Protein 4L8K (pdb70)

Secondary structure (DSSP, 8-state):
--HHHHHHHHHH---S-S-GGG-SS-HHHHHHHHHHH-----HHHHHHHHH--GGG--TT-EEE-S-----THHHHTS-----HHHHHHHH-S--B-----EEEETTTTEEEEE---BTS---HHHHH--GGGTT-SEEEEE-TT---B--HHHHHHGGG-SS-EEEEEE--B-SSSTT-BPPPEEEEEPPPSS----S-EEEE--TT-BTHHHHHHH---STTEE------B--S-EEEEE-TTS-EEEEE-S-EE-TTS-B-TT----SS-----TTT-----HHHHHHHHHHHS---SEE--/---HHHHHHHHHH---S-S-GGG-SS-HHHHHHHHHHH-----HHHHHHHHH--GGG--TT-EEE-S-----THHHHTS-----HHHHHHHH-SS-B-----EEEETTTTEEEEE---BTS---HHHHH--GGGTT-SEEEEE-TT---B--HHHHHHGGG-SS-EEEEEE--B-SSSTT-BPPPEEEEEPPPSS----S-EEEE--TT-BTHHHHHHH---STTEE------B--S-EEEEE-TTS-EEEEE-S-EE-TTS-B-TT----SS-----TTT-----HHHHHHHHHHH--SS----/---HHHHHHHHHH---S-S-GGG-SS-HHHHHHHHHHH-----HHHHHHHHH--GGG--TT-EEE-S-----THHHHTS-----HHHHHHHH-SS-B-----EEEETTTTEEEEE---BTS---HHHHH--GGGTT-SEEEEE-TT---B--HHHHHHTTS-SS-EEEEEE--B-SSSTT-BPPPEEEEEPPPSS----S-EEEE--TT--THHHHHHH---STTEE---------S-EEEEE-TTS-EEEEESS-EE-TTS-B-TT----SS-----TTT-----HHHHHHHHHHHH-/--HHHHHHHHHH---S-S-GGG-SS-HHHHHHHHHTT-----HHHHHHHHH--GGG--TT-EEE-S-----THHHHTS-----HHHHHHHH-SS-B-----EEEETTTTEEEEE---BTS---HHHHH--GGGTT-SEEEEE-TT---B--HHHHHHGGG-SS-EEEEEE--B-SSSTT-BPPPEEEEEPPPSS-EE-S-EEEE--TT-BTHHHHHHH---STTEE------B--S-EEEEE-TTS-EEEEESS-EE-TTS-B-TT----SS-----TTT-----HHHHHHHHHHH-

Sequence (1206 aa):
SSSPRDNFEALWRIDENYCFFAFKDVDWDDVYDRYNLLVKDTNQYELFDILGKLAEVKDGHTNLISSFDSRYWAWYEDYPANFYKEIQDNYLGTDYKIAGGKYKRLADDQIGYVYYGSFSSGVGENNLDYFAHFKECKGLIFDVRDNGGGSLYSDDRIASRFLEERILTGYTQYKKGNGHNDFTQPNPVYLSPSDRTRWLRPVIVLTNRHSYSATNDFVNVRLLPQVTVGDRRTGGGSGLPFSSELPNGWSVRFSACCPVLDVNKQHTEFGIDPDTAVAITGEDIKGRDTIIEAAIGLLLAKGDSAISYNSSPRDNFEALWRRIDENYCFFAFKDVDWDDVYDRYNLLVKDTNQYELFDILGKLAEVKDGHTNLISSFDSRYWAWYEEDYPANFYKEIQDNYLGTDYKIAGGKYKRLADDQIGYVYYGSFSSGVGENNLDYFAHFKECKGLIFDVRDNGGGSLYSDRIASRFLEEERILTGYTQYKKGNGHNDFTQPNPVYLSPSDRTRWLRRPVIVLTNRHSYSATNDFVNVRLLPQVTVGDRTGGGSGLPFSSELPNGWSVRFSACPVLDVNKQHTEFGIDPDTAVAITGEDIKGRRDTIIEAAIGLLLAKGDSAISNSSPRDNFEALWRIDENYCFFAFKDVDWDDVYDRYNLLVKDTNQYELFDILGKLAEVKDGHTNLISSFDSRYWAWYEDYPANFYKEIQDNYLGTDYKIAGGKYKRLADDQIGYVYYGSFSSSGVGENNLDYFAHFKECKGLIFDVRDNGGGSLYSDRIASRFLEERILTGYTQYKKGNGHNDFTQPNPVYLSPSDRTRWLRPVIVLTNRHSYSATNDFVNVRLLPQVTVGDRTGGGSGLPFSSELPNGWSSVRFSACCPVLDVNKQHTEFGIDPDTAVAITGEDIKGRDTIIEAAIGLLLAKSSPRDNFEALWRIDENYCFFAFKDVDWDDDVYDRYNLLVKDTNQYELFDDILGKLAEVKDGHTNLISSFDSRYWWAWYEDYPANFYKEIQDNYLGTDYKIAGGKYKRLADDQIGYVYYGSFSSGVGENNLDYFAHFKECKGLIFDVRDNGGGSLYSDRIASRFLEERILTGYTQYKKGNGHNDFTQPNPVYLSPSDRTRWLRPVIVLTNRHSYSATNDFVNVRLLPQVTVGDRTGGGSGLPFSSELPNGWSVRFSACCPVLDVNKQHTEFGIDPDTAVAITGEDIKGRDTIIEAAIGLLLA

Structure (mmCIF, N/CA/C/O backbone):
data_4L8K
#
_entry.id   4L8K
#
_cell.length_a   42.333
_cell.length_b   131.213
_cell.length_c   129.056
_cell.angle_alpha   90.000
_cell.angle_beta   90.550
_cell.angle_gamma   90.000
#
_symmetry.space_group_name_H-M   'P 1 21 1'
#
loop_
_entity.id
_entity.type
_entity.pdbx_description
1 polymer 'putative peptidase'
2 non-polymer 'PHOSPHATE ION'
3 non-polymer (4S)-2-METHYL-2,4-PENTANEDIOL
4 non-polymer 'CHLORIDE ION'
5 non-polymer (4R)-2-METHYLPENTANE-2,4-DIOL
6 water water
#
loop_
_atom_site.group_PDB
_atom_site.id
_atom_site.type_symbol
_atom_site.label_atom_id
_atom_site.label_alt_id
_atom_site.label_comp_id
_atom_site.label_asym_id
_atom_site.label_entity_id
_atom_site.label_seq_id
_atom_site.pdbx_PDB_ins_code
_atom_site.Cartn_x
_atom_site.Cartn_y
_atom_site.Cartn_z
_atom_site.occupancy
_atom_site.B_iso_or_equiv
_atom_site.auth_seq_id
_atom_site.auth_comp_id
_atom_site.auth_asym_id
_atom_site.auth_atom_id
_atom_site.pdbx_PDB_model_num
ATOM 1 N N . SER A 1 6 ? 50.784 15.760 126.129 1.00 48.70 24 SER A N 1
ATOM 2 C CA A SER A 1 6 ? 50.234 16.725 125.179 0.50 47.08 24 SER A CA 1
ATOM 3 C CA B SER A 1 6 ? 50.229 16.716 125.170 0.50 47.39 24 SER A CA 1
ATOM 4 C C . SER A 1 6 ? 49.044 17.484 125.784 1.00 49.50 24 SER A C 1
ATOM 5 O O . SER A 1 6 ? 47.882 17.029 125.721 1.00 49.23 24 SER A O 1
ATOM 10 N N . SER A 1 7 ? 49.351 18.656 126.374 1.00 42.70 25 SER A N 1
ATOM 11 C CA . SER A 1 7 ? 48.402 19.544 127.044 1.00 40.76 25 SER A CA 1
ATOM 12 C C . SER A 1 7 ? 47.450 20.309 126.079 1.00 39.95 25 SER A C 1
ATOM 13 O O . SER A 1 7 ? 47.846 20.684 124.971 1.00 37.94 25 SER A O 1
ATOM 16 N N . PRO A 1 8 ? 46.216 20.628 126.546 1.00 35.75 26 PRO A N 1
ATOM 17 C CA . PRO A 1 8 ? 45.269 21.355 125.687 1.00 34.80 26 PRO A CA 1
ATOM 18 C C . PRO A 1 8 ? 45.785 22.718 125.230 1.00 39.94 26 PRO A C 1
ATOM 19 O O . PRO A 1 8 ? 45.604 23.085 124.065 1.00 41.05 26 PRO A O 1
ATOM 23 N N . ARG A 1 9 ? 46.468 23.441 126.112 1.00 36.01 27 ARG A N 1
ATOM 24 C CA . ARG A 1 9 ? 46.974 24.760 125.763 1.00 36.31 27 ARG A CA 1
ATOM 25 C C . ARG A 1 9 ? 48.102 24.684 124.706 1.00 40.08 27 ARG A C 1
ATOM 26 O O . ARG A 1 9 ? 48.141 25.546 123.833 1.00 38.02 27 ARG A O 1
ATOM 34 N N . ASP A 1 10 ? 48.935 23.615 124.719 1.00 37.63 28 ASP A N 1
ATOM 35 C CA . ASP A 1 10 ? 49.998 23.409 123.722 1.00 37.44 28 ASP A CA 1
ATOM 36 C C . ASP A 1 10 ? 49.406 23.131 122.353 1.00 39.11 28 ASP A C 1
ATOM 37 O O . ASP A 1 10 ? 49.920 23.634 121.355 1.00 38.83 28 ASP A O 1
ATOM 42 N N . ASN A 1 11 ? 48.305 22.349 122.308 1.00 33.60 29 ASN A N 1
ATOM 43 C CA . ASN A 1 11 ? 47.602 22.028 121.068 1.00 30.52 29 ASN A CA 1
ATOM 44 C C . ASN A 1 11 ? 46.820 23.237 120.575 1.00 30.58 29 ASN A C 1
ATOM 45 O O . ASN A 1 11 ? 46.798 23.486 119.375 1.00 28.85 29 ASN A O 1
ATOM 50 N N . PHE A 1 12 ? 46.257 24.037 121.491 1.00 27.90 30 PHE A N 1
ATOM 51 C CA . PHE A 1 12 ? 45.600 25.297 121.111 1.00 27.85 30 PHE A CA 1
ATOM 52 C C . PHE A 1 12 ? 46.623 26.224 120.406 1.00 31.90 30 PHE A C 1
ATOM 53 O O . PHE A 1 12 ? 46.370 26.696 119.290 1.00 28.27 30 PHE A O 1
ATOM 61 N N . GLU A 1 13 ? 47.776 26.462 121.074 1.00 31.95 31 GLU A N 1
ATOM 62 C CA . GLU A 1 13 ? 48.857 27.316 120.579 1.00 34.37 31 GLU A CA 1
ATOM 63 C C . GLU A 1 13 ? 49.359 26.842 119.216 1.00 38.58 31 GLU A C 1
ATOM 64 O O . GLU A 1 13 ? 49.447 27.655 118.306 1.00 39.55 31 GLU A O 1
ATOM 70 N N . ALA A 1 14 ? 49.637 25.530 119.070 1.00 34.16 32 ALA A N 1
ATOM 71 C CA . ALA A 1 14 ? 50.136 24.931 117.832 1.00 33.67 32 ALA A CA 1
ATOM 72 C C . ALA A 1 14 ? 49.133 25.080 116.686 1.00 36.01 32 ALA A C 1
ATOM 73 O O . ALA A 1 14 ? 49.528 25.521 115.608 1.00 35.08 32 ALA A O 1
ATOM 75 N N . LEU A 1 15 ? 47.841 24.762 116.933 1.00 30.88 33 LEU A N 1
ATOM 76 C CA . LEU A 1 15 ? 46.788 24.887 115.935 1.00 28.91 33 LEU A CA 1
ATOM 77 C C . LEU A 1 15 ? 46.604 26.350 115.493 1.00 31.28 33 LEU A C 1
ATOM 78 O O . LEU A 1 15 ? 46.496 26.595 114.294 1.00 29.51 33 LEU A O 1
ATOM 83 N N . TRP A 1 16 ? 46.575 27.309 116.444 1.00 28.57 34 TRP A N 1
ATOM 84 C CA . TRP A 1 16 ? 46.422 28.725 116.110 1.00 28.17 34 TRP A CA 1
ATOM 85 C C . TRP A 1 16 ? 47.585 29.199 115.200 1.00 33.76 34 TRP A C 1
ATOM 86 O O . TRP A 1 16 ? 47.348 29.904 114.214 1.00 32.86 34 TRP A O 1
ATOM 97 N N . ARG A 1 17 ? 48.827 28.799 115.547 1.00 32.58 35 ARG A N 1
ATOM 98 C CA . ARG A 1 17 ? 50.064 29.131 114.842 1.00 33.38 35 ARG A CA 1
ATOM 99 C C . ARG A 1 17 ? 50.097 28.505 113.437 1.00 36.26 35 ARG A C 1
ATOM 100 O O . ARG A 1 17 ? 50.484 29.188 112.484 1.00 35.83 35 ARG A O 1
ATOM 108 N N . ILE A 1 18 ? 49.664 27.224 113.305 1.00 32.12 36 ILE A N 1
ATOM 109 C CA . ILE A 1 18 ? 49.619 26.530 112.010 1.00 31.32 36 ILE A CA 1
ATOM 110 C C . ILE A 1 18 ? 48.692 27.312 111.050 1.00 37.21 36 ILE A C 1
ATOM 111 O O . ILE A 1 18 ? 49.064 27.544 109.896 1.00 37.46 36 ILE A O 1
ATOM 124 N N . ASP A 1 20 ? 47.653 30.585 111.476 1.00 33.80 38 ASP A N 1
ATOM 125 C CA . ASP A 1 20 ? 48.223 31.934 111.350 1.00 33.59 38 ASP A CA 1
ATOM 126 C C . ASP A 1 20 ? 49.286 32.029 110.254 1.00 38.03 38 ASP A C 1
ATOM 127 O O . ASP A 1 20 ? 49.292 32.995 109.490 1.00 38.76 38 ASP A O 1
ATOM 132 N N . GLU A 1 21 ? 50.156 31.021 110.160 1.00 33.84 39 GLU A N 1
ATOM 133 C CA . GLU A 1 21 ? 51.274 31.022 109.232 1.00 34.01 39 GLU A CA 1
ATOM 134 C C . GLU A 1 21 ? 50.993 30.379 107.877 1.00 37.81 39 GLU A C 1
ATOM 135 O O . GLU A 1 21 ? 51.704 30.711 106.922 1.00 39.15 39 GLU A O 1
ATOM 141 N N . ASN A 1 22 ? 49.998 29.462 107.773 1.00 33.36 40 ASN A N 1
ATOM 142 C CA . ASN A 1 22 ? 49.753 28.714 106.524 1.00 31.50 40 ASN A CA 1
ATOM 143 C C . ASN A 1 22 ? 48.382 28.934 105.876 1.00 33.03 40 ASN A C 1
ATOM 144 O O . ASN A 1 22 ? 48.259 28.673 104.672 1.00 33.00 40 ASN A O 1
ATOM 149 N N . TYR A 1 23 ? 47.365 29.394 106.630 1.00 29.57 41 TYR A N 1
ATOM 150 C CA . TYR A 1 23 ? 46.022 29.633 106.064 1.00 29.59 41 TYR A CA 1
ATOM 151 C C . TYR A 1 23 ? 46.106 30.797 105.056 1.00 35.60 41 TYR A C 1
ATOM 152 O O . TYR A 1 23 ? 46.673 31.847 105.364 1.00 36.77 41 TYR A O 1
ATOM 161 N N . CYS A 1 24 ? 45.607 30.571 103.833 1.00 33.42 42 CYS A N 1
ATOM 162 C CA . CYS A 1 24 ? 45.753 31.481 102.690 1.00 34.79 42 CYS A CA 1
ATOM 163 C C . CYS A 1 24 ? 44.641 32.510 102.506 1.00 36.12 42 CYS A C 1
ATOM 164 O O . CYS A 1 24 ? 44.827 33.396 101.665 1.00 35.70 42 CYS A O 1
ATOM 167 N N . PHE A 1 25 ? 43.492 32.401 103.220 1.00 28.98 43 PHE A N 1
ATOM 168 C CA . PHE A 1 25 ? 42.371 33.257 102.864 1.00 27.08 43 PHE A CA 1
ATOM 169 C C . PHE A 1 25 ? 41.853 34.183 103.952 1.00 32.18 43 PHE A C 1
ATOM 170 O O . PHE A 1 25 ? 40.704 34.621 103.857 1.00 31.94 43 PHE A O 1
ATOM 178 N N . PHE A 1 26 ? 42.716 34.605 104.888 1.00 31.12 44 PHE A N 1
ATOM 179 C CA . PHE A 1 26 ? 42.337 35.529 105.970 1.00 32.65 44 PHE A CA 1
ATOM 180 C C . PHE A 1 26 ? 41.773 36.878 105.464 1.00 40.40 44 PHE A C 1
ATOM 181 O O . PHE A 1 26 ? 40.846 37.403 106.078 1.00 40.02 44 PHE A O 1
ATOM 189 N N . ALA A 1 27 ? 42.282 37.394 104.325 1.00 38.81 45 ALA A N 1
ATOM 190 C CA . ALA A 1 27 ? 41.843 38.653 103.707 1.00 39.90 45 ALA A CA 1
ATOM 191 C C . ALA A 1 27 ? 40.371 38.628 103.261 1.00 45.14 45 ALA A C 1
ATOM 192 O O . ALA A 1 27 ? 39.780 39.696 103.110 1.00 47.59 45 ALA A O 1
ATOM 194 N N . PHE A 1 28 ? 39.778 37.427 103.086 1.00 38.69 46 PHE A N 1
ATOM 195 C CA . PHE A 1 28 ? 38.401 37.245 102.634 1.00 37.28 46 PHE A CA 1
ATOM 196 C C . PHE A 1 28 ? 37.461 36.843 103.764 1.00 39.80 46 PHE A C 1
ATOM 197 O O . PHE A 1 28 ? 36.329 36.464 103.489 1.00 39.06 46 PHE A O 1
ATOM 205 N N . LYS A 1 29 ? 37.900 36.973 105.025 1.00 37.08 47 LYS A N 1
ATOM 206 C CA . LYS A 1 29 ? 37.109 36.587 106.199 1.00 36.54 47 LYS A CA 1
ATOM 207 C C . LYS A 1 29 ? 36.793 37.786 107.107 1.00 43.53 47 LYS A C 1
ATOM 208 O O . LYS A 1 29 ? 37.650 38.643 107.315 1.00 44.30 47 LYS A O 1
ATOM 214 N N . ASP A 1 30 ? 35.568 37.825 107.658 1.00 40.77 48 ASP A N 1
ATOM 215 C CA . ASP A 1 30 ? 35.095 38.883 108.542 1.00 42.85 48 ASP A CA 1
ATOM 216 C C . ASP A 1 30 ? 35.797 38.886 109.903 1.00 48.13 48 ASP A C 1
ATOM 217 O O . ASP A 1 30 ? 35.733 39.901 110.590 1.00 50.36 48 ASP A O 1
ATOM 222 N N . VAL A 1 31 ? 36.431 37.774 110.312 1.00 43.56 49 VAL A N 1
ATOM 223 C CA . VAL A 1 31 ? 37.135 37.716 111.598 1.00 43.14 49 VAL A CA 1
ATOM 224 C C . VAL A 1 31 ? 38.599 38.129 111.446 1.00 46.42 49 VAL A C 1
ATOM 225 O O . VAL A 1 31 ? 39.168 38.056 110.351 1.00 45.47 49 VAL A O 1
ATOM 229 N N . ASP A 1 32 ? 39.191 38.546 112.577 1.00 43.05 50 ASP A N 1
ATOM 230 C CA . ASP A 1 32 ? 40.597 38.867 112.778 1.00 44.37 50 ASP A CA 1
ATOM 231 C C . ASP A 1 32 ? 41.168 37.706 113.596 1.00 47.20 50 ASP A C 1
ATOM 232 O O . ASP A 1 32 ? 40.647 37.405 114.679 1.00 48.20 50 ASP A O 1
ATOM 237 N N . TRP A 1 33 ? 42.213 37.040 113.068 1.00 40.42 51 TRP A N 1
ATOM 238 C CA . TRP A 1 33 ? 42.822 35.866 113.687 1.00 37.99 51 TRP A CA 1
ATOM 239 C C . TRP A 1 33 ? 43.503 36.182 115.030 1.00 45.10 51 TRP A C 1
ATOM 240 O O . TRP A 1 33 ? 43.604 35.286 115.868 1.00 45.84 51 TRP A O 1
ATOM 251 N N . ASP A 1 34 ? 43.899 37.447 115.266 1.00 42.51 52 ASP A N 1
ATOM 252 C CA . ASP A 1 34 ? 44.477 37.881 116.544 1.00 43.30 52 ASP A CA 1
ATOM 253 C C . ASP A 1 34 ? 43.400 37.963 117.629 1.00 44.13 52 ASP A C 1
ATOM 254 O O . ASP A 1 34 ? 43.681 37.623 118.778 1.00 44.08 52 ASP A O 1
ATOM 259 N N . ASP A 1 35 ? 42.169 38.406 117.268 1.00 39.18 53 ASP A N 1
ATOM 260 C CA . ASP A 1 35 ? 41.031 38.489 118.198 1.00 39.46 53 ASP A CA 1
ATOM 261 C C . ASP A 1 35 ? 40.503 37.087 118.499 1.00 40.72 53 ASP A C 1
ATOM 262 O O . ASP A 1 35 ? 39.961 36.864 119.582 1.00 39.37 53 ASP A O 1
ATOM 267 N N . VAL A 1 36 ? 40.660 36.151 117.527 1.00 36.62 54 VAL A N 1
ATOM 268 C CA . VAL A 1 36 ? 40.303 34.735 117.665 1.00 34.86 54 VAL A CA 1
ATOM 269 C C . VAL A 1 36 ? 41.266 34.135 118.712 1.00 39.88 54 VAL A C 1
ATOM 270 O O . VAL A 1 36 ? 40.830 33.376 119.594 1.00 39.66 54 VAL A O 1
ATOM 274 N N . TYR A 1 37 ? 42.565 34.529 118.652 1.00 36.53 55 TYR A N 1
ATOM 275 C CA . TYR A 1 37 ? 43.530 34.068 119.650 1.00 37.12 55 TYR A CA 1
ATOM 276 C C . TYR A 1 37 ? 43.113 34.544 121.056 1.00 41.91 55 TYR A C 1
ATOM 277 O O . TYR A 1 37 ? 43.070 33.730 121.967 1.00 40.92 55 TYR A O 1
ATOM 286 N N . ASP A 1 38 ? 42.832 35.850 121.220 1.00 40.57 56 ASP A N 1
ATOM 287 C CA . ASP A 1 38 ? 42.473 36.457 122.513 1.00 42.05 56 ASP A CA 1
ATOM 288 C C . ASP A 1 38 ? 41.248 35.797 123.134 1.00 46.37 56 ASP A C 1
ATOM 289 O O . ASP A 1 38 ? 41.255 35.524 124.333 1.00 47.14 56 ASP A O 1
ATOM 294 N N . ARG A 1 39 ? 40.219 35.508 122.316 1.00 41.33 57 ARG A N 1
ATOM 295 C CA . ARG A 1 39 ? 38.986 34.883 122.798 1.00 40.11 57 ARG A CA 1
ATOM 296 C C . ARG A 1 39 ? 39.209 33.424 123.232 1.00 40.85 57 ARG A C 1
ATOM 297 O O . ARG A 1 39 ? 38.853 33.055 124.350 1.00 39.90 57 ARG A O 1
ATOM 305 N N . TYR A 1 40 ? 39.818 32.608 122.355 1.00 35.61 58 TYR A N 1
ATOM 306 C CA . TYR A 1 40 ? 40.038 31.183 122.619 1.00 34.83 58 TYR A CA 1
ATOM 307 C C . TYR A 1 40 ? 41.121 30.934 123.670 1.00 41.57 58 TYR A C 1
ATOM 308 O O . TYR A 1 40 ? 41.096 29.890 124.325 1.00 42.48 58 TYR A O 1
ATOM 317 N N . ASN A 1 41 ? 42.018 31.905 123.877 1.00 39.17 59 ASN A N 1
ATOM 318 C CA . ASN A 1 41 ? 43.049 31.859 124.911 1.00 39.91 59 ASN A CA 1
ATOM 319 C C . ASN A 1 41 ? 42.387 31.740 126.291 1.00 45.82 59 ASN A C 1
ATOM 320 O O . ASN A 1 41 ? 42.879 30.993 127.141 1.00 45.52 59 ASN A O 1
ATOM 325 N N . LEU A 1 42 ? 41.234 32.434 126.474 1.00 43.09 60 LEU A N 1
ATOM 326 C CA . LEU A 1 42 ? 40.459 32.458 127.721 1.00 44.21 60 LEU A CA 1
ATOM 327 C C . LEU A 1 42 ? 39.588 31.225 127.879 1.00 45.81 60 LEU A C 1
ATOM 328 O O . LEU A 1 42 ? 39.155 30.921 128.996 1.00 45.33 60 LEU A O 1
ATOM 333 N N . LEU A 1 43 ? 39.329 30.514 126.778 1.00 40.38 61 LEU A N 1
ATOM 334 C CA . LEU A 1 43 ? 38.458 29.346 126.784 1.00 39.10 61 LEU A CA 1
ATOM 335 C C . LEU A 1 43 ? 39.213 28.022 126.973 1.00 43.89 61 LEU A C 1
ATOM 336 O O . LEU A 1 43 ? 38.700 27.135 127.661 1.00 46.14 61 LEU A O 1
ATOM 341 N N . VAL A 1 44 ? 40.410 27.882 126.385 1.00 37.00 62 VAL A N 1
ATOM 342 C CA . VAL A 1 44 ? 41.174 26.641 126.497 1.00 34.90 62 VAL A CA 1
ATOM 343 C C . VAL A 1 44 ? 41.861 26.562 127.877 1.00 40.74 62 VAL A C 1
ATOM 344 O O . VAL A 1 44 ? 42.609 27.460 128.253 1.00 41.00 62 VAL A O 1
ATOM 348 N N . LYS A 1 45 ? 41.570 25.488 128.637 1.00 38.16 63 LYS A N 1
ATOM 349 C CA . LYS A 1 45 ? 42.161 25.215 129.956 1.00 38.80 63 LYS A CA 1
ATOM 350 C C . LYS A 1 45 ? 42.821 23.848 129.946 1.00 42.53 63 LYS A C 1
ATOM 351 O O . LYS A 1 45 ? 42.273 22.931 129.349 1.00 40.23 63 LYS A O 1
ATOM 357 N N . ASP A 1 46 ? 43.945 23.681 130.665 1.00 41.36 64 ASP A N 1
ATOM 358 C CA . ASP A 1 46 ? 44.648 22.394 130.719 1.00 40.87 64 ASP A CA 1
ATOM 359 C C . ASP A 1 46 ? 43.854 21.295 131.468 1.00 44.69 64 ASP A C 1
ATOM 360 O O . ASP A 1 46 ? 44.236 20.123 131.393 1.00 45.73 64 ASP A O 1
ATOM 365 N N . THR A 1 47 ? 42.720 21.651 132.109 1.00 38.51 65 THR A N 1
ATOM 366 C CA . THR A 1 47 ? 41.848 20.696 132.802 1.00 36.75 65 THR A CA 1
ATOM 367 C C . THR A 1 47 ? 40.854 20.049 131.838 1.00 37.22 65 THR A C 1
ATOM 368 O O . THR A 1 47 ? 40.163 19.102 132.212 1.00 36.16 65 THR A O 1
ATOM 380 N N . ASN A 1 49 ? 39.322 17.724 128.908 1.00 29.35 67 ASN A N 1
ATOM 381 C CA . ASN A 1 49 ? 39.611 16.387 128.393 1.00 28.74 67 ASN A CA 1
ATOM 382 C C . ASN A 1 49 ? 39.751 16.523 126.851 1.00 28.88 67 ASN A C 1
ATOM 383 O O . ASN A 1 49 ? 39.500 17.617 126.318 1.00 26.56 67 ASN A O 1
ATOM 388 N N . GLN A 1 50 ? 40.154 15.452 126.150 1.00 25.51 68 GLN A N 1
ATOM 389 C CA . GLN A 1 50 ? 40.394 15.500 124.690 1.00 26.39 68 GLN A CA 1
ATOM 390 C C . GLN A 1 50 ? 39.142 15.857 123.857 1.00 32.58 68 GLN A C 1
ATOM 391 O O . GLN A 1 50 ? 39.284 16.420 122.774 1.00 32.96 68 GLN A O 1
ATOM 397 N N . TYR A 1 51 ? 37.937 15.530 124.358 1.00 29.00 69 TYR A N 1
ATOM 398 C CA . TYR A 1 51 ? 36.677 15.794 123.653 1.00 27.50 69 TYR A CA 1
ATOM 399 C C . TYR A 1 51 ? 36.290 17.266 123.744 1.00 29.44 69 TYR A C 1
ATOM 400 O O . TYR A 1 51 ? 35.838 17.837 122.759 1.00 28.36 69 TYR A O 1
ATOM 409 N N . GLU A 1 52 ? 36.466 17.869 124.932 1.00 26.12 70 GLU A N 1
ATOM 410 C CA . GLU A 1 52 ? 36.200 19.292 125.170 1.00 25.50 70 GLU A CA 1
ATOM 411 C C . GLU A 1 52 ? 37.168 20.150 124.341 1.00 31.13 70 GLU A C 1
ATOM 412 O O . GLU A 1 52 ? 36.753 21.140 123.734 1.00 31.56 70 GLU A O 1
ATOM 418 N N . LEU A 1 53 ? 38.460 19.752 124.303 1.00 27.06 71 LEU A N 1
ATOM 419 C CA . LEU A 1 53 ? 39.490 20.427 123.523 1.00 27.14 71 LEU A CA 1
ATOM 420 C C . LEU A 1 53 ? 39.132 20.354 122.030 1.00 27.20 71 LEU A C 1
ATOM 421 O O . LEU A 1 53 ? 39.200 21.367 121.332 1.00 26.53 71 LEU A O 1
ATOM 426 N N . PHE A 1 54 ? 38.727 19.156 121.557 1.00 22.16 72 PHE A N 1
ATOM 427 C CA . PHE A 1 54 ? 38.366 18.949 120.165 1.00 21.90 72 PHE A CA 1
ATOM 428 C C . PHE A 1 54 ? 37.181 19.859 119.755 1.00 25.71 72 PHE A C 1
ATOM 429 O O . PHE A 1 54 ? 37.226 20.487 118.695 1.00 22.91 72 PHE A O 1
ATOM 437 N N . ASP A 1 55 ? 36.155 19.961 120.615 1.00 23.95 73 ASP A N 1
ATOM 438 C CA . ASP A 1 55 ? 35.001 20.817 120.316 1.00 23.41 73 ASP A CA 1
ATOM 439 C C . ASP A 1 55 ? 35.369 22.296 120.210 1.00 28.38 73 ASP A C 1
ATOM 440 O O . ASP A 1 55 ? 34.924 22.963 119.270 1.00 30.29 73 ASP A O 1
ATOM 445 N N . ILE A 1 56 ? 36.187 22.806 121.155 1.00 24.78 74 ILE A N 1
ATOM 446 C CA . ILE A 1 56 ? 36.592 24.208 121.187 1.00 24.98 74 ILE A CA 1
ATOM 447 C C . ILE A 1 56 ? 37.530 24.542 119.997 1.00 27.77 74 ILE A C 1
ATOM 448 O O . ILE A 1 56 ? 37.356 25.596 119.368 1.00 26.55 74 ILE A O 1
ATOM 453 N N . LEU A 1 57 ? 38.488 23.652 119.680 1.00 22.38 75 LEU A N 1
ATOM 454 C CA . LEU A 1 57 ? 39.399 23.897 118.573 1.00 21.73 75 LEU A CA 1
ATOM 455 C C . LEU A 1 57 ? 38.683 23.820 117.225 1.00 25.12 75 LEU A C 1
ATOM 456 O O . LEU A 1 57 ? 39.006 24.589 116.308 1.00 24.99 75 LEU A O 1
ATOM 461 N N . GLY A 1 58 ? 37.662 22.974 117.150 1.00 21.69 76 GLY A N 1
ATOM 462 C CA . GLY A 1 58 ? 36.829 22.854 115.958 1.00 20.30 76 GLY A CA 1
ATOM 463 C C . GLY A 1 58 ? 36.036 24.129 115.728 1.00 23.56 76 GLY A C 1
ATOM 464 O O . GLY A 1 58 ? 35.938 24.603 114.591 1.00 21.02 76 GLY A O 1
ATOM 465 N N . LYS A 1 59 ? 35.502 24.715 116.825 1.00 21.34 77 LYS A N 1
ATOM 466 C CA . LYS A 1 59 ? 34.758 25.984 116.799 1.00 22.26 77 LYS A CA 1
ATOM 467 C C . LYS A 1 59 ? 35.665 27.127 116.380 1.00 26.77 77 LYS A C 1
ATOM 468 O O . LYS A 1 59 ? 35.230 28.024 115.647 1.00 28.26 77 LYS A O 1
ATOM 482 N N . LEU A 1 61 ? 38.333 26.802 114.365 1.00 23.09 79 LEU A N 1
ATOM 483 C CA . LEU A 1 61 ? 38.541 26.700 112.916 1.00 22.96 79 LEU A CA 1
ATOM 484 C C . LEU A 1 61 ? 37.299 27.162 112.166 1.00 26.00 79 LEU A C 1
ATOM 485 O O . LEU A 1 61 ? 37.433 27.825 111.148 1.00 25.77 79 LEU A O 1
ATOM 490 N N . ALA A 1 62 ? 36.102 26.906 112.718 1.00 22.95 80 ALA A N 1
ATOM 491 C CA . ALA A 1 62 ? 34.846 27.319 112.080 1.00 22.56 80 ALA A CA 1
ATOM 492 C C . ALA A 1 62 ? 34.689 28.864 112.046 1.00 26.97 80 ALA A C 1
ATOM 493 O O . ALA A 1 62 ? 33.837 29.370 111.327 1.00 27.18 80 ALA A O 1
ATOM 495 N N . GLU A 1 63 ? 35.547 29.603 112.763 1.00 25.25 81 GLU A N 1
ATOM 496 C CA . GLU A 1 63 ? 35.552 31.078 112.738 1.00 26.02 81 GLU A CA 1
ATOM 497 C C . GLU A 1 63 ? 35.846 31.620 111.329 1.00 29.70 81 GLU A C 1
ATOM 498 O O . GLU A 1 63 ? 35.357 32.692 110.983 1.00 30.21 81 GLU A O 1
ATOM 504 N N . VAL A 1 64 ? 36.622 30.878 110.515 1.00 26.44 82 VAL A N 1
ATOM 505 C CA . VAL A 1 64 ? 36.934 31.295 109.144 1.00 25.47 82 VAL A CA 1
ATOM 506 C C . VAL A 1 64 ? 35.851 30.803 108.158 1.00 28.77 82 VAL A C 1
ATOM 507 O O . VAL A 1 64 ? 35.991 31.057 106.975 1.00 28.38 82 VAL A O 1
ATOM 511 N N . LYS A 1 65 ? 34.781 30.115 108.631 1.00 25.98 83 LYS A N 1
ATOM 512 C CA . LYS A 1 65 ? 33.639 29.668 107.808 1.00 24.71 83 LYS A CA 1
ATOM 513 C C . LYS A 1 65 ? 34.087 29.076 106.472 1.00 28.51 83 LYS A C 1
ATOM 514 O O . LYS A 1 65 ? 33.686 29.547 105.399 1.00 27.69 83 LYS A O 1
ATOM 520 N N . ASP A 1 66 ? 34.940 28.034 106.554 1.00 24.57 84 ASP A N 1
ATOM 521 C CA . ASP A 1 66 ? 35.558 27.414 105.399 1.00 22.52 84 ASP A CA 1
ATOM 522 C C . ASP A 1 66 ? 35.227 25.908 105.317 1.00 25.43 84 ASP A C 1
ATOM 523 O O . ASP A 1 66 ? 35.650 25.119 106.178 1.00 23.56 84 ASP A O 1
ATOM 528 N N . GLY A 1 67 ? 34.544 25.527 104.227 1.00 21.03 85 GLY A N 1
ATOM 529 C CA . GLY A 1 67 ? 34.150 24.143 103.976 1.00 19.66 85 GLY A CA 1
ATOM 530 C C . GLY A 1 67 ? 35.334 23.256 103.675 1.00 22.27 85 GLY A C 1
ATOM 531 O O . GLY A 1 67 ? 35.218 22.036 103.710 1.00 21.20 85 GLY A O 1
ATOM 532 N N . HIS A 1 68 ? 36.491 23.864 103.405 1.00 20.33 86 HIS A N 1
ATOM 533 C CA . HIS A 1 68 ? 37.718 23.139 103.071 1.00 20.43 86 HIS A CA 1
ATOM 534 C C . HIS A 1 68 ? 38.631 22.957 104.274 1.00 22.91 86 HIS A C 1
ATOM 535 O O . HIS A 1 68 ? 39.634 22.283 104.135 1.00 23.99 86 HIS A O 1
ATOM 542 N N . THR A 1 69 ? 38.263 23.491 105.446 1.00 19.18 87 THR A N 1
ATOM 543 C CA . THR A 1 69 ? 39.049 23.389 106.672 1.00 19.99 87 THR A CA 1
ATOM 544 C C . THR A 1 69 ? 38.441 22.339 107.602 1.00 22.93 87 THR A C 1
ATOM 545 O O . THR A 1 69 ? 37.229 22.360 107.849 1.00 21.62 87 THR A O 1
ATOM 549 N N . ASN A 1 70 ? 39.300 21.435 108.130 1.00 20.16 88 ASN A N 1
ATOM 550 C CA . ASN A 1 70 ? 38.890 20.377 109.061 1.00 20.85 88 ASN A CA 1
ATOM 551 C C . ASN A 1 70 ? 39.957 20.064 110.108 1.00 25.63 88 ASN A C 1
ATOM 552 O O . ASN A 1 70 ? 41.149 20.082 109.814 1.00 28.21 88 ASN A O 1
ATOM 557 N N . LEU A 1 71 ? 39.511 19.714 111.308 1.00 21.21 89 LEU A N 1
ATOM 558 C CA . LEU A 1 71 ? 40.351 19.220 112.399 1.00 19.99 89 LEU A CA 1
ATOM 559 C C . LEU A 1 71 ? 40.044 17.732 112.498 1.00 24.53 89 LEU A C 1
ATOM 560 O O . LEU A 1 71 ? 38.867 17.369 112.587 1.00 25.50 89 LEU A O 1
ATOM 565 N N . ILE A 1 72 ? 41.074 16.871 112.409 1.00 19.82 90 ILE A N 1
ATOM 566 C CA . ILE A 1 72 ? 40.865 15.435 112.393 1.00 20.18 90 ILE A CA 1
ATOM 567 C C . ILE A 1 72 ? 41.553 14.751 113.550 1.00 26.60 90 ILE A C 1
ATOM 568 O O . ILE A 1 72 ? 42.773 14.841 113.696 1.00 28.54 90 ILE A O 1
ATOM 573 N N . SER A 1 73 ? 40.767 14.010 114.339 1.00 21.97 91 SER A N 1
ATOM 574 C CA . SER A 1 73 ? 41.240 13.171 115.431 1.00 21.83 91 SER A CA 1
ATOM 575 C C . SER A 1 73 ? 40.838 11.746 115.083 1.00 28.31 91 SER A C 1
ATOM 576 O O . SER A 1 73 ? 40.278 11.509 114.005 1.00 28.47 91 SER A O 1
ATOM 579 N N . SER A 1 74 ? 41.098 10.800 115.989 1.00 25.82 92 SER A N 1
ATOM 580 C CA . SER A 1 74 ? 40.752 9.414 115.771 1.00 25.27 92 SER A CA 1
ATOM 581 C C . SER A 1 74 ? 39.279 9.148 116.127 1.00 27.30 92 SER A C 1
ATOM 582 O O . SER A 1 74 ? 38.766 8.093 115.778 1.00 28.62 92 SER A O 1
ATOM 585 N N . PHE A 1 75 ? 38.589 10.112 116.756 1.00 22.31 93 PHE A N 1
ATOM 586 C CA . PHE A 1 75 ? 37.184 9.965 117.175 1.00 21.29 93 PHE A CA 1
ATOM 587 C C . PHE A 1 75 ? 36.222 10.850 116.374 1.00 24.72 93 PHE A C 1
ATOM 588 O O . PHE A 1 75 ? 35.036 10.526 116.326 1.00 24.60 93 PHE A O 1
ATOM 596 N N . ASP A 1 76 ? 36.703 11.963 115.775 1.00 19.94 94 ASP A N 1
ATOM 597 C CA . ASP A 1 76 ? 35.837 12.851 114.995 1.00 19.34 94 ASP A CA 1
ATOM 598 C C . ASP A 1 76 ? 36.617 13.727 114.041 1.00 23.40 94 ASP A C 1
ATOM 599 O O . ASP A 1 76 ? 37.837 13.806 114.089 1.00 22.17 94 ASP A O 1
ATOM 612 N N . SER A 1 78 ? 36.084 17.742 112.607 1.00 22.01 96 SER A N 1
ATOM 613 C CA . SER A 1 78 ? 35.335 18.995 112.687 1.00 21.44 96 SER A CA 1
ATOM 614 C C . SER A 1 78 ? 35.098 19.493 111.269 1.00 23.13 96 SER A C 1
ATOM 615 O O . SER A 1 78 ? 35.883 19.201 110.367 1.00 21.45 96 SER A O 1
ATOM 618 N N . ARG A 1 79 ? 33.999 20.205 111.063 1.00 20.20 97 ARG A N 1
ATOM 619 C CA . ARG A 1 79 ? 33.673 20.712 109.731 1.00 20.09 97 ARG A CA 1
ATOM 620 C C . ARG A 1 79 ? 32.770 21.931 109.794 1.00 25.09 97 ARG A C 1
ATOM 621 O O . ARG A 1 79 ? 32.074 22.140 110.785 1.00 26.15 97 ARG A O 1
ATOM 629 N N . TYR A 1 80 ? 32.820 22.749 108.743 1.00 22.60 98 TYR A N 1
ATOM 630 C CA . TYR A 1 80 ? 31.903 23.862 108.550 1.00 22.04 98 TYR A CA 1
ATOM 631 C C . TYR A 1 80 ? 31.180 23.468 107.243 1.00 28.01 98 TYR A C 1
ATOM 632 O O . TYR A 1 80 ? 31.560 23.907 106.154 1.00 28.45 98 TYR A O 1
ATOM 641 N N . TRP A 1 81 ? 30.187 22.559 107.348 1.00 24.51 99 TRP A N 1
ATOM 642 C CA . TRP A 1 81 ? 29.563 22.062 106.138 1.00 24.22 99 TRP A CA 1
ATOM 643 C C . TRP A 1 81 ? 28.376 22.854 105.697 1.00 26.41 99 TRP A C 1
ATOM 644 O O . TRP A 1 81 ? 27.890 22.588 104.595 1.00 26.74 99 TRP A O 1
ATOM 655 N N . ALA A 1 82 ? 28.051 23.957 106.431 1.00 21.65 100 ALA A N 1
ATOM 656 C CA . ALA A 1 82 ? 27.087 24.992 106.026 1.00 20.29 100 ALA A CA 1
ATOM 657 C C . ALA A 1 82 ? 27.570 25.595 104.689 1.00 24.00 100 ALA A C 1
ATOM 658 O O . ALA A 1 82 ? 26.764 26.007 103.883 1.00 25.04 100 ALA A O 1
ATOM 660 N N . TRP A 1 83 ? 28.884 25.530 104.406 1.00 20.29 101 TRP A N 1
ATOM 661 C CA . TRP A 1 83 ? 29.479 25.967 103.146 1.00 20.82 101 TRP A CA 1
ATOM 662 C C . TRP A 1 83 ? 28.802 25.229 101.961 1.00 25.80 101 TRP A C 1
ATOM 663 O O . TRP A 1 83 ? 28.574 25.840 100.908 1.00 24.66 101 TRP A O 1
ATOM 674 N N . TYR A 1 84 ? 28.486 23.920 102.148 1.00 22.74 102 TYR A N 1
ATOM 675 C CA . TYR A 1 84 ? 27.854 23.097 101.113 1.00 22.43 102 TYR A CA 1
ATOM 676 C C . TYR A 1 84 ? 26.345 23.024 101.270 1.00 27.81 102 TYR A C 1
ATOM 677 O O . TYR A 1 84 ? 25.631 23.163 100.290 1.00 28.37 102 TYR A O 1
ATOM 686 N N . GLU A 1 85 ? 25.878 22.812 102.507 1.00 24.87 103 GLU A N 1
ATOM 687 C CA . GLU A 1 85 ? 24.494 22.584 102.901 1.00 24.02 103 GLU A CA 1
ATOM 688 C C . GLU A 1 85 ? 23.626 23.814 102.792 1.00 28.62 103 GLU A C 1
ATOM 689 O O . GLU A 1 85 ? 22.403 23.657 102.767 1.00 30.25 103 GLU A O 1
ATOM 695 N N . ASP A 1 86 ? 24.209 25.031 102.724 1.00 24.20 104 ASP A N 1
ATOM 696 C CA . ASP A 1 86 ? 23.399 26.254 102.570 1.00 23.80 104 ASP A CA 1
ATOM 697 C C . ASP A 1 86 ? 22.887 26.392 101.130 1.00 27.91 104 ASP A C 1
ATOM 698 O O . ASP A 1 86 ? 22.065 27.263 100.855 1.00 30.54 104 ASP A O 1
ATOM 703 N N . TYR A 1 87 ? 23.367 25.536 100.228 1.00 20.86 105 TYR A N 1
ATOM 704 C CA . TYR A 1 87 ? 22.978 25.489 98.808 1.00 19.53 105 TYR A CA 1
ATOM 705 C C . TYR A 1 87 ? 22.101 24.261 98.568 1.00 23.93 105 TYR A C 1
ATOM 706 O O . TYR A 1 87 ? 22.322 23.242 99.241 1.00 21.89 105 TYR A O 1
ATOM 715 N N . PRO A 1 88 ? 21.157 24.288 97.587 1.00 22.20 106 PRO A N 1
ATOM 716 C CA . PRO A 1 88 ? 20.340 23.079 97.331 1.00 21.02 106 PRO A CA 1
ATOM 717 C C . PRO A 1 88 ? 21.207 21.951 96.767 1.00 24.27 106 PRO A C 1
ATOM 718 O O . PRO A 1 88 ? 22.299 22.217 96.239 1.00 23.61 106 PRO A O 1
ATOM 722 N N . ALA A 1 89 ? 20.752 20.693 96.927 1.00 19.77 107 ALA A N 1
ATOM 723 C CA . ALA A 1 89 ? 21.471 19.526 96.412 1.00 18.77 107 ALA A CA 1
ATOM 724 C C . ALA A 1 89 ? 21.709 19.685 94.892 1.00 22.12 107 ALA A C 1
ATOM 725 O O . ALA A 1 89 ? 22.851 19.567 94.430 1.00 21.35 107 ALA A O 1
ATOM 727 N N . ASN A 1 90 ? 20.648 20.032 94.136 1.00 18.27 108 ASN A N 1
ATOM 728 C CA . ASN A 1 90 ? 20.661 20.266 92.664 1.00 16.83 108 ASN A CA 1
ATOM 729 C C . ASN A 1 90 ? 21.162 19.072 91.882 1.00 19.02 108 ASN A C 1
ATOM 730 O O . ASN A 1 90 ? 21.648 19.221 90.745 1.00 19.15 108 ASN A O 1
ATOM 735 N N . PHE A 1 91 ? 20.972 17.867 92.462 1.00 15.72 109 PHE A N 1
ATOM 736 C CA . PHE A 1 91 ? 21.329 16.574 91.858 1.00 16.73 109 PHE A CA 1
ATOM 737 C C . PHE A 1 91 ? 20.651 15.473 92.660 1.00 24.93 109 PHE A C 1
ATOM 738 O O . PHE A 1 91 ? 20.677 15.521 93.887 1.00 25.57 109 PHE A O 1
ATOM 746 N N . TYR A 1 92 ? 20.037 14.502 91.972 1.00 21.58 110 TYR A N 1
ATOM 747 C CA . TYR A 1 92 ? 19.386 13.343 92.580 1.00 21.55 110 TYR A CA 1
ATOM 748 C C . TYR A 1 92 ? 19.624 12.195 91.658 1.00 27.58 110 TYR A C 1
ATOM 749 O O . TYR A 1 92 ? 19.233 12.255 90.479 1.00 28.76 110 TYR A O 1
ATOM 758 N N . LYS A 1 93 ? 20.306 11.168 92.159 1.00 22.89 111 LYS A N 1
ATOM 759 C CA . LYS A 1 93 ? 20.637 9.955 91.410 1.00 22.53 111 LYS A CA 1
ATOM 760 C C . LYS A 1 93 ? 19.352 9.301 90.841 1.00 26.64 111 LYS A C 1
ATOM 761 O O . LYS A 1 93 ? 19.336 8.889 89.681 1.00 26.59 111 LYS A O 1
ATOM 767 N N . GLU A 1 94 ? 18.273 9.260 91.641 1.00 22.58 112 GLU A N 1
ATOM 768 C CA . GLU A 1 94 ? 16.985 8.654 91.262 1.00 22.64 112 GLU A CA 1
ATOM 769 C C . GLU A 1 94 ? 16.372 9.382 90.051 1.00 27.08 112 GLU A C 1
ATOM 770 O O . GLU A 1 94 ? 15.797 8.728 89.181 1.00 28.81 112 GLU A O 1
ATOM 776 N N . ILE A 1 95 ? 16.521 10.722 89.975 1.00 21.16 113 ILE A N 1
ATOM 777 C CA . ILE A 1 95 ? 16.022 11.496 88.830 1.00 19.20 113 ILE A CA 1
ATOM 778 C C . ILE A 1 95 ? 16.979 11.278 87.625 1.00 22.54 113 ILE A C 1
ATOM 779 O O . ILE A 1 95 ? 16.522 11.111 86.499 1.00 22.94 113 ILE A O 1
ATOM 784 N N . GLN A 1 96 ? 18.294 11.236 87.879 1.00 19.59 114 GLN A N 1
ATOM 785 C CA . GLN A 1 96 ? 19.295 10.972 86.855 1.00 18.91 114 GLN A CA 1
ATOM 786 C C . GLN A 1 96 ? 19.056 9.577 86.184 1.00 24.81 114 GLN A C 1
ATOM 787 O O . GLN A 1 96 ? 19.238 9.447 84.965 1.00 22.42 114 GLN A O 1
ATOM 793 N N . ASP A 1 97 ? 18.598 8.567 86.978 1.00 24.03 115 ASP A N 1
ATOM 794 C CA . ASP A 1 97 ? 18.237 7.215 86.499 1.00 24.46 115 ASP A CA 1
ATOM 795 C C . ASP A 1 97 ? 17.207 7.276 85.367 1.00 29.33 115 ASP A C 1
ATOM 796 O O . ASP A 1 97 ? 17.218 6.404 84.506 1.00 30.30 115 ASP A O 1
ATOM 801 N N . ASN A 1 98 ? 16.344 8.314 85.338 1.00 24.82 116 ASN A N 1
ATOM 802 C CA . ASN A 1 98 ? 15.348 8.472 84.278 1.00 25.11 116 ASN A CA 1
ATOM 803 C C . ASN A 1 98 ? 15.977 8.847 82.928 1.00 29.77 116 ASN A C 1
ATOM 804 O O . ASN A 1 98 ? 15.356 8.639 81.890 1.00 33.42 116 ASN A O 1
ATOM 809 N N . TYR A 1 99 ? 17.186 9.394 82.947 1.00 23.36 117 TYR A N 1
ATOM 810 C CA . TYR A 1 99 ? 17.941 9.804 81.769 1.00 22.99 117 TYR A CA 1
ATOM 811 C C . TYR A 1 99 ? 18.954 8.741 81.380 1.00 27.48 117 TYR A C 1
ATOM 812 O O . TYR A 1 99 ? 19.060 8.401 80.198 1.00 27.89 117 TYR A O 1
ATOM 821 N N . LEU A 1 100 ? 19.699 8.213 82.355 1.00 23.33 118 LEU A N 1
ATOM 822 C CA . LEU A 1 100 ? 20.682 7.176 82.063 1.00 22.87 118 LEU A CA 1
ATOM 823 C C . LEU A 1 100 ? 20.034 5.808 81.835 1.00 26.14 118 LEU A C 1
ATOM 824 O O . LEU A 1 100 ? 20.526 5.048 81.010 1.00 26.25 118 LEU A O 1
ATOM 829 N N . GLY A 1 101 ? 18.944 5.507 82.535 1.00 22.53 119 GLY A N 1
ATOM 830 C CA . GLY A 1 101 ? 18.281 4.209 82.455 1.00 21.88 119 GLY A CA 1
ATOM 831 C C . GLY A 1 101 ? 19.196 3.068 82.877 1.00 27.99 119 GLY A C 1
ATOM 832 O O . GLY A 1 101 ? 20.056 3.231 83.758 1.00 27.23 119 GLY A O 1
ATOM 833 N N . THR A 1 102 ? 19.081 1.928 82.186 1.00 27.00 120 THR A N 1
ATOM 834 C CA . THR A 1 102 ? 19.917 0.764 82.466 1.00 27.44 120 THR A CA 1
ATOM 835 C C . THR A 1 102 ? 20.849 0.447 81.289 1.00 31.06 120 THR A C 1
ATOM 836 O O . THR A 1 102 ? 21.757 -0.371 81.442 1.00 31.58 120 THR A O 1
ATOM 840 N N . ASP A 1 103 ? 20.609 1.074 80.119 1.00 25.96 121 ASP A N 1
ATOM 841 C CA . ASP A 1 103 ? 21.334 0.803 78.876 1.00 25.27 121 ASP A CA 1
ATOM 842 C C . ASP A 1 103 ? 22.422 1.863 78.562 1.00 27.45 121 ASP A C 1
ATOM 843 O O . ASP A 1 103 ? 22.879 1.958 77.414 1.00 28.60 121 ASP A O 1
ATOM 848 N N . TYR A 1 104 ? 22.832 2.652 79.563 1.00 21.55 122 TYR A N 1
ATOM 849 C CA . TYR A 1 104 ? 23.888 3.647 79.385 1.00 19.88 122 TYR A CA 1
ATOM 850 C C . TYR A 1 104 ? 25.248 2.920 79.218 1.00 23.78 122 TYR A C 1
ATOM 851 O O . TYR A 1 104 ? 25.389 1.762 79.612 1.00 23.47 122 TYR A O 1
ATOM 860 N N . LYS A 1 105 ? 26.222 3.592 78.635 1.00 19.67 123 LYS A N 1
ATOM 861 C CA . LYS A 1 105 ? 27.524 2.984 78.394 1.00 20.57 123 LYS A CA 1
ATOM 862 C C . LYS A 1 105 ? 28.489 3.360 79.498 1.00 24.64 123 LYS A C 1
ATOM 863 O O . LYS A 1 105 ? 28.345 4.430 80.090 1.00 22.21 123 LYS A O 1
ATOM 869 N N . ILE A 1 106 ? 29.486 2.482 79.776 1.00 23.55 124 ILE A N 1
ATOM 870 C CA . ILE A 1 106 ? 30.507 2.701 80.815 1.00 21.56 124 ILE A CA 1
ATOM 871 C C . ILE A 1 106 ? 31.898 2.721 80.164 1.00 25.22 124 ILE A C 1
ATOM 872 O O . ILE A 1 106 ? 32.313 1.728 79.594 1.00 23.94 124 ILE A O 1
ATOM 877 N N . ALA A 1 107 ? 32.600 3.858 80.252 1.00 22.77 125 ALA A N 1
ATOM 878 C CA . ALA A 1 107 ? 33.961 4.018 79.710 1.00 22.67 125 ALA A CA 1
ATOM 879 C C . ALA A 1 107 ? 34.829 4.636 80.817 1.00 26.65 125 ALA A C 1
ATOM 880 O O . ALA A 1 107 ? 34.816 5.864 81.024 1.00 24.20 125 ALA A O 1
ATOM 882 N N . GLY A 1 108 ? 35.505 3.764 81.568 1.00 23.30 126 GLY A N 1
ATOM 883 C CA . GLY A 1 108 ? 36.292 4.163 82.726 1.00 22.16 126 GLY A CA 1
ATOM 884 C C . GLY A 1 108 ? 35.351 4.701 83.786 1.00 24.86 126 GLY A C 1
ATOM 885 O O . GLY A 1 108 ? 34.326 4.082 84.067 1.00 24.54 126 GLY A O 1
ATOM 886 N N . GLY A 1 109 ? 35.646 5.892 84.301 1.00 19.82 127 GLY A N 1
ATOM 887 C CA . GLY A 1 109 ? 34.825 6.560 85.302 1.00 17.13 127 GLY A CA 1
ATOM 888 C C . GLY A 1 109 ? 33.631 7.308 84.729 1.00 22.56 127 GLY A C 1
ATOM 889 O O . GLY A 1 109 ? 32.908 7.963 85.472 1.00 23.80 127 GLY A O 1
ATOM 898 N N . LYS A 1 111 ? 29.871 7.519 82.659 1.00 16.98 129 LYS A N 1
ATOM 899 C CA . LYS A 1 111 ? 28.595 6.939 82.270 1.00 16.57 129 LYS A CA 1
ATOM 900 C C . LYS A 1 111 ? 28.128 7.813 81.135 1.00 21.46 129 LYS A C 1
ATOM 901 O O . LYS A 1 111 ? 28.166 9.050 81.274 1.00 19.68 129 LYS A O 1
ATOM 907 N N . TYR A 1 112 ? 27.754 7.219 79.980 1.00 18.27 130 TYR A N 1
ATOM 908 C CA . TYR A 1 112 ? 27.366 8.089 78.880 1.00 17.12 130 TYR A CA 1
ATOM 909 C C . TYR A 1 112 ? 26.216 7.512 78.068 1.00 22.00 130 TYR A C 1
ATOM 910 O O . TYR A 1 112 ? 26.047 6.301 77.969 1.00 22.94 130 TYR A O 1
ATOM 919 N N . LYS A 1 113 ? 25.397 8.401 77.519 1.00 19.83 131 LYS A N 1
ATOM 920 C CA . LYS A 1 113 ? 24.218 8.035 76.740 1.00 20.54 131 LYS A CA 1
ATOM 921 C C . LYS A 1 113 ? 23.746 9.194 75.862 1.00 22.69 131 LYS A C 1
ATOM 922 O O . LYS A 1 113 ? 23.801 10.348 76.281 1.00 20.17 131 LYS A O 1
ATOM 928 N N . ARG A 1 114 ? 23.189 8.862 74.687 1.00 21.16 132 ARG A N 1
ATOM 929 C CA . ARG A 1 114 ? 22.594 9.860 73.794 1.00 21.02 132 ARG A CA 1
ATOM 930 C C . ARG A 1 114 ? 21.159 10.158 74.255 1.00 23.76 132 ARG A C 1
ATOM 931 O O . ARG A 1 114 ? 20.387 9.238 74.560 1.00 23.38 132 ARG A O 1
ATOM 939 N N . LEU A 1 115 ? 20.817 11.445 74.296 1.00 17.87 133 LEU A N 1
ATOM 940 C CA . LEU A 1 115 ? 19.483 11.910 74.651 1.00 17.63 133 LEU A CA 1
ATOM 941 C C . LEU A 1 115 ? 18.858 12.705 73.478 1.00 23.92 133 LEU A C 1
ATOM 942 O O . LEU A 1 115 ? 19.553 13.034 72.512 1.00 24.08 133 LEU A O 1
ATOM 947 N N . ALA A 1 116 ? 17.548 13.030 73.595 1.00 20.62 134 ALA A N 1
ATOM 948 C CA . ALA A 1 116 ? 16.762 13.848 72.678 1.00 19.43 134 ALA A CA 1
ATOM 949 C C . ALA A 1 116 ? 16.896 13.388 71.193 1.00 26.66 134 ALA A C 1
ATOM 950 O O . ALA A 1 116 ? 17.450 14.109 70.336 1.00 27.71 134 ALA A O 1
ATOM 952 N N . ASP A 1 117 ? 16.368 12.194 70.899 1.00 22.59 135 ASP A N 1
ATOM 953 C CA . ASP A 1 117 ? 16.372 11.563 69.566 1.00 24.05 135 ASP A CA 1
ATOM 954 C C . ASP A 1 117 ? 17.801 11.541 68.968 1.00 26.70 135 ASP A C 1
ATOM 955 O O . ASP A 1 117 ? 18.021 11.869 67.795 1.00 26.86 135 ASP A O 1
ATOM 960 N N . ASP A 1 118 ? 18.776 11.161 69.825 1.00 23.56 136 ASP A N 1
ATOM 961 C CA . ASP A 1 118 ? 20.202 10.985 69.527 1.00 22.75 136 ASP A CA 1
ATOM 962 C C . ASP A 1 118 ? 20.916 12.282 69.076 1.00 25.58 136 ASP A C 1
ATOM 963 O O . ASP A 1 118 ? 22.012 12.202 68.516 1.00 23.37 136 ASP A O 1
ATOM 968 N N . GLN A 1 119 ? 20.343 13.469 69.383 1.00 23.81 137 GLN A N 1
ATOM 969 C CA . GLN A 1 119 ? 20.934 14.766 69.013 1.00 22.97 137 GLN A CA 1
ATOM 970 C C . GLN A 1 119 ? 21.905 15.266 70.048 1.00 25.21 137 GLN A C 1
ATOM 971 O O . GLN A 1 119 ? 22.737 16.125 69.721 1.00 21.45 137 GLN A O 1
ATOM 977 N N . ILE A 1 120 ? 21.770 14.779 71.315 1.00 21.48 138 ILE A N 1
ATOM 978 C CA . ILE A 1 120 ? 22.590 15.272 72.425 1.00 20.82 138 ILE A CA 1
ATOM 979 C C . ILE A 1 120 ? 23.323 14.137 73.135 1.00 24.50 138 ILE A C 1
ATOM 980 O O . ILE A 1 120 ? 22.713 13.138 73.522 1.00 23.46 138 ILE A O 1
ATOM 985 N N . GLY A 1 121 ? 24.631 14.306 73.283 1.00 20.59 139 GLY A N 1
ATOM 986 C CA . GLY A 1 121 ? 25.480 13.392 74.032 1.00 19.35 139 GLY A CA 1
ATOM 987 C C . GLY A 1 121 ? 25.482 13.775 75.504 1.00 22.56 139 GLY A C 1
ATOM 988 O O . GLY A 1 121 ? 25.700 14.934 75.845 1.00 22.82 139 GLY A O 1
ATOM 989 N N . TYR A 1 122 ? 25.177 12.843 76.397 1.00 20.77 140 TYR A N 1
ATOM 990 C CA . TYR A 1 122 ? 25.185 13.136 77.843 1.00 18.63 140 TYR A CA 1
ATOM 991 C C . TYR A 1 122 ? 26.271 12.289 78.528 1.00 21.29 140 TYR A C 1
ATOM 992 O O . TYR A 1 122 ? 26.343 11.084 78.324 1.00 18.83 140 TYR A O 1
ATOM 1001 N N . VAL A 1 123 ? 27.139 12.945 79.298 1.00 18.85 141 VAL A N 1
ATOM 1002 C CA . VAL A 1 123 ? 28.181 12.271 80.077 1.00 17.45 141 VAL A CA 1
ATOM 1003 C C . VAL A 1 123 ? 27.999 12.634 81.558 1.00 21.02 141 VAL A C 1
ATOM 1004 O O . VAL A 1 123 ? 27.862 13.806 81.898 1.00 20.66 141 VAL A O 1
ATOM 1008 N N . TYR A 1 124 ? 28.010 11.630 82.431 1.00 18.58 142 TYR A N 1
ATOM 1009 C CA . TYR A 1 124 ? 28.095 11.862 83.863 1.00 18.06 142 TYR A CA 1
ATOM 1010 C C . TYR A 1 124 ? 29.474 11.379 84.330 1.00 22.50 142 TYR A C 1
ATOM 1011 O O . TYR A 1 124 ? 29.862 10.223 84.100 1.00 22.49 142 TYR A O 1
ATOM 1020 N N . TYR A 1 125 ? 30.228 12.286 84.941 1.00 18.35 143 TYR A N 1
ATOM 1021 C CA . TYR A 1 125 ? 31.539 11.973 85.485 1.00 16.77 143 TYR A CA 1
ATOM 1022 C C . TYR A 1 125 ? 31.502 12.306 86.990 1.00 20.17 143 TYR A C 1
ATOM 1023 O O . TYR A 1 125 ? 31.653 13.463 87.387 1.00 20.10 143 TYR A O 1
ATOM 1032 N N . GLY A 1 126 ? 31.227 11.287 87.800 1.00 17.11 144 GLY A N 1
ATOM 1033 C CA . GLY A 1 126 ? 31.040 11.447 89.236 1.00 16.24 144 GLY A CA 1
ATOM 1034 C C . GLY A 1 126 ? 32.267 11.666 90.087 1.00 21.75 144 GLY A C 1
ATOM 1035 O O . GLY A 1 126 ? 32.151 12.164 91.211 1.00 23.23 144 GLY A O 1
ATOM 1036 N N . SER A 1 127 ? 33.441 11.234 89.616 1.00 18.51 145 SER A N 1
ATOM 1037 C CA . SER A 1 127 ? 34.656 11.327 90.431 1.00 17.58 145 SER A CA 1
ATOM 1038 C C . SER A 1 127 ? 35.908 11.436 89.590 1.00 19.06 145 SER A C 1
ATOM 1039 O O . SER A 1 127 ? 36.117 10.583 88.737 1.00 19.89 145 SER A O 1
ATOM 1042 N N . PHE A 1 128 ? 36.781 12.416 89.893 1.00 15.63 146 PHE A N 1
ATOM 1043 C CA . PHE A 1 128 ? 38.085 12.541 89.232 1.00 17.11 146 PHE A CA 1
ATOM 1044 C C . PHE A 1 128 ? 39.091 11.505 89.806 1.00 24.01 146 PHE A C 1
ATOM 1045 O O . PHE A 1 128 ? 40.246 11.510 89.393 1.00 22.85 146 PHE A O 1
ATOM 1053 N N . SER A 1 129 ? 38.637 10.605 90.744 1.00 22.98 147 SER A N 1
ATOM 1054 C CA . SER A 1 129 ? 39.411 9.493 91.317 1.00 23.09 147 SER A CA 1
ATOM 1055 C C . SER A 1 129 ? 39.199 8.236 90.484 1.00 30.05 147 SER A C 1
ATOM 1056 O O . SER A 1 129 ? 39.983 7.301 90.547 1.00 31.22 147 SER A O 1
ATOM 1059 N N . SER A 1 130 ? 38.126 8.213 89.703 1.00 28.34 148 SER A N 1
ATOM 1060 C CA . SER A 1 130 ? 37.813 7.126 88.786 1.00 27.68 148 SER A CA 1
ATOM 1061 C C . SER A 1 130 ? 38.372 7.526 87.428 1.00 29.27 148 SER A C 1
ATOM 1062 O O . SER A 1 130 ? 37.871 8.453 86.798 1.00 29.26 148 SER A O 1
ATOM 1065 N N . GLY A 1 131 ? 39.458 6.875 87.042 1.00 24.47 149 GLY A N 1
ATOM 1066 C CA . GLY A 1 131 ? 40.193 7.131 85.813 1.00 23.52 149 GLY A CA 1
ATOM 1067 C C . GLY A 1 131 ? 39.470 7.033 84.489 1.00 27.53 149 GLY A C 1
ATOM 1068 O O . GLY A 1 131 ? 38.546 6.229 84.302 1.00 27.37 149 GLY A O 1
ATOM 1069 N N . VAL A 1 132 ? 39.948 7.844 83.544 1.00 23.01 150 VAL A N 1
ATOM 1070 C CA . VAL A 1 132 ? 39.441 7.892 82.175 1.00 22.98 150 VAL A CA 1
ATOM 1071 C C . VAL A 1 132 ? 40.674 7.806 81.284 1.00 26.22 150 VAL A C 1
ATOM 1072 O O . VAL A 1 132 ? 41.594 8.593 81.447 1.00 27.47 150 VAL A O 1
ATOM 1076 N N . GLY A 1 133 ? 40.720 6.810 80.410 1.00 21.61 151 GLY A N 1
ATOM 1077 C CA . GLY A 1 133 ? 41.820 6.643 79.460 1.00 20.86 151 GLY A CA 1
ATOM 1078 C C . GLY A 1 133 ? 41.563 7.399 78.168 1.00 25.12 151 GLY A C 1
ATOM 1079 O O . GLY A 1 133 ? 40.461 7.924 77.963 1.00 24.93 151 GLY A O 1
ATOM 1080 N N . GLU A 1 134 ? 42.587 7.482 77.304 1.00 21.83 152 GLU A N 1
ATOM 1081 C CA . GLU A 1 134 ? 42.522 8.170 76.011 1.00 23.19 152 GLU A CA 1
ATOM 1082 C C . GLU A 1 134 ? 41.531 7.482 75.065 1.00 28.35 152 GLU A C 1
ATOM 1083 O O . GLU A 1 134 ? 40.819 8.168 74.334 1.00 25.52 152 GLU A O 1
ATOM 1089 N N . ASN A 1 135 ? 41.482 6.128 75.092 1.00 27.94 153 ASN A N 1
ATOM 1090 C CA . ASN A 1 135 ? 40.561 5.333 74.268 1.00 27.21 153 ASN A CA 1
ATOM 1091 C C . ASN A 1 135 ? 39.131 5.523 74.761 1.00 26.88 153 ASN A C 1
ATOM 1092 O O . ASN A 1 135 ? 38.252 5.746 73.941 1.00 26.57 153 ASN A O 1
ATOM 1097 N N . ASN A 1 136 ? 38.914 5.530 76.089 1.00 22.53 154 ASN A N 1
ATOM 1098 C CA . ASN A 1 136 ? 37.604 5.804 76.702 1.00 21.34 154 ASN A CA 1
ATOM 1099 C C . ASN A 1 136 ? 36.994 7.083 76.125 1.00 26.01 154 ASN A C 1
ATOM 1100 O O . ASN A 1 136 ? 35.835 7.086 75.678 1.00 24.37 154 ASN A O 1
ATOM 1105 N N . LEU A 1 137 ? 37.805 8.172 76.115 1.00 22.17 155 LEU A N 1
ATOM 1106 C CA . LEU A 1 137 ? 37.389 9.471 75.593 1.00 21.92 155 LEU A CA 1
ATOM 1107 C C . LEU A 1 137 ? 37.110 9.406 74.091 1.00 24.31 155 LEU A C 1
ATOM 1108 O O . LEU A 1 137 ? 36.061 9.885 73.670 1.00 24.46 155 LEU A O 1
ATOM 1113 N N . ASP A 1 138 ? 38.009 8.785 73.298 1.00 19.95 156 ASP A N 1
ATOM 1114 C CA . ASP A 1 138 ? 37.820 8.651 71.848 1.00 20.95 156 ASP A CA 1
ATOM 1115 C C . ASP A 1 138 ? 36.537 7.890 71.500 1.00 25.08 156 ASP A C 1
ATOM 1116 O O . ASP A 1 138 ? 35.825 8.302 70.582 1.00 27.31 156 ASP A O 1
ATOM 1121 N N . TYR A 1 139 ? 36.229 6.815 72.248 1.00 19.69 157 TYR A N 1
ATOM 1122 C CA . TYR A 1 139 ? 35.029 5.994 72.041 1.00 20.11 157 TYR A CA 1
ATOM 1123 C C . TYR A 1 139 ? 33.739 6.738 72.408 1.00 23.88 157 TYR A C 1
ATOM 1124 O O . TYR A 1 139 ? 32.740 6.616 71.690 1.00 24.35 157 TYR A O 1
ATOM 1141 N N . PHE A 1 141 ? 33.350 10.089 72.400 1.00 16.53 159 PHE A N 1
ATOM 1142 C CA . PHE A 1 141 ? 33.190 11.113 71.368 1.00 16.26 159 PHE A CA 1
ATOM 1143 C C . PHE A 1 141 ? 32.688 10.500 70.062 1.00 19.71 159 PHE A C 1
ATOM 1144 O O . PHE A 1 141 ? 31.793 11.087 69.446 1.00 20.44 159 PHE A O 1
ATOM 1152 N N . ALA A 1 142 ? 33.189 9.312 69.673 1.00 17.01 160 ALA A N 1
ATOM 1153 C CA . ALA A 1 142 ? 32.729 8.646 68.419 1.00 17.78 160 ALA A CA 1
ATOM 1154 C C . ALA A 1 142 ? 31.233 8.235 68.536 1.00 22.07 160 ALA A C 1
ATOM 1155 O O . ALA A 1 142 ? 30.483 8.368 67.569 1.00 21.72 160 ALA A O 1
ATOM 1157 N N . HIS A 1 143 ? 30.786 7.818 69.740 1.00 17.25 161 HIS A N 1
ATOM 1158 C CA . HIS A 1 143 ? 29.382 7.490 69.964 1.00 17.89 161 HIS A CA 1
ATOM 1159 C C . HIS A 1 143 ? 28.483 8.736 69.767 1.00 23.36 161 HIS A C 1
ATOM 1160 O O . HIS A 1 143 ? 27.309 8.608 69.406 1.00 24.27 161 HIS A O 1
ATOM 1167 N N . PHE A 1 144 ? 29.068 9.940 69.937 1.00 20.79 162 PHE A N 1
ATOM 1168 C CA . PHE A 1 144 ? 28.386 11.238 69.855 1.00 19.83 162 PHE A CA 1
ATOM 1169 C C . PHE A 1 144 ? 28.730 12.023 68.571 1.00 23.76 162 PHE A C 1
ATOM 1170 O O . PHE A 1 144 ? 28.392 13.202 68.475 1.00 22.61 162 PHE A O 1
ATOM 1178 N N . LYS A 1 145 ? 29.328 11.352 67.571 1.00 22.50 163 LYS A N 1
ATOM 1179 C CA . LYS A 1 145 ? 29.751 11.929 66.279 1.00 23.65 163 LYS A CA 1
ATOM 1180 C C . LYS A 1 145 ? 28.620 12.715 65.577 1.00 28.23 163 LYS A C 1
ATOM 1181 O O . LYS A 1 145 ? 28.854 13.819 65.100 1.00 28.87 163 LYS A O 1
ATOM 1187 N N . GLU A 1 146 ? 27.409 12.184 65.584 1.00 25.11 164 GLU A N 1
ATOM 1188 C CA . GLU A 1 146 ? 26.244 12.780 64.918 1.00 24.77 164 GLU A CA 1
ATOM 1189 C C . GLU A 1 146 ? 25.463 13.776 65.796 1.00 28.94 164 GLU A C 1
ATOM 1190 O O . GLU A 1 146 ? 24.524 14.406 65.305 1.00 27.25 164 GLU A O 1
ATOM 1196 N N . CYS A 1 147 ? 25.820 13.884 67.088 1.00 26.27 165 CYS A N 1
ATOM 1197 C CA . CYS A 1 147 ? 25.180 14.785 68.043 1.00 25.27 165 CYS A CA 1
ATOM 1198 C C . CYS A 1 147 ? 25.550 16.260 67.768 1.00 28.63 165 CYS A C 1
ATOM 1199 O O . CYS A 1 147 ? 26.666 16.578 67.350 1.00 28.08 165 CYS A O 1
ATOM 1202 N N . LYS A 1 148 ? 24.580 17.135 68.007 1.00 26.69 166 LYS A N 1
ATOM 1203 C CA . LYS A 1 148 ? 24.594 18.614 67.906 1.00 26.63 166 LYS A CA 1
ATOM 1204 C C . LYS A 1 148 ? 25.442 19.238 69.038 1.00 30.27 166 LYS A C 1
ATOM 1205 O O . LYS A 1 148 ? 26.071 20.277 68.855 1.00 31.33 166 LYS A O 1
ATOM 1211 N N . GLY A 1 149 ? 25.366 18.643 70.220 1.00 25.46 167 GLY A N 1
ATOM 1212 C CA . GLY A 1 149 ? 26.100 19.146 71.373 1.00 23.88 167 GLY A CA 1
ATOM 1213 C C . GLY A 1 149 ? 26.267 18.116 72.452 1.00 24.39 167 GLY A C 1
ATOM 1214 O O . GLY A 1 149 ? 25.717 17.021 72.359 1.00 21.72 167 GLY A O 1
ATOM 1215 N N . LEU A 1 150 ? 27.020 18.491 73.497 1.00 21.84 168 LEU A N 1
ATOM 1216 C CA . LEU A 1 150 ? 27.373 17.627 74.602 1.00 21.16 168 LEU A CA 1
ATOM 1217 C C . LEU A 1 150 ? 27.021 18.232 75.936 1.00 24.78 168 LEU A C 1
ATOM 1218 O O . LEU A 1 150 ? 27.237 19.420 76.166 1.00 24.21 168 LEU A O 1
ATOM 1223 N N . ILE A 1 151 ? 26.546 17.379 76.842 1.00 20.91 169 ILE A N 1
ATOM 1224 C CA . ILE A 1 151 ? 26.317 17.720 78.243 1.00 19.95 169 ILE A CA 1
ATOM 1225 C C . ILE A 1 151 ? 27.397 16.956 79.025 1.00 21.38 169 ILE A C 1
ATOM 1226 O O . ILE A 1 151 ? 27.475 15.714 78.920 1.00 19.63 169 ILE A O 1
ATOM 1231 N N . PHE A 1 152 ? 28.270 17.701 79.748 1.00 16.88 170 PHE A N 1
ATOM 1232 C CA . PHE A 1 152 ? 29.315 17.103 80.581 1.00 16.52 170 PHE A CA 1
ATOM 1233 C C . PHE A 1 152 ? 28.948 17.400 82.047 1.00 21.61 170 PHE A C 1
ATOM 1234 O O . PHE A 1 152 ? 29.153 18.497 82.550 1.00 23.23 170 PHE A O 1
ATOM 1242 N N . ASP A 1 153 ? 28.333 16.442 82.697 1.00 19.58 171 ASP A N 1
ATOM 1243 C CA . ASP A 1 153 ? 27.796 16.619 84.051 1.00 19.07 171 ASP A CA 1
ATOM 1244 C C . ASP A 1 153 ? 28.805 16.198 85.121 1.00 21.19 171 ASP A C 1
ATOM 1245 O O . ASP A 1 153 ? 29.132 15.007 85.251 1.00 18.63 171 ASP A O 1
ATOM 1250 N N . VAL A 1 154 ? 29.269 17.188 85.913 1.00 18.61 172 VAL A N 1
ATOM 1251 C CA . VAL A 1 154 ? 30.220 16.959 87.024 1.00 16.88 172 VAL A CA 1
ATOM 1252 C C . VAL A 1 154 ? 29.583 17.377 88.379 1.00 21.05 172 VAL A C 1
ATOM 1253 O O . VAL A 1 154 ? 30.296 17.710 89.327 1.00 19.52 172 VAL A O 1
ATOM 1257 N N . ARG A 1 155 ? 28.247 17.357 88.463 1.00 17.15 173 ARG A N 1
ATOM 1258 C CA . ARG A 1 155 ? 27.554 17.626 89.717 1.00 17.11 173 ARG A CA 1
ATOM 1259 C C . ARG A 1 155 ? 27.860 16.493 90.687 1.00 21.62 173 ARG A C 1
ATOM 1260 O O . ARG A 1 155 ? 27.968 15.343 90.250 1.00 22.07 173 ARG A O 1
ATOM 1268 N N . ASP A 1 156 ? 28.037 16.806 91.980 1.00 16.88 174 ASP A N 1
ATOM 1269 C CA . ASP A 1 156 ? 28.361 15.835 93.021 1.00 16.88 174 ASP A CA 1
ATOM 1270 C C . ASP A 1 156 ? 29.747 15.189 92.813 1.00 22.04 174 ASP A C 1
ATOM 1271 O O . ASP A 1 156 ? 29.991 14.106 93.317 1.00 21.53 174 ASP A O 1
ATOM 1276 N N . ASN A 1 157 ? 30.653 15.869 92.101 1.00 18.97 175 ASN A N 1
ATOM 1277 C CA . ASN A 1 157 ? 31.996 15.359 91.892 1.00 18.63 175 ASN A CA 1
ATOM 1278 C C . ASN A 1 157 ? 32.937 16.155 92.800 1.00 23.03 175 ASN A C 1
ATOM 1279 O O . ASN A 1 157 ? 33.262 17.303 92.516 1.00 20.79 175 ASN A O 1
ATOM 1284 N N . GLY A 1 158 ? 33.321 15.527 93.912 1.00 20.67 176 GLY A N 1
ATOM 1285 C CA . GLY A 1 158 ? 34.200 16.089 94.931 1.00 19.64 176 GLY A CA 1
ATOM 1286 C C . GLY A 1 158 ? 35.673 16.164 94.562 1.00 24.07 176 GLY A C 1
ATOM 1287 O O . GLY A 1 158 ? 36.503 16.488 95.404 1.00 24.79 176 GLY A O 1
ATOM 1288 N N . GLY A 1 159 ? 36.002 15.899 93.300 1.00 21.31 177 GLY A N 1
ATOM 1289 C CA . GLY A 1 159 ? 37.374 15.970 92.814 1.00 21.29 177 GLY A CA 1
ATOM 1290 C C . GLY A 1 159 ? 38.060 14.629 92.717 1.00 23.67 177 GLY A C 1
ATOM 1291 O O . GLY A 1 159 ? 37.412 13.598 92.555 1.00 21.65 177 GLY A O 1
ATOM 1292 N N . GLY A 1 160 ? 39.381 14.663 92.794 1.00 23.01 178 GLY A N 1
ATOM 1293 C CA . GLY A 1 160 ? 40.229 13.489 92.668 1.00 23.09 178 GLY A CA 1
ATOM 1294 C C . GLY A 1 160 ? 41.532 13.839 91.987 1.00 28.83 178 GLY A C 1
ATOM 1295 O O . GLY A 1 160 ? 42.208 14.802 92.384 1.00 29.35 178 GLY A O 1
ATOM 1296 N N . SER A 1 161 ? 41.887 13.086 90.936 1.00 25.06 179 SER A N 1
ATOM 1297 C CA . SER A 1 161 ? 43.188 13.309 90.311 1.00 25.79 179 SER A CA 1
ATOM 1298 C C . SER A 1 161 ? 43.153 14.291 89.178 1.00 31.17 179 SER A C 1
ATOM 1299 O O . SER A 1 161 ? 42.364 14.151 88.235 1.00 31.03 179 SER A O 1
ATOM 1310 N N . LEU A 1 163 ? 45.315 14.441 86.933 1.00 24.74 181 LEU A N 1
ATOM 1311 C CA . LEU A 1 163 ? 45.751 13.772 85.720 1.00 25.25 181 LEU A CA 1
ATOM 1312 C C . LEU A 1 163 ? 44.555 13.634 84.768 1.00 30.10 181 LEU A C 1
ATOM 1313 O O . LEU A 1 163 ? 44.684 13.929 83.582 1.00 31.09 181 LEU A O 1
ATOM 1318 N N . TYR A 1 164 ? 43.377 13.287 85.314 1.00 26.27 182 TYR A N 1
ATOM 1319 C CA . TYR A 1 164 ? 42.157 13.096 84.523 1.00 25.38 182 TYR A CA 1
ATOM 1320 C C . TYR A 1 164 ? 41.506 14.412 84.215 1.00 28.85 182 TYR A C 1
ATOM 1321 O O . TYR A 1 164 ? 40.920 14.574 83.138 1.00 29.01 182 TYR A O 1
ATOM 1330 N N . SER A 1 165 ? 41.658 15.365 85.127 1.00 25.22 183 SER A N 1
ATOM 1331 C CA . SER A 1 165 ? 41.185 16.724 84.922 1.00 25.32 183 SER A CA 1
ATOM 1332 C C . SER A 1 165 ? 41.814 17.281 83.636 1.00 25.27 183 SER A C 1
ATOM 1333 O O . SER A 1 165 ? 41.072 17.591 82.714 1.00 25.54 183 SER A O 1
ATOM 1336 N N . ASP A 1 166 ? 43.170 17.311 83.559 1.00 21.31 184 ASP A N 1
ATOM 1337 C CA A ASP A 1 166 ? 43.932 17.798 82.395 0.50 21.91 184 ASP A CA 1
ATOM 1338 C CA B ASP A 1 166 ? 43.984 17.784 82.423 0.50 22.08 184 ASP A CA 1
ATOM 1339 C C . ASP A 1 166 ? 43.656 16.994 81.135 1.00 25.50 184 ASP A C 1
ATOM 1340 O O . ASP A 1 166 ? 43.557 17.579 80.059 1.00 24.23 184 ASP A O 1
ATOM 1349 N N . ARG A 1 167 ? 43.538 15.662 81.253 1.00 23.82 185 ARG A N 1
ATOM 1350 C CA . ARG A 1 167 ? 43.291 14.761 80.123 1.00 24.39 185 ARG A CA 1
ATOM 1351 C C . ARG A 1 167 ? 41.916 15.022 79.492 1.00 27.67 185 ARG A C 1
ATOM 1352 O O . ARG A 1 167 ? 41.818 15.046 78.272 1.00 27.56 185 ARG A O 1
ATOM 1360 N N . ILE A 1 168 ? 40.869 15.227 80.306 1.00 23.67 186 ILE A N 1
ATOM 1361 C CA . ILE A 1 168 ? 39.529 15.513 79.768 1.00 21.77 186 ILE A CA 1
ATOM 1362 C C . ILE A 1 168 ? 39.499 16.943 79.178 1.00 22.96 186 ILE A C 1
ATOM 1363 O O . ILE A 1 168 ? 39.169 17.086 78.012 1.00 20.58 186 ILE A O 1
ATOM 1368 N N . ALA A 1 169 ? 39.903 17.973 79.954 1.00 21.07 187 ALA A N 1
ATOM 1369 C CA . ALA A 1 169 ? 39.882 19.386 79.525 1.00 20.57 187 ALA A CA 1
ATOM 1370 C C . ALA A 1 169 ? 40.631 19.639 78.219 1.00 23.90 187 ALA A C 1
ATOM 1371 O O . ALA A 1 169 ? 40.161 20.441 77.405 1.00 23.86 187 ALA A O 1
ATOM 1373 N N . SER A 1 170 ? 41.775 18.955 78.013 1.00 19.54 188 SER A N 1
ATOM 1374 C CA . SER A 1 170 ? 42.622 19.113 76.822 1.00 19.90 188 SER A CA 1
ATOM 1375 C C . SER A 1 170 ? 41.912 18.670 75.503 1.00 26.54 188 SER A C 1
ATOM 1376 O O . SER A 1 170 ? 42.342 19.082 74.422 1.00 27.49 188 SER A O 1
ATOM 1379 N N . ARG A 1 171 ? 40.788 17.914 75.608 1.00 24.09 189 ARG A N 1
ATOM 1380 C CA . ARG A 1 171 ? 39.969 17.463 74.483 1.00 23.73 189 ARG A CA 1
ATOM 1381 C C . ARG A 1 171 ? 39.041 18.559 73.954 1.00 29.98 189 ARG A C 1
ATOM 1382 O O . ARG A 1 171 ? 38.433 18.380 72.909 1.00 32.85 189 ARG A O 1
ATOM 1390 N N . PHE A 1 172 ? 38.950 19.702 74.635 1.00 24.97 190 PHE A N 1
ATOM 1391 C CA . PHE A 1 172 ? 38.038 20.771 74.238 1.00 22.84 190 PHE A CA 1
ATOM 1392 C C . PHE A 1 172 ? 38.793 22.036 73.785 1.00 29.28 190 PHE A C 1
ATOM 1393 O O . PHE A 1 172 ? 38.173 23.044 73.444 1.00 29.11 190 PHE A O 1
ATOM 1401 N N . LEU A 1 173 ? 40.120 21.951 73.712 1.00 27.50 191 LEU A N 1
ATOM 1402 C CA . LEU A 1 173 ? 40.998 23.052 73.319 1.00 26.94 191 LEU A CA 1
ATOM 1403 C C . LEU A 1 173 ? 41.270 23.063 71.833 1.00 30.16 191 LEU A C 1
ATOM 1404 O O . LEU A 1 173 ? 41.386 22.010 71.211 1.00 28.58 191 LEU A O 1
ATOM 1409 N N . GLU A 1 174 ? 41.388 24.274 71.266 1.00 29.85 192 GLU A N 1
ATOM 1410 C CA . GLU A 1 174 ? 41.721 24.525 69.861 1.00 29.97 192 GLU A CA 1
ATOM 1411 C C . GLU A 1 174 ? 43.211 24.822 69.754 1.00 34.81 192 GLU A C 1
ATOM 1412 O O . GLU A 1 174 ? 43.866 24.504 68.756 1.00 36.92 192 GLU A O 1
ATOM 1414 N N . GLU A 1 175 ? 43.752 25.433 70.810 1.00 29.06 193 GLU A N 1
ATOM 1415 C CA . GLU A 1 175 ? 45.144 25.861 70.897 1.00 28.72 193 GLU A CA 1
ATOM 1416 C C . GLU A 1 175 ? 45.574 25.915 72.343 1.00 30.82 193 GLU A C 1
ATOM 1417 O O . GLU A 1 175 ? 44.718 25.907 73.234 1.00 31.03 193 GLU A O 1
ATOM 1423 N N . ARG A 1 176 ? 46.891 26.010 72.580 1.00 27.24 194 ARG A N 1
ATOM 1424 C CA . ARG A 1 176 ? 47.487 26.173 73.906 1.00 26.93 194 ARG A CA 1
ATOM 1425 C C . ARG A 1 176 ? 46.918 27.457 74.529 1.00 31.39 194 ARG A C 1
ATOM 1426 O O . ARG A 1 176 ? 46.760 28.456 73.830 1.00 31.89 194 ARG A O 1
ATOM 1434 N N . ILE A 1 177 ? 46.526 27.399 75.804 1.00 28.76 195 ILE A N 1
ATOM 1435 C CA . ILE A 1 177 ? 45.927 28.544 76.501 1.00 28.06 195 ILE A CA 1
ATOM 1436 C C . ILE A 1 177 ? 46.437 28.664 77.916 1.00 30.95 195 ILE A C 1
ATOM 1437 O O . ILE A 1 177 ? 46.831 27.670 78.529 1.00 30.10 195 ILE A O 1
ATOM 1442 N N . LEU A 1 178 ? 46.355 29.888 78.450 1.00 26.52 196 LEU A N 1
ATOM 1443 C CA . LEU A 1 178 ? 46.587 30.197 79.841 1.00 25.53 196 LEU A CA 1
ATOM 1444 C C . LEU A 1 178 ? 45.323 29.743 80.569 1.00 26.33 196 LEU A C 1
ATOM 1445 O O . LEU A 1 178 ? 44.241 30.132 80.148 1.00 24.88 196 LEU A O 1
ATOM 1450 N N . THR A 1 179 ? 45.435 28.887 81.608 1.00 23.71 197 THR A N 1
ATOM 1451 C CA . THR A 1 179 ? 44.255 28.371 82.329 1.00 22.74 197 THR A CA 1
ATOM 1452 C C . THR A 1 179 ? 43.988 29.154 83.614 1.00 26.36 197 THR A C 1
ATOM 1453 O O . THR A 1 179 ? 42.879 29.139 84.148 1.00 25.40 197 THR A O 1
ATOM 1457 N N . GLY A 1 180 ? 45.016 29.838 84.087 1.00 23.11 198 GLY A N 1
ATOM 1458 C CA . GLY A 1 180 ? 44.965 30.625 85.302 1.00 21.27 198 GLY A CA 1
ATOM 1459 C C . GLY A 1 180 ? 46.328 30.685 85.933 1.00 24.36 198 GLY A C 1
ATOM 1460 O O . GLY A 1 180 ? 47.348 30.531 85.243 1.00 21.22 198 GLY A O 1
ATOM 1461 N N . TYR A 1 181 ? 46.342 30.937 87.248 1.00 22.53 199 TYR A N 1
ATOM 1462 C CA . TYR A 1 181 ? 47.562 31.120 88.024 1.00 23.89 199 TYR A CA 1
ATOM 1463 C C . TYR A 1 181 ? 47.509 30.404 89.354 1.00 31.96 199 TYR A C 1
ATOM 1464 O O . TYR A 1 181 ? 46.422 30.161 89.898 1.00 30.11 199 TYR A O 1
ATOM 1473 N N . THR A 1 182 ? 48.703 30.132 89.914 1.00 32.59 200 THR A N 1
ATOM 1474 C CA . THR A 1 182 ? 48.854 29.580 91.264 1.00 33.42 200 THR A CA 1
ATOM 1475 C C . THR A 1 182 ? 49.788 30.504 92.043 1.00 39.86 200 THR A C 1
ATOM 1476 O O . THR A 1 182 ? 50.658 31.140 91.461 1.00 41.00 200 THR A O 1
ATOM 1480 N N . GLN A 1 183 ? 49.575 30.598 93.346 1.00 38.05 201 GLN A N 1
ATOM 1481 C CA . GLN A 1 183 ? 50.398 31.336 94.304 1.00 38.75 201 GLN A CA 1
ATOM 1482 C C . GLN A 1 183 ? 50.706 30.404 95.433 1.00 44.87 201 GLN A C 1
ATOM 1483 O O . GLN A 1 183 ? 49.895 29.532 95.705 1.00 42.36 201 GLN A O 1
ATOM 1489 N N . TYR A 1 184 ? 51.826 30.565 96.119 1.00 45.46 202 TYR A N 1
ATOM 1490 C CA . TYR A 1 184 ? 52.034 29.709 97.275 1.00 46.74 202 TYR A CA 1
ATOM 1491 C C . TYR A 1 184 ? 52.536 30.567 98.437 1.00 48.64 202 TYR A C 1
ATOM 1492 O O . TYR A 1 184 ? 53.062 31.665 98.225 1.00 47.18 202 TYR A O 1
ATOM 1501 N N . LYS A 1 185 ? 52.246 30.117 99.663 1.00 44.54 203 LYS A N 1
ATOM 1502 C CA . LYS A 1 185 ? 52.615 30.829 100.878 1.00 43.89 203 LYS A CA 1
ATOM 1503 C C . LYS A 1 185 ? 54.137 30.918 100.938 1.00 46.72 203 LYS A C 1
ATOM 1504 O O . LYS A 1 185 ? 54.811 29.885 100.929 1.00 44.83 203 LYS A O 1
ATOM 1510 N N . LYS A 1 186 ? 54.658 32.161 100.863 1.00 44.08 204 LYS A N 1
ATOM 1511 C CA . LYS A 1 186 ? 56.081 32.495 100.867 1.00 46.66 204 LYS A CA 1
ATOM 1512 C C . LYS A 1 186 ? 56.605 32.652 102.323 1.00 53.46 204 LYS A C 1
ATOM 1513 O O . LYS A 1 186 ? 57.754 32.300 102.613 1.00 55.06 204 LYS A O 1
ATOM 1519 N N . GLY A 1 187 ? 55.755 33.184 103.203 1.00 49.23 205 GLY A N 1
ATOM 1520 C CA . GLY A 1 187 ? 56.065 33.418 104.612 1.00 49.47 205 GLY A CA 1
ATOM 1521 C C . GLY A 1 187 ? 54.851 33.405 105.517 1.00 50.64 205 GLY A C 1
ATOM 1522 O O . GLY A 1 187 ? 53.722 33.217 105.059 1.00 49.42 205 GLY A O 1
ATOM 1523 N N . ASN A 1 188 ? 55.093 33.629 106.812 1.00 46.78 206 ASN A N 1
ATOM 1524 C CA . ASN A 1 188 ? 54.121 33.608 107.901 1.00 45.34 206 ASN A CA 1
ATOM 1525 C C . ASN A 1 188 ? 53.009 34.675 107.759 1.00 47.52 206 ASN A C 1
ATOM 1526 O O . ASN A 1 188 ? 51.869 34.402 108.149 1.00 46.53 206 ASN A O 1
ATOM 1531 N N . GLY A 1 189 ? 53.336 35.847 107.202 1.00 43.11 207 GLY A N 1
ATOM 1532 C CA . GLY A 1 189 ? 52.366 36.918 106.954 1.00 42.15 207 GLY A CA 1
ATOM 1533 C C . GLY A 1 189 ? 51.173 36.435 106.133 1.00 42.29 207 GLY A C 1
ATOM 1534 O O . GLY A 1 189 ? 51.348 35.683 105.176 1.00 40.42 207 GLY A O 1
ATOM 1535 N N . HIS A 1 190 ? 49.948 36.838 106.523 1.00 36.87 208 HIS A N 1
ATOM 1536 C CA . HIS A 1 190 ? 48.675 36.403 105.938 1.00 34.45 208 HIS A CA 1
ATOM 1537 C C . HIS A 1 190 ? 48.569 36.660 104.428 1.00 42.87 208 HIS A C 1
ATOM 1538 O O . HIS A 1 190 ? 47.844 35.929 103.729 1.00 40.57 208 HIS A O 1
ATOM 1545 N N . ASN A 1 191 ? 49.286 37.685 103.929 1.00 43.76 209 ASN A N 1
ATOM 1546 C CA . ASN A 1 191 ? 49.298 38.040 102.507 1.00 43.91 209 ASN A CA 1
ATOM 1547 C C . ASN A 1 191 ? 50.692 37.866 101.902 1.00 46.57 209 ASN A C 1
ATOM 1548 O O . ASN A 1 191 ? 50.953 38.390 100.824 1.00 48.19 209 ASN A O 1
ATOM 1553 N N . ASP A 1 192 ? 51.560 37.079 102.563 1.00 41.62 210 ASP A N 1
ATOM 1554 C CA . ASP A 1 192 ? 52.910 36.840 102.076 1.00 41.47 210 ASP A CA 1
ATOM 1555 C C . ASP A 1 192 ? 52.924 35.685 101.079 1.00 42.45 210 ASP A C 1
ATOM 1556 O O . ASP A 1 192 ? 53.307 34.556 101.402 1.00 39.16 210 ASP A O 1
ATOM 1561 N N . PHE A 1 193 ? 52.502 35.982 99.844 1.00 40.64 211 PHE A N 1
ATOM 1562 C CA . PHE A 1 193 ? 52.457 34.986 98.769 1.00 39.54 211 PHE A CA 1
ATOM 1563 C C . PHE A 1 193 ? 53.490 35.284 97.721 1.00 44.53 211 PHE A C 1
ATOM 1564 O O . PHE A 1 193 ? 53.936 36.425 97.581 1.00 45.49 211 PHE A O 1
ATOM 1572 N N . THR A 1 194 ? 53.854 34.253 96.961 1.00 40.72 212 THR A N 1
ATOM 1573 C CA . THR A 1 194 ? 54.713 34.393 95.795 1.00 40.76 212 THR A CA 1
ATOM 1574 C C . THR A 1 194 ? 53.855 35.039 94.693 1.00 43.46 212 THR A C 1
ATOM 1575 O O . THR A 1 194 ? 52.624 35.060 94.810 1.00 40.41 212 THR A O 1
ATOM 1579 N N . GLN A 1 195 ? 54.492 35.566 93.641 1.00 42.49 213 GLN A N 1
ATOM 1580 C CA . GLN A 1 195 ? 53.804 36.184 92.510 1.00 41.99 213 GLN A CA 1
ATOM 1581 C C . GLN A 1 195 ? 53.004 35.132 91.739 1.00 43.60 213 GLN A C 1
ATOM 1582 O O . GLN A 1 195 ? 53.427 33.972 91.693 1.00 43.23 213 GLN A O 1
ATOM 1588 N N . PRO A 1 196 ? 51.810 35.489 91.201 1.00 39.33 214 PRO A N 1
ATOM 1589 C CA . PRO A 1 196 ? 51.004 34.495 90.449 1.00 36.84 214 PRO A CA 1
ATOM 1590 C C . PRO A 1 196 ? 51.803 33.800 89.346 1.00 38.17 214 PRO A C 1
ATOM 1591 O O . PRO A 1 196 ? 52.447 34.455 88.536 1.00 39.12 214 PRO A O 1
ATOM 1595 N N . ASN A 1 197 ? 51.859 32.472 89.401 1.00 32.77 215 ASN A N 1
ATOM 1596 C CA . ASN A 1 197 ? 52.585 31.669 88.425 1.00 33.22 215 ASN A CA 1
ATOM 1597 C C . ASN A 1 197 ? 51.612 31.171 87.337 1.00 36.52 215 ASN A C 1
ATOM 1598 O O . ASN A 1 197 ? 50.666 30.446 87.657 1.00 35.79 215 ASN A O 1
ATOM 1603 N N . PRO A 1 198 ? 51.830 31.539 86.053 1.00 33.03 216 PRO A N 1
ATOM 1604 C CA . PRO A 1 198 ? 50.906 31.092 84.989 1.00 31.37 216 PRO A CA 1
ATOM 1605 C C . PRO A 1 198 ? 50.943 29.583 84.732 1.00 33.91 216 PRO A C 1
ATOM 1606 O O . PRO A 1 198 ? 52.008 28.967 84.706 1.00 35.29 216 PRO A O 1
ATOM 1610 N N . VAL A 1 199 ? 49.763 28.999 84.547 1.00 27.04 217 VAL A N 1
ATOM 1611 C CA . VAL A 1 199 ? 49.592 27.585 84.261 1.00 24.73 217 VAL A CA 1
ATOM 1612 C C . VAL A 1 199 ? 48.967 27.506 82.863 1.00 30.67 217 VAL A C 1
ATOM 1613 O O . VAL A 1 199 ? 47.998 28.204 82.584 1.00 30.50 217 VAL A O 1
ATOM 1617 N N . TYR A 1 200 ? 49.548 26.689 81.980 1.00 27.42 218 TYR A N 1
ATOM 1618 C CA . TYR A 1 200 ? 49.053 26.522 80.612 1.00 26.34 218 TYR A CA 1
ATOM 1619 C C . TYR A 1 200 ? 48.578 25.104 80.352 1.00 29.27 218 TYR A C 1
ATOM 1620 O O . TYR A 1 200 ? 49.036 24.183 81.008 1.00 30.23 218 TYR A O 1
ATOM 1629 N N . LEU A 1 201 ? 47.687 24.934 79.372 1.00 24.13 219 LEU A N 1
ATOM 1630 C CA . LEU A 1 201 ? 47.187 23.637 78.927 1.00 23.34 219 LEU A CA 1
ATOM 1631 C C . LEU A 1 201 ? 47.252 23.588 77.389 1.00 29.15 219 LEU A C 1
ATOM 1632 O O . LEU A 1 201 ? 46.902 24.561 76.712 1.00 29.32 219 LEU A O 1
ATOM 1637 N N . SER A 1 202 ? 47.759 22.478 76.853 1.00 25.21 220 SER A N 1
ATOM 1638 C CA . SER A 1 202 ? 47.885 22.292 75.418 1.00 26.04 220 SER A CA 1
ATOM 1639 C C . SER A 1 202 ? 46.782 21.377 74.926 1.00 31.22 220 SER A C 1
ATOM 1640 O O . SER A 1 202 ? 46.352 20.500 75.675 1.00 30.71 220 SER A O 1
ATOM 1643 N N . PRO A 1 203 ? 46.299 21.563 73.678 1.00 29.14 221 PRO A N 1
ATOM 1644 C CA . PRO A 1 203 ? 45.258 20.668 73.164 1.00 28.62 221 PRO A CA 1
ATOM 1645 C C . PRO A 1 203 ? 45.776 19.243 72.985 1.00 35.26 221 PRO A C 1
ATOM 1646 O O . PRO A 1 203 ? 46.974 19.019 72.815 1.00 34.38 221 PRO A O 1
ATOM 1650 N N . SER A 1 204 ? 44.861 18.282 73.035 1.00 34.27 222 SER A N 1
ATOM 1651 C CA . SER A 1 204 ? 45.159 16.865 72.827 1.00 33.28 222 SER A CA 1
ATOM 1652 C C . SER A 1 204 ? 45.431 16.583 71.345 1.00 35.06 222 SER A C 1
ATOM 1653 O O . SER A 1 204 ? 44.925 17.308 70.488 1.00 32.71 222 SER A O 1
ATOM 1656 N N . ASP A 1 205 ? 46.183 15.507 71.046 1.00 32.88 223 ASP A N 1
ATOM 1657 C CA . ASP A 1 205 ? 46.433 15.035 69.668 1.00 34.12 223 ASP A CA 1
ATOM 1658 C C . ASP A 1 205 ? 45.350 14.019 69.262 1.00 36.71 223 ASP A C 1
ATOM 1659 O O . ASP A 1 205 ? 45.254 13.634 68.096 1.00 36.30 223 ASP A O 1
ATOM 1664 N N . ARG A 1 206 ? 44.529 13.603 70.233 1.00 32.61 224 ARG A N 1
ATOM 1665 C CA . ARG A 1 206 ? 43.438 12.639 70.065 1.00 31.18 224 ARG A CA 1
ATOM 1666 C C . ARG A 1 206 ? 42.135 13.362 69.668 1.00 32.60 224 ARG A C 1
ATOM 1667 O O . ARG A 1 206 ? 42.183 14.536 69.305 1.00 32.22 224 ARG A O 1
ATOM 1675 N N . THR A 1 207 ? 40.980 12.668 69.691 1.00 29.44 225 THR A N 1
ATOM 1676 C CA . THR A 1 207 ? 39.689 13.260 69.285 1.00 28.20 225 THR A CA 1
ATOM 1677 C C . THR A 1 207 ? 39.325 14.461 70.183 1.00 28.46 225 THR A C 1
ATOM 1678 O O . THR A 1 207 ? 39.357 14.359 71.418 1.00 25.02 225 THR A O 1
ATOM 1682 N N . ARG A 1 208 ? 39.012 15.599 69.539 1.00 24.28 226 ARG A N 1
ATOM 1683 C CA . ARG A 1 208 ? 38.633 16.817 70.243 1.00 23.57 226 ARG A CA 1
ATOM 1684 C C . ARG A 1 208 ? 37.156 17.144 69.992 1.00 28.58 226 ARG A C 1
ATOM 1685 O O . ARG A 1 208 ? 36.599 16.732 68.968 1.00 30.95 226 ARG A O 1
ATOM 1693 N N . TRP A 1 209 ? 36.513 17.841 70.939 1.00 22.51 227 TRP A N 1
ATOM 1694 C CA . TRP A 1 209 ? 35.110 18.230 70.804 1.00 21.79 227 TRP A CA 1
ATOM 1695 C C . TRP A 1 209 ? 35.035 19.755 70.763 1.00 26.05 227 TRP A C 1
ATOM 1696 O O . TRP A 1 209 ? 35.265 20.431 71.780 1.00 23.73 227 TRP A O 1
ATOM 1707 N N . LEU A 1 210 ? 34.729 20.292 69.580 1.00 23.06 228 LEU A N 1
ATOM 1708 C CA . LEU A 1 210 ? 34.686 21.738 69.395 1.00 24.12 228 LEU A CA 1
ATOM 1709 C C . LEU A 1 210 ? 33.256 22.232 69.171 1.00 25.98 228 LEU A C 1
ATOM 1710 O O . LEU A 1 210 ? 33.039 23.426 69.031 1.00 26.06 228 LEU A O 1
ATOM 1715 N N . ARG A 1 211 ? 32.281 21.313 69.206 1.00 21.03 229 ARG A N 1
ATOM 1716 C CA . ARG A 1 211 ? 30.863 21.610 69.130 1.00 21.04 229 ARG A CA 1
ATOM 1717 C C . ARG A 1 211 ? 30.371 22.135 70.490 1.00 25.81 229 ARG A C 1
ATOM 1718 O O . ARG A 1 211 ? 31.094 21.993 71.495 1.00 24.39 229 ARG A O 1
ATOM 1726 N N . PRO A 1 212 ? 29.161 22.747 70.580 1.00 20.88 230 PRO A N 1
ATOM 1727 C CA . PRO A 1 212 ? 28.702 23.257 71.890 1.00 18.56 230 PRO A CA 1
ATOM 1728 C C . PRO A 1 212 ? 28.741 22.214 73.023 1.00 21.72 230 PRO A C 1
ATOM 1729 O O . PRO A 1 212 ? 28.527 21.012 72.803 1.00 20.50 230 PRO A O 1
ATOM 1733 N N . VAL A 1 213 ? 29.092 22.683 74.237 1.00 16.20 231 VAL A N 1
ATOM 1734 C CA . VAL A 1 213 ? 29.183 21.867 75.455 1.00 14.47 231 VAL A CA 1
ATOM 1735 C C . VAL A 1 213 ? 28.489 22.582 76.587 1.00 19.16 231 VAL A C 1
ATOM 1736 O O . VAL A 1 213 ? 28.766 23.771 76.826 1.00 19.20 231 VAL A O 1
ATOM 1740 N N . ILE A 1 214 ? 27.664 21.845 77.349 1.00 16.77 232 ILE A N 1
ATOM 1741 C CA . ILE A 1 214 ? 27.098 22.367 78.585 1.00 17.82 232 ILE A CA 1
ATOM 1742 C C . ILE A 1 214 ? 27.741 21.595 79.734 1.00 21.40 232 ILE A C 1
ATOM 1743 O O . ILE A 1 214 ? 27.595 20.383 79.795 1.00 20.21 232 ILE A O 1
ATOM 1748 N N . VAL A 1 215 ? 28.471 22.285 80.614 1.00 18.12 233 VAL A N 1
ATOM 1749 C CA . VAL A 1 215 ? 29.086 21.688 81.808 1.00 16.99 233 VAL A CA 1
ATOM 1750 C C . VAL A 1 215 ? 28.102 21.919 82.963 1.00 19.40 233 VAL A C 1
ATOM 1751 O O . VAL A 1 215 ? 27.680 23.053 83.189 1.00 19.01 233 VAL A O 1
ATOM 1755 N N . LEU A 1 216 ? 27.677 20.841 83.637 1.00 14.92 234 LEU A N 1
ATOM 1756 C CA . LEU A 1 216 ? 26.720 20.952 84.742 1.00 14.11 234 LEU A CA 1
ATOM 1757 C C . LEU A 1 216 ? 27.442 20.933 86.068 1.00 19.75 234 LEU A C 1
ATOM 1758 O O . LEU A 1 216 ? 28.275 20.059 86.302 1.00 19.03 234 LEU A O 1
ATOM 1763 N N . THR A 1 217 ? 27.169 21.930 86.925 1.00 18.11 235 THR A N 1
ATOM 1764 C CA . THR A 1 217 ? 27.821 22.052 88.226 1.00 17.19 235 THR A CA 1
ATOM 1765 C C . THR A 1 217 ? 26.813 22.266 89.366 1.00 20.38 235 THR A C 1
ATOM 1766 O O . THR A 1 217 ? 25.696 22.738 89.143 1.00 21.69 235 THR A O 1
ATOM 1770 N N . ASN A 1 218 ? 27.227 21.929 90.583 1.00 16.25 236 ASN A N 1
ATOM 1771 C CA . ASN A 1 218 ? 26.469 22.187 91.799 1.00 17.53 236 ASN A CA 1
ATOM 1772 C C . ASN A 1 218 ? 27.471 22.445 92.924 1.00 21.08 236 ASN A C 1
ATOM 1773 O O . ASN A 1 218 ? 28.668 22.362 92.681 1.00 20.46 236 ASN A O 1
ATOM 1778 N N . ARG A 1 219 ? 27.003 22.811 94.123 1.00 18.06 237 ARG A N 1
ATOM 1779 C CA . ARG A 1 219 ? 27.859 23.078 95.275 1.00 17.94 237 ARG A CA 1
ATOM 1780 C C . ARG A 1 219 ? 28.726 21.865 95.633 1.00 23.07 237 ARG A C 1
ATOM 1781 O O . ARG A 1 219 ? 29.786 22.014 96.239 1.00 24.97 237 ARG A O 1
ATOM 1789 N N . HIS A 1 220 ? 28.294 20.676 95.235 1.00 19.33 238 HIS A N 1
ATOM 1790 C CA . HIS A 1 220 ? 29.051 19.478 95.500 1.00 18.46 238 HIS A CA 1
ATOM 1791 C C . HIS A 1 220 ? 30.055 19.170 94.375 1.00 19.34 238 HIS A C 1
ATOM 1792 O O . HIS A 1 220 ? 30.639 18.094 94.396 1.00 20.59 238 HIS A O 1
ATOM 1799 N N . SER A 1 221 ? 30.332 20.149 93.459 1.00 13.03 239 SER A N 1
ATOM 1800 C CA . SER A 1 221 ? 31.398 20.124 92.450 1.00 11.64 239 SER A CA 1
ATOM 1801 C C . SER A 1 221 ? 32.551 20.925 93.064 1.00 16.73 239 SER A C 1
ATOM 1802 O O . SER A 1 221 ? 32.415 22.135 93.244 1.00 18.59 239 SER A O 1
ATOM 1805 N N . TYR A 1 222 ? 33.624 20.275 93.503 1.00 13.69 240 TYR A N 1
ATOM 1806 C CA . TYR A 1 222 ? 34.683 21.022 94.169 1.00 13.95 240 TYR A CA 1
ATOM 1807 C C . TYR A 1 222 ? 36.036 20.343 94.040 1.00 16.65 240 TYR A C 1
ATOM 1808 O O . TYR A 1 222 ? 36.123 19.243 93.494 1.00 16.58 240 TYR A O 1
ATOM 1817 N N . SER A 1 223 ? 37.093 21.029 94.562 1.00 13.74 241 SER A N 1
ATOM 1818 C CA . SER A 1 223 ? 38.496 20.639 94.554 1.00 15.32 241 SER A CA 1
ATOM 1819 C C . SER A 1 223 ? 38.983 20.489 93.098 1.00 22.97 241 SER A C 1
ATOM 1820 O O . SER A 1 223 ? 38.860 21.481 92.385 1.00 26.31 241 SER A O 1
ATOM 1823 N N . ALA A 1 224 ? 39.496 19.320 92.634 1.00 20.05 242 ALA A N 1
ATOM 1824 C CA . ALA A 1 224 ? 39.972 19.187 91.232 1.00 19.97 242 ALA A CA 1
ATOM 1825 C C . ALA A 1 224 ? 38.840 19.538 90.216 1.00 23.73 242 ALA A C 1
ATOM 1826 O O . ALA A 1 224 ? 39.123 20.062 89.147 1.00 23.81 242 ALA A O 1
ATOM 1828 N N . THR A 1 225 ? 37.570 19.291 90.582 1.00 19.74 243 THR A N 1
ATOM 1829 C CA . THR A 1 225 ? 36.408 19.605 89.747 1.00 18.85 243 THR A CA 1
ATOM 1830 C C . THR A 1 225 ? 36.281 21.117 89.578 1.00 22.42 243 THR A C 1
ATOM 1831 O O . THR A 1 225 ? 35.891 21.571 88.499 1.00 23.16 243 THR A O 1
ATOM 1835 N N . ASN A 1 226 ? 36.623 21.888 90.632 1.00 17.29 244 ASN A N 1
ATOM 1836 C CA . ASN A 1 226 ? 36.586 23.349 90.580 1.00 17.81 244 ASN A CA 1
ATOM 1837 C C . ASN A 1 226 ? 37.610 23.837 89.575 1.00 22.51 244 ASN A C 1
ATOM 1838 O O . ASN A 1 226 ? 37.302 24.715 88.789 1.00 22.62 244 ASN A O 1
ATOM 1843 N N . ASP A 1 227 ? 38.820 23.233 89.562 1.00 21.50 245 ASP A N 1
ATOM 1844 C CA . ASP A 1 227 ? 39.889 23.601 88.617 1.00 21.81 245 ASP A CA 1
ATOM 1845 C C . ASP A 1 227 ? 39.516 23.213 87.189 1.00 25.26 245 ASP A C 1
ATOM 1846 O O . ASP A 1 227 ? 39.862 23.939 86.265 1.00 26.33 245 ASP A O 1
ATOM 1851 N N . PHE A 1 228 ? 38.848 22.059 87.012 1.00 20.50 246 PHE A N 1
ATOM 1852 C CA . PHE A 1 228 ? 38.348 21.567 85.724 1.00 20.11 246 PHE A CA 1
ATOM 1853 C C . PHE A 1 228 ? 37.310 22.583 85.160 1.00 22.67 246 PHE A C 1
ATOM 1854 O O . PHE A 1 228 ? 37.395 22.978 83.994 1.00 20.19 246 PHE A O 1
ATOM 1862 N N . VAL A 1 229 ? 36.333 22.980 86.001 1.00 19.35 247 VAL A N 1
ATOM 1863 C CA . VAL A 1 229 ? 35.286 23.933 85.638 1.00 19.82 247 VAL A CA 1
ATOM 1864 C C . VAL A 1 229 ? 35.946 25.269 85.232 1.00 23.40 247 VAL A C 1
ATOM 1865 O O . VAL A 1 229 ? 35.581 25.844 84.209 1.00 22.24 247 VAL A O 1
ATOM 1869 N N . ASN A 1 230 ? 36.954 25.706 85.998 1.00 20.36 248 ASN A N 1
ATOM 1870 C CA . ASN A 1 230 ? 37.691 26.927 85.736 1.00 21.18 248 ASN A CA 1
ATOM 1871 C C . ASN A 1 230 ? 38.287 26.947 84.310 1.00 25.93 248 ASN A C 1
ATOM 1872 O O . ASN A 1 230 ? 38.249 27.986 83.654 1.00 25.61 248 ASN A O 1
ATOM 1877 N N . VAL A 1 231 ? 38.841 25.818 83.853 1.00 21.74 249 VAL A N 1
ATOM 1878 C CA . VAL A 1 231 ? 39.442 25.732 82.523 1.00 22.54 249 VAL A CA 1
ATOM 1879 C C . VAL A 1 231 ? 38.337 25.694 81.459 1.00 22.91 249 VAL A C 1
ATOM 1880 O O . VAL A 1 231 ? 38.433 26.397 80.454 1.00 23.40 249 VAL A O 1
ATOM 1892 N N . ARG A 1 233 ? 35.210 26.860 81.419 1.00 16.12 251 ARG A N 1
ATOM 1893 C CA . ARG A 1 233 ? 34.496 28.121 81.193 1.00 17.13 251 ARG A CA 1
ATOM 1894 C C . ARG A 1 233 ? 35.308 29.143 80.394 1.00 24.46 251 ARG A C 1
ATOM 1895 O O . ARG A 1 233 ? 34.757 30.196 80.041 1.00 25.84 251 ARG A O 1
ATOM 1903 N N . LEU A 1 234 ? 36.601 28.862 80.098 1.00 21.08 252 LEU A N 1
ATOM 1904 C CA . LEU A 1 234 ? 37.420 29.758 79.269 1.00 20.87 252 LEU A CA 1
ATOM 1905 C C . LEU A 1 234 ? 37.217 29.475 77.796 1.00 25.59 252 LEU A C 1
ATOM 1906 O O . LEU A 1 234 ? 37.675 30.241 76.960 1.00 28.60 252 LEU A O 1
ATOM 1911 N N . LEU A 1 235 ? 36.565 28.358 77.466 1.00 21.50 253 LEU A N 1
ATOM 1912 C CA . LEU A 1 235 ? 36.426 27.886 76.101 1.00 21.64 253 LEU A CA 1
ATOM 1913 C C . LEU A 1 235 ? 35.158 28.411 75.424 1.00 24.97 253 LEU A C 1
ATOM 1914 O O . LEU A 1 235 ? 34.082 28.461 76.036 1.00 24.56 253 LEU A O 1
ATOM 1919 N N . PRO A 1 236 ? 35.310 28.870 74.153 1.00 20.86 254 PRO A N 1
ATOM 1920 C CA . PRO A 1 236 ? 34.177 29.510 73.447 1.00 20.10 254 PRO A CA 1
ATOM 1921 C C . PRO A 1 236 ? 32.940 28.617 73.238 1.00 23.98 254 PRO A C 1
ATOM 1922 O O . PRO A 1 236 ? 31.827 29.149 73.201 1.00 23.83 254 PRO A O 1
ATOM 1926 N N . GLN A 1 237 ? 33.110 27.287 73.092 1.00 18.61 255 GLN A N 1
ATOM 1927 C CA . GLN A 1 237 ? 31.969 26.397 72.867 1.00 18.59 255 GLN A CA 1
ATOM 1928 C C . GLN A 1 237 ? 31.318 25.951 74.179 1.00 22.48 255 GLN A C 1
ATOM 1929 O O . GLN A 1 237 ? 30.283 25.281 74.129 1.00 22.82 255 GLN A O 1
ATOM 1935 N N . VAL A 1 238 ? 31.876 26.347 75.330 1.00 18.36 256 VAL A N 1
ATOM 1936 C CA . VAL A 1 238 ? 31.384 25.865 76.624 1.00 18.32 256 VAL A CA 1
ATOM 1937 C C . VAL A 1 238 ? 30.476 26.873 77.351 1.00 24.49 256 VAL A C 1
ATOM 1938 O O . VAL A 1 238 ? 30.821 28.049 77.494 1.00 26.43 256 VAL A O 1
ATOM 1942 N N . THR A 1 239 ? 29.342 26.361 77.859 1.00 19.88 257 THR A N 1
ATOM 1943 C CA . THR A 1 239 ? 28.444 27.058 78.774 1.00 20.15 257 THR A CA 1
ATOM 1944 C C . THR A 1 239 ? 28.414 26.233 80.064 1.00 21.72 257 THR A C 1
ATOM 1945 O O . THR A 1 239 ? 28.259 25.014 79.999 1.00 20.53 257 THR A O 1
ATOM 1949 N N . VAL A 1 240 ? 28.604 26.879 81.211 1.00 16.74 258 VAL A N 1
ATOM 1950 C CA . VAL A 1 240 ? 28.513 26.243 82.516 1.00 14.77 258 VAL A CA 1
ATOM 1951 C C . VAL A 1 240 ? 27.114 26.545 83.058 1.00 20.70 258 VAL A C 1
ATOM 1952 O O . VAL A 1 240 ? 26.666 27.691 83.053 1.00 20.56 258 VAL A O 1
ATOM 1964 N N . GLY A 1 242 ? 23.946 25.428 86.147 1.00 15.88 260 GLY A N 1
ATOM 1965 C CA . GLY A 1 242 ? 23.579 24.818 87.410 1.00 16.29 260 GLY A CA 1
ATOM 1966 C C . GLY A 1 242 ? 23.774 25.778 88.560 1.00 22.83 260 GLY A C 1
ATOM 1967 O O . GLY A 1 242 ? 23.191 26.868 88.577 1.00 22.66 260 GLY A O 1
ATOM 1968 N N . ASP A 1 243 ? 24.620 25.399 89.508 1.00 19.97 261 ASP A N 1
ATOM 1969 C CA . ASP A 1 243 ? 24.858 26.232 90.684 1.00 19.51 261 ASP A CA 1
ATOM 1970 C C . ASP A 1 243 ? 26.354 26.485 90.875 1.00 23.33 261 ASP A C 1
ATOM 1971 O O . ASP A 1 243 ? 27.206 25.854 90.219 1.00 22.22 261 ASP A O 1
ATOM 1976 N N . ARG A 1 244 ? 26.659 27.447 91.757 1.00 20.30 262 ARG A N 1
ATOM 1977 C CA A ARG A 1 244 ? 28.034 27.807 92.097 0.50 20.02 262 ARG A CA 1
ATOM 1978 C CA B ARG A 1 244 ? 28.016 27.818 92.136 0.50 19.97 262 ARG A CA 1
ATOM 1979 C C . ARG A 1 244 ? 28.768 26.543 92.575 1.00 22.79 262 ARG A C 1
ATOM 1980 O O . ARG A 1 244 ? 28.198 25.734 93.328 1.00 21.77 262 ARG A O 1
ATOM 1995 N N . THR A 1 245 ? 30.018 26.344 92.103 1.00 18.67 263 THR A N 1
ATOM 1996 C CA . THR A 1 245 ? 30.787 25.183 92.535 1.00 18.36 263 THR A CA 1
ATOM 1997 C C . THR A 1 245 ? 31.088 25.327 94.060 1.00 23.31 263 THR A C 1
ATOM 1998 O O . THR A 1 245 ? 30.897 26.412 94.642 1.00 23.12 263 THR A O 1
ATOM 2002 N N . GLY A 1 246 ? 31.560 24.244 94.671 1.00 19.92 264 GLY A N 1
ATOM 2003 C CA . GLY A 1 246 ? 31.938 24.221 96.083 1.00 19.04 264 GLY A CA 1
ATOM 2004 C C . GLY A 1 246 ? 33.317 24.780 96.362 1.00 22.09 264 GLY A C 1
ATOM 2005 O O . GLY A 1 246 ? 33.771 24.767 97.511 1.00 22.54 264 GLY A O 1
ATOM 2006 N N . GLY A 1 247 ? 33.993 25.251 95.313 1.00 19.66 265 GLY A N 1
ATOM 2007 C CA . GLY A 1 247 ? 35.326 25.837 95.414 1.00 19.69 265 GLY A CA 1
ATOM 2008 C C . GLY A 1 247 ? 36.446 24.869 95.711 1.00 25.24 265 GLY A C 1
ATOM 2009 O O . GLY A 1 247 ? 36.417 23.705 95.303 1.00 23.31 265 GLY A O 1
ATOM 2010 N N . GLY A 1 248 ? 37.446 25.360 96.429 1.00 26.10 266 GLY A N 1
ATOM 2011 C CA . GLY A 1 248 ? 38.611 24.552 96.748 1.00 27.93 266 GLY A CA 1
ATOM 2012 C C . GLY A 1 248 ? 39.581 24.523 95.578 1.00 33.54 266 GLY A C 1
ATOM 2013 O O . GLY A 1 248 ? 39.290 25.088 94.517 1.00 34.87 266 GLY A O 1
ATOM 2014 N N . SER A 1 249 ? 40.715 23.832 95.741 1.00 28.84 267 SER A N 1
ATOM 2015 C CA . SER A 1 249 ? 41.749 23.818 94.718 1.00 30.20 267 SER A CA 1
ATOM 2016 C C . SER A 1 249 ? 42.286 22.441 94.345 1.00 35.72 267 SER A C 1
ATOM 2017 O O . SER A 1 249 ? 43.018 22.343 93.367 1.00 36.11 267 SER A O 1
ATOM 2020 N N . GLY A 1 250 ? 42.008 21.410 95.134 1.00 31.62 268 GLY A N 1
ATOM 2021 C CA . GLY A 1 250 ? 42.586 20.098 94.853 1.00 29.98 268 GLY A CA 1
ATOM 2022 C C . GLY A 1 250 ? 44.040 19.985 95.285 1.00 30.64 268 GLY A C 1
ATOM 2023 O O . GLY A 1 250 ? 44.696 18.973 95.022 1.00 29.72 268 GLY A O 1
ATOM 2024 N N . LEU A 1 251 ? 44.551 21.021 95.960 1.00 27.07 269 LEU A N 1
ATOM 2025 C CA . LEU A 1 251 ? 45.917 21.085 96.485 1.00 27.85 269 LEU A CA 1
ATOM 2026 C C . LEU A 1 251 ? 45.828 21.342 97.997 1.00 30.64 269 LEU A C 1
ATOM 2027 O O . LEU A 1 251 ? 45.829 22.496 98.431 1.00 29.39 269 LEU A O 1
ATOM 2032 N N . PRO A 1 252 ? 45.705 20.284 98.824 1.00 29.16 270 PRO A N 1
ATOM 2033 C CA . PRO A 1 252 ? 45.564 20.518 100.277 1.00 29.60 270 PRO A CA 1
ATOM 2034 C C . PRO A 1 252 ? 46.874 20.680 101.053 1.00 33.42 270 PRO A C 1
ATOM 2035 O O . PRO A 1 252 ? 47.934 20.170 100.670 1.00 33.68 270 PRO A O 1
ATOM 2039 N N . PHE A 1 253 ? 46.766 21.400 102.168 1.00 28.99 271 PHE A N 1
ATOM 2040 C CA . PHE A 1 253 ? 47.766 21.549 103.206 1.00 29.04 271 PHE A CA 1
ATOM 2041 C C . PHE A 1 253 ? 47.308 20.686 104.354 1.00 31.09 271 PHE A C 1
ATOM 2042 O O . PHE A 1 253 ? 46.114 20.613 104.650 1.00 30.72 271 PHE A O 1
ATOM 2050 N N . SER A 1 254 ? 48.237 20.008 104.984 1.00 28.52 272 SER A N 1
ATOM 2051 C CA . SER A 1 254 ? 47.969 19.198 106.150 1.00 26.94 272 SER A CA 1
ATOM 2052 C C . SER A 1 254 ? 49.149 19.252 107.083 1.00 31.45 272 SER A C 1
ATOM 2053 O O . SER A 1 254 ? 50.290 19.232 106.618 1.00 32.31 272 SER A O 1
ATOM 2056 N N . SER A 1 255 ? 48.880 19.383 108.399 1.00 26.80 273 SER A N 1
ATOM 2057 C CA . SER A 1 255 ? 49.892 19.415 109.448 1.00 27.11 273 SER A CA 1
ATOM 2058 C C . SER A 1 255 ? 49.359 18.697 110.674 1.00 32.67 273 SER A C 1
ATOM 2059 O O . SER A 1 255 ? 48.155 18.727 110.937 1.00 30.62 273 SER A O 1
ATOM 2062 N N . GLU A 1 256 ? 50.249 18.057 111.420 1.00 32.03 274 GLU A N 1
ATOM 2063 C CA . GLU A 1 256 ? 49.881 17.378 112.655 1.00 33.20 274 GLU A CA 1
ATOM 2064 C C . GLU A 1 256 ? 50.025 18.312 113.859 1.00 36.68 274 GLU A C 1
ATOM 2065 O O . GLU A 1 256 ? 50.888 19.193 113.867 1.00 36.91 274 GLU A O 1
ATOM 2071 N N . LEU A 1 257 ? 49.186 18.113 114.873 1.00 31.79 275 LEU A N 1
ATOM 2072 C CA . LEU A 1 257 ? 49.266 18.840 116.132 1.00 31.69 275 LEU A CA 1
ATOM 2073 C C . LEU A 1 257 ? 50.155 18.049 117.113 1.00 35.29 275 LEU A C 1
ATOM 2074 O O . LEU A 1 257 ? 50.322 16.837 116.908 1.00 33.39 275 LEU A O 1
ATOM 2079 N N . PRO A 1 258 ? 50.654 18.650 118.228 1.00 32.86 276 PRO A N 1
ATOM 2080 C CA . PRO A 1 258 ? 51.432 17.857 119.197 1.00 34.71 276 PRO A CA 1
ATOM 2081 C C . PRO A 1 258 ? 50.705 16.597 119.696 1.00 39.02 276 PRO A C 1
ATOM 2082 O O . PRO A 1 258 ? 51.379 15.620 119.999 1.00 40.66 276 PRO A O 1
ATOM 2086 N N . ASN A 1 259 ? 49.352 16.601 119.766 1.00 34.17 277 ASN A N 1
ATOM 2087 C CA . ASN A 1 259 ? 48.547 15.449 120.249 1.00 32.42 277 ASN A CA 1
ATOM 2088 C C . ASN A 1 259 ? 48.239 14.403 119.138 1.00 34.41 277 ASN A C 1
ATOM 2089 O O . ASN A 1 259 ? 47.494 13.449 119.375 1.00 33.83 277 ASN A O 1
ATOM 2094 N N . GLY A 1 260 ? 48.775 14.604 117.942 1.00 30.31 278 GLY A N 1
ATOM 2095 C CA . GLY A 1 260 ? 48.585 13.649 116.861 1.00 29.03 278 GLY A CA 1
ATOM 2096 C C . GLY A 1 260 ? 47.404 13.916 115.964 1.00 32.08 278 GLY A C 1
ATOM 2097 O O . GLY A 1 260 ? 47.258 13.245 114.943 1.00 32.53 278 GLY A O 1
ATOM 2098 N N . TRP A 1 261 ? 46.547 14.892 116.320 1.00 27.70 279 TRP A N 1
ATOM 2099 C CA . TRP A 1 261 ? 45.435 15.271 115.449 1.00 26.13 279 TRP A CA 1
ATOM 2100 C C . TRP A 1 261 ? 46.000 15.991 114.248 1.00 30.06 279 TRP A C 1
ATOM 2101 O O . TRP A 1 261 ? 47.139 16.463 114.298 1.00 30.13 279 TRP A O 1
ATOM 2112 N N . SER A 1 262 ? 45.223 16.117 113.190 1.00 25.67 280 SER A N 1
ATOM 2113 C CA . SER A 1 262 ? 45.737 16.861 112.069 1.00 26.24 280 SER A CA 1
ATOM 2114 C C . SER A 1 262 ? 44.727 17.930 111.636 1.00 28.32 280 SER A C 1
ATOM 2115 O O . SER A 1 262 ? 43.540 17.811 111.907 1.00 27.55 280 SER A O 1
ATOM 2118 N N . VAL A 1 263 ? 45.235 19.024 111.073 1.00 25.12 281 VAL A N 1
ATOM 2119 C CA . VAL A 1 263 ? 44.438 20.117 110.518 1.00 24.50 281 VAL A CA 1
ATOM 2120 C C . VAL A 1 263 ? 44.715 20.165 109.013 1.00 29.22 281 VAL A C 1
ATOM 2121 O O . VAL A 1 263 ? 45.859 20.022 108.597 1.00 29.05 281 VAL A O 1
ATOM 2125 N N . ARG A 1 264 ? 43.667 20.323 108.206 1.00 25.92 282 ARG A N 1
ATOM 2126 C CA . ARG A 1 264 ? 43.792 20.416 106.754 1.00 24.82 282 ARG A CA 1
ATOM 2127 C C . ARG A 1 264 ? 42.972 21.601 106.253 1.00 27.60 282 ARG A C 1
ATOM 2128 O O . ARG A 1 264 ? 41.969 21.979 106.886 1.00 24.26 282 ARG A O 1
ATOM 2136 N N . PHE A 1 265 ? 43.425 22.173 105.117 1.00 24.01 283 PHE A N 1
ATOM 2137 C CA . PHE A 1 265 ? 42.815 23.278 104.384 1.00 24.35 283 PHE A CA 1
ATOM 2138 C C . PHE A 1 265 ? 43.520 23.413 103.013 1.00 31.58 283 PHE A C 1
ATOM 2139 O O . PHE A 1 265 ? 44.468 22.665 102.734 1.00 31.44 283 PHE A O 1
ATOM 2147 N N . SER A 1 266 ? 43.049 24.328 102.148 1.00 29.13 284 SER A N 1
ATOM 2148 C CA . SER A 1 266 ? 43.679 24.545 100.839 1.00 29.45 284 SER A CA 1
ATOM 2149 C C . SER A 1 266 ? 45.068 25.143 101.030 1.00 35.78 284 SER A C 1
ATOM 2150 O O . SER A 1 266 ? 45.236 26.081 101.817 1.00 35.90 284 SER A O 1
ATOM 2153 N N . ALA A 1 267 ? 46.068 24.544 100.374 1.00 34.43 285 ALA A N 1
ATOM 2154 C CA . ALA A 1 267 ? 47.462 24.954 100.520 1.00 36.90 285 ALA A CA 1
ATOM 2155 C C . ALA A 1 267 ? 47.823 26.158 99.694 1.00 46.10 285 ALA A C 1
ATOM 2156 O O . ALA A 1 267 ? 48.706 26.934 100.100 1.00 49.02 285 ALA A O 1
ATOM 2158 N N . CYS A 1 268 ? 47.203 26.303 98.512 1.00 43.03 286 CYS A N 1
ATOM 2159 C CA A CYS A 1 268 ? 47.578 27.376 97.594 0.50 42.99 286 CYS A CA 1
ATOM 2160 C CA B CYS A 1 268 ? 47.577 27.389 97.616 0.50 43.97 286 CYS A CA 1
ATOM 2161 C C . CYS A 1 268 ? 46.367 28.092 96.987 1.00 45.02 286 CYS A C 1
ATOM 2162 O O . CYS A 1 268 ? 45.482 27.422 96.456 1.00 44.17 286 CYS A O 1
ATOM 2167 N N . PRO A 1 269 ? 46.361 29.449 96.923 1.00 38.67 287 PRO A N 1
ATOM 2168 C CA . PRO A 1 269 ? 45.288 30.122 96.174 1.00 36.83 287 PRO A CA 1
ATOM 2169 C C . PRO A 1 269 ? 45.430 29.840 94.655 1.00 34.49 287 PRO A C 1
ATOM 2170 O O . PRO A 1 269 ? 46.529 29.921 94.097 1.00 32.75 287 PRO A O 1
ATOM 2174 N N . VAL A 1 270 ? 44.324 29.463 94.010 1.00 28.79 288 VAL A N 1
ATOM 2175 C CA . VAL A 1 270 ? 44.245 29.254 92.567 1.00 27.32 288 VAL A CA 1
ATOM 2176 C C . VAL A 1 270 ? 43.478 30.457 92.022 1.00 31.85 288 VAL A C 1
ATOM 2177 O O . VAL A 1 270 ? 42.411 30.801 92.551 1.00 32.03 288 VAL A O 1
ATOM 2181 N N . LEU A 1 271 ? 44.056 31.131 91.007 1.00 26.21 289 LEU A N 1
ATOM 2182 C CA . LEU A 1 271 ? 43.446 32.303 90.412 1.00 24.04 289 LEU A CA 1
ATOM 2183 C C . LEU A 1 271 ? 43.016 32.030 88.990 1.00 27.20 289 LEU A C 1
ATOM 2184 O O . LEU A 1 271 ? 43.664 31.261 88.279 1.00 26.53 289 LEU A O 1
ATOM 2189 N N . ASP A 1 272 ? 41.948 32.711 88.546 1.00 23.74 290 ASP A N 1
ATOM 2190 C CA . ASP A 1 272 ? 41.509 32.594 87.168 1.00 24.07 290 ASP A CA 1
ATOM 2191 C C . ASP A 1 272 ? 42.412 33.492 86.256 1.00 27.22 290 ASP A C 1
ATOM 2192 O O . ASP A 1 272 ? 43.371 34.092 86.745 1.00 26.53 290 ASP A O 1
ATOM 2197 N N . VAL A 1 273 ? 42.104 33.588 84.945 1.00 22.89 291 VAL A N 1
ATOM 2198 C CA . VAL A 1 273 ? 42.891 34.381 83.994 1.00 22.38 291 VAL A CA 1
ATOM 2199 C C . VAL A 1 273 ? 42.826 35.910 84.316 1.00 28.36 291 VAL A C 1
ATOM 2200 O O . VAL A 1 273 ? 43.661 36.668 83.834 1.00 27.85 291 VAL A O 1
ATOM 2204 N N . ASN A 1 274 ? 41.865 36.340 85.142 1.00 28.72 292 ASN A N 1
ATOM 2205 C CA . ASN A 1 274 ? 41.737 37.750 85.551 1.00 31.52 292 ASN A CA 1
ATOM 2206 C C . ASN A 1 274 ? 42.358 37.952 86.945 1.00 35.16 292 ASN A C 1
ATOM 2207 O O . ASN A 1 274 ? 42.167 39.009 87.555 1.00 35.17 292 ASN A O 1
ATOM 2212 N N . LYS A 1 275 ? 43.113 36.922 87.428 1.00 29.17 293 LYS A N 1
ATOM 2213 C CA . LYS A 1 275 ? 43.819 36.883 88.703 1.00 29.31 293 LYS A CA 1
ATOM 2214 C C . LYS A 1 275 ? 42.834 36.975 89.904 1.00 34.05 293 LYS A C 1
ATOM 2215 O O . LYS A 1 275 ? 43.199 37.434 90.991 1.00 34.85 293 LYS A O 1
ATOM 2221 N N . GLN A 1 276 ? 41.601 36.476 89.707 1.00 29.49 294 GLN A N 1
ATOM 2222 C CA . GLN A 1 276 ? 40.578 36.425 90.760 1.00 28.85 294 GLN A CA 1
ATOM 2223 C C . GLN A 1 276 ? 40.542 35.031 91.386 1.00 30.64 294 GLN A C 1
ATOM 2224 O O . GLN A 1 276 ? 40.691 34.026 90.685 1.00 27.43 294 GLN A O 1
ATOM 2230 N N . HIS A 1 277 ? 40.351 34.984 92.720 1.00 29.20 295 HIS A N 1
ATOM 2231 C CA . HIS A 1 277 ? 40.306 33.749 93.505 1.00 28.10 295 HIS A CA 1
ATOM 2232 C C . HIS A 1 277 ? 39.102 32.878 93.140 1.00 29.41 295 HIS A C 1
ATOM 2233 O O . HIS A 1 277 ? 37.988 33.383 93.035 1.00 27.77 295 HIS A O 1
ATOM 2240 N N . THR A 1 278 ? 39.341 31.568 92.932 1.00 25.68 296 THR A N 1
ATOM 2241 C CA . THR A 1 278 ? 38.295 30.569 92.599 1.00 23.26 296 THR A CA 1
ATOM 2242 C C . THR A 1 278 ? 37.989 29.669 93.821 1.00 26.58 296 THR A C 1
ATOM 2243 O O . THR A 1 278 ? 37.113 28.802 93.753 1.00 25.10 296 THR A O 1
ATOM 2247 N N . GLU A 1 279 ? 38.723 29.884 94.940 1.00 24.39 297 GLU A N 1
ATOM 2248 C CA . GLU A 1 279 ? 38.620 29.106 96.175 1.00 23.60 297 GLU A CA 1
ATOM 2249 C C . GLU A 1 279 ? 37.205 29.033 96.732 1.00 24.66 297 GLU A C 1
ATOM 2250 O O . GLU A 1 279 ? 36.814 28.009 97.266 1.00 23.29 297 GLU A O 1
ATOM 2256 N N . PHE A 1 280 ? 36.460 30.131 96.620 1.00 22.56 298 PHE A N 1
ATOM 2257 C CA . PHE A 1 280 ? 35.148 30.282 97.213 1.00 22.52 298 PHE A CA 1
ATOM 2258 C C . PHE A 1 280 ? 34.041 29.779 96.301 1.00 28.30 298 PHE A C 1
ATOM 2259 O O . PHE A 1 280 ? 32.871 29.785 96.688 1.00 28.33 298 PHE A O 1
ATOM 2267 N N . GLY A 1 281 ? 34.448 29.250 95.148 1.00 25.91 299 GLY A N 1
ATOM 2268 C CA . GLY A 1 281 ? 33.563 28.711 94.135 1.00 24.71 299 GLY A CA 1
ATOM 2269 C C . GLY A 1 281 ? 33.507 29.596 92.902 1.00 27.59 299 GLY A C 1
ATOM 2270 O O . GLY A 1 281 ? 33.869 30.777 92.963 1.00 26.47 299 GLY A O 1
ATOM 2271 N N . ILE A 1 282 ? 33.043 29.003 91.775 1.00 21.91 300 ILE A N 1
ATOM 2272 C CA . ILE A 1 282 ? 32.844 29.634 90.471 1.00 22.17 300 ILE A CA 1
ATOM 2273 C C . ILE A 1 282 ? 31.350 29.588 90.144 1.00 27.28 300 ILE A C 1
ATOM 2274 O O . ILE A 1 282 ? 30.708 28.514 90.223 1.00 25.14 300 ILE A O 1
ATOM 2279 N N . ASP A 1 283 ? 30.802 30.758 89.795 1.00 24.81 301 ASP A N 1
ATOM 2280 C CA . ASP A 1 283 ? 29.396 30.898 89.421 1.00 24.46 301 ASP A CA 1
ATOM 2281 C C . ASP A 1 283 ? 29.171 30.347 88.032 1.00 29.01 301 ASP A C 1
ATOM 2282 O O . ASP A 1 283 ? 29.997 30.587 87.147 1.00 30.39 301 ASP A O 1
ATOM 2287 N N . PRO A 1 284 ? 28.049 29.641 87.785 1.00 25.32 302 PRO A N 1
ATOM 2288 C CA . PRO A 1 284 ? 27.779 29.167 86.409 1.00 23.61 302 PRO A CA 1
ATOM 2289 C C . PRO A 1 284 ? 27.480 30.344 85.461 1.00 27.14 302 PRO A C 1
ATOM 2290 O O . PRO A 1 284 ? 27.233 31.455 85.927 1.00 27.71 302 PRO A O 1
ATOM 2294 N N . ASP A 1 285 ? 27.491 30.100 84.143 1.00 22.83 303 ASP A N 1
ATOM 2295 C CA . ASP A 1 285 ? 27.104 31.123 83.158 1.00 23.43 303 ASP A CA 1
ATOM 2296 C C . ASP A 1 285 ? 25.587 31.337 83.261 1.00 26.36 303 ASP A C 1
ATOM 2297 O O . ASP A 1 285 ? 25.115 32.464 83.192 1.00 24.74 303 ASP A O 1
ATOM 2302 N N . THR A 1 286 ? 24.843 30.233 83.472 1.00 22.43 304 THR A N 1
ATOM 2303 C CA . THR A 1 286 ? 23.397 30.238 83.604 1.00 22.78 304 THR A CA 1
ATOM 2304 C C . THR A 1 286 ? 23.033 29.497 84.872 1.00 25.60 304 THR A C 1
ATOM 2305 O O . THR A 1 286 ? 23.270 28.291 84.971 1.00 23.41 304 THR A O 1
ATOM 2309 N N . ALA A 1 287 ? 22.460 30.226 85.844 1.00 23.30 305 ALA A N 1
ATOM 2310 C CA . ALA A 1 287 ? 22.017 29.633 87.094 1.00 23.03 305 ALA A CA 1
ATOM 2311 C C . ALA A 1 287 ? 20.693 28.872 86.855 1.00 26.32 305 ALA A C 1
ATOM 2312 O O . ALA A 1 287 ? 19.737 29.444 86.335 1.00 26.00 305 ALA A O 1
ATOM 2314 N N . VAL A 1 288 ? 20.679 27.562 87.160 1.00 21.88 306 VAL A N 1
ATOM 2315 C CA . VAL A 1 288 ? 19.512 26.686 87.023 1.00 21.68 306 VAL A CA 1
ATOM 2316 C C . VAL A 1 288 ? 19.472 25.813 88.277 1.00 23.75 306 VAL A C 1
ATOM 2317 O O . VAL A 1 288 ? 20.491 25.240 88.659 1.00 22.99 306 VAL A O 1
ATOM 2321 N N . ALA A 1 289 ? 18.305 25.723 88.915 1.00 19.32 307 ALA A N 1
ATOM 2322 C CA . ALA A 1 289 ? 18.077 24.909 90.108 1.00 19.36 307 ALA A CA 1
ATOM 2323 C C . ALA A 1 289 ? 17.020 23.862 89.826 1.00 24.97 307 ALA A C 1
ATOM 2324 O O . ALA A 1 289 ? 16.029 24.178 89.161 1.00 26.75 307 ALA A O 1
ATOM 2326 N N . ILE A 1 290 ? 17.195 22.630 90.355 1.00 20.73 308 ILE A N 1
ATOM 2327 C CA . ILE A 1 290 ? 16.161 21.587 90.231 1.00 19.56 308 ILE A CA 1
ATOM 2328 C C . ILE A 1 290 ? 14.922 22.064 91.036 1.00 24.27 308 ILE A C 1
ATOM 2329 O O . ILE A 1 290 ? 15.048 22.487 92.182 1.00 23.14 308 ILE A O 1
ATOM 2334 N N . THR A 1 291 ? 13.756 22.079 90.381 1.00 21.83 309 THR A N 1
ATOM 2335 C CA . THR A 1 291 ? 12.532 22.546 91.016 1.00 22.00 309 THR A CA 1
ATOM 2336 C C . THR A 1 291 ? 11.771 21.401 91.646 1.00 23.25 309 THR A C 1
ATOM 2337 O O . THR A 1 291 ? 11.890 20.255 91.206 1.00 22.57 309 THR A O 1
ATOM 2341 N N . GLY A 1 292 ? 10.987 21.734 92.656 1.00 20.37 310 GLY A N 1
ATOM 2342 C CA . GLY A 1 292 ? 10.135 20.785 93.373 1.00 21.77 310 GLY A CA 1
ATOM 2343 C C . GLY A 1 292 ? 9.116 20.101 92.467 1.00 27.99 310 GLY A C 1
ATOM 2344 O O . GLY A 1 292 ? 8.881 18.899 92.617 1.00 30.30 310 GLY A O 1
ATOM 2345 N N . GLU A 1 293 ? 8.561 20.831 91.467 1.00 21.68 311 GLU A N 1
ATOM 2346 C CA . GLU A 1 293 ? 7.596 20.263 90.536 1.00 22.28 311 GLU A CA 1
ATOM 2347 C C . GLU A 1 293 ? 8.285 19.391 89.469 1.00 26.77 311 GLU A C 1
ATOM 2348 O O . GLU A 1 293 ? 7.648 18.482 88.947 1.00 27.63 311 GLU A O 1
ATOM 2354 N N . ASP A 1 294 ? 9.558 19.643 89.144 1.00 22.86 312 ASP A N 1
ATOM 2355 C CA . ASP A 1 294 ? 10.239 18.776 88.181 1.00 23.62 312 ASP A CA 1
ATOM 2356 C C . ASP A 1 294 ? 10.562 17.410 88.800 1.00 31.69 312 ASP A C 1
ATOM 2357 O O . ASP A 1 294 ? 10.509 16.408 88.081 1.00 33.37 312 ASP A O 1
ATOM 2362 N N . ILE A 1 295 ? 10.881 17.373 90.122 1.00 28.10 313 ILE A N 1
ATOM 2363 C CA . ILE A 1 295 ? 11.171 16.153 90.883 1.00 28.27 313 ILE A CA 1
ATOM 2364 C C . ILE A 1 295 ? 9.932 15.273 90.830 1.00 32.67 313 ILE A C 1
ATOM 2365 O O . ILE A 1 295 ? 10.037 14.069 90.557 1.00 32.89 313 ILE A O 1
ATOM 2383 N N . LYS A 1 297 ? 7.738 15.250 88.573 1.00 24.51 315 LYS A N 1
ATOM 2384 C CA . LYS A 1 297 ? 7.530 14.786 87.195 1.00 23.56 315 LYS A CA 1
ATOM 2385 C C . LYS A 1 297 ? 8.671 13.846 86.764 1.00 26.28 315 LYS A C 1
ATOM 2386 O O . LYS A 1 297 ? 8.689 13.409 85.622 1.00 25.45 315 LYS A O 1
ATOM 2392 N N . GLY A 1 298 ? 9.594 13.552 87.691 1.00 24.09 316 GLY A N 1
ATOM 2393 C CA . GLY A 1 298 ? 10.797 12.738 87.488 1.00 23.57 316 GLY A CA 1
ATOM 2394 C C . GLY A 1 298 ? 11.805 13.394 86.564 1.00 25.99 316 GLY A C 1
ATOM 2395 O O . GLY A 1 298 ? 12.607 12.701 85.919 1.00 22.83 316 GLY A O 1
ATOM 2396 N N . ARG A 1 299 ? 11.766 14.746 86.496 1.00 23.41 317 ARG A N 1
ATOM 2397 C CA . ARG A 1 299 ? 12.622 15.547 85.608 1.00 22.72 317 ARG A CA 1
ATOM 2398 C C . ARG A 1 299 ? 13.731 16.270 86.340 1.00 25.29 317 ARG A C 1
ATOM 2399 O O . ARG A 1 299 ? 13.554 16.703 87.485 1.00 24.41 317 ARG A O 1
ATOM 2407 N N . ASP A 1 300 ? 14.867 16.443 85.651 1.00 21.06 318 ASP A N 1
ATOM 2408 C CA . ASP A 1 300 ? 15.998 17.200 86.169 1.00 19.22 318 ASP A CA 1
ATOM 2409 C C . ASP A 1 300 ? 15.970 18.532 85.436 1.00 21.97 318 ASP A C 1
ATOM 2410 O O . ASP A 1 300 ? 16.261 18.572 84.243 1.00 21.55 318 ASP A O 1
ATOM 2415 N N . THR A 1 301 ? 15.599 19.607 86.129 1.00 19.86 319 THR A N 1
ATOM 2416 C CA . THR A 1 301 ? 15.494 20.965 85.567 1.00 21.02 319 THR A CA 1
ATOM 2417 C C . THR A 1 301 ? 16.783 21.395 84.841 1.00 25.94 319 THR A C 1
ATOM 2418 O O . THR A 1 301 ? 16.702 22.007 83.770 1.00 26.40 319 THR A O 1
ATOM 2422 N N . ILE A 1 302 ? 17.956 21.031 85.409 1.00 21.62 320 ILE A N 1
ATOM 2423 C CA . ILE A 1 302 ? 19.259 21.393 84.875 1.00 19.59 320 ILE A CA 1
ATOM 2424 C C . ILE A 1 302 ? 19.530 20.620 83.576 1.00 21.42 320 ILE A C 1
ATOM 2425 O O . ILE A 1 302 ? 19.889 21.255 82.580 1.00 20.25 320 ILE A O 1
ATOM 2430 N N . ILE A 1 303 ? 19.314 19.282 83.558 1.00 18.45 321 ILE A N 1
ATOM 2431 C CA . ILE A 1 303 ? 19.515 18.515 82.321 1.00 19.34 321 ILE A CA 1
ATOM 2432 C C . ILE A 1 303 ? 18.551 19.047 81.227 1.00 23.46 321 ILE A C 1
ATOM 2433 O O . ILE A 1 303 ? 18.986 19.260 80.090 1.00 20.66 321 ILE A O 1
ATOM 2438 N N . GLU A 1 304 ? 17.268 19.322 81.597 1.00 20.65 322 GLU A N 1
ATOM 2439 C CA . GLU A 1 304 ? 16.262 19.807 80.646 1.00 21.30 322 GLU A CA 1
ATOM 2440 C C . GLU A 1 304 ? 16.627 21.177 80.050 1.00 24.21 322 GLU A C 1
ATOM 2441 O O . GLU A 1 304 ? 16.502 21.353 78.840 1.00 25.44 322 GLU A O 1
ATOM 2447 N N . ALA A 1 305 ? 17.109 22.123 80.889 1.00 20.03 323 ALA A N 1
ATOM 2448 C CA . ALA A 1 305 ? 17.530 23.453 80.431 1.00 19.36 323 ALA A CA 1
ATOM 2449 C C . ALA A 1 305 ? 18.728 23.326 79.478 1.00 23.00 323 ALA A C 1
ATOM 2450 O O . ALA A 1 305 ? 18.746 23.985 78.445 1.00 22.91 323 ALA A O 1
ATOM 2452 N N . ALA A 1 306 ? 19.676 22.415 79.799 1.00 18.65 324 ALA A N 1
ATOM 2453 C CA . ALA A 1 306 ? 20.866 22.155 78.986 1.00 17.76 324 ALA A CA 1
ATOM 2454 C C . ALA A 1 306 ? 20.444 21.569 77.623 1.00 23.66 324 ALA A C 1
ATOM 2455 O O . ALA A 1 306 ? 20.941 22.023 76.585 1.00 22.54 324 ALA A O 1
ATOM 2457 N N . ILE A 1 307 ? 19.461 20.614 77.623 1.00 22.46 325 ILE A N 1
ATOM 2458 C CA . ILE A 1 307 ? 18.924 20.001 76.394 1.00 22.18 325 ILE A CA 1
ATOM 2459 C C . ILE A 1 307 ? 18.268 21.105 75.551 1.00 24.64 325 ILE A C 1
ATOM 2460 O O . ILE A 1 307 ? 18.566 21.199 74.370 1.00 22.86 325 ILE A O 1
ATOM 2465 N N . GLY A 1 308 ? 17.435 21.946 76.188 1.00 21.28 326 GLY A N 1
ATOM 2466 C CA . GLY A 1 308 ? 16.759 23.063 75.526 1.00 21.31 326 GLY A CA 1
ATOM 2467 C C . GLY A 1 308 ? 17.719 24.030 74.840 1.00 25.14 326 GLY A C 1
ATOM 2468 O O . GLY A 1 308 ? 17.561 24.376 73.664 1.00 24.11 326 GLY A O 1
ATOM 2469 N N . LEU A 1 309 ? 18.756 24.426 75.564 1.00 24.20 327 LEU A N 1
ATOM 2470 C CA . LEU A 1 309 ? 19.784 25.336 75.059 1.00 25.41 327 LEU A CA 1
ATOM 2471 C C . LEU A 1 309 ? 20.543 24.759 73.855 1.00 29.66 327 LEU A C 1
ATOM 2472 O O . LEU A 1 309 ? 20.693 25.455 72.866 1.00 30.36 327 LEU A O 1
ATOM 2477 N N . LEU A 1 310 ? 20.991 23.500 73.935 1.00 26.87 328 LEU A N 1
ATOM 2478 C CA . LEU A 1 310 ? 21.714 22.831 72.853 1.00 26.73 328 LEU A CA 1
ATOM 2479 C C . LEU A 1 310 ? 20.849 22.587 71.602 1.00 32.01 328 LEU A C 1
ATOM 2480 O O . LEU A 1 310 ? 21.385 22.537 70.495 1.00 31.42 328 LEU A O 1
ATOM 2485 N N . LEU A 1 311 ? 19.531 22.399 71.781 1.00 30.97 329 LEU A N 1
ATOM 2486 C CA . LEU A 1 311 ? 18.587 22.167 70.682 1.00 30.86 329 LEU A CA 1
ATOM 2487 C C . LEU A 1 311 ? 18.108 23.478 70.070 1.00 40.74 329 LEU A C 1
ATOM 2488 O O . LEU A 1 311 ? 17.549 23.456 68.969 1.00 42.22 329 LEU A O 1
ATOM 2493 N N . ALA A 1 312 ? 18.305 24.613 70.779 1.00 40.51 330 ALA A N 1
ATOM 2494 C CA . ALA A 1 312 ? 17.894 25.928 70.298 1.00 43.50 330 ALA A CA 1
ATOM 2495 C C . ALA A 1 312 ? 18.620 26.199 68.988 1.00 54.46 330 ALA A C 1
ATOM 2496 O O . ALA A 1 312 ? 19.853 26.222 68.938 1.00 53.90 330 ALA A O 1
ATOM 2498 N N . LYS A 1 313 ? 17.834 26.172 67.894 1.00 56.61 331 LYS A N 1
ATOM 2499 C CA . LYS A 1 313 ? 18.342 26.268 66.524 1.00 58.50 331 LYS A CA 1
ATOM 2500 C C . LYS A 1 313 ? 18.777 27.685 66.129 1.00 64.83 331 LYS A C 1
ATOM 2501 O O . LYS A 1 313 ? 18.056 28.662 66.370 1.00 65.96 331 LYS A O 1
ATOM 2507 N N . GLY A 1 314 ? 19.967 27.749 65.526 1.00 61.06 332 GLY A N 1
ATOM 2508 C CA . GLY A 1 314 ? 20.587 28.961 65.003 1.00 61.01 332 GLY A CA 1
ATOM 2509 C C . GLY A 1 314 ? 20.518 28.964 63.490 1.00 65.24 332 GLY A C 1
ATOM 2510 O O . GLY A 1 314 ? 19.480 28.598 62.924 1.00 64.51 332 GLY A O 1
ATOM 2511 N N . ASP A 1 315 ? 21.632 29.353 62.817 1.00 62.36 333 ASP A N 1
ATOM 2512 C CA . ASP A 1 315 ? 21.693 29.368 61.348 1.00 62.89 333 ASP A CA 1
ATOM 2513 C C . ASP A 1 315 ? 21.911 27.943 60.844 1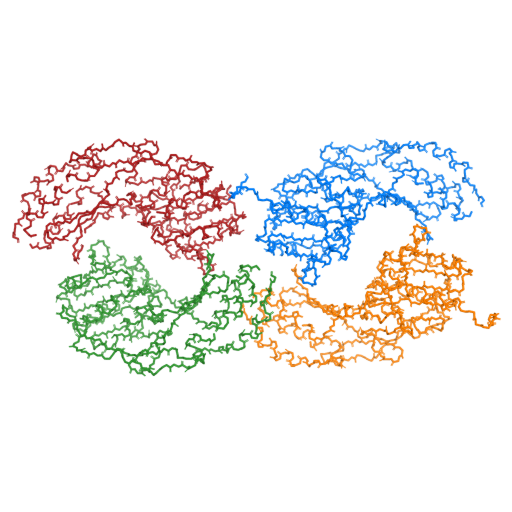.00 64.94 333 ASP A C 1
ATOM 2514 O O . ASP A 1 315 ? 22.463 27.115 61.583 1.00 64.15 333 ASP A O 1
ATOM 2519 N N . SER A 1 316 ? 21.479 27.641 59.612 1.00 60.30 334 SER A N 1
ATOM 2520 C CA . SER A 1 316 ? 21.677 26.289 59.066 1.00 59.12 334 SER A CA 1
ATOM 2521 C C . SER A 1 316 ? 23.048 26.202 58.365 1.00 57.42 334 SER A C 1
ATOM 2522 O O . SER A 1 316 ? 23.231 25.390 57.463 1.00 57.19 334 SER A O 1
ATOM 2525 N N . ALA A 1 317 ? 24.012 27.022 58.799 1.00 49.47 335 ALA A N 1
ATOM 2526 C CA . ALA A 1 317 ? 25.305 27.114 58.148 1.00 47.87 335 ALA A CA 1
ATOM 2527 C C . ALA A 1 317 ? 26.428 26.400 58.893 1.00 47.22 335 ALA A C 1
ATOM 2528 O O . ALA A 1 317 ? 26.559 26.536 60.107 1.00 44.76 335 ALA A O 1
ATOM 2530 N N . ILE A 1 318 ? 27.232 25.631 58.148 1.00 42.97 336 ILE A N 1
ATOM 2531 C CA . ILE A 1 318 ? 28.429 24.994 58.680 1.00 42.20 336 ILE A CA 1
ATOM 2532 C C . ILE A 1 318 ? 29.515 26.046 58.417 1.00 48.21 336 ILE A C 1
ATOM 2533 O O . ILE A 1 318 ? 29.743 26.412 57.261 1.00 47.02 336 ILE A O 1
ATOM 2538 N N . SER A 1 319 ? 30.084 26.618 59.492 1.00 46.60 337 SER A N 1
ATOM 2539 C CA . SER A 1 319 ? 31.063 27.700 59.409 1.00 47.70 337 SER A CA 1
ATOM 2540 C C . SER A 1 319 ? 32.085 27.639 60.553 1.00 55.13 337 SER A C 1
ATOM 2541 O O . SER A 1 319 ? 32.130 26.661 61.295 1.00 54.01 337 SER A O 1
ATOM 2544 N N . TYR A 1 320 ? 32.939 28.676 60.650 1.00 56.75 338 TYR A N 1
ATOM 2545 C CA . TYR A 1 320 ? 33.979 28.829 61.667 1.00 65.04 338 TYR A CA 1
ATOM 2546 C C . TYR A 1 320 ? 33.785 30.135 62.437 1.00 81.17 338 TYR A C 1
ATOM 2547 O O . TYR A 1 320 ? 33.651 31.199 61.791 1.00 83.93 338 TYR A O 1
ATOM 2557 N N . ASN B 1 5 ? 44.880 -8.105 67.352 1.00 55.02 23 ASN B N 1
ATOM 2558 C CA . ASN B 1 5 ? 43.506 -8.030 67.860 1.00 53.52 23 ASN B CA 1
ATOM 2559 C C . ASN B 1 5 ? 42.579 -9.178 67.325 1.00 55.12 23 ASN B C 1
ATOM 2560 O O . ASN B 1 5 ? 41.501 -9.416 67.880 1.00 52.25 23 ASN B O 1
ATOM 2562 N N . SER B 1 6 ? 43.003 -9.868 66.246 1.00 52.96 24 SER B N 1
ATOM 2563 C CA . SER B 1 6 ? 42.278 -10.973 65.585 1.00 52.46 24 SER B CA 1
ATOM 2564 C C . SER B 1 6 ? 40.796 -10.588 65.149 1.00 52.46 24 SER B C 1
ATOM 2565 O O . SER B 1 6 ? 40.390 -9.414 65.154 1.00 52.09 24 SER B O 1
ATOM 2568 N N . SER B 1 7 ? 40.019 -11.615 64.791 1.00 44.24 25 SER B N 1
ATOM 2569 C CA . SER B 1 7 ? 38.658 -11.561 64.285 1.00 40.31 25 SER B CA 1
ATOM 2570 C C . SER B 1 7 ? 37.555 -11.657 65.363 1.00 41.88 25 SER B C 1
ATOM 2571 O O . SER B 1 7 ? 37.829 -12.086 66.504 1.00 41.28 25 SER B O 1
ATOM 2574 N N . PRO B 1 8 ? 36.266 -11.410 64.981 1.00 34.41 26 PRO B N 1
ATOM 2575 C CA . PRO B 1 8 ? 35.168 -11.606 65.951 1.00 32.77 26 PRO B CA 1
ATOM 2576 C C . PRO B 1 8 ? 35.061 -13.063 66.439 1.00 35.61 26 PRO B C 1
ATOM 2577 O O . PRO B 1 8 ? 34.802 -13.295 67.621 1.00 32.74 26 PRO B O 1
ATOM 2581 N N . ARG B 1 9 ? 35.282 -14.046 65.536 1.00 32.98 27 ARG B N 1
ATOM 2582 C CA . ARG B 1 9 ? 35.218 -15.464 65.890 1.00 32.57 27 ARG B CA 1
ATOM 2583 C C . ARG B 1 9 ? 36.388 -15.880 66.810 1.00 34.93 27 ARG B C 1
ATOM 2584 O O . ARG B 1 9 ? 36.168 -16.690 67.707 1.00 34.48 27 ARG B O 1
ATOM 2592 N N . ASP B 1 10 ? 37.578 -15.256 66.661 1.00 30.56 28 ASP B N 1
ATOM 2593 C CA . ASP B 1 10 ? 38.735 -15.518 67.517 1.00 31.06 28 ASP B CA 1
ATOM 2594 C C . ASP B 1 10 ? 38.487 -15.045 68.935 1.00 33.29 28 ASP B C 1
ATOM 2595 O O . ASP B 1 10 ? 38.876 -15.724 69.879 1.00 32.44 28 ASP B O 1
ATOM 2600 N N . ASN B 1 11 ? 37.821 -13.887 69.086 1.00 29.58 29 ASN B N 1
ATOM 2601 C CA . ASN B 1 11 ? 37.472 -13.323 70.387 1.00 27.61 29 ASN B CA 1
ATOM 2602 C C . ASN B 1 11 ? 36.342 -14.116 71.018 1.00 28.33 29 ASN B C 1
ATOM 2603 O O . ASN B 1 11 ? 36.385 -14.365 72.224 1.00 25.80 29 ASN B O 1
ATOM 2608 N N . PHE B 1 12 ? 35.393 -14.606 70.207 1.00 26.24 30 PHE B N 1
ATOM 2609 C CA . PHE B 1 12 ? 34.331 -15.500 70.697 1.00 26.24 30 PHE B CA 1
ATOM 2610 C C . PHE B 1 12 ? 34.961 -16.770 71.307 1.00 31.21 30 PHE B C 1
ATOM 2611 O O . PHE B 1 12 ? 34.673 -17.111 72.460 1.00 30.28 30 PHE B O 1
ATOM 2619 N N . GLU B 1 13 ? 35.836 -17.449 70.517 1.00 28.34 31 GLU B N 1
ATOM 2620 C CA . GLU B 1 13 ? 36.529 -18.676 70.912 1.00 27.59 31 GLU B CA 1
ATOM 2621 C C . GLU B 1 13 ? 37.330 -18.464 72.203 1.00 32.02 31 GLU B C 1
ATOM 2622 O O . GLU B 1 13 ? 37.170 -19.240 73.145 1.00 31.80 31 GLU B O 1
ATOM 2628 N N . ALA B 1 14 ? 38.150 -17.388 72.256 1.00 27.28 32 ALA B N 1
ATOM 2629 C CA . ALA B 1 14 ? 38.983 -17.058 73.405 1.00 26.27 32 ALA B CA 1
ATOM 2630 C C . ALA B 1 14 ? 38.142 -16.801 74.669 1.00 32.17 32 ALA B C 1
ATOM 2631 O O . ALA B 1 14 ? 38.463 -17.349 75.728 1.00 31.95 32 ALA B O 1
ATOM 2633 N N . LEU B 1 15 ? 37.063 -15.993 74.555 1.00 29.11 33 LEU B N 1
ATOM 2634 C CA . LEU B 1 15 ? 36.182 -15.674 75.683 1.00 27.41 33 LEU B CA 1
ATOM 2635 C C . LEU B 1 15 ? 35.474 -16.925 76.191 1.00 33.84 33 LEU B C 1
ATOM 2636 O O . LEU B 1 15 ? 35.405 -17.113 77.406 1.00 33.80 33 LEU B O 1
ATOM 2641 N N . TRP B 1 16 ? 34.954 -17.782 75.273 1.00 31.17 34 TRP B N 1
ATOM 2642 C CA . TRP B 1 16 ? 34.273 -19.015 75.682 1.00 30.39 34 TRP B CA 1
ATOM 2643 C C . TRP B 1 16 ? 35.241 -19.931 76.479 1.00 31.94 34 TRP B C 1
ATOM 2644 O O . TRP B 1 16 ? 34.846 -20.486 77.511 1.00 28.63 34 TRP B O 1
ATOM 2655 N N . ARG B 1 17 ? 36.496 -20.071 75.968 1.00 28.81 35 ARG B N 1
ATOM 2656 C CA A ARG B 1 17 ? 37.539 -20.900 76.559 0.50 29.68 35 ARG B CA 1
ATOM 2657 C CA B ARG B 1 17 ? 37.587 -20.879 76.544 0.50 29.56 35 ARG B CA 1
ATOM 2658 C C . ARG B 1 17 ? 37.988 -20.368 77.916 1.00 31.79 35 ARG B C 1
ATOM 2659 O O . ARG B 1 17 ? 38.174 -21.170 78.836 1.00 30.17 35 ARG B O 1
ATOM 2674 N N . ILE B 1 18 ? 38.138 -19.019 78.057 1.00 28.23 36 ILE B N 1
ATOM 2675 C CA . ILE B 1 18 ? 38.542 -18.396 79.320 1.00 27.16 36 ILE B CA 1
ATOM 2676 C C . ILE B 1 18 ? 37.482 -18.714 80.397 1.00 31.85 36 ILE B C 1
ATOM 2677 O O . ILE B 1 18 ? 37.836 -19.055 81.524 1.00 33.82 36 ILE B O 1
ATOM 2690 N N . ASP B 1 20 ? 35.200 -21.277 80.195 1.00 31.36 38 ASP B N 1
ATOM 2691 C CA . ASP B 1 20 ? 35.185 -22.732 80.308 1.00 32.31 38 ASP B CA 1
ATOM 2692 C C . ASP B 1 20 ? 36.238 -23.283 81.268 1.00 36.69 38 ASP B C 1
ATOM 2693 O O . ASP B 1 20 ? 35.959 -24.246 81.975 1.00 36.23 38 ASP B O 1
ATOM 2698 N N . GLU B 1 21 ? 37.447 -22.695 81.261 1.00 33.26 39 GLU B N 1
ATOM 2699 C CA . GLU B 1 21 ? 38.583 -23.157 82.049 1.00 32.98 39 GLU B CA 1
ATOM 2700 C C . GLU B 1 21 ? 38.749 -22.461 83.395 1.00 36.00 39 GLU B C 1
ATOM 2701 O O . GLU B 1 21 ? 39.383 -23.054 84.271 1.00 35.60 39 GLU B O 1
ATOM 2707 N N . ASN B 1 22 ? 38.213 -21.230 83.581 1.00 30.69 40 ASN B N 1
ATOM 2708 C CA . ASN B 1 22 ? 38.445 -20.484 84.820 1.00 29.84 40 ASN B CA 1
ATOM 2709 C C . ASN B 1 22 ? 37.188 -20.144 85.631 1.00 35.07 40 ASN B C 1
ATOM 2710 O O . ASN B 1 22 ? 37.324 -19.852 86.830 1.00 35.29 40 ASN B O 1
ATOM 2715 N N . TYR B 1 23 ? 35.986 -20.134 85.008 1.00 30.45 41 TYR B N 1
ATOM 2716 C CA . TYR B 1 23 ? 34.753 -19.816 85.730 1.00 28.99 41 TYR B CA 1
ATOM 2717 C C . TYR B 1 23 ? 34.491 -20.940 86.751 1.00 36.31 41 TYR B C 1
ATOM 2718 O O . TYR B 1 23 ? 34.542 -22.119 86.392 1.00 36.63 41 TYR B O 1
ATOM 2727 N N . CYS B 1 24 ? 34.298 -20.560 88.031 1.00 33.20 42 CYS B N 1
ATOM 2728 C CA . CYS B 1 24 ? 34.212 -21.471 89.179 1.00 33.61 42 CYS B CA 1
ATOM 2729 C C . CYS B 1 24 ? 32.805 -21.965 89.522 1.00 36.54 42 CYS B C 1
ATOM 2730 O O . CYS B 1 24 ? 32.708 -22.850 90.374 1.00 36.78 42 CYS B O 1
ATOM 2733 N N . PHE B 1 25 ? 31.728 -21.387 88.953 1.00 31.40 43 PHE B N 1
ATOM 2734 C CA . PHE B 1 25 ? 30.402 -21.723 89.468 1.00 30.61 43 PHE B CA 1
ATOM 2735 C C . PHE B 1 25 ? 29.423 -22.337 88.475 1.00 32.50 43 PHE B C 1
ATOM 2736 O O . PHE B 1 25 ? 28.223 -22.245 88.705 1.00 31.58 43 PHE B O 1
ATOM 2744 N N . PHE B 1 26 ? 29.919 -23.073 87.464 1.00 28.93 44 PHE B N 1
ATOM 2745 C CA . PHE B 1 26 ? 29.062 -23.736 86.465 1.00 29.89 44 PHE B CA 1
ATOM 2746 C C . PHE B 1 26 ? 28.064 -24.733 87.077 1.00 34.75 44 PHE B C 1
ATOM 2747 O O . PHE B 1 26 ? 26.940 -24.834 86.583 1.00 34.52 44 PHE B O 1
ATOM 2755 N N . ALA B 1 27 ? 28.453 -25.422 88.178 1.00 33.23 45 ALA B N 1
ATOM 2756 C CA . ALA B 1 27 ? 27.613 -26.402 88.879 1.00 33.51 45 ALA B CA 1
ATOM 2757 C C . ALA B 1 27 ? 26.341 -25.789 89.472 1.00 36.29 45 ALA B C 1
ATOM 2758 O O . ALA B 1 27 ? 25.393 -26.521 89.718 1.00 36.77 45 ALA B O 1
ATOM 2760 N N . PHE B 1 28 ? 26.310 -24.451 89.661 1.00 32.51 46 PHE B N 1
ATOM 2761 C CA . PHE B 1 28 ? 25.189 -23.714 90.259 1.00 31.56 46 PHE B CA 1
ATOM 2762 C C . PHE B 1 28 ? 24.390 -22.919 89.244 1.00 31.95 46 PHE B C 1
ATOM 2763 O O . PHE B 1 28 ? 23.569 -22.089 89.636 1.00 31.06 46 PHE B O 1
ATOM 2771 N N . LYS B 1 29 ? 24.568 -23.207 87.954 1.00 28.95 47 LYS B N 1
ATOM 2772 C CA . LYS B 1 29 ? 23.867 -22.499 86.882 1.00 29.07 47 LYS B CA 1
ATOM 2773 C C . LYS B 1 29 ? 22.962 -23.433 86.067 1.00 35.53 47 LYS B C 1
ATOM 2774 O O . LYS B 1 29 ? 23.343 -24.569 85.806 1.00 34.00 47 LYS B O 1
ATOM 2780 N N . ASP B 1 30 ? 21.771 -22.939 85.658 1.00 34.94 48 ASP B N 1
ATOM 2781 C CA . ASP B 1 30 ? 20.811 -23.706 84.859 1.00 36.74 48 ASP B CA 1
ATOM 2782 C C . ASP B 1 30 ? 21.296 -23.979 83.441 1.00 40.55 48 ASP B C 1
ATOM 2783 O O . ASP B 1 30 ? 20.745 -24.873 82.808 1.00 42.96 48 ASP B O 1
ATOM 2788 N N . VAL B 1 31 ? 22.281 -23.214 82.924 1.00 33.93 49 VAL B N 1
ATOM 2789 C CA . VAL B 1 31 ? 22.775 -23.438 81.561 1.00 32.80 49 VAL B CA 1
ATOM 2790 C C . VAL B 1 31 ? 23.951 -24.381 81.565 1.00 36.46 49 VAL B C 1
ATOM 2791 O O . VAL B 1 31 ? 24.638 -24.522 82.580 1.00 37.09 49 VAL B O 1
ATOM 2795 N N . ASP B 1 32 ? 24.182 -25.007 80.405 1.00 32.44 50 ASP B N 1
ATOM 2796 C CA . ASP B 1 32 ? 25.299 -25.884 80.096 1.00 33.79 50 ASP B CA 1
ATOM 2797 C C . ASP B 1 32 ? 26.178 -25.062 79.162 1.00 35.26 50 ASP B C 1
ATOM 2798 O O . ASP B 1 32 ? 25.700 -24.581 78.140 1.00 32.79 50 ASP B O 1
ATOM 2803 N N . TRP B 1 33 ? 27.453 -24.886 79.530 1.00 32.45 51 TRP B N 1
ATOM 2804 C CA . TRP B 1 33 ? 28.408 -24.067 78.794 1.00 31.08 51 TRP B CA 1
ATOM 2805 C C . TRP B 1 33 ? 28.726 -24.620 77.406 1.00 34.06 51 TRP B C 1
ATOM 2806 O O . TRP B 1 33 ? 29.069 -23.834 76.515 1.00 33.87 51 TRP B O 1
ATOM 2817 N N . ASP B 1 34 ? 28.545 -25.930 77.193 1.00 32.24 52 ASP B N 1
ATOM 2818 C CA . ASP B 1 34 ? 28.734 -26.550 75.859 1.00 33.32 52 ASP B CA 1
ATOM 2819 C C . ASP B 1 34 ? 27.585 -26.163 74.928 1.00 36.76 52 ASP B C 1
ATOM 2820 O O . ASP B 1 34 ? 27.816 -25.931 73.748 1.00 36.09 52 ASP B O 1
ATOM 2825 N N . ASP B 1 35 ? 26.345 -26.106 75.461 1.00 34.75 53 ASP B N 1
ATOM 2826 C CA . ASP B 1 35 ? 25.141 -25.707 74.725 1.00 35.28 53 ASP B CA 1
ATOM 2827 C C . ASP B 1 35 ? 25.281 -24.251 74.332 1.00 36.83 53 ASP B C 1
ATOM 2828 O O . ASP B 1 35 ? 24.913 -23.875 73.226 1.00 36.22 53 ASP B O 1
ATOM 2833 N N . VAL B 1 36 ? 25.841 -23.432 75.246 1.00 32.98 54 VAL B N 1
ATOM 2834 C CA . VAL B 1 36 ? 26.108 -22.005 75.034 1.00 30.97 54 VAL B CA 1
ATOM 2835 C C . VAL B 1 36 ? 27.076 -21.863 73.859 1.00 35.48 54 VAL B C 1
ATOM 2836 O O . VAL B 1 36 ? 26.848 -21.022 72.983 1.00 35.52 54 VAL B O 1
ATOM 2840 N N . TYR B 1 37 ? 28.130 -22.713 73.816 1.00 32.05 55 TYR B N 1
ATOM 2841 C CA . TYR B 1 37 ? 29.069 -22.696 72.703 1.00 31.65 55 TYR B CA 1
ATOM 2842 C C . TYR B 1 37 ? 28.339 -22.954 71.381 1.00 36.84 55 TYR B C 1
ATOM 2843 O O . TYR B 1 37 ? 28.532 -22.186 70.445 1.00 36.03 55 TYR B O 1
ATOM 2852 N N . ASP B 1 38 ? 27.538 -24.043 71.299 1.00 34.96 56 ASP B N 1
ATOM 2853 C CA . ASP B 1 38 ? 26.831 -24.454 70.081 1.00 34.74 56 ASP B CA 1
ATOM 2854 C C . ASP B 1 38 ? 25.920 -23.357 69.553 1.00 38.31 56 ASP B C 1
ATOM 2855 O O . ASP B 1 38 ? 25.905 -23.119 68.345 1.00 37.97 56 ASP B O 1
ATOM 2860 N N . ARG B 1 39 ? 25.193 -22.671 70.458 1.00 34.15 57 ARG B N 1
ATOM 2861 C CA . ARG B 1 39 ? 24.278 -21.590 70.103 1.00 33.53 57 ARG B CA 1
ATOM 2862 C C . ARG B 1 39 ? 25.003 -20.347 69.600 1.00 36.24 57 ARG B C 1
ATOM 2863 O O . ARG B 1 39 ? 24.679 -19.858 68.516 1.00 36.35 57 ARG B O 1
ATOM 2871 N N . TYR B 1 40 ? 25.979 -19.845 70.375 1.00 32.14 58 TYR B N 1
ATOM 2872 C CA . TYR B 1 40 ? 26.721 -18.626 70.032 1.00 31.38 58 TYR B CA 1
ATOM 2873 C C . TYR B 1 40 ? 27.676 -18.827 68.855 1.00 33.91 58 TYR B C 1
ATOM 2874 O O . TYR B 1 40 ? 28.009 -17.850 68.178 1.00 31.34 58 TYR B O 1
ATOM 2883 N N . ASN B 1 41 ? 28.068 -20.081 68.586 1.00 31.86 59 ASN B N 1
ATOM 2884 C CA . ASN B 1 41 ? 28.919 -20.443 67.452 1.00 32.33 59 ASN B CA 1
ATOM 2885 C C . ASN B 1 41 ? 28.218 -20.047 66.150 1.00 39.42 59 ASN B C 1
ATOM 2886 O O . ASN B 1 41 ? 28.868 -19.538 65.242 1.00 40.00 59 ASN B O 1
ATOM 2891 N N . LEU B 1 42 ? 26.876 -20.224 66.101 1.00 36.71 60 LEU B N 1
ATOM 2892 C CA . LEU B 1 42 ? 26.013 -19.908 64.963 1.00 35.94 60 LEU B CA 1
ATOM 2893 C C . LEU B 1 42 ? 25.703 -18.421 64.876 1.00 40.37 60 LEU B C 1
ATOM 2894 O O . LEU B 1 42 ? 25.346 -17.947 63.798 1.00 42.32 60 LEU B O 1
ATOM 2899 N N . LEU B 1 43 ? 25.852 -17.678 65.986 1.00 35.12 61 LEU B N 1
ATOM 2900 C CA . LEU B 1 43 ? 25.546 -16.244 66.039 1.00 33.44 61 LEU B CA 1
ATOM 2901 C C . LEU B 1 43 ? 26.745 -15.331 65.731 1.00 37.38 61 LEU B C 1
ATOM 2902 O O . LEU B 1 43 ? 26.555 -14.280 65.104 1.00 37.96 61 LEU B O 1
ATOM 2907 N N . VAL B 1 44 ? 27.956 -15.707 66.172 1.00 31.53 62 VAL B N 1
ATOM 2908 C CA . VAL B 1 44 ? 29.138 -14.874 65.946 1.00 30.00 62 VAL B CA 1
ATOM 2909 C C . VAL B 1 44 ? 29.638 -15.042 64.500 1.00 33.21 62 VAL B C 1
ATOM 2910 O O . VAL B 1 44 ? 29.928 -16.156 64.071 1.00 32.05 62 VAL B O 1
ATOM 2914 N N . LYS B 1 45 ? 29.705 -13.920 63.747 1.00 29.14 63 LYS B N 1
ATOM 2915 C CA . LYS B 1 45 ? 30.175 -13.903 62.367 1.00 29.10 63 LYS B CA 1
ATOM 2916 C C . LYS B 1 45 ? 31.321 -12.916 62.227 1.00 32.40 63 LYS B C 1
ATOM 2917 O O . LYS B 1 45 ? 31.277 -11.857 62.841 1.00 29.89 63 LYS B O 1
ATOM 2923 N N . ASP B 1 46 ? 32.282 -13.208 61.329 1.00 31.81 64 ASP B N 1
ATOM 2924 C CA . ASP B 1 46 ? 33.416 -12.318 61.089 1.00 31.96 64 ASP B CA 1
ATOM 2925 C C . ASP B 1 46 ? 33.003 -10.985 60.387 1.00 36.66 64 ASP B C 1
ATOM 2926 O O . ASP B 1 46 ? 33.804 -10.056 60.355 1.00 38.64 64 ASP B O 1
ATOM 2931 N N . THR B 1 47 ? 31.746 -10.864 59.927 1.00 31.63 65 THR B N 1
ATOM 2932 C CA . THR B 1 47 ? 31.213 -9.629 59.329 1.00 31.26 65 THR B CA 1
ATOM 2933 C C . THR B 1 47 ? 30.742 -8.617 60.408 1.00 33.40 65 THR B C 1
ATOM 2934 O O . THR B 1 47 ? 30.407 -7.470 60.083 1.00 33.28 65 THR B O 1
ATOM 2946 N N . ASN B 1 49 ? 30.894 -5.904 63.440 1.00 27.56 67 ASN B N 1
ATOM 2947 C CA . ASN B 1 49 ? 31.788 -4.846 63.864 1.00 26.46 67 ASN B CA 1
ATOM 2948 C C . ASN B 1 49 ? 32.057 -5.056 65.395 1.00 27.78 67 ASN B C 1
ATOM 2949 O O . ASN B 1 49 ? 31.454 -5.944 65.990 1.00 27.17 67 ASN B O 1
ATOM 2954 N N . GLN B 1 50 ? 32.937 -4.252 66.014 1.00 23.97 68 GLN B N 1
ATOM 2955 C CA . GLN B 1 50 ? 33.313 -4.377 67.438 1.00 22.43 68 GLN B CA 1
ATOM 2956 C C . GLN B 1 50 ? 32.139 -4.190 68.409 1.00 24.98 68 GLN B C 1
ATOM 2957 O O . GLN B 1 50 ? 32.158 -4.766 69.498 1.00 25.06 68 GLN B O 1
ATOM 2963 N N . TYR B 1 51 ? 31.133 -3.397 68.030 1.00 21.45 69 TYR B N 1
ATOM 2964 C CA . TYR B 1 51 ? 29.967 -3.119 68.892 1.00 20.69 69 TYR B CA 1
ATOM 2965 C C . TYR B 1 51 ? 28.989 -4.292 68.903 1.00 26.87 69 TYR B C 1
ATOM 2966 O O . TYR B 1 51 ? 28.450 -4.639 69.958 1.00 26.18 69 TYR B O 1
ATOM 2975 N N . GLU B 1 52 ? 28.756 -4.894 67.723 1.00 24.78 70 GLU B N 1
ATOM 2976 C CA . GLU B 1 52 ? 27.885 -6.061 67.570 1.00 24.16 70 GLU B CA 1
ATOM 2977 C C . GLU B 1 52 ? 28.497 -7.261 68.296 1.00 25.44 70 GLU B C 1
ATOM 2978 O O . GLU B 1 52 ? 27.781 -8.003 68.961 1.00 23.59 70 GLU B O 1
ATOM 2984 N N . LEU B 1 53 ? 29.830 -7.436 68.169 1.00 23.06 71 LEU B N 1
ATOM 2985 C CA . LEU B 1 53 ? 30.567 -8.494 68.850 1.00 22.68 71 LEU B CA 1
ATOM 2986 C C . LEU B 1 53 ? 30.451 -8.304 70.366 1.00 26.77 71 LEU B C 1
ATOM 2987 O O . LEU B 1 53 ? 30.190 -9.265 71.086 1.00 26.57 71 LEU B O 1
ATOM 2992 N N . PHE B 1 54 ? 30.629 -7.056 70.842 1.00 24.63 72 PHE B N 1
ATOM 2993 C CA . PHE B 1 54 ? 30.559 -6.740 72.271 1.00 23.52 72 PHE B CA 1
ATOM 2994 C C . PHE B 1 54 ? 29.169 -7.080 72.827 1.00 28.82 72 PHE B C 1
ATOM 2995 O O . PHE B 1 54 ? 29.088 -7.707 73.888 1.00 28.19 72 PHE B O 1
ATOM 3003 N N . ASP B 1 55 ? 28.092 -6.743 72.092 1.00 26.28 73 ASP B N 1
ATOM 3004 C CA . ASP B 1 55 ? 26.734 -7.054 72.537 1.00 27.45 73 ASP B CA 1
ATOM 3005 C C . ASP B 1 55 ? 26.463 -8.556 72.642 1.00 31.38 73 ASP B C 1
ATOM 3006 O O . ASP B 1 55 ? 25.885 -8.994 73.634 1.00 30.52 73 ASP B O 1
ATOM 3011 N N . ILE B 1 56 ? 26.881 -9.337 71.637 1.00 29.62 74 ILE B N 1
ATOM 3012 C CA . ILE B 1 56 ? 26.668 -10.784 71.598 1.00 29.17 74 ILE B CA 1
ATOM 3013 C C . ILE B 1 56 ? 27.516 -11.489 72.670 1.00 30.33 74 ILE B C 1
ATOM 3014 O O . ILE B 1 56 ? 27.004 -12.385 73.333 1.00 30.21 74 ILE B O 1
ATOM 3019 N N . LEU B 1 57 ? 28.789 -11.083 72.844 1.00 24.98 75 LEU B N 1
ATOM 3020 C CA . LEU B 1 57 ? 29.641 -11.702 73.858 1.00 23.10 75 LEU B CA 1
ATOM 3021 C C . LEU B 1 57 ? 29.177 -11.338 75.277 1.00 26.85 75 LEU B C 1
ATOM 3022 O O . LEU B 1 57 ? 29.287 -12.160 76.195 1.00 27.10 75 LEU B O 1
ATOM 3027 N N . GLY B 1 58 ? 28.592 -10.150 75.430 1.00 24.00 76 GLY B N 1
ATOM 3028 C CA . GLY B 1 58 ? 28.026 -9.707 76.702 1.00 22.47 76 GLY B CA 1
ATOM 3029 C C . GLY B 1 58 ? 26.813 -10.553 77.053 1.00 23.37 76 GLY B C 1
ATOM 3030 O O . GLY B 1 58 ? 26.637 -10.942 78.210 1.00 21.45 76 GLY B O 1
ATOM 3031 N N . LYS B 1 59 ? 25.983 -10.875 76.032 1.00 20.40 77 LYS B N 1
ATOM 3032 C CA . LYS B 1 59 ? 24.790 -11.724 76.184 1.00 19.86 77 LYS B CA 1
ATOM 3033 C C . LYS B 1 59 ? 25.207 -13.143 76.558 1.00 23.66 77 LYS B C 1
ATOM 3034 O O . LYS B 1 59 ? 24.547 -13.796 77.367 1.00 23.72 77 LYS B O 1
ATOM 3048 N N . LEU B 1 61 ? 27.976 -13.961 78.240 1.00 25.97 79 LEU B N 1
ATOM 3049 C CA . LEU B 1 61 ? 28.370 -13.971 79.652 1.00 25.85 79 LEU B CA 1
ATOM 3050 C C . LEU B 1 61 ? 27.145 -13.904 80.549 1.00 26.29 79 LEU B C 1
ATOM 3051 O O . LEU B 1 61 ? 27.125 -14.565 81.581 1.00 25.45 79 LEU B O 1
ATOM 3056 N N . ALA B 1 62 ? 26.105 -13.166 80.135 1.00 22.11 80 ALA B N 1
ATOM 3057 C CA . ALA B 1 62 ? 24.862 -13.050 80.927 1.00 21.48 80 ALA B CA 1
ATOM 3058 C C . ALA B 1 62 ? 24.104 -14.385 81.017 1.00 24.67 80 ALA B C 1
ATOM 3059 O O . ALA B 1 62 ? 23.199 -14.502 81.837 1.00 25.10 80 ALA B O 1
ATOM 3061 N N . GLU B 1 63 ? 24.513 -15.412 80.240 1.00 22.02 81 GLU B N 1
ATOM 3062 C CA . GLU B 1 63 ? 23.911 -16.754 80.308 1.00 22.63 81 GLU B CA 1
ATOM 3063 C C . GLU B 1 63 ? 24.130 -17.377 81.704 1.00 27.39 81 GLU B C 1
ATOM 3064 O O . GLU B 1 63 ? 23.289 -18.159 82.144 1.00 28.40 81 GLU B O 1
ATOM 3070 N N . VAL B 1 64 ? 25.237 -17.028 82.399 1.00 22.85 82 VAL B N 1
ATOM 3071 C CA . VAL B 1 64 ? 25.506 -17.562 83.745 1.00 23.26 82 VAL B CA 1
ATOM 3072 C C . VAL B 1 64 ? 24.831 -16.697 84.825 1.00 27.00 82 VAL B C 1
ATOM 3073 O O . VAL B 1 64 ? 24.958 -17.029 85.987 1.00 26.76 82 VAL B O 1
ATOM 3077 N N . LYS B 1 65 ? 24.106 -15.613 84.453 1.00 24.38 83 LYS B N 1
ATOM 3078 C CA . LYS B 1 65 ? 23.342 -14.748 85.368 1.00 23.40 83 LYS B CA 1
ATOM 3079 C C . LYS B 1 65 ? 24.137 -14.407 86.641 1.00 29.12 83 LYS B C 1
ATOM 3080 O O . LYS B 1 65 ? 23.709 -14.715 87.763 1.00 28.92 83 LYS B O 1
ATOM 3086 N N . ASP B 1 66 ? 25.323 -13.804 86.449 1.00 25.56 84 ASP B N 1
ATOM 3087 C CA . ASP B 1 66 ? 26.263 -13.482 87.527 1.00 24.30 84 ASP B CA 1
ATOM 3088 C C . ASP B 1 66 ? 26.533 -11.983 87.575 1.00 27.02 84 ASP B C 1
ATOM 3089 O O . ASP B 1 66 ? 27.076 -11.425 86.616 1.00 26.56 84 ASP B O 1
ATOM 3094 N N . GLY B 1 67 ? 26.178 -11.350 88.698 1.00 23.03 85 GLY B N 1
ATOM 3095 C CA . GLY B 1 67 ? 26.389 -9.916 88.897 1.00 22.65 85 GLY B CA 1
ATOM 3096 C C . GLY B 1 67 ? 27.851 -9.536 89.051 1.00 27.12 85 GLY B C 1
ATOM 3097 O O . GLY B 1 67 ? 28.184 -8.348 89.071 1.00 27.89 85 GLY B O 1
ATOM 3098 N N . HIS B 1 68 ? 28.731 -10.549 89.167 1.00 22.26 86 HIS B N 1
ATOM 3099 C CA . HIS B 1 68 ? 30.159 -10.363 89.335 1.00 21.66 86 HIS B CA 1
ATOM 3100 C C . HIS B 1 68 ? 30.932 -10.721 88.067 1.00 25.87 86 HIS B C 1
ATOM 3101 O O . HIS B 1 68 ? 32.160 -10.744 88.112 1.00 26.42 86 HIS B O 1
ATOM 3108 N N . THR B 1 69 ? 30.233 -10.994 86.947 1.00 20.82 87 THR B N 1
ATOM 3109 C CA . THR B 1 69 ? 30.875 -11.290 85.666 1.00 20.72 87 THR B CA 1
ATOM 3110 C C . THR B 1 69 ? 30.704 -10.065 84.754 1.00 24.97 87 THR B C 1
ATOM 3111 O O . THR B 1 69 ? 29.581 -9.633 84.534 1.00 25.89 87 THR B O 1
ATOM 3115 N N . ASN B 1 70 ? 31.793 -9.559 84.162 1.00 21.58 88 ASN B N 1
ATOM 3116 C CA . ASN B 1 70 ? 31.746 -8.415 83.240 1.00 21.08 88 ASN B CA 1
ATOM 3117 C C . ASN B 1 70 ? 32.707 -8.563 82.054 1.00 26.32 88 ASN B C 1
ATOM 3118 O O . ASN B 1 70 ? 33.799 -9.125 82.195 1.00 27.97 88 ASN B O 1
ATOM 3123 N N . LEU B 1 71 ? 32.303 -8.023 80.893 1.00 20.04 89 LEU B N 1
ATOM 3124 C CA . LEU B 1 71 ? 33.146 -7.905 79.700 1.00 18.62 89 LEU B CA 1
ATOM 3125 C C . LEU B 1 71 ? 33.454 -6.436 79.592 1.00 23.35 89 LEU B C 1
ATOM 3126 O O . LEU B 1 71 ? 32.529 -5.621 79.651 1.00 23.03 89 LEU B O 1
ATOM 3131 N N . ILE B 1 72 ? 34.749 -6.076 79.532 1.00 21.20 90 ILE B N 1
ATOM 3132 C CA . ILE B 1 72 ? 35.162 -4.677 79.542 1.00 20.86 90 ILE B CA 1
ATOM 3133 C C . ILE B 1 72 ? 35.936 -4.325 78.295 1.00 24.48 90 ILE B C 1
ATOM 3134 O O . ILE B 1 72 ? 36.967 -4.927 77.997 1.00 23.91 90 ILE B O 1
ATOM 3139 N N . SER B 1 73 ? 35.443 -3.316 77.591 1.00 20.77 91 SER B N 1
ATOM 3140 C CA . SER B 1 73 ? 36.100 -2.718 76.418 1.00 20.66 91 SER B CA 1
ATOM 3141 C C . SER B 1 73 ? 36.360 -1.256 76.768 1.00 26.80 91 SER B C 1
ATOM 3142 O O . SER B 1 73 ? 36.054 -0.825 77.888 1.00 27.34 91 SER B O 1
ATOM 3145 N N . SER B 1 74 ? 36.885 -0.486 75.835 1.00 24.43 92 SER B N 1
ATOM 3146 C CA . SER B 1 74 ? 37.165 0.920 76.072 1.00 24.24 92 SER B CA 1
ATOM 3147 C C . SER B 1 74 ? 35.885 1.776 75.925 1.00 25.81 92 SER B C 1
ATOM 3148 O O . SER B 1 74 ? 35.868 2.922 76.378 1.00 23.21 92 SER B O 1
ATOM 3151 N N . PHE B 1 75 ? 34.810 1.200 75.322 1.00 21.76 93 PHE B N 1
ATOM 3152 C CA . PHE B 1 75 ? 33.555 1.905 75.060 1.00 19.58 93 PHE B CA 1
ATOM 3153 C C . PHE B 1 75 ? 32.416 1.485 75.997 1.00 21.67 93 PHE B C 1
ATOM 3154 O O . PHE B 1 75 ? 31.475 2.243 76.159 1.00 20.53 93 PHE B O 1
ATOM 3162 N N . ASP B 1 76 ? 32.467 0.282 76.572 1.00 19.55 94 ASP B N 1
ATOM 3163 C CA . ASP B 1 76 ? 31.407 -0.189 77.479 1.00 19.08 94 ASP B CA 1
ATOM 3164 C C . ASP B 1 76 ? 31.865 -1.324 78.370 1.00 21.39 94 ASP B C 1
ATOM 3165 O O . ASP B 1 76 ? 32.934 -1.888 78.199 1.00 23.01 94 ASP B O 1
ATOM 3178 N N . SER B 1 78 ? 29.852 -4.784 79.925 1.00 19.24 96 SER B N 1
ATOM 3179 C CA . SER B 1 78 ? 28.654 -5.619 79.957 1.00 18.22 96 SER B CA 1
ATOM 3180 C C . SER B 1 78 ? 28.419 -6.007 81.405 1.00 21.35 96 SER B C 1
ATOM 3181 O O . SER B 1 78 ? 29.363 -6.078 82.198 1.00 18.85 96 SER B O 1
ATOM 3184 N N . ARG B 1 79 ? 27.160 -6.229 81.758 1.00 20.52 97 ARG B N 1
ATOM 3185 C CA . ARG B 1 79 ? 26.789 -6.566 83.121 1.00 21.08 97 ARG B CA 1
ATOM 3186 C C . ARG B 1 79 ? 25.451 -7.310 83.189 1.00 24.98 97 ARG B C 1
ATOM 3187 O O . ARG B 1 79 ? 24.628 -7.222 82.274 1.00 24.24 97 ARG B O 1
ATOM 3195 N N . TYR B 1 80 ? 25.274 -8.065 84.294 1.00 20.98 98 TYR B N 1
ATOM 3196 C CA . TYR B 1 80 ? 24.051 -8.751 84.629 1.00 20.84 98 TYR B CA 1
ATOM 3197 C C . TYR B 1 80 ? 23.649 -8.165 85.962 1.00 29.10 98 TYR B C 1
ATOM 3198 O O . TYR B 1 80 ? 23.872 -8.746 87.032 1.00 30.20 98 TYR B O 1
ATOM 3207 N N . TRP B 1 81 ? 23.149 -6.942 85.904 1.00 25.67 99 TRP B N 1
ATOM 3208 C CA . TRP B 1 81 ? 22.870 -6.263 87.141 1.00 24.97 99 TRP B CA 1
ATOM 3209 C C . TRP B 1 81 ? 21.463 -6.536 87.640 1.00 28.35 99 TRP B C 1
ATOM 3210 O O . TRP B 1 81 ? 21.179 -6.121 88.749 1.00 29.49 99 TRP B O 1
ATOM 3221 N N . ALA B 1 82 ? 20.677 -7.424 86.958 1.00 23.89 100 ALA B N 1
ATOM 3222 C CA . ALA B 1 82 ? 19.392 -7.931 87.492 1.00 23.13 100 ALA B CA 1
ATOM 3223 C C . ALA B 1 82 ? 19.674 -8.633 88.861 1.00 27.06 100 ALA B C 1
ATOM 3224 O O . ALA B 1 82 ? 18.864 -8.575 89.780 1.00 26.27 100 ALA B O 1
ATOM 3226 N N . TRP B 1 83 ? 20.882 -9.227 88.990 1.00 22.50 101 TRP B N 1
ATOM 3227 C CA . TRP B 1 83 ? 21.436 -9.860 90.183 1.00 21.77 101 TRP B CA 1
ATOM 3228 C C . TRP B 1 83 ? 21.243 -8.946 91.401 1.00 25.49 101 TRP B C 1
ATOM 3229 O O . TRP B 1 83 ? 20.836 -9.405 92.457 1.00 24.41 101 TRP B O 1
ATOM 3240 N N . TYR B 1 84 ? 21.514 -7.645 91.226 1.00 23.08 102 TYR B N 1
ATOM 3241 C CA . TYR B 1 84 ? 21.357 -6.641 92.275 1.00 22.12 102 TYR B CA 1
ATOM 3242 C C . TYR B 1 84 ? 19.993 -5.972 92.264 1.00 27.04 102 TYR B C 1
ATOM 3243 O O . TYR B 1 84 ? 19.420 -5.765 93.336 1.00 27.27 102 TYR B O 1
ATOM 3252 N N . GLU B 1 85 ? 19.487 -5.626 91.057 1.00 24.19 103 GLU B N 1
ATOM 3253 C CA A GLU B 1 85 ? 18.248 -4.887 90.765 0.50 23.79 103 GLU B CA 1
ATOM 3254 C CA B GLU B 1 85 ? 18.258 -4.849 90.992 0.50 23.60 103 GLU B CA 1
ATOM 3255 C C . GLU B 1 85 ? 16.968 -5.702 91.009 1.00 28.27 103 GLU B C 1
ATOM 3256 O O . GLU B 1 85 ? 15.890 -5.126 91.121 1.00 29.22 103 GLU B O 1
ATOM 3267 N N . ASP B 1 86 ? 17.067 -7.043 91.085 1.00 24.98 104 ASP B N 1
ATOM 3268 C CA . ASP B 1 86 ? 15.879 -7.864 91.319 1.00 26.05 104 ASP B CA 1
ATOM 3269 C C . ASP B 1 86 ? 15.474 -7.787 92.821 1.00 30.47 104 ASP B C 1
ATOM 3270 O O . ASP B 1 86 ? 14.433 -8.300 93.217 1.00 30.06 104 ASP B O 1
ATOM 3275 N N . TYR B 1 87 ? 16.324 -7.173 93.639 1.00 25.20 105 TYR B N 1
ATOM 3276 C CA . TYR B 1 87 ? 16.130 -7.011 95.081 1.00 23.63 105 TYR B CA 1
ATOM 3277 C C . TYR B 1 87 ? 15.815 -5.554 95.374 1.00 26.00 105 TYR B C 1
ATOM 3278 O O . TYR B 1 87 ? 16.334 -4.678 94.672 1.00 24.16 105 TYR B O 1
ATOM 3287 N N . PRO B 1 88 ? 15.038 -5.247 96.440 1.00 22.71 106 PRO B N 1
ATOM 3288 C CA . PRO B 1 88 ? 14.780 -3.828 96.755 1.00 21.59 106 PRO B CA 1
ATOM 3289 C C . PRO B 1 88 ? 16.064 -3.139 97.225 1.00 23.30 106 PRO B C 1
ATOM 3290 O O . PRO B 1 88 ? 17.000 -3.813 97.668 1.00 21.92 106 PRO B O 1
ATOM 3294 N N . ALA B 1 89 ? 16.147 -1.801 97.054 1.00 19.36 107 ALA B N 1
ATOM 3295 C CA . ALA B 1 89 ? 17.310 -1.023 97.495 1.00 17.06 107 ALA B CA 1
ATOM 3296 C C . ALA B 1 89 ? 17.582 -1.296 98.992 1.00 21.19 107 ALA B C 1
ATOM 3297 O O . ALA B 1 89 ? 18.728 -1.591 99.346 1.00 22.16 107 ALA B O 1
ATOM 3299 N N . ASN B 1 90 ? 16.522 -1.247 99.848 1.00 15.09 108 ASN B N 1
ATOM 3300 C CA . ASN B 1 90 ? 16.576 -1.473 101.311 1.00 16.65 108 ASN B CA 1
ATOM 3301 C C . ASN B 1 90 ? 17.613 -0.566 102.043 1.00 19.41 108 ASN B C 1
ATOM 3302 O O . ASN B 1 90 ? 18.126 -0.925 103.102 1.00 17.85 108 ASN B O 1
ATOM 3307 N N . PHE B 1 91 ? 17.870 0.617 101.475 1.00 17.02 109 PHE B N 1
ATOM 3308 C CA . PHE B 1 91 ? 18.749 1.663 101.993 1.00 17.30 109 PHE B CA 1
ATOM 3309 C C . PHE B 1 91 ? 18.481 2.941 101.212 1.00 23.62 109 PHE B C 1
ATOM 3310 O O . PHE B 1 91 ? 18.364 2.890 99.997 1.00 25.43 109 PHE B O 1
ATOM 3318 N N . TYR B 1 92 ? 18.350 4.074 101.906 1.00 20.22 110 TYR B N 1
ATOM 3319 C CA . TYR B 1 92 ? 18.152 5.407 101.315 1.00 18.74 110 TYR B CA 1
ATOM 3320 C C . TYR B 1 92 ? 18.904 6.363 102.189 1.00 23.75 110 TYR B C 1
ATOM 3321 O O . TYR B 1 92 ? 18.631 6.447 103.385 1.00 23.36 110 TYR B O 1
ATOM 3330 N N . LYS B 1 93 ? 19.896 7.042 101.615 1.00 22.86 111 LYS B N 1
ATOM 3331 C CA . LYS B 1 93 ? 20.747 8.016 102.298 1.00 22.52 111 LYS B CA 1
ATOM 3332 C C . LYS B 1 93 ? 19.886 9.095 102.978 1.00 24.06 111 LYS B C 1
ATOM 3333 O O . LYS B 1 93 ? 20.156 9.442 104.132 1.00 22.42 111 LYS B O 1
ATOM 3339 N N . GLU B 1 94 ? 18.832 9.581 102.282 1.00 20.14 112 GLU B N 1
ATOM 3340 C CA . GLU B 1 94 ? 17.940 10.643 102.743 1.00 21.22 112 GLU B CA 1
ATOM 3341 C C . GLU B 1 94 ? 17.210 10.221 104.018 1.00 26.08 112 GLU B C 1
ATOM 3342 O O . GLU B 1 94 ? 17.028 11.051 104.916 1.00 23.99 112 GLU B O 1
ATOM 3348 N N . ILE B 1 95 ? 16.826 8.921 104.114 1.00 24.22 113 ILE B N 1
ATOM 3349 C CA . ILE B 1 95 ? 16.169 8.376 105.310 1.00 24.02 113 ILE B CA 1
ATOM 3350 C C . ILE B 1 95 ? 17.225 8.199 106.409 1.00 28.15 113 ILE B C 1
ATOM 3351 O O . ILE B 1 95 ? 16.958 8.533 107.568 1.00 30.04 113 ILE B O 1
ATOM 3356 N N . GLN B 1 96 ? 18.427 7.708 106.046 1.00 23.74 114 GLN B N 1
ATOM 3357 C CA . GLN B 1 96 ? 19.538 7.544 106.973 1.00 24.41 114 GLN B CA 1
ATOM 3358 C C . GLN B 1 96 ? 19.920 8.898 107.630 1.00 28.13 114 GLN B C 1
ATOM 3359 O O . GLN B 1 96 ? 20.246 8.914 108.825 1.00 28.22 114 GLN B O 1
ATOM 3365 N N . ASP B 1 97 ? 19.816 10.023 106.866 1.00 23.64 115 ASP B N 1
ATOM 3366 C CA . ASP B 1 97 ? 20.073 11.401 107.346 1.00 22.71 115 ASP B CA 1
ATOM 3367 C C . ASP B 1 97 ? 19.195 11.749 108.555 1.00 24.62 115 ASP B C 1
ATOM 3368 O O . ASP B 1 97 ? 19.623 12.533 109.384 1.00 21.49 115 ASP B O 1
ATOM 3373 N N . ASN B 1 98 ? 17.990 11.149 108.672 1.00 23.25 116 ASN B N 1
ATOM 3374 C CA . ASN B 1 98 ? 17.097 11.377 109.818 1.00 23.79 116 ASN B CA 1
ATOM 3375 C C . ASN B 1 98 ? 17.642 10.766 111.102 1.00 28.59 116 ASN B C 1
ATOM 3376 O O . ASN B 1 98 ? 17.244 11.194 112.177 1.00 29.70 116 ASN B O 1
ATOM 3381 N N . TYR B 1 99 ? 18.534 9.768 110.990 1.00 24.30 117 TYR B N 1
ATOM 3382 C CA . TYR B 1 99 ? 19.159 9.081 112.121 1.00 23.29 117 TYR B CA 1
ATOM 3383 C C . TYR B 1 99 ? 20.530 9.671 112.391 1.00 25.80 117 TYR B C 1
ATOM 3384 O O . TYR B 1 99 ? 20.851 9.919 113.542 1.00 24.12 117 TYR B O 1
ATOM 3393 N N . LEU B 1 100 ? 21.364 9.847 111.334 1.00 23.93 118 LEU B N 1
ATOM 3394 C CA . LEU B 1 100 ? 22.707 10.390 111.531 1.00 23.66 118 LEU B CA 1
ATOM 3395 C C . LEU B 1 100 ? 22.675 11.912 111.783 1.00 27.54 118 LEU B C 1
ATOM 3396 O O . LEU B 1 100 ? 23.461 12.400 112.584 1.00 25.03 118 LEU B O 1
ATOM 3401 N N . GLY B 1 101 ? 21.752 12.629 111.138 1.00 24.58 119 GLY B N 1
ATOM 3402 C CA . GLY B 1 101 ? 21.670 14.078 111.247 1.00 26.28 119 GLY B CA 1
ATOM 3403 C C . GLY B 1 101 ? 22.945 14.757 110.762 1.00 30.82 119 GLY B C 1
ATOM 3404 O O . GLY B 1 101 ? 23.578 14.282 109.818 1.00 29.75 119 GLY B O 1
ATOM 3405 N N . THR B 1 102 ? 23.368 15.825 111.452 1.00 27.20 120 THR B N 1
ATOM 3406 C CA . THR B 1 102 ? 24.611 16.554 111.126 1.00 26.58 120 THR B CA 1
ATOM 3407 C C . THR B 1 102 ? 25.617 16.453 112.274 1.00 29.89 120 THR B C 1
ATOM 3408 O O . THR B 1 102 ? 26.764 16.840 112.105 1.00 30.20 120 THR B O 1
ATOM 3412 N N . ASP B 1 103 ? 25.184 15.950 113.441 1.00 25.70 121 ASP B N 1
ATOM 3413 C CA . ASP B 1 103 ? 25.979 15.875 114.669 1.00 25.89 121 ASP B CA 1
ATOM 3414 C C . ASP B 1 103 ? 26.575 14.469 114.921 1.00 29.81 121 ASP B C 1
ATOM 3415 O O . ASP B 1 103 ? 26.986 14.171 116.046 1.00 32.25 121 ASP B O 1
ATOM 3420 N N . TYR B 1 104 ? 26.633 13.621 113.881 1.00 24.04 122 TYR B N 1
ATOM 3421 C CA . TYR B 1 104 ? 27.250 12.298 113.964 1.00 21.65 122 TYR B CA 1
ATOM 3422 C C . TYR B 1 104 ? 28.793 12.448 113.999 1.00 25.48 122 TYR B C 1
ATOM 3423 O O . TYR B 1 104 ? 29.324 13.470 113.592 1.00 25.62 122 TYR B O 1
ATOM 3432 N N . LYS B 1 105 ? 29.509 11.421 114.410 1.00 21.83 123 LYS B N 1
ATOM 3433 C CA . LYS B 1 105 ? 30.958 11.497 114.451 1.00 20.11 123 LYS B CA 1
ATOM 3434 C C . LYS B 1 105 ? 31.588 10.780 113.277 1.00 22.90 123 LYS B C 1
ATOM 3435 O O . LYS B 1 105 ? 31.008 9.851 112.727 1.00 22.45 123 LYS B O 1
ATOM 3441 N N . ILE B 1 106 ? 32.802 11.188 112.924 1.00 19.79 124 ILE B N 1
ATOM 3442 C CA . ILE B 1 106 ? 33.563 10.579 111.848 1.00 20.21 124 ILE B CA 1
ATOM 3443 C C . ILE B 1 106 ? 34.879 10.003 112.389 1.00 28.53 124 ILE B C 1
ATOM 3444 O O . ILE B 1 106 ? 35.730 10.745 112.876 1.00 30.51 124 ILE B O 1
ATOM 3449 N N . ALA B 1 107 ? 35.067 8.683 112.261 1.00 26.36 125 ALA B N 1
ATOM 3450 C CA . ALA B 1 107 ? 36.297 7.988 112.666 1.00 25.79 125 ALA B CA 1
ATOM 3451 C C . ALA B 1 107 ? 36.765 7.120 111.491 1.00 28.22 125 ALA B C 1
ATOM 3452 O O . ALA B 1 107 ? 36.276 6.002 111.299 1.00 26.99 125 ALA B O 1
ATOM 3454 N N . GLY B 1 108 ? 37.651 7.680 110.676 1.00 24.96 126 GLY B N 1
ATOM 3455 C CA . GLY B 1 108 ? 38.143 7.043 109.460 1.00 23.82 126 GLY B CA 1
ATOM 3456 C C . GLY B 1 108 ? 36.982 6.925 108.495 1.00 26.80 126 GLY B C 1
ATOM 3457 O O . GLY B 1 108 ? 36.243 7.892 108.303 1.00 24.77 126 GLY B O 1
ATOM 3458 N N . GLY B 1 109 ? 36.750 5.718 107.989 1.00 23.10 127 GLY B N 1
ATOM 3459 C CA . GLY B 1 109 ? 35.645 5.432 107.080 1.00 21.78 127 GLY B CA 1
ATOM 3460 C C . GLY B 1 109 ? 34.298 5.215 107.751 1.00 24.13 127 GLY B C 1
ATOM 3461 O O . GLY B 1 109 ? 33.312 4.939 107.073 1.00 23.81 127 GLY B O 1
ATOM 3470 N N . LYS B 1 111 ? 30.963 6.462 110.116 1.00 18.66 129 LYS B N 1
ATOM 3471 C CA . LYS B 1 111 ? 30.057 7.482 110.639 1.00 18.80 129 LYS B CA 1
ATOM 3472 C C . LYS B 1 111 ? 29.420 6.837 111.843 1.00 24.52 129 LYS B C 1
ATOM 3473 O O . LYS B 1 111 ? 28.957 5.692 111.725 1.00 25.59 129 LYS B O 1
ATOM 3479 N N . TYR B 1 112 ? 29.411 7.496 113.001 1.00 20.13 130 TYR B N 1
ATOM 3480 C CA . TYR B 1 112 ? 28.804 6.817 114.154 1.00 19.94 130 TYR B CA 1
ATOM 3481 C C . TYR B 1 112 ? 28.052 7.783 115.063 1.00 23.29 130 TYR B C 1
ATOM 3482 O O . TYR B 1 112 ? 28.381 8.963 115.162 1.00 21.36 130 TYR B O 1
ATOM 3491 N N . LYS B 1 113 ? 26.990 7.267 115.679 1.00 19.75 131 LYS B N 1
ATOM 3492 C CA . LYS B 1 113 ? 26.132 8.057 116.538 1.00 20.37 131 LYS B CA 1
ATOM 3493 C C . LYS B 1 113 ? 25.361 7.159 117.481 1.00 22.25 131 LYS B C 1
ATOM 3494 O O . LYS B 1 113 ? 24.932 6.074 117.083 1.00 20.32 131 LYS B O 1
ATOM 3500 N N . ARG B 1 114 ? 25.095 7.653 118.689 1.00 19.43 132 ARG B N 1
ATOM 3501 C CA . ARG B 1 114 ? 24.225 6.940 119.622 1.00 18.83 132 ARG B CA 1
ATOM 3502 C C . ARG B 1 114 ? 22.755 7.240 119.274 1.00 23.73 132 ARG B C 1
ATOM 3503 O O . ARG B 1 114 ? 22.388 8.390 119.051 1.00 24.04 132 ARG B O 1
ATOM 3511 N N . LEU B 1 115 ? 21.925 6.209 119.233 1.00 20.49 133 LEU B N 1
ATOM 3512 C CA . LEU B 1 115 ? 20.498 6.336 118.977 1.00 20.23 133 LEU B CA 1
ATOM 3513 C C . LEU B 1 115 ? 19.688 5.840 120.202 1.00 24.42 133 LEU B C 1
ATOM 3514 O O . LEU B 1 115 ? 20.255 5.250 121.140 1.00 22.47 133 LEU B O 1
ATOM 3519 N N . ALA B 1 116 ? 18.351 6.055 120.159 1.00 21.05 134 ALA B N 1
ATOM 3520 C CA . ALA B 1 116 ? 17.377 5.623 121.160 1.00 21.76 134 ALA B CA 1
ATOM 3521 C C . ALA B 1 116 ? 17.774 6.053 122.601 1.00 27.05 134 ALA B C 1
ATOM 3522 O O . ALA B 1 116 ? 18.058 5.217 123.454 1.00 28.43 134 ALA B O 1
ATOM 3524 N N . ASP B 1 117 ? 17.793 7.361 122.847 1.00 23.29 135 ASP B N 1
ATOM 3525 C CA . ASP B 1 117 ? 18.140 7.989 124.121 1.00 23.73 135 ASP B CA 1
ATOM 3526 C C . ASP B 1 117 ? 19.515 7.454 124.655 1.00 27.33 135 ASP B C 1
ATOM 3527 O O . ASP B 1 117 ? 19.678 7.108 125.838 1.00 25.31 135 ASP B O 1
ATOM 3532 N N . ASP B 1 118 ? 20.499 7.383 123.733 1.00 24.05 136 ASP B N 1
ATOM 3533 C CA . ASP B 1 118 ? 21.899 6.964 123.974 1.00 24.08 136 ASP B CA 1
ATOM 3534 C C . ASP B 1 118 ? 22.069 5.487 124.403 1.00 28.03 136 ASP B C 1
ATOM 3535 O O . ASP B 1 118 ? 23.134 5.112 124.914 1.00 28.24 136 ASP B O 1
ATOM 3540 N N . GLN B 1 119 ? 21.066 4.645 124.099 1.00 24.49 137 GLN B N 1
ATOM 3541 C CA . GLN B 1 119 ? 21.090 3.241 124.487 1.00 24.18 137 GLN B CA 1
ATOM 3542 C C . GLN B 1 119 ? 21.701 2.340 123.428 1.00 27.99 137 GLN B C 1
ATOM 3543 O O . GLN B 1 119 ? 22.047 1.190 123.699 1.00 27.50 137 GLN B O 1
ATOM 3549 N N . ILE B 1 120 ? 21.751 2.831 122.201 1.00 24.33 138 ILE B N 1
ATOM 3550 C CA . ILE B 1 120 ? 22.180 2.028 121.074 1.00 23.85 138 ILE B CA 1
ATOM 3551 C C . ILE B 1 120 ? 23.235 2.740 120.281 1.00 28.11 138 ILE B C 1
ATOM 3552 O O . ILE B 1 120 ? 23.062 3.899 119.928 1.00 28.73 138 ILE B O 1
ATOM 3557 N N . GLY B 1 121 ? 24.314 2.024 120.005 1.00 23.24 139 GLY B N 1
ATOM 3558 C CA . GLY B 1 121 ? 25.403 2.540 119.205 1.00 23.14 139 GLY B CA 1
ATOM 3559 C C . GLY B 1 121 ? 25.140 2.225 117.749 1.00 26.93 139 GLY B C 1
ATOM 3560 O O . GLY B 1 121 ? 24.828 1.078 117.421 1.00 28.72 139 GLY B O 1
ATOM 3561 N N . TYR B 1 122 ? 25.175 3.234 116.881 1.00 20.78 140 TYR B N 1
ATOM 3562 C CA . TYR B 1 122 ? 24.943 2.995 115.453 1.00 19.99 140 TYR B CA 1
ATOM 3563 C C . TYR B 1 122 ? 26.192 3.370 114.675 1.00 25.30 140 TYR B C 1
ATOM 3564 O O . TYR B 1 122 ? 26.730 4.466 114.849 1.00 26.09 140 TYR B O 1
ATOM 3573 N N . VAL B 1 123 ? 26.670 2.449 113.838 1.00 22.14 141 VAL B N 1
ATOM 3574 C CA . VAL B 1 123 ? 27.814 2.701 112.960 1.00 21.97 141 VAL B CA 1
ATOM 3575 C C . VAL B 1 123 ? 27.375 2.473 111.504 1.00 21.96 141 VAL B C 1
ATOM 3576 O O . VAL B 1 123 ? 26.755 1.452 111.182 1.00 18.99 141 VAL B O 1
ATOM 3580 N N . TYR B 1 124 ? 27.714 3.406 110.624 1.00 18.83 142 TYR B N 1
ATOM 3581 C CA . TYR B 1 124 ? 27.552 3.202 109.194 1.00 16.21 142 TYR B CA 1
ATOM 3582 C C . TYR B 1 124 ? 28.940 3.104 108.596 1.00 20.77 142 TYR B C 1
ATOM 3583 O O . TYR B 1 124 ? 29.748 4.036 108.745 1.00 19.53 142 TYR B O 1
ATOM 3592 N N . TYR B 1 125 ? 29.230 1.959 107.951 1.00 17.12 143 TYR B N 1
ATOM 3593 C CA . TYR B 1 125 ? 30.495 1.772 107.259 1.00 18.20 143 TYR B CA 1
ATOM 3594 C C . TYR B 1 125 ? 30.202 1.535 105.762 1.00 19.00 143 TYR B C 1
ATOM 3595 O O . TYR B 1 125 ? 29.839 0.429 105.349 1.00 17.42 143 TYR B O 1
ATOM 3604 N N . GLY B 1 126 ? 30.276 2.609 104.985 1.00 17.68 144 GLY B N 1
ATOM 3605 C CA . GLY B 1 126 ? 29.909 2.603 103.562 1.00 16.46 144 GLY B CA 1
ATOM 3606 C C . GLY B 1 126 ? 30.869 1.956 102.597 1.00 20.49 144 GLY B C 1
ATOM 3607 O O . GLY B 1 126 ? 30.459 1.577 101.502 1.00 19.56 144 GLY B O 1
ATOM 3608 N N . SER B 1 127 ? 32.165 1.876 102.949 1.00 18.95 145 SER B N 1
ATOM 3609 C CA . SER B 1 127 ? 33.154 1.332 102.019 1.00 19.53 145 SER B CA 1
ATOM 3610 C C . SER B 1 127 ? 34.342 0.719 102.739 1.00 25.49 145 SER B C 1
ATOM 3611 O O . SER B 1 127 ? 34.955 1.390 103.569 1.00 24.50 145 SER B O 1
ATOM 3614 N N . PHE B 1 128 ? 34.727 -0.522 102.350 1.00 23.46 146 PHE B N 1
ATOM 3615 C CA . PHE B 1 128 ? 35.934 -1.167 102.898 1.00 23.07 146 PHE B CA 1
ATOM 3616 C C . PHE B 1 128 ? 37.213 -0.584 102.211 1.00 26.62 146 PHE B C 1
ATOM 3617 O O . PHE B 1 128 ? 38.314 -1.052 102.480 1.00 26.77 146 PHE B O 1
ATOM 3625 N N . SER B 1 129 ? 37.060 0.441 101.351 1.00 23.52 147 SER B N 1
ATOM 3626 C CA . SER B 1 129 ? 38.166 1.173 100.692 1.00 23.98 147 SER B CA 1
ATOM 3627 C C . SER B 1 129 ? 38.556 2.375 101.534 1.00 28.83 147 SER B C 1
ATOM 3628 O O . SER B 1 129 ? 39.669 2.896 101.394 1.00 30.14 147 SER B O 1
ATOM 3631 N N . SER B 1 130 ? 37.645 2.809 102.413 1.00 24.82 148 SER B N 1
ATOM 3632 C CA . SER B 1 130 ? 37.888 3.889 103.366 1.00 24.68 148 SER B CA 1
ATOM 3633 C C . SER B 1 130 ? 38.342 3.235 104.666 1.00 29.51 148 SER B C 1
ATOM 3634 O O . SER B 1 130 ? 37.551 2.561 105.335 1.00 27.10 148 SER B O 1
ATOM 3637 N N . GLY B 1 131 ? 39.625 3.414 104.972 1.00 27.72 149 GLY B N 1
ATOM 3638 C CA . GLY B 1 131 ? 40.286 2.835 106.129 1.00 28.21 149 GLY B CA 1
ATOM 3639 C C . GLY B 1 131 ? 39.743 3.157 107.509 1.00 32.15 149 GLY B C 1
ATOM 3640 O O . GLY B 1 131 ? 39.252 4.256 107.771 1.00 30.66 149 GLY B O 1
ATOM 3641 N N . VAL B 1 132 ? 39.866 2.185 108.409 1.00 28.88 150 VAL B N 1
ATOM 3642 C CA . VAL B 1 132 ? 39.496 2.307 109.817 1.00 28.92 150 VAL B CA 1
ATOM 3643 C C . VAL B 1 132 ? 40.712 1.856 110.607 1.00 30.56 150 VAL B C 1
ATOM 3644 O O . VAL B 1 132 ? 41.198 0.745 110.381 1.00 31.80 150 VAL B O 1
ATOM 3648 N N . GLY B 1 133 ? 41.241 2.751 111.437 1.00 25.43 151 GLY B N 1
ATOM 3649 C CA . GLY B 1 133 ? 42.414 2.469 112.255 1.00 25.57 151 GLY B CA 1
ATOM 3650 C C . GLY B 1 133 ? 42.018 1.843 113.571 1.00 29.23 151 GLY B C 1
ATOM 3651 O O . GLY B 1 133 ? 40.829 1.787 113.897 1.00 27.62 151 GLY B O 1
ATOM 3652 N N . GLU B 1 134 ? 43.018 1.371 114.335 1.00 27.65 152 GLU B N 1
ATOM 3653 C CA . GLU B 1 134 ? 42.842 0.757 115.654 1.00 27.36 152 GLU B CA 1
ATOM 3654 C C . GLU B 1 134 ? 42.284 1.753 116.656 1.00 29.28 152 GLU B C 1
ATOM 3655 O O . GLU B 1 134 ? 41.431 1.378 117.463 1.00 28.17 152 GLU B O 1
ATOM 3661 N N . ASN B 1 135 ? 42.744 3.017 116.595 1.00 27.31 153 ASN B N 1
ATOM 3662 C CA . ASN B 1 135 ? 42.284 4.094 117.491 1.00 27.24 153 ASN B CA 1
ATOM 3663 C C . ASN B 1 135 ? 40.853 4.469 117.145 1.00 30.54 153 ASN B C 1
ATOM 3664 O O . ASN B 1 135 ? 40.036 4.599 118.056 1.00 29.44 153 ASN B O 1
ATOM 3669 N N . ASN B 1 136 ? 40.529 4.575 115.828 1.00 26.31 154 ASN B N 1
ATOM 3670 C CA . ASN B 1 136 ? 39.164 4.837 115.360 1.00 24.48 154 ASN B CA 1
ATOM 3671 C C . ASN B 1 136 ? 38.164 3.877 116.017 1.00 27.18 154 ASN B C 1
ATOM 3672 O O . ASN B 1 136 ? 37.154 4.310 116.562 1.00 26.77 154 ASN B O 1
ATOM 3677 N N . LEU B 1 137 ? 38.475 2.578 115.985 1.00 23.82 155 LEU B N 1
ATOM 3678 C CA . LEU B 1 137 ? 37.648 1.525 116.575 1.00 23.12 155 LEU B CA 1
ATOM 3679 C C . LEU B 1 137 ? 37.573 1.662 118.095 1.00 25.47 155 LEU B C 1
ATOM 3680 O O . LEU B 1 137 ? 36.465 1.608 118.639 1.00 26.15 155 LEU B O 1
ATOM 3685 N N . ASP B 1 138 ? 38.711 1.892 118.774 1.00 21.16 156 ASP B N 1
ATOM 3686 C CA . ASP B 1 138 ? 38.723 2.060 120.241 1.00 20.33 156 ASP B CA 1
ATOM 3687 C C . ASP B 1 138 ? 37.886 3.251 120.677 1.00 25.15 156 ASP B C 1
ATOM 3688 O O . ASP B 1 138 ? 37.177 3.157 121.682 1.00 27.87 156 ASP B O 1
ATOM 3693 N N . TYR B 1 139 ? 37.954 4.363 119.930 1.00 20.63 157 TYR B N 1
ATOM 3694 C CA . TYR B 1 139 ? 37.186 5.577 120.238 1.00 21.00 157 TYR B CA 1
ATOM 3695 C C . TYR B 1 139 ? 35.691 5.387 120.014 1.00 23.19 157 TYR B C 1
ATOM 3696 O O . TYR B 1 139 ? 34.900 5.858 120.821 1.00 22.29 157 TYR B O 1
ATOM 3713 N N . PHE B 1 141 ? 34.052 2.452 120.164 1.00 21.13 159 PHE B N 1
ATOM 3714 C CA . PHE B 1 141 ? 33.596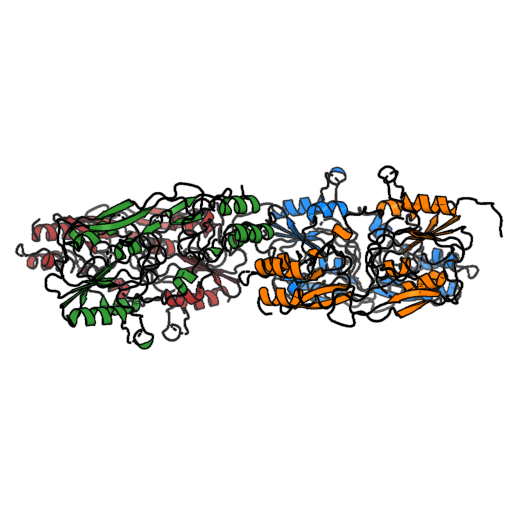 1.561 121.231 1.00 21.49 159 PHE B CA 1
ATOM 3715 C C . PHE B 1 141 ? 33.504 2.297 122.581 1.00 25.20 159 PHE B C 1
ATOM 3716 O O . PHE B 1 141 ? 32.517 2.100 123.295 1.00 22.79 159 PHE B O 1
ATOM 3724 N N . ALA B 1 142 ? 34.466 3.196 122.887 1.00 22.52 160 ALA B N 1
ATOM 3725 C CA . ALA B 1 142 ? 34.431 3.986 124.145 1.00 22.79 160 ALA B CA 1
ATOM 3726 C C . ALA B 1 142 ? 33.218 4.922 124.169 1.00 25.78 160 ALA B C 1
ATOM 3727 O O . ALA B 1 142 ? 32.594 5.081 125.218 1.00 26.65 160 ALA B O 1
ATOM 3729 N N . HIS B 1 143 ? 32.856 5.503 123.012 1.00 19.91 161 HIS B N 1
ATOM 3730 C CA . HIS B 1 143 ? 31.685 6.376 122.890 1.00 19.97 161 HIS B CA 1
ATOM 3731 C C . HIS B 1 143 ? 30.385 5.603 123.214 1.00 27.21 161 HIS B C 1
ATOM 3732 O O . HIS B 1 143 ? 29.409 6.197 123.707 1.00 28.59 161 HIS B O 1
ATOM 3739 N N . PHE B 1 144 ? 30.411 4.267 123.000 1.00 21.82 162 PHE B N 1
ATOM 3740 C CA . PHE B 1 144 ? 29.292 3.351 123.185 1.00 19.69 162 PHE B CA 1
ATOM 3741 C C . PHE B 1 144 ? 29.440 2.467 124.428 1.00 25.30 162 PHE B C 1
ATOM 3742 O O . PHE B 1 144 ? 28.725 1.470 124.554 1.00 27.41 162 PHE B O 1
ATOM 3750 N N . LYS B 1 145 ? 30.310 2.835 125.368 1.00 21.76 163 LYS B N 1
ATOM 3751 C CA . LYS B 1 145 ? 30.572 1.991 126.543 1.00 22.80 163 LYS B CA 1
ATOM 3752 C C . LYS B 1 145 ? 29.316 1.742 127.423 1.00 28.02 163 LYS B C 1
ATOM 3753 O O . LYS B 1 145 ? 29.210 0.677 128.034 1.00 27.84 163 LYS B O 1
ATOM 3759 N N . GLU B 1 146 ? 28.346 2.677 127.420 1.00 25.31 164 GLU B N 1
ATOM 3760 C CA . GLU B 1 146 ? 27.108 2.544 128.188 1.00 24.42 164 GLU B CA 1
ATOM 3761 C C . GLU B 1 146 ? 25.936 1.989 127.365 1.00 28.88 164 GLU B C 1
ATOM 3762 O O . GLU B 1 146 ? 24.870 1.762 127.931 1.00 31.68 164 GLU B O 1
ATOM 3768 N N . CYS B 1 147 ? 26.107 1.792 126.052 1.00 23.41 165 CYS B N 1
ATOM 3769 C CA . CYS B 1 147 ? 25.022 1.313 125.204 1.00 22.85 165 CYS B CA 1
ATOM 3770 C C . CYS B 1 147 ? 24.731 -0.168 125.470 1.00 27.27 165 CYS B C 1
ATOM 3771 O O . CYS B 1 147 ? 25.640 -0.935 125.816 1.00 28.08 165 CYS B O 1
ATOM 3774 N N . LYS B 1 148 ? 23.471 -0.565 125.262 1.00 23.44 166 LYS B N 1
ATOM 3775 C CA . LYS B 1 148 ? 22.981 -1.942 125.414 1.00 24.84 166 LYS B CA 1
ATOM 3776 C C . LYS B 1 148 ? 23.376 -2.818 124.225 1.00 28.75 166 LYS B C 1
ATOM 3777 O O . LYS B 1 148 ? 23.558 -4.028 124.378 1.00 29.58 166 LYS B O 1
ATOM 3783 N N . GLY B 1 149 ? 23.447 -2.215 123.047 1.00 22.45 167 GLY B N 1
ATOM 3784 C CA . GLY B 1 149 ? 23.787 -2.916 121.826 1.00 21.30 167 GLY B CA 1
ATOM 3785 C C . GLY B 1 149 ? 24.377 -2.012 120.777 1.00 23.78 167 GLY B C 1
ATOM 3786 O O . GLY B 1 149 ? 24.430 -0.794 120.956 1.00 24.69 167 GLY B O 1
ATOM 3787 N N . LEU B 1 150 ? 24.821 -2.616 119.677 1.00 18.46 168 LEU B N 1
ATOM 3788 C CA . LEU B 1 150 ? 25.461 -1.930 118.586 1.00 19.14 168 LEU B CA 1
ATOM 3789 C C . LEU B 1 150 ? 24.844 -2.358 117.260 1.00 22.04 168 LEU B C 1
ATOM 3790 O O . LEU B 1 150 ? 24.613 -3.543 117.025 1.00 22.12 168 LEU B O 1
ATOM 3795 N N . ILE B 1 151 ? 24.586 -1.384 116.402 1.00 16.97 169 ILE B N 1
ATOM 3796 C CA . ILE B 1 151 ? 24.106 -1.605 115.048 1.00 15.19 169 ILE B CA 1
ATOM 3797 C C . ILE B 1 151 ? 25.282 -1.280 114.157 1.00 21.40 169 ILE B C 1
ATOM 3798 O O . ILE B 1 151 ? 25.772 -0.128 114.185 1.00 20.08 169 ILE B O 1
ATOM 3803 N N . PHE B 1 152 ? 25.793 -2.321 113.422 1.00 18.06 170 PHE B N 1
ATOM 3804 C CA . PHE B 1 152 ? 26.905 -2.154 112.483 1.00 17.37 170 PHE B CA 1
ATOM 3805 C C . PHE B 1 152 ? 26.321 -2.271 111.061 1.00 19.20 170 PHE B C 1
ATOM 3806 O O . PHE B 1 152 ? 26.050 -3.374 110.570 1.00 19.80 170 PHE B O 1
ATOM 3814 N N . ASP B 1 153 ? 26.066 -1.124 110.441 1.00 13.97 171 ASP B N 1
ATOM 3815 C CA . ASP B 1 153 ? 25.401 -1.046 109.144 1.00 13.76 171 ASP B CA 1
ATOM 3816 C C . ASP B 1 153 ? 26.396 -1.046 107.967 1.00 21.23 171 ASP B C 1
ATOM 3817 O O . ASP B 1 153 ? 27.150 -0.084 107.784 1.00 22.91 171 ASP B O 1
ATOM 3822 N N . VAL B 1 154 ? 26.362 -2.131 107.149 1.00 16.66 172 VAL B N 1
ATOM 3823 C CA . VAL B 1 154 ? 27.209 -2.260 105.954 1.00 14.87 172 VAL B CA 1
ATOM 3824 C C . VAL B 1 154 ? 26.341 -2.361 104.670 1.00 20.76 172 VAL B C 1
ATOM 3825 O O . VAL B 1 154 ? 26.776 -2.934 103.657 1.00 21.03 172 VAL B O 1
ATOM 3829 N N . ARG B 1 155 ? 25.116 -1.804 104.716 1.00 17.43 173 ARG B N 1
ATOM 3830 C CA . ARG B 1 155 ? 24.254 -1.753 103.536 1.00 18.00 173 ARG B CA 1
ATOM 3831 C C . ARG B 1 155 ? 24.898 -0.817 102.527 1.00 22.00 173 ARG B C 1
ATOM 3832 O O . ARG B 1 155 ? 25.499 0.184 102.929 1.00 21.52 173 ARG B O 1
ATOM 3840 N N . ASP B 1 156 ? 24.798 -1.139 101.229 1.00 19.15 174 ASP B N 1
ATOM 3841 C CA . ASP B 1 156 ? 25.370 -0.331 100.132 1.00 17.84 174 ASP B CA 1
ATOM 3842 C C . ASP B 1 156 ? 26.914 -0.266 100.197 1.00 21.87 174 ASP B C 1
ATOM 3843 O O . ASP B 1 156 ? 27.518 0.645 99.664 1.00 21.55 174 ASP B O 1
ATOM 3848 N N . ASN B 1 157 ? 27.545 -1.240 100.836 1.00 20.60 175 ASN B N 1
ATOM 3849 C CA . ASN B 1 157 ? 28.995 -1.300 100.915 1.00 20.23 175 ASN B CA 1
ATOM 3850 C C . ASN B 1 157 ? 29.467 -2.381 99.924 1.00 24.00 175 ASN B C 1
ATOM 3851 O O . ASN B 1 157 ? 29.364 -3.579 100.204 1.00 23.36 175 ASN B O 1
ATOM 3856 N N . GLY B 1 158 ? 29.957 -1.920 98.774 1.00 19.81 176 GLY B N 1
ATOM 3857 C CA . GLY B 1 158 ? 30.448 -2.759 97.685 1.00 19.88 176 GLY B CA 1
ATOM 3858 C C . GLY B 1 158 ? 31.805 -3.396 97.906 1.00 26.98 176 GLY B C 1
ATOM 3859 O O . GLY B 1 158 ? 32.364 -3.985 96.988 1.00 29.06 176 GLY B O 1
ATOM 3860 N N . GLY B 1 159 ? 32.324 -3.324 99.127 1.00 24.24 177 GLY B N 1
ATOM 3861 C CA . GLY B 1 159 ? 33.605 -3.934 99.466 1.00 24.31 177 GLY B CA 1
ATOM 3862 C C . GLY B 1 159 ? 34.771 -2.964 99.460 1.00 27.57 177 GLY B C 1
ATOM 3863 O O . GLY B 1 159 ? 34.599 -1.752 99.646 1.00 25.97 177 GLY B O 1
ATOM 3864 N N . GLY B 1 160 ? 35.957 -3.520 99.272 1.00 25.92 178 GLY B N 1
ATOM 3865 C CA . GLY B 1 160 ? 37.217 -2.781 99.285 1.00 27.24 178 GLY B CA 1
ATOM 3866 C C . GLY B 1 160 ? 38.349 -3.637 99.826 1.00 32.84 178 GLY B C 1
ATOM 3867 O O . GLY B 1 160 ? 38.522 -4.778 99.392 1.00 31.44 178 GLY B O 1
ATOM 3868 N N . SER B 1 161 ? 39.102 -3.108 100.801 1.00 31.22 179 SER B N 1
ATOM 3869 C CA . SER B 1 161 ? 40.267 -3.792 101.367 1.00 32.42 179 SER B CA 1
ATOM 3870 C C . SER B 1 161 ? 39.884 -4.827 102.447 1.00 40.51 179 SER B C 1
ATOM 3871 O O . SER B 1 161 ? 39.089 -4.544 103.354 1.00 38.12 179 SER B O 1
ATOM 3882 N N . LEU B 1 163 ? 41.926 -5.939 104.602 1.00 39.39 181 LEU B N 1
ATOM 3883 C CA . LEU B 1 163 ? 42.666 -5.506 105.779 1.00 38.53 181 LEU B CA 1
ATOM 3884 C C . LEU B 1 163 ? 41.705 -4.942 106.822 1.00 38.96 181 LEU B C 1
ATOM 3885 O O . LEU B 1 163 ? 41.850 -5.252 108.010 1.00 38.83 181 LEU B O 1
ATOM 3890 N N . TYR B 1 164 ? 40.712 -4.156 106.377 1.00 31.15 182 TYR B N 1
ATOM 3891 C CA . TYR B 1 164 ? 39.773 -3.521 107.296 1.00 29.06 182 TYR B CA 1
ATOM 3892 C C . TYR B 1 164 ? 38.719 -4.507 107.723 1.00 34.10 182 TYR B C 1
ATOM 3893 O O . TYR B 1 164 ? 38.273 -4.456 108.863 1.00 33.98 182 TYR B O 1
ATOM 3902 N N . SER B 1 165 ? 38.439 -5.485 106.869 1.00 31.01 183 SER B N 1
ATOM 3903 C CA . SER B 1 165 ? 37.470 -6.544 107.138 1.00 29.98 183 SER B CA 1
ATOM 3904 C C . SER B 1 165 ? 37.939 -7.374 108.330 1.00 29.08 183 SER B C 1
ATOM 3905 O O . SER B 1 165 ? 37.194 -7.509 109.297 1.00 25.09 183 SER B O 1
ATOM 3908 N N . ASP B 1 166 ? 39.200 -7.873 108.281 1.00 27.00 184 ASP B N 1
ATOM 3909 C CA . ASP B 1 166 ? 39.812 -8.640 109.363 1.00 28.26 184 ASP B CA 1
ATOM 3910 C C . ASP B 1 166 ? 39.965 -7.797 110.627 1.00 28.76 184 ASP B C 1
ATOM 3911 O O . ASP B 1 166 ? 39.714 -8.322 111.707 1.00 29.26 184 ASP B O 1
ATOM 3916 N N . ARG B 1 167 ? 40.399 -6.513 110.496 1.00 23.86 185 ARG B N 1
ATOM 3917 C CA . ARG B 1 167 ? 40.609 -5.593 111.616 1.00 24.86 185 ARG B CA 1
ATOM 3918 C C . ARG B 1 167 ? 39.305 -5.321 112.397 1.00 29.80 185 ARG B C 1
ATOM 3919 O O . ARG B 1 167 ? 39.327 -5.342 113.630 1.00 28.71 185 ARG B O 1
ATOM 3927 N N . ILE B 1 168 ? 38.195 -5.057 111.688 1.00 25.82 186 ILE B N 1
ATOM 3928 C CA . ILE B 1 168 ? 36.922 -4.778 112.359 1.00 25.07 186 ILE B CA 1
ATOM 3929 C C . ILE B 1 168 ? 36.379 -6.074 112.995 1.00 29.49 186 ILE B C 1
ATOM 3930 O O . ILE B 1 168 ? 36.125 -6.077 114.192 1.00 31.04 186 ILE B O 1
ATOM 3935 N N . ALA B 1 169 ? 36.265 -7.173 112.218 1.00 24.98 187 ALA B N 1
ATOM 3936 C CA . ALA B 1 169 ? 35.730 -8.453 112.684 1.00 24.41 187 ALA B CA 1
ATOM 3937 C C . ALA B 1 169 ? 36.468 -9.011 113.921 1.00 27.56 187 ALA B C 1
ATOM 3938 O O . ALA B 1 169 ? 35.810 -9.579 114.776 1.00 26.54 187 ALA B O 1
ATOM 3940 N N . SER B 1 170 ? 37.808 -8.835 114.028 1.00 25.31 188 SER B N 1
ATOM 3941 C CA . SER B 1 170 ? 38.610 -9.348 115.152 1.00 25.92 188 SER B CA 1
ATOM 3942 C C . SER B 1 170 ? 38.231 -8.680 116.500 1.00 28.15 188 SER B C 1
ATOM 3943 O O . SER B 1 170 ? 38.570 -9.212 117.567 1.00 26.41 188 SER B O 1
ATOM 3946 N N . ARG B 1 171 ? 37.490 -7.549 116.442 1.00 23.53 189 ARG B N 1
ATOM 3947 C CA . ARG B 1 171 ? 37.031 -6.823 117.644 1.00 22.59 189 ARG B CA 1
ATOM 3948 C C . ARG B 1 171 ? 35.806 -7.485 118.283 1.00 27.46 189 ARG B C 1
ATOM 3949 O O . ARG B 1 171 ? 35.413 -7.097 119.365 1.00 27.52 189 ARG B O 1
ATOM 3957 N N . PHE B 1 172 ? 35.223 -8.496 117.631 1.00 25.00 190 PHE B N 1
ATOM 3958 C CA . PHE B 1 172 ? 34.015 -9.145 118.108 1.00 25.58 190 PHE B CA 1
ATOM 3959 C C . PHE B 1 172 ? 34.267 -10.608 118.489 1.00 32.36 190 PHE B C 1
ATOM 3960 O O . PHE B 1 172 ? 33.338 -11.319 118.869 1.00 32.71 190 PHE B O 1
ATOM 3968 N N . LEU B 1 173 ? 35.530 -11.029 118.452 1.00 30.33 191 LEU B N 1
ATOM 3969 C CA . LEU B 1 173 ? 35.922 -12.398 118.773 1.00 31.45 191 LEU B CA 1
ATOM 3970 C C . LEU B 1 173 ? 36.301 -12.565 120.237 1.00 35.50 191 LEU B C 1
ATOM 3971 O O . LEU B 1 173 ? 36.860 -11.648 120.839 1.00 32.72 191 LEU B O 1
ATOM 3976 N N . GLU B 1 174 ? 35.999 -13.739 120.807 1.00 34.59 192 GLU B N 1
ATOM 3977 C CA A GLU B 1 174 ? 36.372 -14.051 122.186 0.50 35.59 192 GLU B CA 1
ATOM 3978 C CA B GLU B 1 174 ? 36.419 -13.998 122.178 0.50 35.49 192 GLU B CA 1
ATOM 3979 C C . GLU B 1 174 ? 37.577 -15.001 122.154 1.00 40.34 192 GLU B C 1
ATOM 3980 O O . GLU B 1 174 ? 38.370 -15.032 123.085 1.00 42.33 192 GLU B O 1
ATOM 3991 N N . GLU B 1 175 ? 37.734 -15.738 121.050 1.00 35.76 193 GLU B N 1
ATOM 3992 C CA . GLU B 1 175 ? 38.812 -16.699 120.833 1.00 36.07 193 GLU B CA 1
ATOM 3993 C C . GLU B 1 175 ? 39.067 -16.867 119.347 1.00 37.70 193 GLU B C 1
ATOM 3994 O O . GLU B 1 175 ? 38.220 -16.479 118.534 1.00 36.80 193 GLU B O 1
ATOM 4000 N N . ARG B 1 176 ? 40.211 -17.492 118.998 1.00 33.97 194 ARG B N 1
ATOM 4001 C CA . ARG B 1 176 ? 40.572 -17.824 117.623 1.00 34.57 194 ARG B CA 1
ATOM 4002 C C . ARG B 1 176 ? 39.485 -18.758 117.050 1.00 38.17 194 ARG B C 1
ATOM 4003 O O . ARG B 1 176 ? 38.976 -19.629 117.770 1.00 37.58 194 ARG B O 1
ATOM 4011 N N . ILE B 1 177 ? 39.048 -18.489 115.807 1.00 33.66 195 ILE B N 1
ATOM 4012 C CA . ILE B 1 177 ? 37.994 -19.269 115.166 1.00 33.67 195 ILE B CA 1
ATOM 4013 C C . ILE B 1 177 ? 38.297 -19.542 113.712 1.00 37.57 195 ILE B C 1
ATOM 4014 O O . ILE B 1 177 ? 38.993 -18.772 113.055 1.00 36.82 195 ILE B O 1
ATOM 4019 N N . LEU B 1 178 ? 37.694 -20.610 113.198 1.00 35.26 196 LEU B N 1
ATOM 4020 C CA . LEU B 1 178 ? 37.662 -20.952 111.793 1.00 34.71 196 LEU B CA 1
ATOM 4021 C C . LEU B 1 178 ? 36.617 -20.024 111.187 1.00 37.66 196 LEU B C 1
ATOM 4022 O O . LEU B 1 178 ? 35.500 -19.969 111.712 1.00 36.58 196 LEU B O 1
ATOM 4027 N N . THR B 1 179 ? 36.972 -19.252 110.148 1.00 34.44 197 THR B N 1
ATOM 4028 C CA . THR B 1 179 ? 36.034 -18.287 109.536 1.00 32.25 197 THR B CA 1
ATOM 4029 C C . THR B 1 179 ? 35.375 -18.863 108.269 1.00 33.28 197 THR B C 1
ATOM 4030 O O . THR B 1 179 ? 34.329 -18.377 107.818 1.00 30.13 197 THR B O 1
ATOM 4034 N N . GLY B 1 180 ? 36.005 -19.882 107.719 1.00 28.90 198 GLY B N 1
ATOM 4035 C CA . GLY B 1 180 ? 35.546 -20.537 106.509 1.00 28.47 198 GLY B CA 1
ATOM 4036 C C . GLY B 1 180 ? 36.708 -21.133 105.762 1.00 32.66 198 GLY B C 1
ATOM 4037 O O . GLY B 1 180 ? 37.759 -21.389 106.355 1.00 31.84 198 GLY B O 1
ATOM 4038 N N . TYR B 1 181 ? 36.517 -21.359 104.454 1.00 30.47 199 TYR B N 1
ATOM 4039 C CA . TYR B 1 181 ? 37.498 -21.998 103.586 1.00 31.42 199 TYR B CA 1
ATOM 4040 C C . TYR B 1 181 ? 37.628 -21.300 102.245 1.00 37.48 199 TYR B C 1
ATOM 4041 O O . TYR B 1 181 ? 36.700 -20.619 101.790 1.00 35.33 199 TYR B O 1
ATOM 4050 N N . THR B 1 182 ? 38.776 -21.527 101.580 1.00 36.55 200 THR B N 1
ATOM 4051 C CA . THR B 1 182 ? 39.020 -21.051 100.218 1.00 37.05 200 THR B CA 1
ATOM 4052 C C . THR B 1 182 ? 39.460 -22.254 99.391 1.00 43.59 200 THR B C 1
ATOM 4053 O O . THR B 1 182 ? 40.065 -23.184 99.918 1.00 43.92 200 THR B O 1
ATOM 4057 N N . GLN B 1 183 ? 39.092 -22.251 98.113 1.00 42.02 201 GLN B N 1
ATOM 4058 C CA . GLN B 1 183 ? 39.465 -23.242 97.105 1.00 42.88 201 GLN B CA 1
ATOM 4059 C C . GLN B 1 183 ? 40.039 -22.501 95.933 1.00 49.36 201 GLN B C 1
ATOM 4060 O O . GLN B 1 183 ? 39.641 -21.355 95.685 1.00 48.44 201 GLN B O 1
ATOM 4066 N N . TYR B 1 184 ? 40.978 -23.124 95.221 1.00 48.26 202 TYR B N 1
ATOM 4067 C CA . TYR B 1 184 ? 41.565 -22.498 94.043 1.00 48.46 202 TYR B CA 1
ATOM 4068 C C . TYR B 1 184 ? 41.397 -23.422 92.860 1.00 48.00 202 TYR B C 1
ATOM 4069 O O . TYR B 1 184 ? 41.488 -24.650 93.022 1.00 46.49 202 TYR B O 1
ATOM 4078 N N . LYS B 1 185 ? 41.068 -22.827 91.681 1.00 41.95 203 LYS B N 1
ATOM 4079 C CA . LYS B 1 185 ? 40.875 -23.561 90.435 1.00 41.55 203 LYS B CA 1
ATOM 4080 C C . LYS B 1 185 ? 42.191 -24.262 90.083 1.00 44.39 203 LYS B C 1
ATOM 4081 O O . LYS B 1 185 ? 43.202 -23.601 89.824 1.00 43.02 203 LYS B O 1
ATOM 4087 N N . LYS B 1 186 ? 42.174 -25.599 90.183 1.00 40.97 204 LYS B N 1
ATOM 4088 C CA . LYS B 1 186 ? 43.315 -26.505 90.005 1.00 42.60 204 LYS B CA 1
ATOM 4089 C C . LYS B 1 186 ? 43.575 -26.830 88.518 1.00 46.33 204 LYS B C 1
ATOM 4090 O O . LYS B 1 186 ? 44.726 -27.041 88.114 1.00 47.10 204 LYS B O 1
ATOM 4096 N N . GLY B 1 187 ? 42.502 -26.862 87.732 1.00 41.52 205 GLY B N 1
ATOM 4097 C CA . GLY B 1 187 ? 42.541 -27.189 86.309 1.00 40.88 205 GLY B CA 1
ATOM 4098 C C . GLY B 1 187 ? 41.328 -26.693 85.550 1.00 42.93 205 GLY B C 1
ATOM 4099 O O . GLY B 1 187 ? 40.423 -26.079 86.130 1.00 41.88 205 GLY B O 1
ATOM 4100 N N . ASN B 1 188 ? 41.318 -26.971 84.241 1.00 38.55 206 ASN B N 1
ATOM 4101 C CA . ASN B 1 188 ? 40.311 -26.595 83.240 1.00 36.41 206 ASN B CA 1
ATOM 4102 C C . ASN B 1 188 ? 38.902 -27.157 83.544 1.00 37.79 206 ASN B C 1
ATOM 4103 O O . ASN B 1 188 ? 37.913 -26.476 83.241 1.00 37.15 206 ASN B O 1
ATOM 4108 N N . GLY B 1 189 ? 38.818 -28.358 84.121 1.00 32.96 207 GLY B N 1
ATOM 4109 C CA . GLY B 1 189 ? 37.547 -28.974 84.487 1.00 33.37 207 GLY B CA 1
ATOM 4110 C C . GLY B 1 189 ? 36.714 -28.065 85.379 1.00 38.35 207 GLY B C 1
ATOM 4111 O O . GLY B 1 189 ? 37.257 -27.424 86.285 1.00 36.51 207 GLY B O 1
ATOM 4112 N N . HIS B 1 190 ? 35.392 -27.977 85.102 1.00 36.25 208 HIS B N 1
ATOM 4113 C CA . HIS B 1 190 ? 34.440 -27.100 85.793 1.00 34.81 208 HIS B CA 1
ATOM 4114 C C . HIS B 1 190 ? 34.435 -27.266 87.338 1.00 40.02 208 HIS B C 1
ATOM 4115 O O . HIS B 1 190 ? 34.162 -26.304 88.049 1.00 38.81 208 HIS B O 1
ATOM 4122 N N . ASN B 1 191 ? 34.767 -28.445 87.836 1.00 38.81 209 ASN B N 1
ATOM 4123 C CA . ASN B 1 191 ? 34.809 -28.727 89.281 1.00 39.34 209 ASN B CA 1
ATOM 4124 C C . ASN B 1 191 ? 36.224 -29.143 89.746 1.00 44.65 209 ASN B C 1
ATOM 4125 O O . ASN B 1 191 ? 36.359 -29.848 90.746 1.00 44.85 209 ASN B O 1
ATOM 4130 N N . ASP B 1 192 ? 37.273 -28.714 89.017 1.00 42.00 210 ASP B N 1
ATOM 4131 C CA . ASP B 1 192 ? 38.651 -29.056 89.336 1.00 43.11 210 ASP B CA 1
ATOM 4132 C C . ASP B 1 192 ? 39.186 -28.035 90.340 1.00 46.58 210 ASP B C 1
ATOM 4133 O O . ASP B 1 192 ? 39.668 -26.958 89.957 1.00 45.35 210 ASP B O 1
ATOM 4138 N N . PHE B 1 193 ? 39.049 -28.364 91.639 1.00 42.72 211 PHE B N 1
ATOM 4139 C CA . PHE B 1 193 ? 39.480 -27.477 92.713 1.00 42.44 211 PHE B CA 1
ATOM 4140 C C . PHE B 1 193 ? 40.379 -28.160 93.714 1.00 45.04 211 PHE B C 1
ATOM 4141 O O . PHE B 1 193 ? 40.293 -29.374 93.921 1.00 44.60 211 PHE B O 1
ATOM 4149 N N . THR B 1 194 ? 41.221 -27.346 94.368 1.00 41.00 212 THR B N 1
ATOM 4150 C CA . THR B 1 194 ? 42.073 -27.750 95.482 1.00 42.07 212 THR B CA 1
ATOM 4151 C C . THR B 1 194 ? 41.167 -28.065 96.661 1.00 47.04 212 THR B C 1
ATOM 4152 O O . THR B 1 194 ? 40.038 -27.567 96.719 1.00 45.74 212 THR B O 1
ATOM 4156 N N . GLN B 1 195 ? 41.661 -28.832 97.628 1.00 46.10 213 GLN B N 1
ATOM 4157 C CA . GLN B 1 195 ? 40.896 -29.111 98.839 1.00 46.39 213 GLN B CA 1
ATOM 4158 C C . GLN B 1 195 ? 40.593 -27.791 99.584 1.00 47.65 213 GLN B C 1
ATOM 4159 O O . GLN B 1 195 ? 41.418 -26.862 99.546 1.00 46.35 213 GLN B O 1
ATOM 4165 N N . PRO B 1 196 ? 39.409 -27.669 100.223 1.00 42.93 214 PRO B N 1
ATOM 4166 C CA . PRO B 1 196 ? 39.111 -26.440 100.979 1.00 41.15 214 PRO B CA 1
ATOM 4167 C C . PRO B 1 196 ? 40.208 -26.136 102.004 1.00 42.80 214 PRO B C 1
ATOM 4168 O O . PRO B 1 196 ? 40.585 -27.010 102.783 1.00 41.98 214 PRO B O 1
ATOM 4172 N N . ASN B 1 197 ? 40.784 -24.930 101.917 1.00 38.39 215 ASN B N 1
ATOM 4173 C CA . ASN B 1 197 ? 41.848 -24.474 102.803 1.00 38.14 215 ASN B CA 1
ATOM 4174 C C . ASN B 1 197 ? 41.240 -23.661 103.938 1.00 41.93 215 ASN B C 1
ATOM 4175 O O . ASN B 1 197 ? 40.631 -22.619 103.667 1.00 41.93 215 ASN B O 1
ATOM 4180 N N . PRO B 1 198 ? 41.400 -24.103 105.210 1.00 37.26 216 PRO B N 1
ATOM 4181 C CA . PRO B 1 198 ? 40.810 -23.344 106.328 1.00 36.19 216 PRO B CA 1
ATOM 4182 C C . PRO B 1 198 ? 41.469 -21.975 106.547 1.00 38.55 216 PRO B C 1
ATOM 4183 O O . PRO B 1 198 ? 42.683 -21.824 106.463 1.00 39.26 216 PRO B O 1
ATOM 4187 N N . VAL B 1 199 ? 40.646 -20.981 106.811 1.00 34.19 217 VAL B N 1
ATOM 4188 C CA . VAL B 1 199 ? 41.057 -19.609 107.103 1.00 33.43 217 VAL B CA 1
ATOM 4189 C C . VAL B 1 199 ? 40.634 -19.326 108.548 1.00 39.04 217 VAL B C 1
ATOM 4190 O O . VAL B 1 199 ? 39.493 -19.620 108.927 1.00 38.04 217 VAL B O 1
ATOM 4194 N N . TYR B 1 200 ? 41.562 -18.812 109.354 1.00 37.73 218 TYR B N 1
ATOM 4195 C CA . TYR B 1 200 ? 41.304 -18.512 110.766 1.00 38.53 218 TYR B CA 1
ATOM 4196 C C . TYR B 1 200 ? 41.445 -17.030 111.066 1.00 41.28 218 TYR B C 1
ATOM 4197 O O . TYR B 1 200 ? 42.166 -16.325 110.357 1.00 42.31 218 TYR B O 1
ATOM 4206 N N . LEU B 1 201 ? 40.784 -16.574 112.134 1.00 35.19 219 LEU B N 1
ATOM 4207 C CA . LEU B 1 201 ? 40.874 -15.200 112.625 1.00 33.60 219 LEU B CA 1
ATOM 4208 C C . LEU B 1 201 ? 41.092 -15.230 114.147 1.00 36.47 219 LEU B C 1
ATOM 4209 O O . LEU B 1 201 ? 40.445 -16.002 114.861 1.00 34.96 219 LEU B O 1
ATOM 4214 N N . SER B 1 202 ? 42.052 -14.434 114.620 1.00 33.92 220 SER B N 1
ATOM 4215 C CA . SER B 1 202 ? 42.357 -14.362 116.036 1.00 34.44 220 SER B CA 1
ATOM 4216 C C . SER B 1 202 ? 41.742 -13.093 116.626 1.00 36.68 220 SER B C 1
ATOM 4217 O O . SER B 1 202 ? 41.616 -12.097 115.913 1.00 33.09 220 SER B O 1
ATOM 4220 N N . PRO B 1 203 ? 41.347 -13.107 117.926 1.00 34.76 221 PRO B N 1
ATOM 4221 C CA . PRO B 1 203 ? 40.766 -11.891 118.516 1.00 33.08 221 PRO B CA 1
ATOM 4222 C C . PRO B 1 203 ? 41.789 -10.773 118.618 1.00 38.71 221 PRO B C 1
ATOM 4223 O O . PRO B 1 203 ? 42.981 -11.029 118.665 1.00 38.40 221 PRO B O 1
ATOM 4227 N N . SER B 1 204 ? 41.310 -9.531 118.641 1.00 37.85 222 SER B N 1
ATOM 4228 C CA . SER B 1 204 ? 42.143 -8.344 118.790 1.00 37.78 222 SER B CA 1
ATOM 4229 C C . SER B 1 204 ? 42.639 -8.214 120.241 1.00 42.82 222 SER B C 1
ATOM 4230 O O . SER B 1 204 ? 41.978 -8.700 121.151 1.00 42.57 222 SER B O 1
ATOM 4233 N N . ASP B 1 205 ? 43.782 -7.536 120.450 1.00 39.77 223 ASP B N 1
ATOM 4234 C CA . ASP B 1 205 ? 44.330 -7.209 121.779 1.00 39.36 223 ASP B CA 1
ATOM 4235 C C . ASP B 1 205 ? 43.768 -5.835 122.252 1.00 40.55 223 ASP B C 1
ATOM 4236 O O . ASP B 1 205 ? 43.950 -5.435 123.410 1.00 40.12 223 ASP B O 1
ATOM 4241 N N . ARG B 1 206 ? 43.076 -5.123 121.337 1.00 33.53 224 ARG B N 1
ATOM 4242 C CA . ARG B 1 206 ? 42.486 -3.809 121.590 1.00 31.39 224 ARG B CA 1
ATOM 4243 C C . ARG B 1 206 ? 41.051 -3.963 122.138 1.00 35.06 224 ARG B C 1
ATOM 4244 O O . ARG B 1 206 ? 40.673 -5.072 122.518 1.00 36.70 224 ARG B O 1
ATOM 4252 N N . THR B 1 207 ? 40.263 -2.870 122.213 1.00 30.38 225 THR B N 1
ATOM 4253 C CA . THR B 1 207 ? 38.892 -2.922 122.742 1.00 30.23 225 THR B CA 1
ATOM 4254 C C . THR B 1 207 ? 38.000 -3.871 121.921 1.00 31.09 225 THR B C 1
ATOM 4255 O O . THR B 1 207 ? 37.954 -3.769 120.698 1.00 30.14 225 THR B O 1
ATOM 4259 N N . ARG B 1 208 ? 37.344 -4.814 122.612 1.00 26.84 226 ARG B N 1
ATOM 4260 C CA . ARG B 1 208 ? 36.459 -5.798 121.992 1.00 27.50 226 ARG B CA 1
ATOM 4261 C C . ARG B 1 208 ? 34.999 -5.549 122.399 1.00 30.94 226 ARG B C 1
ATOM 4262 O O . ARG B 1 208 ? 34.745 -4.961 123.451 1.00 31.43 226 ARG B O 1
ATOM 4270 N N . TRP B 1 209 ? 34.052 -5.925 121.524 1.00 25.66 227 TRP B N 1
ATOM 4271 C CA . TRP B 1 209 ? 32.622 -5.759 121.783 1.00 24.87 227 TRP B CA 1
ATOM 4272 C C . TRP B 1 209 ? 31.971 -7.137 121.836 1.00 28.12 227 TRP B C 1
ATOM 4273 O O . TRP B 1 209 ? 31.822 -7.805 120.814 1.00 28.37 227 TRP B O 1
ATOM 4284 N N . LEU B 1 210 ? 31.617 -7.571 123.027 1.00 27.08 228 LEU B N 1
ATOM 4285 C CA . LEU B 1 210 ? 31.017 -8.888 123.224 1.00 28.33 228 LEU B CA 1
ATOM 4286 C C . LEU B 1 210 ? 29.528 -8.784 123.569 1.00 30.74 228 LEU B C 1
ATOM 4287 O O . LEU B 1 210 ? 28.871 -9.806 123.738 1.00 30.96 228 LEU B O 1
ATOM 4292 N N . ARG B 1 211 ? 29.020 -7.541 123.624 1.00 27.60 229 ARG B N 1
ATOM 4293 C CA A ARG B 1 211 ? 27.622 -7.198 123.871 0.67 27.82 229 ARG B CA 1
ATOM 4294 C CA B ARG B 1 211 ? 27.628 -7.203 123.877 0.33 27.19 229 ARG B CA 1
ATOM 4295 C C . ARG B 1 211 ? 26.810 -7.462 122.582 1.00 30.71 229 ARG B C 1
ATOM 4296 O O . ARG B 1 211 ? 27.428 -7.612 121.519 1.00 28.52 229 ARG B O 1
ATOM 4311 N N . PRO B 1 212 ? 25.439 -7.498 122.603 1.00 26.88 230 PRO B N 1
ATOM 4312 C CA . PRO B 1 212 ? 24.709 -7.765 121.341 1.00 25.97 230 PRO B CA 1
ATOM 4313 C C . PRO B 1 212 ? 25.060 -6.821 120.185 1.00 28.76 230 PRO B C 1
ATOM 4314 O O . PRO B 1 212 ? 25.367 -5.644 120.395 1.00 27.95 230 PRO B O 1
ATOM 4318 N N . VAL B 1 213 ? 25.071 -7.380 118.961 1.00 23.99 231 VAL B N 1
ATOM 4319 C CA . VAL B 1 213 ? 25.368 -6.654 117.713 1.00 21.89 231 VAL B CA 1
ATOM 4320 C C . VAL B 1 213 ? 24.332 -7.013 116.642 1.00 23.74 231 VAL B C 1
ATOM 4321 O O . VAL B 1 213 ? 24.069 -8.200 116.415 1.00 24.66 231 VAL B O 1
ATOM 4325 N N . ILE B 1 214 ? 23.801 -5.999 115.951 1.00 17.67 232 ILE B N 1
ATOM 4326 C CA . ILE B 1 214 ? 22.984 -6.228 114.768 1.00 17.62 232 ILE B CA 1
ATOM 4327 C C . ILE B 1 214 ? 23.786 -5.724 113.576 1.00 22.37 232 ILE B C 1
ATOM 4328 O O . ILE B 1 214 ? 24.107 -4.535 113.525 1.00 20.70 232 ILE B O 1
ATOM 4333 N N . VAL B 1 215 ? 24.121 -6.631 112.631 1.00 21.37 233 VAL B N 1
ATOM 4334 C CA . VAL B 1 215 ? 24.806 -6.277 111.385 1.00 20.17 233 VAL B CA 1
ATOM 4335 C C . VAL B 1 215 ? 23.702 -6.078 110.324 1.00 22.14 233 VAL B C 1
ATOM 4336 O O . VAL B 1 215 ? 22.874 -6.964 110.146 1.00 21.08 233 VAL B O 1
ATOM 4340 N N . LEU B 1 216 ? 23.682 -4.904 109.658 1.00 16.29 234 LEU B N 1
ATOM 4341 C CA . LEU B 1 216 ? 22.671 -4.628 108.646 1.00 15.83 234 LEU B CA 1
ATOM 4342 C C . LEU B 1 216 ? 23.223 -4.874 107.244 1.00 20.38 234 LEU B C 1
ATOM 4343 O O . LEU B 1 216 ? 24.308 -4.386 106.913 1.00 18.49 234 LEU B O 1
ATOM 4348 N N . THR B 1 217 ? 22.476 -5.641 106.425 1.00 17.86 235 THR B N 1
ATOM 4349 C CA . THR B 1 217 ? 22.914 -5.976 105.067 1.00 19.18 235 THR B CA 1
ATOM 4350 C C . THR B 1 217 ? 21.798 -5.751 104.033 1.00 22.64 235 THR B C 1
ATOM 4351 O O . THR B 1 217 ? 20.612 -5.763 104.373 1.00 20.84 235 THR B O 1
ATOM 4355 N N . ASN B 1 218 ? 22.195 -5.557 102.772 1.00 18.53 236 ASN B N 1
ATOM 4356 C CA . ASN B 1 218 ? 21.270 -5.478 101.642 1.00 18.48 236 ASN B CA 1
ATOM 4357 C C . ASN B 1 218 ? 21.960 -6.079 100.439 1.00 21.93 236 ASN B C 1
ATOM 4358 O O . ASN B 1 218 ? 23.121 -6.487 100.547 1.00 22.39 236 ASN B O 1
ATOM 4363 N N . ARG B 1 219 ? 21.258 -6.151 99.302 1.00 17.62 237 ARG B N 1
ATOM 4364 C CA . ARG B 1 219 ? 21.845 -6.767 98.120 1.00 18.09 237 ARG B CA 1
ATOM 4365 C C . ARG B 1 219 ? 23.061 -5.969 97.625 1.00 22.41 237 ARG B C 1
ATOM 4366 O O . ARG B 1 219 ? 23.908 -6.536 96.952 1.00 22.27 237 ARG B O 1
ATOM 4374 N N . HIS B 1 220 ? 23.189 -4.697 98.024 1.00 21.27 238 HIS B N 1
ATOM 4375 C CA . HIS B 1 220 ? 24.341 -3.886 97.666 1.00 22.79 238 HIS B CA 1
ATOM 4376 C C . HIS B 1 220 ? 25.494 -4.025 98.694 1.00 28.33 238 HIS B C 1
ATOM 4377 O O . HIS B 1 220 ? 26.440 -3.249 98.647 1.00 31.16 238 HIS B O 1
ATOM 4384 N N . SER B 1 221 ? 25.449 -5.066 99.562 1.00 23.48 239 SER B N 1
ATOM 4385 C CA . SER B 1 221 ? 26.544 -5.467 100.482 1.00 21.49 239 SER B CA 1
ATOM 4386 C C . SER B 1 221 ? 27.235 -6.617 99.782 1.00 24.47 239 SER B C 1
ATOM 4387 O O . SER B 1 221 ? 26.626 -7.685 99.647 1.00 24.68 239 SER B O 1
ATOM 4390 N N . TYR B 1 222 ? 28.430 -6.401 99.216 1.00 19.99 240 TYR B N 1
ATOM 4391 C CA . TYR B 1 222 ? 29.053 -7.483 98.462 1.00 18.69 240 TYR B CA 1
ATOM 4392 C C . TYR B 1 222 ? 30.568 -7.401 98.451 1.00 22.58 240 TYR B C 1
ATOM 4393 O O . TYR B 1 222 ? 31.137 -6.459 98.986 1.00 20.83 240 TYR B O 1
ATOM 4402 N N . SER B 1 223 ? 31.212 -8.434 97.839 1.00 21.93 241 SER B N 1
ATOM 4403 C CA . SER B 1 223 ? 32.663 -8.621 97.711 1.00 21.36 241 SER B CA 1
ATOM 4404 C C . SER B 1 223 ? 33.296 -8.713 99.110 1.00 25.38 241 SER B C 1
ATOM 4405 O O . SER B 1 223 ? 32.873 -9.606 99.852 1.00 27.28 241 SER B O 1
ATOM 4408 N N . ALA B 1 224 ? 34.277 -7.847 99.491 1.00 19.71 242 ALA B N 1
ATOM 4409 C CA . ALA B 1 224 ? 34.880 -7.920 100.835 1.00 19.11 242 ALA B CA 1
ATOM 4410 C C . ALA B 1 224 ? 33.812 -7.846 101.974 1.00 25.55 242 ALA B C 1
ATOM 4411 O O . ALA B 1 224 ? 33.980 -8.473 103.026 1.00 26.64 242 ALA B O 1
ATOM 4413 N N . THR B 1 225 ? 32.711 -7.118 101.734 1.00 22.72 243 THR B N 1
ATOM 4414 C CA . THR B 1 225 ? 31.605 -6.972 102.695 1.00 22.69 243 THR B CA 1
ATOM 4415 C C . THR B 1 225 ? 30.917 -8.316 102.910 1.00 25.79 243 THR B C 1
ATOM 4416 O O . THR B 1 225 ? 30.497 -8.608 104.035 1.00 25.80 243 THR B O 1
ATOM 4420 N N . ASN B 1 226 ? 30.818 -9.123 101.844 1.00 22.66 244 ASN B N 1
ATOM 4421 C CA . ASN B 1 226 ? 30.225 -10.459 101.915 1.00 23.84 244 ASN B CA 1
ATOM 4422 C C . ASN B 1 226 ? 31.072 -11.338 102.836 1.00 26.30 244 ASN B C 1
ATOM 4423 O O . ASN B 1 226 ? 30.509 -12.012 103.678 1.00 25.66 244 ASN B O 1
ATOM 4428 N N . ASP B 1 227 ? 32.416 -11.256 102.727 1.00 24.32 245 ASP B N 1
ATOM 4429 C CA . ASP B 1 227 ? 33.349 -12.005 103.567 1.00 25.80 245 ASP B CA 1
ATOM 4430 C C . ASP B 1 227 ? 33.286 -11.519 105.037 1.00 28.98 245 ASP B C 1
ATOM 4431 O O . ASP B 1 227 ? 33.382 -12.327 105.960 1.00 29.24 245 ASP B O 1
ATOM 4436 N N . PHE B 1 228 ? 33.118 -10.214 105.241 1.00 23.23 246 PHE B N 1
ATOM 4437 C CA . PHE B 1 228 ? 32.978 -9.607 106.571 1.00 22.12 246 PHE B CA 1
ATOM 4438 C C . PHE B 1 228 ? 31.696 -10.132 107.257 1.00 27.58 246 PHE B C 1
ATOM 4439 O O . PHE B 1 228 ? 31.724 -10.550 108.422 1.00 27.18 246 PHE B O 1
ATOM 4447 N N . VAL B 1 229 ? 30.569 -10.105 106.515 1.00 24.91 247 VAL B N 1
ATOM 4448 C CA . VAL B 1 229 ? 29.270 -10.587 107.000 1.00 24.23 247 VAL B CA 1
ATOM 4449 C C . VAL B 1 229 ? 29.391 -12.062 107.359 1.00 28.65 247 VAL B C 1
ATOM 4450 O O . VAL B 1 229 ? 28.905 -12.466 108.411 1.00 28.82 247 VAL B O 1
ATOM 4454 N N . ASN B 1 230 ? 30.091 -12.845 106.516 1.00 26.28 248 ASN B N 1
ATOM 4455 C CA . ASN B 1 230 ? 30.312 -14.275 106.722 1.00 27.21 248 ASN B CA 1
ATOM 4456 C C . ASN B 1 230 ? 30.963 -14.563 108.066 1.00 29.31 248 ASN B C 1
ATOM 4457 O O . ASN B 1 230 ? 30.579 -15.528 108.721 1.00 30.11 248 ASN B O 1
ATOM 4462 N N . VAL B 1 231 ? 31.964 -13.752 108.464 1.00 23.87 249 VAL B N 1
ATOM 4463 C CA . VAL B 1 231 ? 32.660 -13.943 109.731 1.00 23.05 249 VAL B CA 1
ATOM 4464 C C . VAL B 1 231 ? 31.739 -13.502 110.893 1.00 25.89 249 VAL B C 1
ATOM 4465 O O . VAL B 1 231 ? 31.637 -14.207 111.909 1.00 26.32 249 VAL B O 1
ATOM 4477 N N . ARG B 1 233 ? 28.444 -13.373 111.231 1.00 21.62 251 ARG B N 1
ATOM 4478 C CA . ARG B 1 233 ? 27.312 -14.263 111.515 1.00 22.64 251 ARG B CA 1
ATOM 4479 C C . ARG B 1 233 ? 27.724 -15.562 112.258 1.00 28.77 251 ARG B C 1
ATOM 4480 O O . ARG B 1 233 ? 26.846 -16.329 112.676 1.00 28.52 251 ARG B O 1
ATOM 4488 N N . LEU B 1 234 ? 29.039 -15.792 112.444 1.00 25.34 252 LEU B N 1
ATOM 4489 C CA . LEU B 1 234 ? 29.528 -16.951 113.185 1.00 26.42 252 LEU B CA 1
ATOM 4490 C C . LEU B 1 234 ? 29.555 -16.677 114.684 1.00 31.16 252 LEU B C 1
ATOM 4491 O O . LEU B 1 234 ? 29.733 -17.600 115.478 1.00 30.90 252 LEU B O 1
ATOM 4496 N N . LEU B 1 235 ? 29.407 -15.405 115.063 1.00 27.94 253 LEU B N 1
ATOM 4497 C CA . LEU B 1 235 ? 29.587 -14.952 116.427 1.00 27.95 253 LEU B CA 1
ATOM 4498 C C . LEU B 1 235 ? 28.291 -14.966 117.224 1.00 31.15 253 LEU B C 1
ATOM 4499 O O . LEU B 1 235 ? 27.242 -14.574 116.707 1.00 30.18 253 LEU B O 1
ATOM 4504 N N . PRO B 1 236 ? 28.361 -15.478 118.486 1.00 28.10 254 PRO B N 1
ATOM 4505 C CA . PRO B 1 236 ? 27.139 -15.653 119.291 1.00 28.60 254 PRO B CA 1
ATOM 4506 C C . PRO B 1 236 ? 26.359 -14.376 119.616 1.00 30.76 254 PRO B C 1
ATOM 4507 O O . PRO B 1 236 ? 25.136 -14.451 119.763 1.00 30.66 254 PRO B O 1
ATOM 4511 N N . GLN B 1 237 ? 27.036 -13.216 119.744 1.00 25.99 255 GLN B N 1
ATOM 4512 C CA . GLN B 1 237 ? 26.348 -11.951 120.074 1.00 23.08 255 GLN B CA 1
ATOM 4513 C C . GLN B 1 237 ? 25.815 -11.255 118.829 1.00 23.92 255 GLN B C 1
ATOM 4514 O O . GLN B 1 237 ? 25.164 -10.215 118.966 1.00 23.39 255 GLN B O 1
ATOM 4520 N N . VAL B 1 238 ? 26.079 -11.803 117.624 1.00 20.90 256 VAL B N 1
ATOM 4521 C CA . VAL B 1 238 ? 25.705 -11.134 116.373 1.00 21.84 256 VAL B CA 1
ATOM 4522 C C . VAL B 1 238 ? 24.429 -11.693 115.738 1.00 29.19 256 VAL B C 1
ATOM 4523 O O . VAL B 1 238 ? 24.287 -12.897 115.564 1.00 31.31 256 VAL B O 1
ATOM 4527 N N . THR B 1 239 ? 23.555 -10.781 115.299 1.00 26.51 257 THR B N 1
ATOM 4528 C CA . THR B 1 239 ? 22.383 -11.070 114.479 1.00 25.72 257 THR B CA 1
ATOM 4529 C C . THR B 1 239 ? 22.564 -10.266 113.194 1.00 27.06 257 THR B C 1
ATOM 4530 O O . THR B 1 239 ? 22.903 -9.082 113.252 1.00 26.41 257 THR B O 1
ATOM 4534 N N . VAL B 1 240 ? 22.372 -10.913 112.044 1.00 23.45 258 VAL B N 1
ATOM 4535 C CA . VAL B 1 240 ? 22.441 -10.238 110.732 1.00 22.13 258 VAL B CA 1
ATOM 4536 C C . VAL B 1 240 ? 21.004 -9.972 110.310 1.00 25.47 258 VAL B C 1
ATOM 4537 O O . VAL B 1 240 ? 20.166 -10.872 110.358 1.00 25.40 258 VAL B O 1
ATOM 4549 N N . GLY B 1 242 ? 18.235 -7.626 107.560 1.00 18.54 260 GLY B N 1
ATOM 4550 C CA . GLY B 1 242 ? 18.025 -6.899 106.318 1.00 17.23 260 GLY B CA 1
ATOM 4551 C C . GLY B 1 242 ? 17.708 -7.819 105.182 1.00 23.67 260 GLY B C 1
ATOM 4552 O O . GLY B 1 242 ? 16.755 -8.595 105.251 1.00 25.56 260 GLY B O 1
ATOM 4553 N N . ASP B 1 243 ? 18.535 -7.776 104.151 1.00 21.41 261 ASP B N 1
ATOM 4554 C CA . ASP B 1 243 ? 18.335 -8.603 102.975 1.00 20.73 261 ASP B CA 1
ATOM 4555 C C . ASP B 1 243 ? 19.587 -9.415 102.645 1.00 24.25 261 ASP B C 1
ATOM 4556 O O . ASP B 1 243 ? 20.665 -9.170 103.200 1.00 22.84 261 ASP B O 1
ATOM 4561 N N . ARG B 1 244 ? 19.426 -10.420 101.763 1.00 22.40 262 ARG B N 1
ATOM 4562 C CA . ARG B 1 244 ? 20.514 -11.256 101.271 1.00 21.75 262 ARG B CA 1
ATOM 4563 C C . ARG B 1 244 ? 21.628 -10.356 100.723 1.00 23.25 262 ARG B C 1
ATOM 4564 O O . ARG B 1 244 ? 21.337 -9.359 100.027 1.00 18.53 262 ARG B O 1
ATOM 4572 N N . THR B 1 245 ? 22.899 -10.697 101.045 1.00 20.31 263 THR B N 1
ATOM 4573 C CA . THR B 1 245 ? 24.031 -9.921 100.535 1.00 19.20 263 THR B CA 1
ATOM 4574 C C . THR B 1 245 ? 24.106 -10.156 99.012 1.00 22.33 263 THR B C 1
ATOM 4575 O O . THR B 1 245 ? 23.507 -11.125 98.497 1.00 19.47 263 THR B O 1
ATOM 4579 N N . GLY B 1 246 ? 24.842 -9.278 98.330 1.00 20.88 264 GLY B N 1
ATOM 4580 C CA . GLY B 1 246 ? 25.107 -9.359 96.893 1.00 22.01 264 GLY B CA 1
ATOM 4581 C C . GLY B 1 246 ? 26.140 -10.396 96.500 1.00 29.22 264 GLY B C 1
ATOM 4582 O O . GLY B 1 246 ? 26.433 -10.566 95.315 1.00 31.10 264 GLY B O 1
ATOM 4583 N N . GLY B 1 247 ? 26.691 -11.091 97.487 1.00 26.16 265 GLY B N 1
ATOM 4584 C CA . GLY B 1 247 ? 27.670 -12.149 97.260 1.00 26.58 265 GLY B CA 1
ATOM 4585 C C . GLY B 1 247 ? 29.042 -11.678 96.830 1.00 31.35 265 GLY B C 1
ATOM 4586 O O . GLY B 1 247 ? 29.495 -10.592 97.212 1.00 28.24 265 GLY B O 1
ATOM 4587 N N . GLY B 1 248 ? 29.707 -12.504 96.023 1.00 30.04 266 GLY B N 1
ATOM 4588 C CA . GLY B 1 248 ? 31.058 -12.215 95.570 1.00 29.99 266 GLY B CA 1
ATOM 4589 C C . GLY B 1 248 ? 32.061 -12.586 96.644 1.00 36.29 266 GLY B C 1
ATOM 4590 O O . GLY B 1 248 ? 31.683 -12.984 97.748 1.00 36.16 266 GLY B O 1
ATOM 4591 N N . SER B 1 249 ? 33.343 -12.437 96.345 1.00 34.64 267 SER B N 1
ATOM 4592 C CA . SER B 1 249 ? 34.420 -12.830 97.253 1.00 35.02 267 SER B CA 1
ATOM 4593 C C . SER B 1 249 ? 35.475 -11.753 97.506 1.00 38.83 267 SER B C 1
ATOM 4594 O O . SER B 1 249 ? 36.296 -11.935 98.395 1.00 40.85 267 SER B O 1
ATOM 4597 N N . GLY B 1 250 ? 35.506 -10.694 96.704 1.00 32.91 268 GLY B N 1
ATOM 4598 C CA . GLY B 1 250 ? 36.547 -9.683 96.824 1.00 33.24 268 GLY B CA 1
ATOM 4599 C C . GLY B 1 250 ? 37.876 -10.129 96.221 1.00 37.26 268 GLY B C 1
ATOM 4600 O O . GLY B 1 250 ? 38.875 -9.422 96.350 1.00 36.53 268 GLY B O 1
ATOM 4601 N N . LEU B 1 251 ? 37.895 -11.297 95.547 1.00 34.63 269 LEU B N 1
ATOM 4602 C CA . LEU B 1 251 ? 39.080 -11.880 94.894 1.00 35.34 269 LEU B CA 1
ATOM 4603 C C . LEU B 1 251 ? 38.764 -12.122 93.406 1.00 37.24 269 LEU B C 1
ATOM 4604 O O . LEU B 1 251 ? 38.319 -13.206 93.033 1.00 37.04 269 LEU B O 1
ATOM 4609 N N . PRO B 1 252 ? 38.951 -11.108 92.537 1.00 31.15 270 PRO B N 1
ATOM 4610 C CA . PRO B 1 252 ? 38.605 -11.287 91.118 1.00 29.65 270 PRO B CA 1
ATOM 4611 C C . PRO B 1 252 ? 39.669 -11.940 90.233 1.00 32.15 270 PRO B C 1
ATOM 4612 O O . PRO B 1 252 ? 40.875 -11.872 90.494 1.00 31.82 270 PRO B O 1
ATOM 4616 N N . PHE B 1 253 ? 39.181 -12.574 89.157 1.00 27.15 271 PHE B N 1
ATOM 4617 C CA . PHE B 1 253 ? 39.945 -13.117 88.042 1.00 26.43 271 PHE B CA 1
ATOM 4618 C C . PHE B 1 253 ? 39.717 -12.173 86.877 1.00 32.64 271 PHE B C 1
ATOM 4619 O O . PHE B 1 253 ? 38.591 -11.687 86.675 1.00 32.08 271 PHE B O 1
ATOM 4627 N N . SER B 1 254 ? 40.782 -11.902 86.116 1.00 28.63 272 SER B N 1
ATOM 4628 C CA . SER B 1 254 ? 40.680 -11.120 84.913 1.00 26.88 272 SER B CA 1
ATOM 4629 C C . SER B 1 254 ? 41.635 -11.694 83.909 1.00 28.97 272 SER B C 1
ATOM 4630 O O . SER B 1 254 ? 42.667 -12.262 84.258 1.00 28.87 272 SER B O 1
ATOM 4633 N N . SER B 1 255 ? 41.231 -11.629 82.662 1.00 23.93 273 SER B N 1
ATOM 4634 C CA . SER B 1 255 ? 42.004 -12.101 81.529 1.00 24.57 273 SER B CA 1
ATOM 4635 C C . SER B 1 255 ? 41.670 -11.243 80.339 1.00 29.88 273 SER B C 1
ATOM 4636 O O . SER B 1 255 ? 40.529 -10.784 80.214 1.00 29.61 273 SER B O 1
ATOM 4639 N N . GLU B 1 256 ? 42.655 -11.013 79.476 1.00 26.98 274 GLU B N 1
ATOM 4640 C CA . GLU B 1 256 ? 42.476 -10.212 78.292 1.00 28.36 274 GLU B CA 1
ATOM 4641 C C . GLU B 1 256 ? 42.081 -11.092 77.103 1.00 36.12 274 GLU B C 1
ATOM 4642 O O . GLU B 1 256 ? 42.495 -12.255 77.020 1.00 38.18 274 GLU B O 1
ATOM 4648 N N . LEU B 1 257 ? 41.284 -10.538 76.188 1.00 31.19 275 LEU B N 1
ATOM 4649 C CA . LEU B 1 257 ? 40.907 -11.206 74.940 1.00 30.28 275 LEU B CA 1
ATOM 4650 C C . LEU B 1 257 ? 41.911 -10.828 73.839 1.00 31.42 275 LEU B C 1
ATOM 4651 O O . LEU B 1 257 ? 42.581 -9.810 73.988 1.00 29.90 275 LEU B O 1
ATOM 4656 N N . PRO B 1 258 ? 41.988 -11.552 72.695 1.00 30.14 276 PRO B N 1
ATOM 4657 C CA . PRO B 1 258 ? 42.896 -11.131 71.604 1.00 30.30 276 PRO B CA 1
ATOM 4658 C C . PRO B 1 258 ? 42.705 -9.670 71.154 1.00 32.85 276 PRO B C 1
ATOM 4659 O O . PRO B 1 258 ? 43.692 -9.046 70.774 1.00 30.45 276 PRO B O 1
ATOM 4663 N N . ASN B 1 259 ? 41.460 -9.107 71.255 1.00 29.64 277 ASN B N 1
ATOM 4664 C CA . ASN B 1 259 ? 41.157 -7.716 70.844 1.00 28.60 277 ASN B CA 1
ATOM 4665 C C . ASN B 1 259 ? 41.455 -6.668 71.959 1.00 31.42 277 ASN B C 1
ATOM 4666 O O . ASN B 1 259 ? 41.161 -5.485 71.782 1.00 31.53 277 ASN B O 1
ATOM 4671 N N . GLY B 1 260 ? 42.007 -7.102 73.084 1.00 26.96 278 GLY B N 1
ATOM 4672 C CA . GLY B 1 260 ? 42.358 -6.187 74.161 1.00 25.64 278 GLY B CA 1
ATOM 4673 C C . GLY B 1 260 ? 41.290 -5.968 75.212 1.00 28.80 278 GLY B C 1
ATOM 4674 O O . GLY B 1 260 ? 41.558 -5.323 76.228 1.00 28.14 278 GLY B O 1
ATOM 4675 N N . TRP B 1 261 ? 40.070 -6.490 74.990 1.00 24.46 279 TRP B N 1
ATOM 4676 C CA . TRP B 1 261 ? 39.013 -6.398 75.994 1.00 22.72 279 TRP B CA 1
ATOM 4677 C C . TRP B 1 261 ? 39.359 -7.306 77.123 1.00 28.29 279 TRP B C 1
ATOM 4678 O O . TRP B 1 261 ? 40.207 -8.188 76.969 1.00 29.82 279 TRP B O 1
ATOM 4689 N N . SER B 1 262 ? 38.729 -7.123 78.257 1.00 25.69 280 SER B N 1
ATOM 4690 C CA . SER B 1 262 ? 39.018 -8.027 79.337 1.00 26.55 280 SER B CA 1
ATOM 4691 C C . SER B 1 262 ? 37.716 -8.563 79.928 1.00 30.17 280 SER B C 1
ATOM 4692 O O . SER B 1 262 ? 36.673 -7.918 79.857 1.00 29.70 280 SER B O 1
ATOM 4695 N N . VAL B 1 263 ? 37.777 -9.779 80.445 1.00 27.19 281 VAL B N 1
ATOM 4696 C CA . VAL B 1 263 ? 36.678 -10.434 81.138 1.00 25.85 281 VAL B CA 1
ATOM 4697 C C . VAL B 1 263 ? 37.086 -10.574 82.618 1.00 30.77 281 VAL B C 1
ATOM 4698 O O . VAL B 1 263 ? 38.238 -10.896 82.917 1.00 30.89 281 VAL B O 1
ATOM 4702 N N . ARG B 1 264 ? 36.147 -10.292 83.522 1.00 26.14 282 ARG B N 1
ATOM 4703 C CA . ARG B 1 264 ? 36.385 -10.462 84.941 1.00 25.76 282 ARG B CA 1
ATOM 4704 C C . ARG B 1 264 ? 35.212 -11.215 85.561 1.00 28.66 282 ARG B C 1
ATOM 4705 O O . ARG B 1 264 ? 34.080 -11.095 85.098 1.00 27.83 282 ARG B O 1
ATOM 4713 N N . PHE B 1 265 ? 35.518 -12.018 86.588 1.00 25.66 283 PHE B N 1
ATOM 4714 C CA . PHE B 1 265 ? 34.600 -12.771 87.444 1.00 24.46 283 PHE B CA 1
ATOM 4715 C C . PHE B 1 265 ? 35.353 -13.162 88.726 1.00 30.40 283 PHE B C 1
ATOM 4716 O O . PHE B 1 265 ? 36.562 -12.914 88.802 1.00 29.56 283 PHE B O 1
ATOM 4724 N N . SER B 1 266 ? 34.664 -13.793 89.708 1.00 27.99 284 SER B N 1
ATOM 4725 C CA . SER B 1 266 ? 35.295 -14.258 90.959 1.00 28.68 284 SER B CA 1
ATOM 4726 C C . SER B 1 266 ? 36.292 -15.357 90.660 1.00 34.14 284 SER B C 1
ATOM 4727 O O . SER B 1 266 ? 35.975 -16.290 89.924 1.00 35.06 284 SER B O 1
ATOM 4730 N N . ALA B 1 267 ? 37.527 -15.196 91.155 1.00 33.25 285 ALA B N 1
ATOM 4731 C CA . ALA B 1 267 ? 38.646 -16.106 90.897 1.00 34.89 285 ALA B CA 1
ATOM 4732 C C . ALA B 1 267 ? 38.555 -17.388 91.696 1.00 44.34 285 ALA B C 1
ATOM 4733 O O . ALA B 1 267 ? 38.997 -18.440 91.212 1.00 43.99 285 ALA B O 1
ATOM 4735 N N . CYS B 1 268 ? 38.031 -17.320 92.930 1.00 44.18 286 CYS B N 1
ATOM 4736 C CA . CYS B 1 268 ? 38.012 -18.553 93.709 1.00 46.82 286 CYS B CA 1
ATOM 4737 C C . CYS B 1 268 ? 36.782 -18.665 94.618 1.00 48.83 286 CYS B C 1
ATOM 4738 O O . CYS B 1 268 ? 36.321 -17.671 95.214 1.00 49.87 286 CYS B O 1
ATOM 4741 N N . PRO B 1 269 ? 36.260 -19.903 94.760 1.00 41.58 287 PRO B N 1
ATOM 4742 C CA . PRO B 1 269 ? 35.120 -20.103 95.669 1.00 38.96 287 PRO B CA 1
ATOM 4743 C C . PRO B 1 269 ? 35.510 -19.899 97.142 1.00 38.12 287 PRO B C 1
ATOM 4744 O O . PRO B 1 269 ? 36.529 -20.421 97.611 1.00 35.63 287 PRO B O 1
ATOM 4748 N N . VAL B 1 270 ? 34.709 -19.098 97.858 1.00 32.04 288 VAL B N 1
ATOM 4749 C CA . VAL B 1 270 ? 34.841 -18.865 99.291 1.00 29.49 288 VAL B CA 1
ATOM 4750 C C . VAL B 1 270 ? 33.719 -19.657 99.934 1.00 32.59 288 VAL B C 1
ATOM 4751 O O . VAL B 1 270 ? 32.557 -19.514 99.524 1.00 32.02 288 VAL B O 1
ATOM 4755 N N . LEU B 1 271 ? 34.065 -20.526 100.901 1.00 28.52 289 LEU B N 1
ATOM 4756 C CA . LEU B 1 271 ? 33.084 -21.367 101.573 1.00 28.86 289 LEU B CA 1
ATOM 4757 C C . LEU B 1 271 ? 32.920 -20.966 103.018 1.00 34.25 289 LEU B C 1
ATOM 4758 O O . LEU B 1 271 ? 33.877 -20.520 103.651 1.00 34.12 289 LEU B O 1
ATOM 4763 N N . ASP B 1 272 ? 31.717 -21.175 103.563 1.00 32.11 290 ASP B N 1
ATOM 4764 C CA . ASP B 1 272 ? 31.466 -20.920 104.976 1.00 32.77 290 ASP B CA 1
ATOM 4765 C C . ASP B 1 272 ? 31.990 -22.115 105.812 1.00 37.57 290 ASP B C 1
ATOM 4766 O O . ASP B 1 272 ? 32.584 -23.044 105.240 1.00 38.81 290 ASP B O 1
ATOM 4771 N N . VAL B 1 273 ? 31.771 -22.107 107.139 1.00 33.24 291 VAL B N 1
ATOM 4772 C CA . VAL B 1 273 ? 32.256 -23.180 108.037 1.00 34.26 291 VAL B CA 1
ATOM 4773 C C . VAL B 1 273 ? 31.563 -24.545 107.743 1.00 40.38 291 VAL B C 1
ATOM 4774 O O . VAL B 1 273 ? 32.079 -25.585 108.159 1.00 40.06 291 VAL B O 1
ATOM 4778 N N . ASN B 1 274 ? 30.414 -24.527 107.024 1.00 37.23 292 ASN B N 1
ATOM 4779 C CA . ASN B 1 274 ? 29.684 -25.743 106.641 1.00 38.35 292 ASN B CA 1
ATOM 4780 C C . ASN B 1 274 ? 30.039 -26.148 105.199 1.00 42.97 292 ASN B C 1
ATOM 4781 O O . ASN B 1 274 ? 29.361 -26.996 104.604 1.00 43.84 292 ASN B O 1
ATOM 4786 N N . LYS B 1 275 ? 31.114 -25.525 104.647 1.00 37.90 293 LYS B N 1
ATOM 4787 C CA . LYS B 1 275 ? 31.663 -25.751 103.316 1.00 36.99 293 LYS B CA 1
ATOM 4788 C C . LYS B 1 275 ? 30.637 -25.406 102.215 1.00 39.97 293 LYS B C 1
ATOM 4789 O O . LYS B 1 275 ? 30.708 -25.936 101.101 1.00 40.35 293 LYS B O 1
ATOM 4795 N N . GLN B 1 276 ? 29.743 -24.442 102.513 1.00 34.61 294 GLN B N 1
ATOM 4796 C CA . GLN B 1 276 ? 28.750 -23.954 101.554 1.00 33.64 294 GLN B CA 1
ATOM 4797 C C . GLN B 1 276 ? 29.261 -22.665 100.901 1.00 34.42 294 GLN B C 1
ATOM 4798 O O . GLN B 1 276 ? 29.906 -21.837 101.561 1.00 28.59 294 GLN B O 1
ATOM 4804 N N . HIS B 1 277 ? 28.981 -22.513 99.598 1.00 34.02 295 HIS B N 1
ATOM 4805 C CA . HIS B 1 277 ? 29.382 -21.352 98.815 1.00 34.13 295 HIS B CA 1
ATOM 4806 C C . HIS B 1 277 ? 28.667 -20.087 99.285 1.00 36.01 295 HIS B C 1
ATOM 4807 O O . HIS B 1 277 ? 27.462 -20.110 99.531 1.00 37.20 295 HIS B O 1
ATOM 4814 N N . THR B 1 278 ? 29.421 -18.990 99.444 1.00 30.45 296 THR B N 1
ATOM 4815 C CA . THR B 1 278 ? 28.878 -17.683 99.865 1.00 28.36 296 THR B CA 1
ATOM 4816 C C . THR B 1 278 ? 28.787 -16.711 98.649 1.00 29.77 296 THR B C 1
ATOM 4817 O O . THR B 1 278 ? 28.309 -15.586 98.778 1.00 29.59 296 THR B O 1
ATOM 4821 N N . GLU B 1 279 ? 29.263 -17.155 97.489 1.00 25.59 297 GLU B N 1
ATOM 4822 C CA . GLU B 1 279 ? 29.347 -16.392 96.245 1.00 25.21 297 GLU B CA 1
ATOM 4823 C C . GLU B 1 279 ? 28.025 -15.769 95.818 1.00 28.92 297 GLU B C 1
ATOM 4824 O O . GLU B 1 279 ? 28.019 -14.662 95.289 1.00 27.97 297 GLU B O 1
ATOM 4830 N N . PHE B 1 280 ? 26.924 -16.487 96.015 1.00 26.11 298 PHE B N 1
ATOM 4831 C CA . PHE B 1 280 ? 25.602 -16.101 95.535 1.00 24.12 298 PHE B CA 1
ATOM 4832 C C . PHE B 1 280 ? 24.848 -15.238 96.504 1.00 25.92 298 PHE B C 1
ATOM 4833 O O . PHE B 1 280 ? 23.754 -14.754 96.177 1.00 23.95 298 PHE B O 1
ATOM 4841 N N . GLY B 1 281 ? 25.435 -15.025 97.668 1.00 23.59 299 GLY B N 1
ATOM 4842 C CA . GLY B 1 281 ? 24.833 -14.204 98.707 1.00 23.76 299 GLY B CA 1
ATOM 4843 C C . GLY B 1 281 ? 24.600 -15.000 99.962 1.00 29.96 299 GLY B C 1
ATOM 4844 O O . GLY B 1 281 ? 24.409 -16.218 99.903 1.00 30.62 299 GLY B O 1
ATOM 4845 N N . ILE B 1 282 ? 24.673 -14.305 101.096 1.00 27.54 300 ILE B N 1
ATOM 4846 C CA . ILE B 1 282 ? 24.467 -14.807 102.456 1.00 28.68 300 ILE B CA 1
ATOM 4847 C C . ILE B 1 282 ? 23.135 -14.214 102.943 1.00 32.44 300 ILE B C 1
ATOM 4848 O O . ILE B 1 282 ? 22.991 -12.986 102.974 1.00 31.96 300 ILE B O 1
ATOM 4853 N N . ASP B 1 283 ? 22.171 -15.070 103.287 1.00 29.27 301 ASP B N 1
ATOM 4854 C CA . ASP B 1 283 ? 20.864 -14.668 103.815 1.00 29.15 301 ASP B CA 1
ATOM 4855 C C . ASP B 1 283 ? 20.998 -14.087 105.222 1.00 32.59 301 ASP B C 1
ATOM 4856 O O . ASP B 1 283 ? 21.756 -14.630 106.034 1.00 32.52 301 ASP B O 1
ATOM 4861 N N . PRO B 1 284 ? 20.223 -13.035 105.578 1.00 27.44 302 PRO B N 1
ATOM 4862 C CA . PRO B 1 284 ? 20.281 -12.538 106.972 1.00 26.65 302 PRO B CA 1
ATOM 4863 C C . PRO B 1 284 ? 19.652 -13.550 107.942 1.00 32.19 302 PRO B C 1
ATOM 4864 O O . PRO B 1 284 ? 18.962 -14.476 107.498 1.00 32.08 302 PRO B O 1
ATOM 4868 N N . ASP B 1 285 ? 19.882 -13.382 109.247 1.00 27.95 303 ASP B N 1
ATOM 4869 C CA . ASP B 1 285 ? 19.227 -14.209 110.266 1.00 28.04 303 ASP B CA 1
ATOM 4870 C C . ASP B 1 285 ? 17.750 -13.823 110.316 1.00 32.78 303 ASP B C 1
ATOM 4871 O O . ASP B 1 285 ? 16.893 -14.694 110.455 1.00 33.80 303 ASP B O 1
ATOM 4876 N N . THR B 1 286 ? 17.467 -12.501 110.172 1.00 26.88 304 THR B N 1
ATOM 4877 C CA . THR B 1 286 ? 16.125 -11.931 110.203 1.00 25.73 304 THR B CA 1
ATOM 4878 C C . THR B 1 286 ? 15.951 -11.068 108.982 1.00 27.03 304 THR B C 1
ATOM 4879 O O . THR B 1 286 ? 16.632 -10.044 108.859 1.00 25.88 304 THR B O 1
ATOM 4883 N N . ALA B 1 287 ? 15.044 -11.483 108.083 1.00 21.63 305 ALA B N 1
ATOM 4884 C CA . ALA B 1 287 ? 14.731 -10.733 106.873 1.00 19.74 305 ALA B CA 1
ATOM 4885 C C . ALA B 1 287 ? 13.850 -9.511 107.235 1.00 24.15 305 ALA B C 1
ATOM 4886 O O . ALA B 1 287 ? 12.821 -9.656 107.883 1.00 23.83 305 ALA B O 1
ATOM 4888 N N . VAL B 1 288 ? 14.320 -8.301 106.910 1.00 21.42 306 VAL B N 1
ATOM 4889 C CA . VAL B 1 288 ? 13.594 -7.046 107.149 1.00 20.91 306 VAL B CA 1
ATOM 4890 C C . VAL B 1 288 ? 13.768 -6.202 105.894 1.00 25.77 306 VAL B C 1
ATOM 4891 O O . VAL B 1 288 ? 14.874 -6.098 105.383 1.00 27.35 306 VAL B O 1
ATOM 4895 N N . ALA B 1 289 ? 12.678 -5.627 105.384 1.00 22.23 307 ALA B N 1
ATOM 4896 C CA . ALA B 1 289 ? 12.676 -4.776 104.199 1.00 21.13 307 ALA B CA 1
ATOM 4897 C C . ALA B 1 289 ? 12.117 -3.398 104.555 1.00 27.86 307 ALA B C 1
ATOM 4898 O O . ALA B 1 289 ? 11.173 -3.311 105.342 1.00 28.76 307 ALA B O 1
ATOM 4900 N N . ILE B 1 290 ? 12.677 -2.324 103.969 1.00 24.86 308 ILE B N 1
ATOM 4901 C CA . ILE B 1 290 ? 12.156 -0.970 104.168 1.00 24.34 308 ILE B CA 1
ATOM 4902 C C . ILE B 1 290 ? 10.785 -0.906 103.459 1.00 28.13 308 ILE B C 1
ATOM 4903 O O . ILE B 1 290 ? 10.687 -1.250 102.273 1.00 27.04 308 ILE B O 1
ATOM 4908 N N . THR B 1 291 ? 9.719 -0.555 104.210 1.00 25.31 309 THR B N 1
ATOM 4909 C CA . THR B 1 291 ? 8.341 -0.467 103.692 1.00 24.69 309 THR B CA 1
ATOM 4910 C C . THR B 1 291 ? 8.045 0.937 103.147 1.00 27.17 309 THR B C 1
ATOM 4911 O O . THR B 1 291 ? 8.686 1.904 103.567 1.00 25.81 309 THR B O 1
ATOM 4915 N N . GLY B 1 292 ? 7.029 1.049 102.289 1.00 25.80 310 GLY B N 1
ATOM 4916 C CA . GLY B 1 292 ? 6.565 2.332 101.754 1.00 25.09 310 GLY B CA 1
ATOM 4917 C C . GLY B 1 292 ? 5.962 3.175 102.865 1.00 30.47 310 GLY B C 1
ATOM 4918 O O . GLY B 1 292 ? 6.028 4.411 102.852 1.00 31.90 310 GLY B O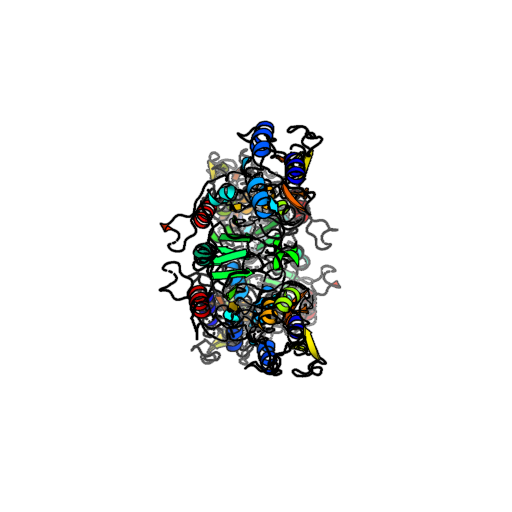 1
ATOM 4919 N N . GLU B 1 293 ? 5.395 2.495 103.865 1.00 25.95 311 GLU B N 1
ATOM 4920 C CA . GLU B 1 293 ? 4.794 3.109 105.031 1.00 25.14 311 GLU B CA 1
ATOM 4921 C C . GLU B 1 293 ? 5.874 3.924 105.772 1.00 27.29 311 GLU B C 1
ATOM 4922 O O . GLU B 1 293 ? 5.660 5.097 106.063 1.00 26.20 311 GLU B O 1
ATOM 4928 N N . ASP B 1 294 ? 7.040 3.301 106.028 1.00 23.40 312 ASP B N 1
ATOM 4929 C CA . ASP B 1 294 ? 8.176 3.930 106.713 1.00 23.24 312 ASP B CA 1
ATOM 4930 C C . ASP B 1 294 ? 8.919 4.971 105.848 1.00 29.42 312 ASP B C 1
ATOM 4931 O O . ASP B 1 294 ? 9.407 5.957 106.399 1.00 30.35 312 ASP B O 1
ATOM 4936 N N . ILE B 1 295 ? 8.996 4.788 104.515 1.00 26.79 313 ILE B N 1
ATOM 4937 C CA . ILE B 1 295 ? 9.589 5.803 103.619 1.00 26.93 313 ILE B CA 1
ATOM 4938 C C . ILE B 1 295 ? 8.774 7.096 103.773 1.00 33.52 313 ILE B C 1
ATOM 4939 O O . ILE B 1 295 ? 9.357 8.162 103.958 1.00 33.25 313 ILE B O 1
ATOM 4952 N N . LYS B 1 297 ? 7.043 8.015 106.344 1.00 29.71 315 LYS B N 1
ATOM 4953 C CA . LYS B 1 297 ? 7.241 8.570 107.691 1.00 28.01 315 LYS B CA 1
ATOM 4954 C C . LYS B 1 297 ? 8.709 8.987 107.925 1.00 31.23 315 LYS B C 1
ATOM 4955 O O . LYS B 1 297 ? 9.026 9.403 109.046 1.00 32.88 315 LYS B O 1
ATOM 4961 N N . GLY B 1 298 ? 9.571 8.883 106.884 1.00 25.63 316 GLY B N 1
ATOM 4962 C CA . GLY B 1 298 ? 11.009 9.174 106.964 1.00 23.90 316 GLY B CA 1
ATOM 4963 C C . GLY B 1 298 ? 11.760 8.201 107.886 1.00 27.61 316 GLY B C 1
ATOM 4964 O O . GLY B 1 298 ? 12.808 8.539 108.450 1.00 25.02 316 GLY B O 1
ATOM 4965 N N . ARG B 1 299 ? 11.219 6.957 108.026 1.00 24.41 317 ARG B N 1
ATOM 4966 C CA A ARG B 1 299 ? 11.788 5.922 108.886 0.50 23.56 317 ARG B CA 1
ATOM 4967 C CA B ARG B 1 299 ? 11.749 5.897 108.885 0.50 23.69 317 ARG B CA 1
ATOM 4968 C C . ARG B 1 299 ? 12.422 4.791 108.081 1.00 25.02 317 ARG B C 1
ATOM 4969 O O . ARG B 1 299 ? 11.999 4.491 106.955 1.00 23.14 317 ARG B O 1
ATOM 4984 N N . ASP B 1 300 ? 13.454 4.177 108.664 1.00 18.58 318 ASP B N 1
ATOM 4985 C CA . ASP B 1 300 ? 14.164 3.052 108.084 1.00 18.28 318 ASP B CA 1
ATOM 4986 C C . ASP B 1 300 ? 13.696 1.825 108.870 1.00 25.45 318 ASP B C 1
ATOM 4987 O O . ASP B 1 300 ? 14.089 1.656 110.024 1.00 25.54 318 ASP B O 1
ATOM 4992 N N . THR B 1 301 ? 12.841 0.992 108.261 1.00 22.72 319 THR B N 1
ATOM 4993 C CA . THR B 1 301 ? 12.292 -0.222 108.876 1.00 23.20 319 THR B CA 1
ATOM 4994 C C . THR B 1 301 ? 13.402 -1.136 109.457 1.00 27.46 319 THR B C 1
ATOM 4995 O O . THR B 1 301 ? 13.214 -1.724 110.526 1.00 28.45 319 THR B O 1
ATOM 4999 N N . ILE B 1 302 ? 14.552 -1.231 108.766 1.00 21.89 320 ILE B N 1
ATOM 5000 C CA . ILE B 1 302 ? 15.651 -2.102 109.188 1.00 20.29 320 ILE B CA 1
ATOM 5001 C C . ILE B 1 302 ? 16.338 -1.506 110.441 1.00 23.40 320 ILE B C 1
ATOM 5002 O O . ILE B 1 302 ? 16.507 -2.235 111.426 1.00 21.62 320 ILE B O 1
ATOM 5007 N N . ILE B 1 303 ? 16.660 -0.192 110.441 1.00 20.13 321 ILE B N 1
ATOM 5008 C CA . ILE B 1 303 ? 17.255 0.432 111.634 1.00 19.48 321 ILE B CA 1
ATOM 5009 C C . ILE B 1 303 ? 16.265 0.309 112.826 1.00 22.72 321 ILE B C 1
ATOM 5010 O O . ILE B 1 303 ? 16.685 -0.070 113.914 1.00 22.87 321 ILE B O 1
ATOM 5015 N N . GLU B 1 304 ? 14.958 0.543 112.592 1.00 21.06 322 GLU B N 1
ATOM 5016 C CA . GLU B 1 304 ? 13.924 0.478 113.632 1.00 22.23 322 GLU B CA 1
ATOM 5017 C C . GLU B 1 304 ? 13.779 -0.914 114.226 1.00 25.76 322 GLU B C 1
ATOM 5018 O O . GLU B 1 304 ? 13.716 -1.030 115.446 1.00 26.61 322 GLU B O 1
ATOM 5024 N N . ALA B 1 305 ? 13.778 -1.967 113.385 1.00 23.54 323 ALA B N 1
ATOM 5025 C CA . ALA B 1 305 ? 13.678 -3.369 113.816 1.00 22.51 323 ALA B CA 1
ATOM 5026 C C . ALA B 1 305 ? 14.921 -3.742 114.616 1.00 24.36 323 ALA B C 1
ATOM 5027 O O . ALA B 1 305 ? 14.782 -4.364 115.661 1.00 24.81 323 ALA B O 1
ATOM 5029 N N . ALA B 1 306 ? 16.122 -3.286 114.175 1.00 19.55 324 ALA B N 1
ATOM 5030 C CA . ALA B 1 306 ? 17.375 -3.531 114.879 1.00 18.99 324 ALA B CA 1
ATOM 5031 C C . ALA B 1 306 ? 17.370 -2.846 116.257 1.00 23.83 324 ALA B C 1
ATOM 5032 O O . ALA B 1 306 ? 17.737 -3.494 117.245 1.00 24.95 324 ALA B O 1
ATOM 5034 N N . ILE B 1 307 ? 16.871 -1.574 116.332 1.00 19.94 325 ILE B N 1
ATOM 5035 C CA . ILE B 1 307 ? 16.735 -0.834 117.599 1.00 19.66 325 ILE B CA 1
ATOM 5036 C C . ILE B 1 307 ? 15.756 -1.609 118.516 1.00 27.55 325 ILE B C 1
ATOM 5037 O O . ILE B 1 307 ? 16.083 -1.832 119.673 1.00 29.62 325 ILE B O 1
ATOM 5042 N N . GLY B 1 308 ? 14.597 -2.011 117.982 1.00 25.01 326 GLY B N 1
ATOM 5043 C CA . GLY B 1 308 ? 13.571 -2.739 118.727 1.00 25.19 326 GLY B CA 1
ATOM 5044 C C . GLY B 1 308 ? 14.081 -4.039 119.320 1.00 31.46 326 GLY B C 1
ATOM 5045 O O . GLY B 1 308 ? 13.870 -4.310 120.504 1.00 33.27 326 GLY B O 1
ATOM 5046 N N . LEU B 1 309 ? 14.818 -4.822 118.515 1.00 27.47 327 LEU B N 1
ATOM 5047 C CA . LEU B 1 309 ? 15.404 -6.082 118.941 1.00 26.52 327 LEU B CA 1
ATOM 5048 C C . LEU B 1 309 ? 16.439 -5.880 120.075 1.00 29.25 327 LEU B C 1
ATOM 5049 O O . LEU B 1 309 ? 16.372 -6.584 121.075 1.00 29.51 327 LEU B O 1
ATOM 5054 N N . LEU B 1 310 ? 17.357 -4.907 119.926 1.00 23.92 328 LEU B N 1
ATOM 5055 C CA . LEU B 1 310 ? 18.369 -4.601 120.930 1.00 23.15 328 LEU B CA 1
ATOM 5056 C C . LEU B 1 310 ? 17.776 -4.039 122.243 1.00 26.12 328 LEU B C 1
ATOM 5057 O O . LEU B 1 310 ? 18.373 -4.226 123.293 1.00 23.08 328 LEU B O 1
ATOM 5062 N N . LEU B 1 311 ? 16.632 -3.343 122.179 1.00 25.33 329 LEU B N 1
ATOM 5063 C CA . LEU B 1 311 ? 15.987 -2.780 123.372 1.00 26.44 329 LEU B CA 1
ATOM 5064 C C . LEU B 1 311 ? 15.047 -3.766 124.044 1.00 32.16 329 LEU B C 1
ATOM 5065 O O . LEU B 1 311 ? 14.503 -3.444 125.100 1.00 34.07 329 LEU B O 1
ATOM 5070 N N . ALA B 1 312 ? 14.815 -4.940 123.460 1.00 28.75 330 ALA B N 1
ATOM 5071 C CA . ALA B 1 312 ? 13.888 -5.895 124.072 1.00 29.91 330 ALA B CA 1
ATOM 5072 C C . ALA B 1 312 ? 14.430 -6.347 125.418 1.00 39.23 330 ALA B C 1
ATOM 5073 O O . ALA B 1 312 ? 15.575 -6.811 125.516 1.00 39.61 330 ALA B O 1
ATOM 5075 N N . LYS B 1 313 ? 13.685 -6.056 126.481 1.00 39.52 331 LYS B N 1
ATOM 5076 C CA . LYS B 1 313 ? 14.161 -6.483 127.796 1.00 40.63 331 LYS B CA 1
ATOM 5077 C C . LYS B 1 313 ? 13.821 -7.962 127.860 1.00 47.03 331 LYS B C 1
ATOM 5078 O O . LYS B 1 313 ? 12.766 -8.365 127.352 1.00 49.56 331 LYS B O 1
ATOM 5084 N N . GLY B 1 314 ? 14.787 -8.772 128.263 1.00 41.59 332 GLY B N 1
ATOM 5085 C CA . GLY B 1 314 ? 14.582 -10.210 128.372 1.00 40.41 332 GLY B CA 1
ATOM 5086 C C . GLY B 1 314 ? 14.101 -10.439 129.779 1.00 42.48 332 GLY B C 1
ATOM 5087 O O . GLY B 1 314 ? 13.063 -9.899 130.184 1.00 42.13 332 GLY B O 1
ATOM 5088 N N . ASP B 1 315 ? 14.942 -11.088 130.573 1.00 37.64 333 ASP B N 1
ATOM 5089 C CA . ASP B 1 315 ? 14.675 -11.298 131.996 1.00 37.36 333 ASP B CA 1
ATOM 5090 C C . ASP B 1 315 ? 15.169 -10.096 132.828 1.00 39.71 333 ASP B C 1
ATOM 5091 O O . ASP B 1 315 ? 14.992 -10.083 134.048 1.00 39.77 333 ASP B O 1
ATOM 5096 N N . SER B 1 316 ? 15.756 -9.082 132.153 1.00 35.85 334 SER B N 1
ATOM 5097 C CA . SER B 1 316 ? 16.363 -7.863 132.725 1.00 35.54 334 SER B CA 1
ATOM 5098 C C . SER B 1 316 ? 17.238 -8.240 133.979 1.00 40.13 334 SER B C 1
ATOM 5099 O O . SER B 1 316 ? 17.096 -7.710 135.084 1.00 40.42 334 SER B O 1
ATOM 5102 N N . ALA B 1 317 ? 18.113 -9.221 133.753 1.00 35.31 335 ALA B N 1
ATOM 5103 C CA . ALA B 1 317 ? 19.080 -9.743 134.691 1.00 34.22 335 ALA B CA 1
ATOM 5104 C C . ALA B 1 317 ? 20.485 -9.723 134.073 1.00 38.60 335 ALA B C 1
ATOM 5105 O O . ALA B 1 317 ? 20.661 -10.036 132.893 1.00 39.30 335 ALA B O 1
ATOM 5107 N N . ILE B 1 318 ? 21.476 -9.305 134.873 1.00 33.89 336 ILE B N 1
ATOM 5108 C CA . ILE B 1 318 ? 22.898 -9.349 134.531 1.00 31.81 336 ILE B CA 1
ATOM 5109 C C . ILE B 1 318 ? 23.310 -10.768 134.952 1.00 34.16 336 ILE B C 1
ATOM 5110 O O . ILE B 1 318 ? 23.172 -11.120 136.138 1.00 33.65 336 ILE B O 1
ATOM 5115 N N . SER B 1 319 ? 23.653 -11.622 133.958 1.00 28.64 337 SER B N 1
ATOM 5116 C CA . SER B 1 319 ? 23.982 -13.038 134.182 1.00 55.66 337 SER B CA 1
ATOM 5117 C C . SER B 1 319 ? 24.983 -13.546 133.180 1.00 56.72 337 SER B C 1
ATOM 5118 O O . SER B 1 319 ? 25.883 -12.809 132.830 1.00 37.17 337 SER B O 1
ATOM 5121 N N . ASN C 1 5 ? 7.441 6.415 60.513 1.00 52.57 23 ASN C N 1
ATOM 5122 C CA . ASN C 1 5 ? 7.934 5.690 61.683 1.00 51.92 23 ASN C CA 1
ATOM 5123 C C . ASN C 1 5 ? 9.433 5.361 61.574 1.00 52.78 23 ASN C C 1
ATOM 5124 O O . ASN C 1 5 ? 9.861 4.476 60.828 1.00 50.45 23 ASN C O 1
ATOM 5129 N N . SER C 1 6 ? 10.192 6.013 62.448 1.00 48.87 24 SER C N 1
ATOM 5130 C CA . SER C 1 6 ? 11.636 5.923 62.586 1.00 47.02 24 SER C CA 1
ATOM 5131 C C . SER C 1 6 ? 12.112 4.673 63.365 1.00 43.93 24 SER C C 1
ATOM 5132 O O . SER C 1 6 ? 13.290 4.335 63.240 1.00 41.88 24 SER C O 1
ATOM 5135 N N . SER C 1 7 ? 11.229 4.011 64.183 1.00 37.37 25 SER C N 1
ATOM 5136 C CA . SER C 1 7 ? 11.633 2.898 65.065 1.00 35.30 25 SER C CA 1
ATOM 5137 C C . SER C 1 7 ? 12.584 1.858 64.403 1.00 35.95 25 SER C C 1
ATOM 5138 O O . SER C 1 7 ? 12.221 1.160 63.446 1.00 33.57 25 SER C O 1
ATOM 5141 N N . PRO C 1 8 ? 13.816 1.767 64.959 1.00 31.06 26 PRO C N 1
ATOM 5142 C CA . PRO C 1 8 ? 14.796 0.825 64.421 1.00 29.52 26 PRO C CA 1
ATOM 5143 C C . PRO C 1 8 ? 14.273 -0.615 64.357 1.00 35.90 26 PRO C C 1
ATOM 5144 O O . PRO C 1 8 ? 14.436 -1.268 63.316 1.00 34.62 26 PRO C O 1
ATOM 5148 N N . ARG C 1 9 ? 13.584 -1.089 65.426 1.00 34.35 27 ARG C N 1
ATOM 5149 C CA . ARG C 1 9 ? 13.064 -2.453 65.472 1.00 34.03 27 ARG C CA 1
ATOM 5150 C C . ARG C 1 9 ? 11.869 -2.647 64.516 1.00 36.01 27 ARG C C 1
ATOM 5151 O O . ARG C 1 9 ? 11.778 -3.707 63.903 1.00 37.11 27 ARG C O 1
ATOM 5159 N N . ASP C 1 10 ? 11.026 -1.616 64.308 1.00 31.10 28 ASP C N 1
ATOM 5160 C CA . ASP C 1 10 ? 9.895 -1.665 63.367 1.00 29.95 28 ASP C CA 1
ATOM 5161 C C . ASP C 1 10 ? 10.383 -1.749 61.929 1.00 32.47 28 ASP C C 1
ATOM 5162 O O . ASP C 1 10 ? 9.806 -2.482 61.134 1.00 33.42 28 ASP C O 1
ATOM 5167 N N . ASN C 1 11 ? 11.475 -1.030 61.607 1.00 26.29 29 ASN C N 1
ATOM 5168 C CA . ASN C 1 11 ? 12.068 -1.043 60.283 1.00 25.59 29 ASN C CA 1
ATOM 5169 C C . ASN C 1 11 ? 12.816 -2.353 60.066 1.00 29.09 29 ASN C C 1
ATOM 5170 O O . ASN C 1 11 ? 12.742 -2.912 58.973 1.00 27.57 29 ASN C O 1
ATOM 5175 N N . PHE C 1 12 ? 13.458 -2.891 61.115 1.00 26.71 30 PHE C N 1
ATOM 5176 C CA . PHE C 1 12 ? 14.093 -4.221 61.032 1.00 26.75 30 PHE C CA 1
ATOM 5177 C C . PHE C 1 12 ? 13.034 -5.281 60.665 1.00 30.77 30 PHE C C 1
ATOM 5178 O O . PHE C 1 12 ? 13.228 -6.026 59.699 1.00 31.54 30 PHE C O 1
ATOM 5186 N N . GLU C 1 13 ? 11.918 -5.327 61.442 1.00 26.45 31 GLU C N 1
ATOM 5187 C CA . GLU C 1 13 ? 10.801 -6.263 61.253 1.00 26.80 31 GLU C CA 1
ATOM 5188 C C . GLU C 1 13 ? 10.213 -6.155 59.842 1.00 29.73 31 GLU C C 1
ATOM 5189 O O . GLU C 1 13 ? 10.090 -7.177 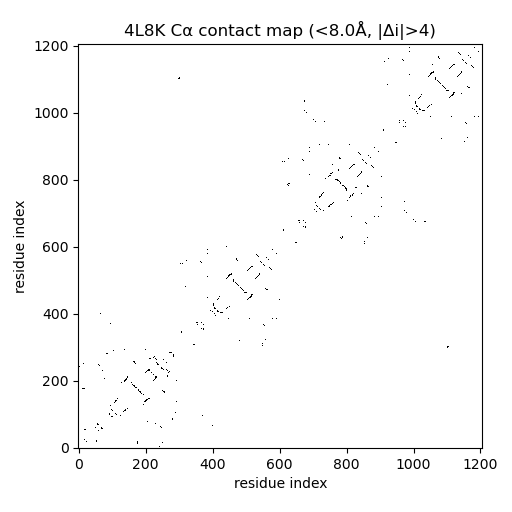59.167 1.00 30.04 31 GLU C O 1
ATOM 5195 N N . ALA C 1 14 ? 9.907 -4.916 59.387 1.00 24.71 32 ALA C N 1
ATOM 5196 C CA . ALA C 1 14 ? 9.335 -4.642 58.070 1.00 25.05 32 ALA C CA 1
ATOM 5197 C C . ALA C 1 14 ? 10.262 -5.084 56.939 1.00 28.42 32 ALA C C 1
ATOM 5198 O O . ALA C 1 14 ? 9.794 -5.762 56.022 1.00 28.78 32 ALA C O 1
ATOM 5200 N N . LEU C 1 15 ? 11.563 -4.736 57.020 1.00 24.71 33 LEU C N 1
ATOM 5201 C CA . LEU C 1 15 ? 12.560 -5.098 56.007 1.00 24.18 33 LEU C CA 1
ATOM 5202 C C . LEU C 1 15 ? 12.740 -6.624 55.942 1.00 28.48 33 LEU C C 1
ATOM 5203 O O . LEU C 1 15 ? 12.791 -7.164 54.846 1.00 27.84 33 LEU C O 1
ATOM 5208 N N . TRP C 1 16 ? 12.837 -7.310 57.100 1.00 24.84 34 TRP C N 1
ATOM 5209 C CA . TRP C 1 16 ? 12.975 -8.767 57.122 1.00 24.53 34 TRP C CA 1
ATOM 5210 C C . TRP C 1 16 ? 11.752 -9.443 56.419 1.00 30.56 34 TRP C C 1
ATOM 5211 O O . TRP C 1 16 ? 11.931 -10.377 55.633 1.00 29.54 34 TRP C O 1
ATOM 5222 N N . ARG C 1 17 ? 10.527 -8.956 56.718 1.00 28.73 35 ARG C N 1
ATOM 5223 C CA . ARG C 1 17 ? 9.259 -9.448 56.170 1.00 28.24 35 ARG C CA 1
ATOM 5224 C C . ARG C 1 17 ? 9.161 -9.190 54.656 1.00 30.06 35 ARG C C 1
ATOM 5225 O O . ARG C 1 17 ? 8.744 -10.090 53.911 1.00 31.29 35 ARG C O 1
ATOM 5233 N N . ILE C 1 18 ? 9.575 -7.998 54.194 1.00 23.64 36 ILE C N 1
ATOM 5234 C CA . ILE C 1 18 ? 9.551 -7.654 52.761 1.00 23.31 36 ILE C CA 1
ATOM 5235 C C . ILE C 1 18 ? 10.435 -8.637 51.978 1.00 26.29 36 ILE C C 1
ATOM 5236 O O . ILE C 1 18 ? 10.025 -9.127 50.925 1.00 26.89 36 ILE C O 1
ATOM 5249 N N . ASP C 1 20 ? 11.491 -11.709 53.125 1.00 24.68 38 ASP C N 1
ATOM 5250 C CA . ASP C 1 20 ? 10.969 -13.030 53.361 1.00 25.05 38 ASP C CA 1
ATOM 5251 C C . ASP C 1 20 ? 9.862 -13.416 52.365 1.00 29.67 38 ASP C C 1
ATOM 5252 O O . ASP C 1 20 ? 9.808 -14.567 51.916 1.00 27.83 38 ASP C O 1
ATOM 5257 N N . GLU C 1 21 ? 8.994 -12.446 52.019 1.00 27.20 39 GLU C N 1
ATOM 5258 C CA . GLU C 1 21 ? 7.833 -12.695 51.170 1.00 26.73 39 GLU C CA 1
ATOM 5259 C C . GLU C 1 21 ? 8.044 -12.370 49.694 1.00 32.86 39 GLU C C 1
ATOM 5260 O O . GLU C 1 21 ? 7.274 -12.857 48.872 1.00 34.46 39 GLU C O 1
ATOM 5266 N N . ASN C 1 22 ? 9.035 -11.537 49.350 1.00 29.41 40 ASN C N 1
ATOM 5267 C CA . ASN C 1 22 ? 9.212 -11.130 47.955 1.00 27.44 40 ASN C CA 1
ATOM 5268 C C . ASN C 1 22 ? 10.552 -11.524 47.329 1.00 29.47 40 ASN C C 1
ATOM 5269 O O . ASN C 1 22 ? 10.628 -11.580 46.102 1.00 29.15 40 ASN C O 1
ATOM 5274 N N . TYR C 1 23 ? 11.598 -11.793 48.137 1.00 26.02 41 TYR C N 1
ATOM 5275 C CA . TYR C 1 23 ? 12.917 -12.187 47.600 1.00 24.15 41 TYR C CA 1
ATOM 5276 C C . TYR C 1 23 ? 12.791 -13.570 46.922 1.00 27.88 41 TYR C C 1
ATOM 5277 O O . TYR C 1 23 ? 12.233 -14.499 47.522 1.00 28.88 41 TYR C O 1
ATOM 5286 N N . CYS C 1 24 ? 13.252 -13.671 45.657 1.00 23.16 42 CYS C N 1
ATOM 5287 C CA . CYS C 1 24 ? 13.075 -14.839 44.777 1.00 23.85 42 CYS C CA 1
ATOM 5288 C C . CYS C 1 24 ? 14.178 -15.894 44.832 1.00 25.56 42 CYS C C 1
ATOM 5289 O O . CYS C 1 24 ? 13.976 -16.943 44.239 1.00 24.56 42 CYS C O 1
ATOM 5292 N N . PHE C 1 25 ? 15.329 -15.637 45.461 1.00 22.80 43 PHE C N 1
ATOM 5293 C CA . PHE C 1 25 ? 16.443 -16.572 45.295 1.00 23.91 43 PHE C CA 1
ATOM 5294 C C . PHE C 1 25 ? 16.987 -17.207 46.560 1.00 26.32 43 PHE C C 1
ATOM 5295 O O . PHE C 1 25 ? 18.133 -17.662 46.546 1.00 25.86 43 PHE C O 1
ATOM 5303 N N . PHE C 1 26 ? 16.141 -17.375 47.593 1.00 23.30 44 PHE C N 1
ATOM 5304 C CA . PHE C 1 26 ? 16.557 -17.999 48.866 1.00 22.70 44 PHE C CA 1
ATOM 5305 C C . PHE C 1 26 ? 17.094 -19.436 48.687 1.00 30.19 44 PHE C C 1
ATOM 5306 O O . PHE C 1 26 ? 18.036 -19.807 49.386 1.00 31.51 44 PHE C O 1
ATOM 5314 N N . ALA C 1 27 ? 16.546 -20.212 47.710 1.00 28.08 45 ALA C N 1
ATOM 5315 C CA . ALA C 1 27 ? 16.962 -21.595 47.433 1.00 28.08 45 ALA C CA 1
ATOM 5316 C C . ALA C 1 27 ? 18.434 -21.697 46.977 1.00 32.58 45 ALA C C 1
ATOM 5317 O O . ALA C 1 27 ? 19.009 -22.766 47.083 1.00 32.21 45 ALA C O 1
ATOM 5319 N N . PHE C 1 28 ? 19.034 -20.590 46.496 1.00 31.60 46 PHE C N 1
ATOM 5320 C CA . PHE C 1 28 ? 20.412 -20.542 45.977 1.00 31.41 46 PHE C CA 1
ATOM 5321 C C . PHE C 1 28 ? 21.383 -19.891 46.959 1.00 36.39 46 PHE C C 1
ATOM 5322 O O . PHE C 1 28 ? 22.524 -19.610 46.575 1.00 36.20 46 PHE C O 1
ATOM 5330 N N . LYS C 1 29 ? 20.954 -19.686 48.230 1.00 31.54 47 LYS C N 1
ATOM 5331 C CA . LYS C 1 29 ? 21.790 -19.023 49.225 1.00 30.54 47 LYS C CA 1
ATOM 5332 C C . LYS C 1 29 ? 22.141 -19.948 50.391 1.00 37.44 47 LYS C C 1
ATOM 5333 O O . LYS C 1 29 ? 21.283 -20.693 50.859 1.00 36.09 47 LYS C O 1
ATOM 5339 N N . ASP C 1 30 ? 23.415 -19.860 50.867 1.00 38.61 48 ASP C N 1
ATOM 5340 C CA . ASP C 1 30 ? 23.972 -20.611 52.001 1.00 41.19 48 ASP C CA 1
ATOM 5341 C C . ASP C 1 30 ? 23.308 -20.264 53.319 1.00 45.84 48 ASP C C 1
ATOM 5342 O O . ASP C 1 30 ? 23.395 -21.070 54.239 1.00 49.60 48 ASP C O 1
ATOM 5347 N N . VAL C 1 31 ? 22.697 -19.072 53.454 1.00 39.70 49 VAL C N 1
ATOM 5348 C CA . VAL C 1 31 ? 22.027 -18.691 54.704 1.00 38.57 49 VAL C CA 1
ATOM 5349 C C . VAL C 1 31 ? 20.564 -19.124 54.702 1.00 39.71 49 VAL C C 1
ATOM 5350 O O . VAL C 1 31 ? 19.956 -19.291 53.651 1.00 39.89 49 VAL C O 1
ATOM 5354 N N . ASP C 1 32 ? 20.004 -19.248 55.902 1.00 34.79 50 ASP C N 1
ATOM 5355 C CA . ASP C 1 32 ? 18.601 -19.501 56.189 1.00 33.92 50 ASP C CA 1
ATOM 5356 C C . ASP C 1 32 ? 18.060 -18.160 56.695 1.00 35.60 50 ASP C C 1
ATOM 5357 O O . ASP C 1 32 ? 18.620 -17.603 57.644 1.00 35.80 50 ASP C O 1
ATOM 5362 N N . TRP C 1 33 ? 16.993 -17.639 56.064 1.00 30.32 51 TRP C N 1
ATOM 5363 C CA . TRP C 1 33 ? 16.439 -16.326 56.396 1.00 28.53 51 TRP C CA 1
ATOM 5364 C C . TRP C 1 33 ? 15.846 -16.275 57.810 1.00 31.36 51 TRP C C 1
ATOM 5365 O O . TRP C 1 33 ? 15.805 -15.199 58.404 1.00 29.76 51 TRP C O 1
ATOM 5376 N N . ASP C 1 34 ? 15.451 -17.432 58.371 1.00 30.32 52 ASP C N 1
ATOM 5377 C CA . ASP C 1 34 ? 14.945 -17.516 59.756 1.00 29.94 52 ASP C CA 1
ATOM 5378 C C . ASP C 1 34 ? 16.089 -17.338 60.754 1.00 30.64 52 ASP C C 1
ATOM 5379 O O . ASP C 1 34 ? 15.905 -16.683 61.769 1.00 30.80 52 ASP C O 1
ATOM 5384 N N . ASP C 1 35 ? 17.268 -17.908 60.450 1.00 28.12 53 ASP C N 1
ATOM 5385 C CA . ASP C 1 35 ? 18.492 -17.808 61.252 1.00 28.67 53 ASP C CA 1
ATOM 5386 C C . ASP C 1 35 ? 18.975 -16.371 61.256 1.00 31.22 53 ASP C C 1
ATOM 5387 O O . ASP C 1 35 ? 19.420 -15.881 62.289 1.00 33.00 53 ASP C O 1
ATOM 5392 N N . VAL C 1 36 ? 18.860 -15.695 60.105 1.00 26.05 54 VAL C N 1
ATOM 5393 C CA . VAL C 1 36 ? 19.193 -14.281 59.904 1.00 24.61 54 VAL C CA 1
ATOM 5394 C C . VAL C 1 36 ? 18.292 -13.437 60.808 1.00 29.23 54 VAL C C 1
ATOM 5395 O O . VAL C 1 36 ? 18.786 -12.507 61.460 1.00 31.60 54 VAL C O 1
ATOM 5399 N N . TYR C 1 37 ? 16.982 -13.764 60.855 1.00 25.04 55 TYR C N 1
ATOM 5400 C CA . TYR C 1 37 ? 16.068 -13.068 61.762 1.00 26.21 55 TYR C CA 1
ATOM 5401 C C . TYR C 1 37 ? 16.547 -13.200 63.225 1.00 33.00 55 TYR C C 1
ATOM 5402 O O . TYR C 1 37 ? 16.635 -12.189 63.919 1.00 33.46 55 TYR C O 1
ATOM 5411 N N . ASP C 1 38 ? 16.835 -14.440 63.685 1.00 30.38 56 ASP C N 1
ATOM 5412 C CA . ASP C 1 38 ? 17.236 -14.709 65.076 1.00 30.62 56 ASP C CA 1
ATOM 5413 C C . ASP C 1 38 ? 18.488 -13.940 65.472 1.00 32.68 56 ASP C C 1
ATOM 5414 O O . ASP C 1 38 ? 18.538 -13.388 66.579 1.00 31.92 56 ASP C O 1
ATOM 5419 N N . ARG C 1 39 ? 19.476 -13.868 64.558 1.00 27.71 57 ARG C N 1
ATOM 5420 C CA . ARG C 1 39 ? 20.739 -13.175 64.807 1.00 27.60 57 ARG C CA 1
ATOM 5421 C C . ARG C 1 39 ? 20.528 -11.647 64.893 1.00 28.36 57 ARG C C 1
ATOM 5422 O O . ARG C 1 39 ? 20.959 -11.032 65.860 1.00 27.56 57 ARG C O 1
ATOM 5430 N N . TYR C 1 40 ? 19.889 -11.043 63.863 1.00 24.79 58 TYR C N 1
ATOM 5431 C CA . TYR C 1 40 ? 19.705 -9.596 63.800 1.00 24.27 58 TYR C CA 1
ATOM 5432 C C . TYR C 1 40 ? 18.681 -9.096 64.822 1.00 28.96 58 TYR C C 1
ATOM 5433 O O . TYR C 1 40 ? 18.750 -7.936 65.231 1.00 28.46 58 TYR C O 1
ATOM 5442 N N . ASN C 1 41 ? 17.779 -9.969 65.274 1.00 25.61 59 ASN C N 1
ATOM 5443 C CA . ASN C 1 41 ? 16.811 -9.649 66.318 1.00 26.61 59 ASN C CA 1
ATOM 5444 C C . ASN C 1 41 ? 17.541 -9.217 67.605 1.00 33.69 59 ASN C C 1
ATOM 5445 O O . ASN C 1 41 ? 17.109 -8.278 68.272 1.00 35.85 59 ASN C O 1
ATOM 5450 N N . LEU C 1 42 ? 18.679 -9.866 67.906 1.00 29.89 60 LEU C N 1
ATOM 5451 C CA . LEU C 1 42 ? 19.512 -9.601 69.077 1.00 30.26 60 LEU C CA 1
ATOM 5452 C C . LEU C 1 42 ? 20.397 -8.361 68.885 1.00 34.77 60 LEU C C 1
ATOM 5453 O O . LEU C 1 42 ? 20.849 -7.780 69.858 1.00 36.12 60 LEU C O 1
ATOM 5458 N N . LEU C 1 43 ? 20.637 -7.957 67.643 1.00 30.27 61 LEU C N 1
ATOM 5459 C CA . LEU C 1 43 ? 21.533 -6.850 67.328 1.00 28.75 61 LEU C CA 1
ATOM 5460 C C . LEU C 1 43 ? 20.823 -5.490 67.132 1.00 32.18 61 LEU C C 1
ATOM 5461 O O . LEU C 1 43 ? 21.390 -4.454 67.494 1.00 31.99 61 LEU C O 1
ATOM 5466 N N . VAL C 1 44 ? 19.617 -5.480 66.543 1.00 27.71 62 VAL C N 1
ATOM 5467 C CA . VAL C 1 44 ? 18.883 -4.235 66.315 1.00 26.35 62 VAL C CA 1
ATOM 5468 C C . VAL C 1 44 ? 18.278 -3.751 67.631 1.00 29.37 62 VAL C C 1
ATOM 5469 O O . VAL C 1 44 ? 17.563 -4.512 68.289 1.00 27.27 62 VAL C O 1
ATOM 5473 N N . LYS C 1 45 ? 18.604 -2.486 68.019 1.00 27.43 63 LYS C N 1
ATOM 5474 C CA . LYS C 1 45 ? 18.102 -1.861 69.245 1.00 29.00 63 LYS C CA 1
ATOM 5475 C C . LYS C 1 45 ? 17.448 -0.528 68.917 1.00 34.22 63 LYS C C 1
ATOM 5476 O O . LYS C 1 45 ? 17.931 0.197 68.048 1.00 30.28 63 LYS C O 1
ATOM 5482 N N . ASP C 1 46 ? 16.394 -0.158 69.667 1.00 34.24 64 ASP C N 1
ATOM 5483 C CA . ASP C 1 46 ? 15.684 1.109 69.451 1.00 33.82 64 ASP C CA 1
ATOM 5484 C C . ASP C 1 46 ? 16.539 2.346 69.822 1.00 35.97 64 ASP C C 1
ATOM 5485 O O . ASP C 1 46 ? 16.166 3.465 69.457 1.00 35.38 64 ASP C O 1
ATOM 5490 N N . THR C 1 47 ? 17.708 2.141 70.470 1.00 30.76 65 THR C N 1
ATOM 5491 C CA . THR C 1 47 ? 18.642 3.213 70.841 1.00 29.36 65 THR C CA 1
ATOM 5492 C C . THR C 1 47 ? 19.555 3.588 69.654 1.00 31.26 65 THR C C 1
ATOM 5493 O O . THR C 1 47 ? 20.275 4.575 69.719 1.00 32.69 65 THR C O 1
ATOM 5505 N N . ASN C 1 49 ? 20.685 5.139 66.083 1.00 20.27 67 ASN C N 1
ATOM 5506 C CA . ASN C 1 49 ? 20.296 6.300 65.294 1.00 20.71 67 ASN C CA 1
ATOM 5507 C C . ASN C 1 49 ? 20.066 5.774 63.848 1.00 24.57 67 ASN C C 1
ATOM 5508 O O . ASN C 1 49 ? 20.284 4.587 63.613 1.00 23.25 67 ASN C O 1
ATOM 5513 N N . GLN C 1 50 ? 19.640 6.632 62.900 1.00 21.66 68 GLN C N 1
ATOM 5514 C CA . GLN C 1 50 ? 19.331 6.235 61.517 1.00 22.77 68 GLN C CA 1
ATOM 5515 C C . GLN C 1 50 ? 20.532 5.669 60.765 1.00 26.02 68 GLN C C 1
ATOM 5516 O O . GLN C 1 50 ? 20.335 4.844 59.897 1.00 27.97 68 GLN C O 1
ATOM 5522 N N . TYR C 1 51 ? 21.745 6.098 61.074 1.00 23.50 69 TYR C N 1
ATOM 5523 C CA . TYR C 1 51 ? 22.963 5.649 60.394 1.00 23.50 69 TYR C CA 1
ATOM 5524 C C . TYR C 1 51 ? 23.355 4.263 60.854 1.00 29.43 69 TYR C C 1
ATOM 5525 O O . TYR C 1 51 ? 23.749 3.441 60.028 1.00 29.72 69 TYR C O 1
ATOM 5534 N N . GLU C 1 52 ? 23.252 3.997 62.177 1.00 25.79 70 GLU C N 1
ATOM 5535 C CA . GLU C 1 52 ? 23.588 2.700 62.773 1.00 23.26 70 GLU C CA 1
ATOM 5536 C C . GLU C 1 52 ? 22.604 1.650 62.271 1.00 25.84 70 GLU C C 1
ATOM 5537 O O . GLU C 1 52 ? 23.021 0.547 61.944 1.00 24.90 70 GLU C O 1
ATOM 5543 N N . LEU C 1 53 ? 21.295 2.012 62.198 1.00 21.68 71 LEU C N 1
ATOM 5544 C CA . LEU C 1 53 ? 20.231 1.159 61.686 1.00 21.22 71 LEU C CA 1
ATOM 5545 C C . LEU C 1 53 ? 20.491 0.843 60.217 1.00 24.88 71 LEU C C 1
ATOM 5546 O O . LEU C 1 53 ? 20.388 -0.317 59.813 1.00 24.72 71 LEU C O 1
ATOM 5551 N N . PHE C 1 54 ? 20.848 1.876 59.418 1.00 20.54 72 PHE C N 1
ATOM 5552 C CA . PHE C 1 54 ? 21.135 1.706 57.990 1.00 18.64 72 PHE C CA 1
ATOM 5553 C C . PHE C 1 54 ? 22.292 0.727 57.784 1.00 22.76 72 PHE C C 1
ATOM 5554 O O . PHE C 1 54 ? 22.172 -0.160 56.944 1.00 22.01 72 PHE C O 1
ATOM 5562 N N . ASP C 1 55 ? 23.381 0.867 58.563 1.00 21.25 73 ASP C N 1
ATOM 5563 C CA . ASP C 1 55 ? 24.528 -0.039 58.437 1.00 23.09 73 ASP C CA 1
ATOM 5564 C C . ASP C 1 55 ? 24.165 -1.504 58.793 1.00 27.05 73 ASP C C 1
ATOM 5565 O O . ASP C 1 55 ? 24.592 -2.408 58.080 1.00 25.76 73 ASP C O 1
ATOM 5570 N N . ILE C 1 56 ? 23.385 -1.724 59.890 1.00 23.39 74 ILE C N 1
ATOM 5571 C CA . ILE C 1 56 ? 23.009 -3.069 60.317 1.00 23.12 74 ILE C CA 1
ATOM 5572 C C . ILE C 1 56 ? 22.038 -3.682 59.322 1.00 24.17 74 ILE C C 1
ATOM 5573 O O . ILE C 1 56 ? 22.260 -4.821 58.937 1.00 24.45 74 ILE C O 1
ATOM 5578 N N . LEU C 1 57 ? 21.027 -2.935 58.859 1.00 19.23 75 LEU C N 1
ATOM 5579 C CA . LEU C 1 57 ? 20.062 -3.472 57.895 1.00 18.99 75 LEU C CA 1
ATOM 5580 C C . LEU C 1 57 ? 20.725 -3.748 56.517 1.00 21.95 75 LEU C C 1
ATOM 5581 O O . LEU C 1 57 ? 20.358 -4.700 55.839 1.00 20.66 75 LEU C O 1
ATOM 5586 N N . GLY C 1 58 ? 21.727 -2.963 56.163 1.00 20.24 76 GLY C N 1
ATOM 5587 C CA . GLY C 1 58 ? 22.497 -3.190 54.939 1.00 20.20 76 GLY C CA 1
ATOM 5588 C C . GLY C 1 58 ? 23.276 -4.491 55.044 1.00 24.17 76 GLY C C 1
ATOM 5589 O O . GLY C 1 58 ? 23.318 -5.270 54.089 1.00 24.15 76 GLY C O 1
ATOM 5590 N N . LYS C 1 59 ? 23.868 -4.759 56.239 1.00 19.60 77 LYS C N 1
ATOM 5591 C CA . LYS C 1 59 ? 24.607 -5.982 56.524 1.00 20.08 77 LYS C CA 1
ATOM 5592 C C . LYS C 1 59 ? 23.677 -7.192 56.475 1.00 25.41 77 LYS C C 1
ATOM 5593 O O . LYS C 1 59 ? 24.070 -8.257 55.979 1.00 25.20 77 LYS C O 1
ATOM 5607 N N . LEU C 1 61 ? 20.919 -7.400 54.593 1.00 22.39 79 LEU C N 1
ATOM 5608 C CA . LEU C 1 61 ? 20.625 -7.691 53.186 1.00 22.04 79 LEU C CA 1
ATOM 5609 C C . LEU C 1 61 ? 21.812 -8.355 52.526 1.00 24.80 79 LEU C C 1
ATOM 5610 O O . LEU C 1 61 ? 21.613 -9.240 51.700 1.00 24.69 79 LEU C O 1
ATOM 5615 N N . ALA C 1 62 ? 23.051 -7.991 52.925 1.00 21.66 80 ALA C N 1
ATOM 5616 C CA . ALA C 1 62 ? 24.299 -8.562 52.379 1.00 20.48 80 ALA C CA 1
ATOM 5617 C C . ALA C 1 62 ? 24.430 -10.068 52.705 1.00 25.74 80 ALA C C 1
ATOM 5618 O O . ALA C 1 62 ? 25.216 -10.778 52.062 1.00 25.30 80 ALA C O 1
ATOM 5620 N N . GLU C 1 63 ? 23.615 -10.564 53.673 1.00 22.47 81 GLU C N 1
ATOM 5621 C CA . GLU C 1 63 ? 23.602 -11.984 54.039 1.00 23.29 81 GLU C CA 1
ATOM 5622 C C . GLU C 1 63 ? 23.223 -12.876 52.841 1.00 24.24 81 GLU C C 1
ATOM 5623 O O . GLU C 1 63 ? 23.683 -14.002 52.779 1.00 22.43 81 GLU C O 1
ATOM 5629 N N . VAL C 1 64 ? 22.433 -12.358 51.886 1.00 21.08 82 VAL C N 1
ATOM 5630 C CA . VAL C 1 64 ? 22.072 -13.108 50.684 1.00 21.63 82 VAL C CA 1
ATOM 5631 C C . VAL C 1 64 ? 23.113 -12.893 49.570 1.00 23.78 82 VAL C C 1
ATOM 5632 O O . VAL C 1 64 ? 22.966 -13.500 48.543 1.00 22.54 82 VAL C O 1
ATOM 5636 N N . LYS C 1 65 ? 24.198 -12.099 49.798 1.00 22.78 83 LYS C N 1
ATOM 5637 C CA . LYS C 1 65 ? 25.315 -11.906 48.860 1.00 22.70 83 LYS C CA 1
ATOM 5638 C C . LYS C 1 65 ? 24.798 -11.654 47.412 1.00 26.39 83 LYS C C 1
ATOM 5639 O O . LYS C 1 65 ? 25.106 -12.411 46.492 1.00 25.19 83 LYS C O 1
ATOM 5645 N N . ASP C 1 66 ? 24.010 -10.579 47.230 1.00 22.79 84 ASP C N 1
ATOM 5646 C CA . ASP C 1 66 ? 23.315 -10.296 45.995 1.00 22.24 84 ASP C CA 1
ATOM 5647 C C . ASP C 1 66 ? 23.701 -8.924 45.425 1.00 25.95 84 ASP C C 1
ATOM 5648 O O . ASP C 1 66 ? 23.484 -7.902 46.071 1.00 25.15 84 ASP C O 1
ATOM 5653 N N . GLY C 1 67 ? 24.209 -8.922 44.183 1.00 21.11 85 GLY C N 1
ATOM 5654 C CA . GLY C 1 67 ? 24.613 -7.704 43.496 1.00 19.91 85 GLY C CA 1
ATOM 5655 C C . GLY C 1 67 ? 23.485 -6.789 43.075 1.00 24.69 85 GLY C C 1
ATOM 5656 O O . GLY C 1 67 ? 23.738 -5.651 42.678 1.00 27.03 85 GLY C O 1
ATOM 5657 N N . HIS C 1 68 ? 22.240 -7.268 43.154 1.00 20.26 86 HIS C N 1
ATOM 5658 C CA . HIS C 1 68 ? 21.056 -6.549 42.714 1.00 19.44 86 HIS C CA 1
ATOM 5659 C C . HIS C 1 68 ? 20.099 -6.212 43.865 1.00 22.26 86 HIS C C 1
ATOM 5660 O O . HIS C 1 68 ? 19.002 -5.714 43.612 1.00 22.85 86 HIS C O 1
ATOM 5667 N N . THR C 1 69 ? 20.555 -6.372 45.112 1.00 17.97 87 THR C N 1
ATOM 5668 C CA . THR C 1 69 ? 19.781 -6.055 46.301 1.00 18.52 87 THR C CA 1
ATOM 5669 C C . THR C 1 69 ? 20.378 -4.846 46.948 1.00 22.60 87 THR C C 1
ATOM 5670 O O . THR C 1 69 ? 21.575 -4.833 47.270 1.00 22.23 87 THR C O 1
ATOM 5674 N N . ASN C 1 70 ? 19.542 -3.821 47.152 1.00 18.68 88 ASN C N 1
ATOM 5675 C CA . ASN C 1 70 ? 19.998 -2.575 47.742 1.00 18.63 88 ASN C CA 1
ATOM 5676 C C . ASN C 1 70 ? 19.012 -1.990 48.735 1.00 25.89 88 ASN C C 1
ATOM 5677 O O . ASN C 1 70 ? 17.797 -2.100 48.559 1.00 26.26 88 ASN C O 1
ATOM 5682 N N . LEU C 1 71 ? 19.552 -1.330 49.772 1.00 22.24 89 LEU C N 1
ATOM 5683 C CA . LEU C 1 71 ? 18.780 -0.565 50.729 1.00 21.96 89 LEU C CA 1
ATOM 5684 C C . LEU C 1 71 ? 19.076 0.889 50.410 1.00 23.96 89 LEU C C 1
ATOM 5685 O O . LEU C 1 71 ? 20.244 1.251 50.307 1.00 22.15 89 LEU C O 1
ATOM 5690 N N . ILE C 1 72 ? 18.034 1.707 50.186 1.00 23.20 90 ILE C N 1
ATOM 5691 C CA . ILE C 1 72 ? 18.226 3.092 49.763 1.00 22.18 90 ILE C CA 1
ATOM 5692 C C . ILE C 1 72 ? 17.594 4.068 50.735 1.00 27.08 90 ILE C C 1
ATOM 5693 O O . ILE C 1 72 ? 16.385 4.044 50.969 1.00 25.61 90 ILE C O 1
ATOM 5698 N N . SER C 1 73 ? 18.430 4.965 51.246 1.00 25.31 91 SER C N 1
ATOM 5699 C CA . SER C 1 73 ? 18.033 6.095 52.081 1.00 26.22 91 SER C CA 1
ATOM 5700 C C . SER C 1 73 ? 18.451 7.375 51.320 1.00 30.74 91 SER C C 1
ATOM 5701 O O . SER C 1 73 ? 18.996 7.284 50.215 1.00 29.78 91 SER C O 1
ATOM 5704 N N . SER C 1 74 ? 18.249 8.543 51.913 1.00 26.67 92 SER C N 1
ATOM 5705 C CA . SER C 1 74 ? 18.651 9.785 51.285 1.00 24.75 92 SER C CA 1
ATOM 5706 C C . SER C 1 74 ? 20.170 10.076 51.521 1.00 25.40 92 SER C C 1
ATOM 5707 O O . SER C 1 74 ? 20.717 11.004 50.922 1.00 22.98 92 SER C O 1
ATOM 5710 N N . PHE C 1 75 ? 20.851 9.269 52.367 1.00 21.10 93 PHE C N 1
ATOM 5711 C CA . PHE C 1 75 ? 22.270 9.477 52.683 1.00 19.91 93 PHE C CA 1
ATOM 5712 C C . PHE C 1 75 ? 23.180 8.380 52.130 1.00 21.94 93 PHE C C 1
ATOM 5713 O O . PHE C 1 75 ? 24.391 8.588 52.039 1.00 21.59 93 PHE C O 1
ATOM 5721 N N . ASP C 1 76 ? 22.623 7.207 51.817 1.00 17.24 94 ASP C N 1
ATOM 5722 C CA . ASP C 1 76 ? 23.418 6.126 51.270 1.00 17.09 94 ASP C CA 1
ATOM 5723 C C . ASP C 1 76 ? 22.577 5.075 50.607 1.00 22.74 94 ASP C C 1
ATOM 5724 O O . ASP C 1 76 ? 21.359 5.039 50.754 1.00 21.84 94 ASP C O 1
ATOM 5737 N N . SER C 1 78 ? 23.023 0.827 50.230 1.00 23.41 96 SER C N 1
ATOM 5738 C CA . SER C 1 78 ? 23.785 -0.358 50.618 1.00 22.58 96 SER C CA 1
ATOM 5739 C C . SER C 1 78 ? 23.938 -1.209 49.384 1.00 26.23 96 SER C C 1
ATOM 5740 O O . SER C 1 78 ? 23.081 -1.162 48.496 1.00 25.44 96 SER C O 1
ATOM 5743 N N . ARG C 1 79 ? 25.044 -1.957 49.291 1.00 25.21 97 ARG C N 1
ATOM 5744 C CA . ARG C 1 79 ? 25.296 -2.812 48.115 1.00 24.80 97 ARG C CA 1
ATOM 5745 C C . ARG C 1 79 ? 26.242 -3.947 48.465 1.00 29.93 97 ARG C C 1
ATOM 5746 O O . ARG C 1 79 ? 27.107 -3.790 49.329 1.00 31.33 97 ARG C O 1
ATOM 5754 N N . TYR C 1 80 ? 26.047 -5.110 47.836 1.00 26.63 98 TYR C N 1
ATOM 5755 C CA . TYR C 1 80 ? 26.967 -6.230 47.988 1.00 25.65 98 TYR C CA 1
ATOM 5756 C C . TYR C 1 80 ? 27.921 -6.127 46.785 1.00 30.97 98 TYR C C 1
ATOM 5757 O O . TYR C 1 80 ? 27.696 -6.750 45.749 1.00 29.57 98 TYR C O 1
ATOM 5766 N N . TRP C 1 81 ? 28.958 -5.279 46.923 1.00 29.14 99 TRP C N 1
ATOM 5767 C CA . TRP C 1 81 ? 29.919 -4.967 45.862 1.00 29.71 99 TRP C CA 1
ATOM 5768 C C . TRP C 1 81 ? 30.837 -6.145 45.555 1.00 29.29 99 TRP C C 1
ATOM 5769 O O . TRP C 1 81 ? 31.344 -6.217 44.439 1.00 28.55 99 TRP C O 1
ATOM 5780 N N . ALA C 1 82 ? 31.021 -7.085 46.499 1.00 24.16 100 ALA C N 1
ATOM 5781 C CA . ALA C 1 82 ? 31.866 -8.280 46.267 1.00 23.40 100 ALA C CA 1
ATOM 5782 C C . ALA C 1 82 ? 31.360 -9.061 45.054 1.00 25.01 100 ALA C C 1
ATOM 5783 O O . ALA C 1 82 ? 32.152 -9.609 44.302 1.00 22.82 100 ALA C O 1
ATOM 5785 N N . TRP C 1 83 ? 30.045 -9.030 44.809 1.00 22.79 101 TRP C N 1
ATOM 5786 C CA . TRP C 1 83 ? 29.447 -9.650 43.612 1.00 22.45 101 TRP C CA 1
ATOM 5787 C C . TRP C 1 83 ? 30.204 -9.219 42.312 1.00 25.18 101 TRP C C 1
ATOM 5788 O O . TRP C 1 83 ? 30.430 -10.051 41.438 1.00 24.32 101 TRP C O 1
ATOM 5799 N N . TYR C 1 84 ? 30.612 -7.937 42.231 1.00 21.80 102 TYR C N 1
ATOM 5800 C CA . TYR C 1 84 ? 31.317 -7.337 41.094 1.00 21.91 102 TYR C CA 1
ATOM 5801 C C . TYR C 1 84 ? 32.818 -7.309 41.267 1.00 27.92 102 TYR C C 1
ATOM 5802 O O . TYR C 1 84 ? 33.545 -7.608 40.317 1.00 28.39 102 TYR C O 1
ATOM 5811 N N . GLU C 1 85 ? 33.277 -6.921 42.474 1.00 23.82 103 GLU C N 1
ATOM 5812 C CA . GLU C 1 85 ? 34.683 -6.724 42.797 1.00 23.33 103 GLU C CA 1
ATOM 5813 C C . GLU C 1 85 ? 35.474 -8.024 42.891 1.00 27.04 103 GLU C C 1
ATOM 5814 O O . GLU C 1 85 ? 36.705 -7.972 42.832 1.00 26.25 103 GLU C O 1
ATOM 5820 N N . ASP C 1 86 ? 34.805 -9.183 43.016 1.00 23.19 104 ASP C N 1
ATOM 5821 C CA . ASP C 1 86 ? 35.518 -10.470 43.033 1.00 23.96 104 ASP C CA 1
ATOM 5822 C C . ASP C 1 86 ? 36.004 -10.820 41.619 1.00 28.94 104 ASP C C 1
ATOM 5823 O O . ASP C 1 86 ? 36.784 -11.744 41.461 1.00 31.21 104 ASP C O 1
ATOM 5828 N N . TYR C 1 87 ? 35.543 -10.072 40.605 1.00 24.20 105 TYR C N 1
ATOM 5829 C CA . TYR C 1 87 ? 35.892 -10.264 39.193 1.00 23.20 105 TYR C CA 1
ATOM 5830 C C . TYR C 1 87 ? 36.749 -9.103 38.708 1.00 27.99 105 TYR C C 1
ATOM 5831 O O . TYR C 1 87 ? 36.571 -7.974 39.189 1.00 26.61 105 TYR C O 1
ATOM 5840 N N . PRO C 1 88 ? 37.671 -9.327 37.741 1.00 24.75 106 PRO C N 1
ATOM 5841 C CA . PRO C 1 88 ? 38.469 -8.195 37.227 1.00 24.03 106 PRO C CA 1
ATOM 5842 C C . PRO C 1 88 ? 37.587 -7.217 36.439 1.00 26.00 106 PRO C C 1
ATOM 5843 O O . PRO C 1 88 ? 36.507 -7.592 35.985 1.00 26.35 106 PRO C O 1
ATOM 5847 N N . ALA C 1 89 ? 38.006 -5.950 36.321 1.00 21.34 107 ALA C N 1
ATOM 5848 C CA . ALA C 1 89 ? 37.252 -4.936 35.579 1.00 18.06 107 ALA C CA 1
ATOM 5849 C C . ALA C 1 89 ? 37.009 -5.426 34.140 1.00 24.40 107 ALA C C 1
ATOM 5850 O O . ALA C 1 89 ? 35.871 -5.367 33.679 1.00 25.52 107 ALA C O 1
ATOM 5852 N N . ASN C 1 90 ? 38.066 -5.956 33.454 1.00 21.35 108 ASN C N 1
ATOM 5853 C CA . ASN C 1 90 ? 38.051 -6.491 32.083 1.00 20.87 108 ASN C CA 1
ATOM 5854 C C . ASN C 1 90 ? 37.522 -5.488 31.048 1.00 25.30 108 ASN C C 1
ATOM 5855 O O . ASN C 1 90 ? 37.028 -5.883 29.987 1.00 25.28 108 ASN C O 1
ATOM 5860 N N . PHE C 1 91 ? 37.728 -4.191 31.326 1.00 20.75 109 PHE C N 1
ATOM 5861 C CA . PHE C 1 91 ? 37.357 -3.070 30.461 1.00 20.44 109 PHE C CA 1
ATOM 5862 C C . PHE C 1 91 ? 38.031 -1.829 31.010 1.00 24.77 109 PHE C C 1
ATOM 5863 O O . PHE C 1 91 ? 38.005 -1.612 32.219 1.00 22.92 109 PHE C O 1
ATOM 5871 N N . TYR C 1 92 ? 38.622 -1.018 30.133 1.00 22.48 110 TYR C N 1
ATOM 5872 C CA . TYR C 1 92 ? 39.284 0.254 30.452 1.00 21.90 110 TYR C CA 1
ATOM 5873 C C . TYR C 1 92 ? 39.042 1.178 29.306 1.00 26.32 110 TYR C C 1
ATOM 5874 O O . TYR C 1 92 ? 39.426 0.869 28.177 1.00 26.14 110 TYR C O 1
ATOM 5883 N N . LYS C 1 93 ? 38.346 2.289 29.571 1.00 25.33 111 LYS C N 1
ATOM 5884 C CA . LYS C 1 93 ? 38.008 3.320 28.579 1.00 24.99 111 LYS C CA 1
ATOM 5885 C C . LYS C 1 93 ? 39.271 3.828 27.861 1.00 29.30 111 LYS C C 1
ATOM 5886 O O . LYS C 1 93 ? 39.269 3.959 26.632 1.00 29.71 111 LYS C O 1
ATOM 5892 N N . GLU C 1 94 ? 40.357 4.073 28.626 1.00 25.55 112 GLU C N 1
ATOM 5893 C CA . GLU C 1 94 ? 41.629 4.588 28.101 1.00 26.58 112 GLU C CA 1
ATOM 5894 C C . GLU C 1 94 ? 42.241 3.621 27.063 1.00 31.28 112 GLU C C 1
ATOM 5895 O O . GLU C 1 94 ? 42.822 4.080 26.070 1.00 31.55 112 GLU C O 1
ATOM 5901 N N . ILE C 1 95 ? 42.079 2.282 27.282 1.00 25.74 113 ILE C N 1
ATOM 5902 C CA . ILE C 1 95 ? 42.593 1.270 26.351 1.00 24.01 113 ILE C CA 1
ATOM 5903 C C . ILE C 1 95 ? 41.649 1.222 25.140 1.00 26.90 113 ILE C C 1
ATOM 5904 O O . ILE C 1 95 ? 42.115 1.149 24.014 1.00 27.68 113 ILE C O 1
ATOM 5909 N N . GLN C 1 96 ? 40.333 1.313 25.377 1.00 23.27 114 GLN C N 1
ATOM 5910 C CA . GLN C 1 96 ? 39.326 1.321 24.332 1.00 23.73 114 GLN C CA 1
ATOM 5911 C C . GLN C 1 96 ? 39.545 2.516 23.355 1.00 30.54 114 GLN C C 1
ATOM 5912 O O . GLN C 1 96 ? 39.366 2.354 22.141 1.00 30.11 114 GLN C O 1
ATOM 5918 N N . ASP C 1 97 ? 40.005 3.684 23.884 1.00 29.07 115 ASP C N 1
ATOM 5919 C CA . ASP C 1 97 ? 40.343 4.889 23.098 1.00 28.27 115 ASP C CA 1
ATOM 5920 C C . ASP C 1 97 ? 41.376 4.575 22.006 1.00 30.85 115 ASP C C 1
ATOM 5921 O O . ASP C 1 97 ? 41.372 5.219 20.957 1.00 30.01 115 ASP C O 1
ATOM 5926 N N . ASN C 1 98 ? 42.242 3.572 22.230 1.00 28.88 116 ASN C N 1
ATOM 5927 C CA . ASN C 1 98 ? 43.259 3.180 21.239 1.00 29.65 116 ASN C CA 1
ATOM 5928 C C . ASN C 1 98 ? 42.646 2.507 20.020 1.00 32.39 116 ASN C C 1
ATOM 5929 O O . ASN C 1 98 ? 43.267 2.483 18.969 1.00 32.36 116 ASN C O 1
ATOM 5934 N N . TYR C 1 99 ? 41.437 1.949 20.172 1.00 29.20 117 TYR C N 1
ATOM 5935 C CA . TYR C 1 99 ? 40.698 1.270 19.106 1.00 27.35 117 TYR C CA 1
ATOM 5936 C C . TYR C 1 99 ? 39.686 2.203 18.476 1.00 31.32 117 TYR C C 1
ATOM 5937 O O . TYR C 1 99 ? 39.584 2.240 17.250 1.00 31.98 117 TYR C O 1
ATOM 5946 N N . LEU C 1 100 ? 38.915 2.938 19.300 1.00 27.38 118 LEU C N 1
ATOM 5947 C CA . LEU C 1 100 ? 37.911 3.860 18.767 1.00 25.43 118 LEU C CA 1
ATOM 5948 C C . LEU C 1 100 ? 38.562 5.132 18.193 1.00 29.22 118 LEU C C 1
ATOM 5949 O O . LEU C 1 100 ? 38.093 5.643 17.170 1.00 28.11 118 LEU C O 1
ATOM 5954 N N . GLY C 1 101 ? 39.632 5.613 18.829 1.00 26.72 119 GLY C N 1
ATOM 5955 C CA . GLY C 1 101 ? 40.312 6.824 18.378 1.00 27.06 119 GLY C CA 1
ATOM 5956 C C . GLY C 1 101 ? 39.412 8.040 18.461 1.00 31.50 119 GLY C C 1
ATOM 5957 O O . GLY C 1 101 ? 38.588 8.146 19.371 1.00 28.77 119 GLY C O 1
ATOM 5958 N N . THR C 1 102 ? 39.528 8.943 17.482 1.00 31.85 120 THR C N 1
ATOM 5959 C CA . THR C 1 102 ? 38.706 10.164 17.449 1.00 32.44 120 THR C CA 1
ATOM 5960 C C . THR C 1 102 ? 37.751 10.169 16.245 1.00 35.81 120 THR C C 1
ATOM 5961 O O . THR C 1 102 ? 36.841 10.990 16.203 1.00 36.80 120 THR C O 1
ATOM 5965 N N . ASP C 1 103 ? 37.958 9.254 15.282 1.00 32.13 121 ASP C N 1
ATOM 5966 C CA . ASP C 1 103 ? 37.225 9.180 14.016 1.00 31.80 121 ASP C CA 1
ATOM 5967 C C . ASP C 1 103 ? 36.134 8.106 14.001 1.00 32.75 121 ASP C C 1
ATOM 5968 O O . ASP C 1 103 ? 35.671 7.717 12.917 1.00 32.99 121 ASP C O 1
ATOM 5973 N N . TYR C 1 104 ? 35.735 7.616 15.182 1.00 26.62 122 TYR C N 1
ATOM 5974 C CA . TYR C 1 104 ? 34.674 6.617 15.285 1.00 25.27 122 TYR C CA 1
ATOM 5975 C C . TYR C 1 104 ? 33.318 7.281 14.975 1.00 27.05 122 TYR C C 1
ATOM 5976 O O . TYR C 1 104 ? 33.187 8.498 15.091 1.00 25.06 122 TYR C O 1
ATOM 5985 N N . LYS C 1 105 ? 32.328 6.484 14.595 1.00 22.21 123 LYS C N 1
ATOM 5986 C CA . LYS C 1 105 ? 31.012 7.014 14.267 1.00 21.96 123 LYS C CA 1
ATOM 5987 C C . LYS C 1 105 ? 30.078 6.917 15.460 1.00 26.11 123 LYS C C 1
ATOM 5988 O O . LYS C 1 105 ? 30.247 6.022 16.305 1.00 23.90 123 LYS C O 1
ATOM 5994 N N . ILE C 1 106 ? 29.102 7.850 15.541 1.00 24.89 124 ILE C N 1
ATOM 5995 C CA . ILE C 1 106 ? 28.112 7.886 16.634 1.00 23.81 124 ILE C CA 1
ATOM 5996 C C . ILE C 1 106 ? 26.709 7.723 16.039 1.00 28.79 124 ILE C C 1
ATOM 5997 O O . ILE C 1 106 ? 26.279 8.570 15.259 1.00 30.31 124 ILE C O 1
ATOM 6002 N N . ALA C 1 107 ? 26.003 6.641 16.413 1.00 23.63 125 ALA C N 1
ATOM 6003 C CA . ALA C 1 107 ? 24.638 6.367 15.958 1.00 23.15 125 ALA C CA 1
ATOM 6004 C C . ALA C 1 107 ? 23.811 6.037 17.166 1.00 26.74 125 ALA C C 1
ATOM 6005 O O . ALA C 1 107 ? 23.829 4.896 17.639 1.00 25.77 125 ALA C O 1
ATOM 6007 N N . GLY C 1 108 ? 23.147 7.070 17.704 1.00 23.65 126 GLY C N 1
ATOM 6008 C CA . GLY C 1 108 ? 22.365 6.957 18.925 1.00 22.42 126 GLY C CA 1
ATOM 6009 C C . GLY C 1 108 ? 23.310 6.650 20.070 1.00 24.57 126 GLY C C 1
ATOM 6010 O O . GLY C 1 108 ? 24.330 7.323 20.218 1.00 23.22 126 GLY C O 1
ATOM 6011 N N . GLY C 1 109 ? 23.008 5.604 20.829 1.00 21.50 127 GLY C N 1
ATOM 6012 C CA . GLY C 1 109 ? 23.827 5.193 21.966 1.00 21.58 127 GLY C CA 1
ATOM 6013 C C . GLY C 1 109 ? 25.034 4.350 21.593 1.00 23.97 127 GLY C C 1
ATOM 6014 O O . GLY C 1 109 ? 25.771 3.925 22.485 1.00 24.70 127 GLY C O 1
ATOM 6023 N N . LYS C 1 111 ? 28.751 3.651 19.571 1.00 19.25 129 LYS C N 1
ATOM 6024 C CA . LYS C 1 111 ? 30.033 4.108 19.016 1.00 19.21 129 LYS C CA 1
ATOM 6025 C C . LYS C 1 111 ? 30.477 2.988 18.100 1.00 23.56 129 LYS C C 1
ATOM 6026 O O . LYS C 1 111 ? 30.447 1.826 18.522 1.00 24.07 129 LYS C O 1
ATOM 6032 N N . TYR C 1 112 ? 30.810 3.285 16.847 1.00 19.97 130 TYR C N 1
ATOM 6033 C CA . TYR C 1 112 ? 31.184 2.177 15.953 1.00 19.58 130 TYR C CA 1
ATOM 6034 C C . TYR C 1 112 ? 32.294 2.552 14.985 1.00 22.77 130 TYR C C 1
ATOM 6035 O O . TYR C 1 112 ? 32.463 3.710 14.608 1.00 21.74 130 TYR C O 1
ATOM 6044 N N . LYS C 1 113 ? 33.120 1.571 14.674 1.00 21.79 131 LYS C N 1
ATOM 6045 C CA . LYS C 1 113 ? 34.289 1.757 13.822 1.00 22.32 131 LYS C CA 1
ATOM 6046 C C . LYS C 1 113 ? 34.746 0.431 13.231 1.00 26.58 131 LYS C C 1
ATOM 6047 O O . LYS C 1 113 ? 34.691 -0.606 13.911 1.00 25.43 131 LYS C O 1
ATOM 6053 N N . ARG C 1 114 ? 35.265 0.481 11.988 1.00 23.36 132 ARG C N 1
ATOM 6054 C CA . ARG C 1 114 ? 35.860 -0.673 11.343 1.00 22.92 132 ARG C CA 1
ATOM 6055 C C . ARG C 1 114 ? 37.285 -0.851 11.852 1.00 28.01 132 ARG C C 1
ATOM 6056 O O . ARG C 1 114 ? 38.044 0.126 11.927 1.00 29.25 132 ARG C O 1
ATOM 6064 N N . LEU C 1 115 ? 37.638 -2.088 12.224 1.00 23.22 133 LEU C N 1
ATOM 6065 C CA . LEU C 1 115 ? 38.980 -2.440 12.688 1.00 23.25 133 LEU C CA 1
ATOM 6066 C C . LEU C 1 115 ? 39.621 -3.461 11.731 1.00 27.93 133 LEU C C 1
ATOM 6067 O O . LEU C 1 115 ? 38.937 -4.012 10.854 1.00 26.66 133 LEU C O 1
ATOM 6072 N N . ALA C 1 116 ? 40.937 -3.720 11.929 1.00 26.45 134 ALA C N 1
ATOM 6073 C CA . ALA C 1 116 ? 41.749 -4.708 11.217 1.00 26.98 134 ALA C CA 1
ATOM 6074 C C . ALA C 1 116 ? 41.624 -4.582 9.677 1.00 30.65 134 ALA C C 1
ATOM 6075 O O . ALA C 1 116 ? 41.083 -5.471 9.011 1.00 29.88 134 ALA C O 1
ATOM 6077 N N . ASP C 1 117 ? 42.117 -3.456 9.129 1.00 28.96 135 ASP C N 1
ATOM 6078 C CA . ASP C 1 117 ? 42.115 -3.145 7.689 1.00 30.19 135 ASP C CA 1
ATOM 6079 C C . ASP C 1 117 ? 40.700 -3.268 7.081 1.00 33.07 135 ASP C C 1
ATOM 6080 O O . ASP C 1 117 ? 40.541 -3.819 5.990 1.00 33.52 135 ASP C O 1
ATOM 6085 N N . ASP C 1 118 ? 39.685 -2.750 7.813 1.00 29.03 136 ASP C N 1
ATOM 6086 C CA . ASP C 1 118 ? 38.252 -2.675 7.480 1.00 27.88 136 ASP C CA 1
ATOM 6087 C C . ASP C 1 118 ? 37.557 -4.050 7.360 1.00 31.09 136 ASP C C 1
ATOM 6088 O O . ASP C 1 118 ? 36.456 -4.132 6.806 1.00 29.08 136 ASP C O 1
ATOM 6093 N N . GLN C 1 119 ? 38.161 -5.118 7.907 1.00 28.97 137 GLN C N 1
ATOM 6094 C CA . GLN C 1 119 ? 37.585 -6.463 7.837 1.00 28.36 137 GLN C CA 1
ATOM 6095 C C . GLN C 1 119 ? 36.638 -6.751 8.980 1.00 28.82 137 GLN C C 1
ATOM 6096 O O . GLN C 1 119 ? 35.851 -7.684 8.873 1.00 27.65 137 GLN C O 1
ATOM 6102 N N . ILE C 1 120 ? 36.741 -5.992 10.091 1.00 24.24 138 ILE C N 1
ATOM 6103 C CA . ILE C 1 120 ? 35.959 -6.249 11.298 1.00 22.37 138 ILE C CA 1
ATOM 6104 C C . ILE C 1 120 ? 35.206 -5.019 11.752 1.00 25.83 138 ILE C C 1
ATOM 6105 O O . ILE C 1 120 ? 35.775 -3.942 11.871 1.00 25.92 138 ILE C O 1
ATOM 6110 N N . GLY C 1 121 ? 33.914 -5.210 11.989 1.00 21.69 139 GLY C N 1
ATOM 6111 C CA . GLY C 1 121 ? 33.045 -4.164 12.480 1.00 20.15 139 GLY C CA 1
ATOM 6112 C C . GLY C 1 121 ? 33.030 -4.191 13.991 1.00 24.56 139 GLY C C 1
ATOM 6113 O O . GLY C 1 121 ? 32.739 -5.240 14.563 1.00 23.64 139 GLY C O 1
ATOM 6114 N N . TYR C 1 122 ? 33.380 -3.052 14.652 1.00 20.69 140 TYR C N 1
ATOM 6115 C CA . TYR C 1 122 ? 33.377 -2.967 16.115 1.00 19.34 140 TYR C CA 1
ATOM 6116 C C . TYR C 1 122 ? 32.311 -1.975 16.584 1.00 24.72 140 TYR C C 1
ATOM 6117 O O . TYR C 1 122 ? 32.263 -0.844 16.109 1.00 24.23 140 TYR C O 1
ATOM 6126 N N . VAL C 1 123 ? 31.445 -2.413 17.502 1.00 22.39 141 VAL C N 1
ATOM 6127 C CA . VAL C 1 123 ? 30.411 -1.568 18.100 1.00 21.54 141 VAL C CA 1
ATOM 6128 C C . VAL C 1 123 ? 30.591 -1.586 19.616 1.00 21.37 141 VAL C C 1
ATOM 6129 O O . VAL C 1 123 ? 30.734 -2.649 20.196 1.00 19.68 141 VAL C O 1
ATOM 6133 N N . TYR C 1 124 ? 30.563 -0.417 20.241 1.00 17.80 142 TYR C N 1
ATOM 6134 C CA . TYR C 1 124 ? 30.511 -0.306 21.689 1.00 16.68 142 TYR C CA 1
ATOM 6135 C C . TYR C 1 124 ? 29.144 0.269 22.051 1.00 20.66 142 TYR C C 1
ATOM 6136 O O . TYR C 1 124 ? 28.776 1.349 21.584 1.00 20.72 142 TYR C O 1
ATOM 6145 N N . TYR C 1 125 ? 28.392 -0.468 22.854 1.00 17.47 143 TYR C N 1
ATOM 6146 C CA . TYR C 1 125 ? 27.102 -0.041 23.346 1.00 17.75 143 TYR C CA 1
ATOM 6147 C C . TYR C 1 125 ? 27.163 -0.013 24.893 1.00 22.56 143 TYR C C 1
ATOM 6148 O O . TYR C 1 125 ? 27.038 -1.053 25.548 1.00 23.35 143 TYR C O 1
ATOM 6157 N N . GLY C 1 126 ? 27.429 1.174 25.445 1.00 19.15 144 GLY C N 1
ATOM 6158 C CA . GLY C 1 126 ? 27.645 1.367 26.881 1.00 18.25 144 GLY C CA 1
ATOM 6159 C C . GLY C 1 126 ? 26.429 1.343 27.778 1.00 20.45 144 GLY C C 1
ATOM 6160 O O . GLY C 1 126 ? 26.560 1.123 28.984 1.00 20.74 144 GLY C O 1
ATOM 6161 N N . SER C 1 127 ? 25.253 1.657 27.241 1.00 16.92 145 SER C N 1
ATOM 6162 C CA . SER C 1 127 ? 24.053 1.714 28.074 1.00 16.20 145 SER C CA 1
ATOM 6163 C C . SER C 1 127 ? 22.785 1.418 27.279 1.00 19.76 145 SER C C 1
ATOM 6164 O O . SER C 1 127 ? 22.563 2.075 26.261 1.00 18.68 145 SER C O 1
ATOM 6167 N N . PHE C 1 128 ? 21.911 0.506 27.795 1.00 17.68 146 PHE C N 1
ATOM 6168 C CA . PHE C 1 128 ? 20.599 0.246 27.200 1.00 19.15 146 PHE C CA 1
ATOM 6169 C C . PHE C 1 128 ? 19.599 1.394 27.564 1.00 24.28 146 PHE C C 1
ATOM 6170 O O . PHE C 1 128 ? 18.420 1.312 27.185 1.00 25.47 146 PHE C O 1
ATOM 6178 N N . SER C 1 129 ? 20.078 2.463 28.258 1.00 20.31 147 SER C N 1
ATOM 6179 C CA . SER C 1 129 ? 19.307 3.681 28.590 1.00 21.71 147 SER C CA 1
ATOM 6180 C C . SER C 1 129 ? 19.508 4.709 27.502 1.00 26.81 147 SER C C 1
ATOM 6181 O O . SER C 1 129 ? 18.707 5.625 27.363 1.00 28.50 147 SER C O 1
ATOM 6184 N N . SER C 1 130 ? 20.583 4.554 26.726 1.00 23.70 148 SER C N 1
ATOM 6185 C CA A SER C 1 130 ? 20.861 5.432 25.599 0.50 23.39 148 SER C CA 1
ATOM 6186 C CA B SER C 1 130 ? 20.873 5.422 25.585 0.50 23.22 148 SER C CA 1
ATOM 6187 C C . SER C 1 130 ? 20.312 4.749 24.347 1.00 27.99 148 SER C C 1
ATOM 6188 O O . SER C 1 130 ? 20.817 3.706 23.914 1.00 29.11 148 SER C O 1
ATOM 6193 N N . GLY C 1 131 ? 19.224 5.292 23.842 1.00 25.12 149 GLY C N 1
ATOM 6194 C CA . GLY C 1 131 ? 18.506 4.758 22.696 1.00 24.29 149 GLY C CA 1
ATOM 6195 C C . GLY C 1 131 ? 19.226 4.597 21.378 1.00 26.99 149 GLY C C 1
ATOM 6196 O O . GLY C 1 131 ? 20.130 5.361 21.010 1.00 23.60 149 GLY C O 1
ATOM 6197 N N . VAL C 1 132 ? 18.795 3.583 20.653 1.00 25.44 150 VAL C N 1
ATOM 6198 C CA . VAL C 1 132 ? 19.233 3.336 19.304 1.00 25.80 150 VAL C CA 1
ATOM 6199 C C . VAL C 1 132 ? 17.950 3.164 18.490 1.00 28.21 150 VAL C C 1
ATOM 6200 O O . VAL C 1 132 ? 17.021 2.454 18.897 1.00 26.88 150 VAL C O 1
ATOM 6204 N N . GLY C 1 133 ? 17.885 3.883 17.388 1.00 24.34 151 GLY C N 1
ATOM 6205 C CA . GLY C 1 133 ? 16.761 3.782 16.473 1.00 22.76 151 GLY C CA 1
ATOM 6206 C C . GLY C 1 133 ? 17.005 2.723 15.418 1.00 23.56 151 GLY C C 1
ATOM 6207 O O . GLY C 1 133 ? 18.108 2.187 15.301 1.00 21.77 151 GLY C O 1
ATOM 6208 N N . GLU C 1 134 ? 15.970 2.438 14.626 1.00 20.57 152 GLU C N 1
ATOM 6209 C CA . GLU C 1 134 ? 16.002 1.480 13.518 1.00 19.93 152 GLU C CA 1
ATOM 6210 C C . GLU C 1 134 ? 16.970 1.934 12.420 1.00 25.96 152 GLU C C 1
ATOM 6211 O O . GLU C 1 134 ? 17.666 1.092 11.844 1.00 26.78 152 GLU C O 1
ATOM 6217 N N . ASN C 1 135 ? 17.014 3.259 12.135 1.00 22.55 153 ASN C N 1
ATOM 6218 C CA . ASN C 1 135 ? 17.912 3.844 11.116 1.00 22.54 153 ASN C CA 1
ATOM 6219 C C . ASN C 1 135 ? 19.349 3.756 11.601 1.00 26.83 153 ASN C C 1
ATOM 6220 O O . ASN C 1 135 ? 20.203 3.331 10.821 1.00 27.39 153 ASN C O 1
ATOM 6225 N N . ASN C 1 136 ? 19.605 4.072 12.907 1.00 20.66 154 ASN C N 1
ATOM 6226 C CA . ASN C 1 136 ? 20.935 3.933 13.533 1.00 18.71 154 ASN C CA 1
ATOM 6227 C C . ASN C 1 136 ? 21.515 2.553 13.272 1.00 24.46 154 ASN C C 1
ATOM 6228 O O . ASN C 1 136 ? 22.660 2.437 12.838 1.00 26.81 154 ASN C O 1
ATOM 6233 N N . LEU C 1 137 ? 20.702 1.498 13.499 1.00 21.15 155 LEU C N 1
ATOM 6234 C CA . LEU C 1 137 ? 21.120 0.104 13.286 1.00 19.61 155 LEU C CA 1
ATOM 6235 C C . LEU C 1 137 ? 21.370 -0.188 11.805 1.00 22.18 155 LEU C C 1
ATOM 6236 O O . LEU C 1 137 ? 22.413 -0.770 11.485 1.00 20.07 155 LEU C O 1
ATOM 6241 N N . ASP C 1 138 ? 20.456 0.252 10.911 1.00 18.01 156 ASP C N 1
ATOM 6242 C CA . ASP C 1 138 ? 20.608 0.044 9.455 1.00 17.76 156 ASP C CA 1
ATOM 6243 C C . ASP C 1 138 ? 21.884 0.697 8.934 1.00 23.53 156 ASP C C 1
ATOM 6244 O O . ASP C 1 138 ? 22.582 0.095 8.126 1.00 23.34 156 ASP C O 1
ATOM 6249 N N . TYR C 1 139 ? 22.213 1.909 9.433 1.00 20.82 157 TYR C N 1
ATOM 6250 C CA . TYR C 1 139 ? 23.415 2.649 9.025 1.00 19.05 157 TYR C CA 1
ATOM 6251 C C . TYR C 1 139 ? 24.687 1.979 9.527 1.00 20.98 157 TYR C C 1
ATOM 6252 O O . TYR C 1 139 ? 25.660 1.892 8.774 1.00 20.03 157 TYR C O 1
ATOM 6269 N N . PHE C 1 141 ? 25.088 -1.286 10.268 1.00 19.97 159 PHE C N 1
ATOM 6270 C CA . PHE C 1 141 ? 25.241 -2.510 9.473 1.00 19.62 159 PHE C CA 1
ATOM 6271 C C . PHE C 1 141 ? 25.722 -2.198 8.046 1.00 26.63 159 PHE C C 1
ATOM 6272 O O . PHE C 1 141 ? 26.601 -2.911 7.551 1.00 27.47 159 PHE C O 1
ATOM 6280 N N . ALA C 1 142 ? 25.189 -1.123 7.399 1.00 21.56 160 ALA C N 1
ATOM 6281 C CA . ALA C 1 142 ? 25.620 -0.749 6.043 1.00 22.22 160 ALA C CA 1
ATOM 6282 C C . ALA C 1 142 ? 27.099 -0.338 6.029 1.00 24.59 160 ALA C C 1
ATOM 6283 O O . ALA C 1 142 ? 27.818 -0.691 5.104 1.00 23.10 160 ALA C O 1
ATOM 6285 N N . HIS C 1 143 ? 27.574 0.329 7.099 1.00 22.66 161 HIS C N 1
ATOM 6286 C CA . HIS C 1 143 ? 28.975 0.725 7.221 1.00 22.41 161 HIS C CA 1
ATOM 6287 C C . HIS C 1 143 ? 29.891 -0.519 7.272 1.00 27.09 161 HIS C C 1
ATOM 6288 O O . HIS C 1 143 ? 31.052 -0.457 6.853 1.00 27.72 161 HIS C O 1
ATOM 6295 N N . PHE C 1 144 ? 29.330 -1.662 7.735 1.00 22.18 162 PHE C N 1
ATOM 6296 C CA . PHE C 1 144 ? 30.023 -2.931 7.925 1.00 20.15 162 PHE C CA 1
ATOM 6297 C C . PHE C 1 144 ? 29.659 -3.986 6.887 1.00 23.71 162 PHE C C 1
ATOM 6298 O O . PHE C 1 144 ? 30.009 -5.148 7.085 1.00 22.59 162 PHE C O 1
ATOM 6306 N N . LYS C 1 145 ? 28.983 -3.611 5.792 1.00 22.71 163 LYS C N 1
ATOM 6307 C CA . LYS C 1 145 ? 28.508 -4.571 4.784 1.00 23.94 163 LYS C CA 1
ATOM 6308 C C . LYS C 1 145 ? 29.647 -5.446 4.168 1.00 28.85 163 LYS C C 1
ATOM 6309 O O . LYS C 1 145 ? 29.381 -6.570 3.787 1.00 28.31 163 LYS C O 1
ATOM 6315 N N . GLU C 1 146 ? 30.896 -4.948 4.114 1.00 26.61 164 GLU C N 1
ATOM 6316 C CA . GLU C 1 146 ? 32.009 -5.719 3.557 1.00 26.85 164 GLU C CA 1
ATOM 6317 C C . GLU C 1 146 ? 32.856 -6.398 4.656 1.00 32.17 164 GLU C C 1
ATOM 6318 O O . GLU C 1 146 ? 33.856 -7.033 4.342 1.00 34.04 164 GLU C O 1
ATOM 6324 N N . CYS C 1 147 ? 32.471 -6.253 5.931 1.00 26.69 165 CYS C N 1
ATOM 6325 C CA . CYS C 1 147 ? 33.209 -6.828 7.057 1.00 26.35 165 CYS C CA 1
ATOM 6326 C C . CYS C 1 147 ? 32.945 -8.328 7.169 1.00 28.48 165 CYS C C 1
ATOM 6327 O O . CYS C 1 147 ? 31.814 -8.765 6.969 1.00 25.62 165 CYS C O 1
ATOM 6330 N N . LYS C 1 148 ? 33.998 -9.103 7.508 1.00 26.46 166 LYS C N 1
ATOM 6331 C CA . LYS C 1 148 ? 33.953 -10.553 7.747 1.00 26.95 166 LYS C CA 1
ATOM 6332 C C . LYS C 1 148 ? 33.144 -10.887 9.020 1.00 31.56 166 LYS C C 1
ATOM 6333 O O . LYS C 1 148 ? 32.555 -11.964 9.113 1.00 31.76 166 LYS C O 1
ATOM 6339 N N . GLY C 1 149 ? 33.175 -9.988 10.004 1.00 26.88 167 GLY C N 1
ATOM 6340 C CA . GLY C 1 149 ? 32.493 -10.184 11.277 1.00 25.50 167 GLY C CA 1
ATOM 6341 C C . GLY C 1 149 ? 32.246 -8.926 12.085 1.00 26.39 167 GLY C C 1
ATOM 6342 O O . GLY C 1 149 ? 32.761 -7.849 11.769 1.00 25.28 167 GLY C O 1
ATOM 6343 N N . LEU C 1 150 ? 31.472 -9.084 13.159 1.00 20.51 168 LEU C N 1
ATOM 6344 C CA . LEU C 1 150 ? 31.065 -8.018 14.040 1.00 19.21 168 LEU C CA 1
ATOM 6345 C C . LEU C 1 150 ? 31.458 -8.301 15.467 1.00 24.27 168 LEU C C 1
ATOM 6346 O O . LEU C 1 150 ? 31.277 -9.406 15.964 1.00 24.76 168 LEU C O 1
ATOM 6351 N N . ILE C 1 151 ? 31.998 -7.289 16.132 1.00 21.89 169 ILE C N 1
ATOM 6352 C CA . ILE C 1 151 ? 32.281 -7.296 17.560 1.00 20.92 169 ILE C CA 1
ATOM 6353 C C . ILE C 1 151 ? 31.225 -6.379 18.188 1.00 23.50 169 ILE C C 1
ATOM 6354 O O . ILE C 1 151 ? 31.158 -5.195 17.840 1.00 22.22 169 ILE C O 1
ATOM 6359 N N . PHE C 1 152 ? 30.339 -6.947 19.020 1.00 20.06 170 PHE C N 1
ATOM 6360 C CA . PHE C 1 152 ? 29.302 -6.159 19.700 1.00 20.81 170 PHE C CA 1
ATOM 6361 C C . PHE C 1 152 ? 29.690 -6.121 21.182 1.00 23.14 170 PHE C C 1
ATOM 6362 O O . PHE C 1 152 ? 29.502 -7.095 21.914 1.00 21.23 170 PHE C O 1
ATOM 6370 N N . ASP C 1 153 ? 30.298 -5.024 21.594 1.00 18.03 171 ASP C N 1
ATOM 6371 C CA . ASP C 1 153 ? 30.841 -4.874 22.942 1.00 17.29 171 ASP C CA 1
ATOM 6372 C C . ASP C 1 153 ? 29.833 -4.229 23.897 1.00 20.13 171 ASP C C 1
ATOM 6373 O O . ASP C 1 153 ? 29.487 -3.050 23.745 1.00 19.10 171 ASP C O 1
ATOM 6378 N N . VAL C 1 154 ? 29.391 -5.001 24.904 1.00 16.29 172 VAL C N 1
ATOM 6379 C CA . VAL C 1 154 ? 28.455 -4.532 25.941 1.00 16.11 172 VAL C CA 1
ATOM 6380 C C . VAL C 1 154 ? 29.102 -4.625 27.351 1.00 20.32 172 VAL C C 1
ATOM 6381 O O . VAL C 1 154 ? 28.393 -4.736 28.361 1.00 20.85 172 VAL C O 1
ATOM 6385 N N . ARG C 1 155 ? 30.439 -4.582 27.409 1.00 14.32 173 ARG C N 1
ATOM 6386 C CA . ARG C 1 155 ? 31.136 -4.565 28.683 1.00 15.34 173 ARG C CA 1
ATOM 6387 C C . ARG C 1 155 ? 30.827 -3.242 29.392 1.00 20.77 173 ARG C C 1
ATOM 6388 O O . ARG C 1 155 ? 30.717 -2.209 28.728 1.00 19.52 173 ARG C O 1
ATOM 6396 N N . ASP C 1 156 ? 30.655 -3.277 30.736 1.00 18.55 174 ASP C N 1
ATOM 6397 C CA . ASP C 1 156 ? 30.346 -2.083 31.542 1.00 18.48 174 ASP C CA 1
ATOM 6398 C C . ASP C 1 156 ? 28.971 -1.494 31.202 1.00 22.67 174 ASP C C 1
ATOM 6399 O O . ASP C 1 156 ? 28.733 -0.328 31.458 1.00 23.00 174 ASP C O 1
ATOM 6404 N N . ASN C 1 157 ? 28.061 -2.311 30.644 1.00 19.50 175 ASN C N 1
ATOM 6405 C CA . ASN C 1 157 ? 26.719 -1.869 30.331 1.00 18.53 175 ASN C CA 1
ATOM 6406 C C . ASN C 1 157 ? 25.780 -2.438 31.406 1.00 23.56 175 ASN C C 1
ATOM 6407 O O . ASN C 1 157 ? 25.438 -3.631 31.366 1.00 23.75 175 ASN C O 1
ATOM 6412 N N . GLY C 1 158 ? 25.407 -1.578 32.357 1.00 18.79 176 GLY C N 1
ATOM 6413 C CA . GLY C 1 158 ? 24.549 -1.917 33.491 1.00 19.67 176 GLY C CA 1
ATOM 6414 C C . GLY C 1 158 ? 23.071 -2.060 33.180 1.00 27.38 176 GLY C C 1
ATOM 6415 O O . GLY C 1 158 ? 22.250 -2.172 34.098 1.00 26.24 176 GLY C O 1
ATOM 6416 N N . GLY C 1 159 ? 22.731 -2.088 31.889 1.00 25.75 177 GLY C N 1
ATOM 6417 C CA . GLY C 1 159 ? 21.355 -2.277 31.453 1.00 24.29 177 GLY C CA 1
ATOM 6418 C C . GLY C 1 159 ? 20.671 -1.001 31.051 1.00 24.80 177 GLY C C 1
ATOM 6419 O O . GLY C 1 159 ? 21.324 -0.040 30.642 1.00 21.05 177 GLY C O 1
ATOM 6420 N N . GLY C 1 160 ? 19.351 -1.020 31.168 1.00 22.40 178 GLY C N 1
ATOM 6421 C CA . GLY C 1 160 ? 18.497 0.094 30.813 1.00 22.10 178 GLY C CA 1
ATOM 6422 C C . GLY C 1 160 ? 17.180 -0.392 30.263 1.00 27.38 178 GLY C C 1
ATOM 6423 O O . GLY C 1 160 ? 16.534 -1.248 30.872 1.00 28.80 178 GLY C O 1
ATOM 6424 N N . SER C 1 161 ? 16.795 0.105 29.092 1.00 22.90 179 SER C N 1
ATOM 6425 C CA . SER C 1 161 ? 15.500 -0.215 28.514 1.00 24.66 179 SER C CA 1
ATOM 6426 C C . SER C 1 161 ? 15.507 -1.539 27.726 1.00 32.04 179 SER C C 1
ATOM 6427 O O . SER C 1 161 ? 16.394 -1.776 26.903 1.00 32.35 179 SER C O 1
ATOM 6438 N N . LEU C 1 163 ? 13.326 -2.231 25.519 1.00 26.05 181 LEU C N 1
ATOM 6439 C CA . LEU C 1 163 ? 12.938 -1.818 24.174 1.00 25.90 181 LEU C CA 1
ATOM 6440 C C . LEU C 1 163 ? 14.119 -1.909 23.230 1.00 28.14 181 LEU C C 1
ATOM 6441 O O . LEU C 1 163 ? 13.964 -2.423 22.124 1.00 28.06 181 LEU C O 1
ATOM 6446 N N . TYR C 1 164 ? 15.298 -1.391 23.671 1.00 22.46 182 TYR C N 1
ATOM 6447 C CA . TYR C 1 164 ? 16.542 -1.358 22.885 1.00 21.54 182 TYR C CA 1
ATOM 6448 C C . TYR C 1 164 ? 17.184 -2.706 22.910 1.00 22.08 182 TYR C C 1
ATOM 6449 O O . TYR C 1 164 ? 17.727 -3.154 21.913 1.00 21.26 182 TYR C O 1
ATOM 6458 N N . SER C 1 165 ? 17.034 -3.402 24.005 1.00 19.68 183 SER C N 1
ATOM 6459 C CA . SER C 1 165 ? 17.557 -4.755 24.117 1.00 20.94 183 SER C CA 1
ATOM 6460 C C . SER C 1 165 ? 16.929 -5.644 22.968 1.00 26.31 183 SER C C 1
ATOM 6461 O O . SER C 1 165 ? 17.646 -6.230 22.145 1.00 25.60 183 SER C O 1
ATOM 6464 N N . ASP C 1 166 ? 15.593 -5.609 22.872 1.00 22.26 184 ASP C N 1
ATOM 6465 C CA . ASP C 1 166 ? 14.737 -6.288 21.908 1.00 24.33 184 ASP C CA 1
ATOM 6466 C C . ASP C 1 166 ? 15.019 -5.807 20.463 1.00 25.64 184 ASP C C 1
ATOM 6467 O O . ASP C 1 166 ? 15.160 -6.610 19.542 1.00 24.09 184 ASP C O 1
ATOM 6472 N N . ARG C 1 167 ? 15.125 -4.490 20.279 1.00 22.97 185 ARG C N 1
ATOM 6473 C CA . ARG C 1 167 ? 15.339 -3.904 18.964 1.00 22.82 185 ARG C CA 1
ATOM 6474 C C . ARG C 1 167 ? 16.674 -4.363 18.374 1.00 25.42 185 ARG C C 1
ATOM 6475 O O . ARG C 1 167 ? 16.713 -4.699 17.201 1.00 25.05 185 ARG C O 1
ATOM 6483 N N . ILE C 1 168 ? 17.748 -4.435 19.194 1.00 20.89 186 ILE C N 1
ATOM 6484 C CA . ILE C 1 168 ? 19.051 -4.852 18.695 1.00 18.69 186 ILE C CA 1
ATOM 6485 C C . ILE C 1 168 ? 19.069 -6.378 18.435 1.00 20.82 186 ILE C C 1
ATOM 6486 O O . ILE C 1 168 ? 19.421 -6.776 17.327 1.00 21.84 186 ILE C O 1
ATOM 6491 N N . ALA C 1 169 ? 18.703 -7.208 19.420 1.00 15.35 187 ALA C N 1
ATOM 6492 C CA . ALA C 1 169 ? 18.736 -8.676 19.304 1.00 16.60 187 ALA C CA 1
ATOM 6493 C C . ALA C 1 169 ? 17.958 -9.220 18.095 1.00 22.47 187 ALA C C 1
ATOM 6494 O O . ALA C 1 169 ? 18.406 -10.189 17.473 1.00 22.17 187 ALA C O 1
ATOM 6496 N N . SER C 1 170 ? 16.822 -8.594 17.744 1.00 19.16 188 SER C N 1
ATOM 6497 C CA . SER C 1 170 ? 15.978 -9.032 16.618 1.00 17.75 188 SER C CA 1
ATOM 6498 C C . SER C 1 170 ? 16.665 -8.817 15.255 1.00 21.08 188 SER C C 1
ATOM 6499 O O . SER C 1 170 ? 16.202 -9.341 14.250 1.00 21.73 188 SER C O 1
ATOM 6502 N N . ARG C 1 171 ? 17.787 -8.106 15.221 1.00 19.02 189 ARG C N 1
ATOM 6503 C CA . ARG C 1 171 ? 18.581 -7.917 13.990 1.00 19.53 189 ARG C CA 1
ATOM 6504 C C . ARG C 1 171 ? 19.516 -9.119 13.685 1.00 23.94 189 ARG C C 1
ATOM 6505 O O . ARG C 1 171 ? 20.123 -9.175 12.619 1.00 23.21 189 ARG C O 1
ATOM 6513 N N . PHE C 1 172 ? 19.605 -10.085 14.605 1.00 20.58 190 PHE C N 1
ATOM 6514 C CA . PHE C 1 172 ? 20.507 -11.219 14.453 1.00 19.89 190 PHE C CA 1
ATOM 6515 C C . PHE C 1 172 ? 19.741 -12.538 14.310 1.00 23.53 190 PHE C C 1
ATOM 6516 O O . PHE C 1 172 ? 20.362 -13.600 14.164 1.00 23.21 190 PHE C O 1
ATOM 6524 N N . LEU C 1 173 ? 18.405 -12.458 14.247 1.00 18.79 191 LEU C N 1
ATOM 6525 C CA . LEU C 1 173 ? 17.563 -13.637 14.127 1.00 19.72 191 LEU C CA 1
ATOM 6526 C C . LEU C 1 173 ? 17.290 -14.024 12.675 1.00 27.70 191 LEU C C 1
ATOM 6527 O O . LEU C 1 173 ? 17.200 -13.153 11.798 1.00 28.07 191 LEU C O 1
ATOM 6532 N N . GLU C 1 174 ? 17.194 -15.347 12.430 1.00 24.70 192 GLU C N 1
ATOM 6533 C CA . GLU C 1 174 ? 16.842 -15.914 11.132 1.00 26.43 192 GLU C CA 1
ATOM 6534 C C . GLU C 1 174 ? 15.344 -16.241 11.124 1.00 30.63 192 GLU C C 1
ATOM 6535 O O . GLU C 1 174 ? 14.689 -16.201 10.084 1.00 30.20 192 GLU C O 1
ATOM 6541 N N . GLU C 1 175 ? 14.827 -16.597 12.310 1.00 27.61 193 GLU C N 1
ATOM 6542 C CA . GLU C 1 175 ? 13.460 -17.029 12.537 1.00 28.82 193 GLU C CA 1
ATOM 6543 C C . GLU C 1 175 ? 13.050 -16.747 13.968 1.00 34.15 193 GLU C C 1
ATOM 6544 O O . GLU C 1 175 ? 13.911 -16.495 14.811 1.00 34.27 193 GLU C O 1
ATOM 6550 N N . ARG C 1 176 ? 11.731 -16.824 14.241 1.00 30.25 194 ARG C N 1
ATOM 6551 C CA . ARG C 1 176 ? 11.152 -16.658 15.564 1.00 29.22 194 ARG C CA 1
ATOM 6552 C C . ARG C 1 176 ? 11.737 -17.756 16.466 1.00 30.55 194 ARG C C 1
ATOM 6553 O O . ARG C 1 176 ? 11.893 -18.899 16.025 1.00 30.24 194 ARG C O 1
ATOM 6561 N N . ILE C 1 177 ? 12.115 -17.395 17.698 1.00 23.91 195 ILE C N 1
ATOM 6562 C CA . ILE C 1 177 ? 12.717 -18.340 18.647 1.00 21.97 195 ILE C CA 1
ATOM 6563 C C . ILE C 1 177 ? 12.198 -18.132 20.050 1.00 26.69 195 ILE C C 1
ATOM 6564 O O . ILE C 1 177 ? 11.800 -17.031 20.420 1.00 26.63 195 ILE C O 1
ATOM 6569 N N . LEU C 1 178 ? 12.290 -19.184 20.855 1.00 23.14 196 LEU C N 1
ATOM 6570 C CA . LEU C 1 178 ? 12.073 -19.164 22.279 1.00 22.48 196 LEU C CA 1
ATOM 6571 C C . LEU C 1 178 ? 13.336 -18.539 22.874 1.00 24.75 196 LEU C C 1
ATOM 6572 O O . LEU C 1 178 ? 14.422 -18.999 22.543 1.00 23.84 196 LEU C O 1
ATOM 6577 N N . THR C 1 179 ? 13.220 -17.462 23.676 1.00 21.50 197 THR C N 1
ATOM 6578 C CA . THR C 1 179 ? 14.401 -16.781 24.234 1.00 21.73 197 THR C CA 1
ATOM 6579 C C . THR C 1 179 ? 14.684 -17.240 25.663 1.00 25.67 197 THR C C 1
ATOM 6580 O O . THR C 1 179 ? 15.804 -17.118 26.155 1.00 23.47 197 THR C O 1
ATOM 6584 N N . GLY C 1 180 ? 13.655 -17.775 26.299 1.00 23.80 198 GLY C N 1
ATOM 6585 C CA . GLY C 1 180 ? 13.723 -18.260 27.662 1.00 23.32 198 GLY C CA 1
ATOM 6586 C C . GLY C 1 180 ? 12.364 -18.190 28.299 1.00 26.92 198 GLY C C 1
ATOM 6587 O O . GLY C 1 180 ? 11.346 -18.184 27.602 1.00 26.73 198 GLY C O 1
ATOM 6588 N N . TYR C 1 181 ? 12.349 -18.120 29.631 1.00 25.52 199 TYR C N 1
ATOM 6589 C CA . TYR C 1 181 ? 11.134 -18.104 30.441 1.00 25.02 199 TYR C CA 1
ATOM 6590 C C . TYR C 1 181 ? 11.201 -17.086 31.555 1.00 30.29 199 TYR C C 1
ATOM 6591 O O . TYR C 1 181 ? 12.293 -16.709 32.000 1.00 27.42 199 TYR C O 1
ATOM 6600 N N . THR C 1 182 ? 10.014 -16.677 32.047 1.00 28.34 200 THR C N 1
ATOM 6601 C CA . THR C 1 182 ? 9.874 -15.813 33.225 1.00 26.85 200 THR C CA 1
ATOM 6602 C C . THR C 1 182 ? 8.936 -16.519 34.200 1.00 29.79 200 THR C C 1
ATOM 6603 O O . THR C 1 182 ? 8.060 -17.279 33.786 1.00 28.11 200 THR C O 1
ATOM 6607 N N . GLN C 1 183 ? 9.159 -16.301 35.498 1.00 26.95 201 GLN C N 1
ATOM 6608 C CA . GLN C 1 183 ? 8.339 -16.778 36.613 1.00 26.41 201 GLN C CA 1
ATOM 6609 C C . GLN C 1 183 ? 8.023 -15.596 37.473 1.00 31.13 201 GLN C C 1
ATOM 6610 O O . GLN C 1 183 ? 8.814 -14.655 37.486 1.00 28.87 201 GLN C O 1
ATOM 6616 N N . TYR C 1 184 ? 6.921 -15.627 38.209 1.00 30.31 202 TYR C N 1
ATOM 6617 C CA . TYR C 1 184 ? 6.560 -14.520 39.090 1.00 31.14 202 TYR C CA 1
ATOM 6618 C C . TYR C 1 184 ? 6.149 -15.079 40.420 1.00 35.65 202 TYR C C 1
ATOM 6619 O O . TYR C 1 184 ? 5.495 -16.133 40.478 1.00 36.34 202 TYR C O 1
ATOM 6621 N N . LYS C 1 185 ? 6.546 -14.374 41.490 1.00 30.03 203 LYS C N 1
ATOM 6622 C CA . LYS C 1 185 ? 6.208 -14.708 42.861 1.00 29.92 203 LYS C CA 1
ATOM 6623 C C . LYS C 1 185 ? 4.685 -14.704 42.992 1.00 38.34 203 LYS C C 1
ATOM 6624 O O . LYS C 1 185 ? 4.032 -13.683 42.748 1.00 38.60 203 LYS C O 1
ATOM 6630 N N . LYS C 1 186 ? 4.122 -15.872 43.311 1.00 37.45 204 LYS C N 1
ATOM 6631 C CA . LYS C 1 186 ? 2.690 -16.111 43.445 1.00 38.01 204 LYS C CA 1
ATOM 6632 C C . LYS C 1 186 ? 2.212 -15.950 44.924 1.00 45.64 204 LYS C C 1
ATOM 6633 O O . LYS C 1 186 ? 1.131 -15.406 45.169 1.00 46.32 204 LYS C O 1
ATOM 6639 N N . GLY C 1 187 ? 2.996 -16.474 45.871 1.00 42.37 205 GLY C N 1
ATOM 6640 C CA . GLY C 1 187 ? 2.717 -16.429 47.303 1.00 40.64 205 GLY C CA 1
ATOM 6641 C C . GLY C 1 187 ? 3.933 -16.061 48.132 1.00 41.23 205 GLY C C 1
ATOM 6642 O O . GLY C 1 187 ? 5.024 -15.871 47.580 1.00 38.01 205 GLY C O 1
ATOM 6643 N N . ASN C 1 188 ? 3.754 -15.998 49.486 1.00 36.88 206 ASN C N 1
ATOM 6644 C CA . ASN C 1 188 ? 4.779 -15.613 50.461 1.00 35.23 206 ASN C CA 1
ATOM 6645 C C . ASN C 1 188 ? 5.902 -16.623 50.607 1.00 36.98 206 ASN C C 1
ATOM 6646 O O . ASN C 1 188 ? 7.017 -16.240 50.971 1.00 35.20 206 ASN C O 1
ATOM 6651 N N . GLY C 1 189 ? 5.606 -17.891 50.346 1.00 33.78 207 GLY C N 1
ATOM 6652 C CA . GLY C 1 189 ? 6.590 -18.969 50.416 1.00 33.09 207 GLY C CA 1
ATOM 6653 C C . GLY C 1 189 ? 7.761 -18.699 49.489 1.00 35.53 207 GLY C C 1
ATOM 6654 O O . GLY C 1 189 ? 7.568 -18.190 48.384 1.00 34.39 207 GLY C O 1
ATOM 6655 N N . HIS C 1 190 ? 8.989 -18.999 49.949 1.00 30.81 208 HIS C N 1
ATOM 6656 C CA . HIS C 1 190 ? 10.252 -18.754 49.251 1.00 27.83 208 HIS C CA 1
ATOM 6657 C C . HIS C 1 190 ? 10.304 -19.358 47.834 1.00 32.70 208 HIS C C 1
ATOM 6658 O O . HIS C 1 190 ? 10.996 -18.808 46.976 1.00 30.03 208 HIS C O 1
ATOM 6665 N N . ASN C 1 191 ? 9.548 -20.441 47.579 1.00 32.74 209 ASN C N 1
ATOM 6666 C CA . ASN C 1 191 ? 9.479 -21.105 46.267 1.00 33.84 209 ASN C CA 1
ATOM 6667 C C . ASN C 1 191 ? 8.059 -21.065 45.673 1.00 37.22 209 ASN C C 1
ATOM 6668 O O . ASN C 1 191 ? 7.751 -21.848 44.778 1.00 35.93 209 ASN C O 1
ATOM 6673 N N . ASP C 1 192 ? 7.205 -20.145 46.147 1.00 33.43 210 ASP C N 1
ATOM 6674 C CA . ASP C 1 192 ? 5.845 -20.062 45.622 1.00 33.74 210 ASP C CA 1
ATOM 6675 C C . ASP C 1 192 ? 5.820 -19.188 44.325 1.00 36.21 210 ASP C C 1
ATOM 6676 O O . ASP C 1 192 ? 5.488 -17.998 44.363 1.00 35.32 210 ASP C O 1
ATOM 6681 N N . PHE C 1 193 ? 6.189 -19.817 43.185 1.00 31.85 211 PHE C N 1
ATOM 6682 C CA . PHE C 1 193 ? 6.260 -19.211 41.849 1.00 30.66 211 PHE C CA 1
ATOM 6683 C C . PHE C 1 193 ? 5.240 -19.746 40.882 1.00 35.75 211 PHE C C 1
ATOM 6684 O O . PHE C 1 193 ? 4.894 -20.928 40.943 1.00 36.62 211 PHE C O 1
ATOM 6692 N N . THR C 1 194 ? 4.861 -18.901 39.895 1.00 32.74 212 THR C N 1
ATOM 6693 C CA . THR C 1 194 ? 4.024 -19.305 38.761 1.00 32.50 212 THR C CA 1
ATOM 6694 C C . THR 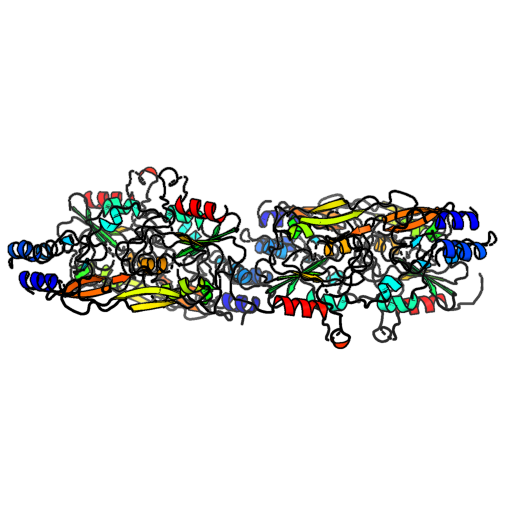C 1 194 ? 4.865 -20.247 37.883 1.00 34.91 212 THR C C 1
ATOM 6695 O O . THR C 1 194 ? 6.085 -20.321 38.040 1.00 34.24 212 THR C O 1
ATOM 6699 N N . GLN C 1 195 ? 4.223 -20.974 36.990 1.00 32.59 213 GLN C N 1
ATOM 6700 C CA . GLN C 1 195 ? 4.917 -21.864 36.070 1.00 33.04 213 GLN C CA 1
ATOM 6701 C C . GLN C 1 195 ? 5.734 -21.046 35.067 1.00 36.28 213 GLN C C 1
ATOM 6702 O O . GLN C 1 195 ? 5.323 -19.927 34.742 1.00 34.49 213 GLN C O 1
ATOM 6708 N N . PRO C 1 196 ? 6.912 -21.546 34.613 1.00 33.44 214 PRO C N 1
ATOM 6709 C CA . PRO C 1 196 ? 7.707 -20.776 33.636 1.00 32.36 214 PRO C CA 1
ATOM 6710 C C . PRO C 1 196 ? 6.886 -20.375 32.399 1.00 36.59 214 PRO C C 1
ATOM 6711 O O . PRO C 1 196 ? 6.230 -21.215 31.779 1.00 37.02 214 PRO C O 1
ATOM 6715 N N . ASN C 1 197 ? 6.832 -19.069 32.125 1.00 31.59 215 ASN C N 1
ATOM 6716 C CA . ASN C 1 197 ? 6.108 -18.518 30.989 1.00 30.88 215 ASN C CA 1
ATOM 6717 C C . ASN C 1 197 ? 7.083 -18.294 29.818 1.00 31.50 215 ASN C C 1
ATOM 6718 O O . ASN C 1 197 ? 8.033 -17.517 29.967 1.00 28.74 215 ASN C O 1
ATOM 6723 N N . PRO C 1 198 ? 6.862 -18.961 28.656 1.00 26.86 216 PRO C N 1
ATOM 6724 C CA . PRO C 1 198 ? 7.792 -18.789 27.516 1.00 24.94 216 PRO C CA 1
ATOM 6725 C C . PRO C 1 198 ? 7.748 -17.385 26.904 1.00 29.29 216 PRO C C 1
ATOM 6726 O O . PRO C 1 198 ? 6.693 -16.787 26.737 1.00 30.24 216 PRO C O 1
ATOM 6730 N N . VAL C 1 199 ? 8.923 -16.862 26.591 1.00 24.28 217 VAL C N 1
ATOM 6731 C CA . VAL C 1 199 ? 9.092 -15.563 25.965 1.00 22.74 217 VAL C CA 1
ATOM 6732 C C . VAL C 1 199 ? 9.696 -15.830 24.575 1.00 27.72 217 VAL C C 1
ATOM 6733 O O . VAL C 1 199 ? 10.655 -16.587 24.461 1.00 28.19 217 VAL C O 1
ATOM 6737 N N . TYR C 1 200 ? 9.105 -15.248 23.528 1.00 25.12 218 TYR C N 1
ATOM 6738 C CA . TYR C 1 200 ? 9.559 -15.420 22.155 1.00 24.58 218 TYR C CA 1
ATOM 6739 C C . TYR C 1 200 ? 10.045 -14.095 21.569 1.00 27.97 218 TYR C C 1
ATOM 6740 O O . TYR C 1 200 ? 9.646 -13.021 22.035 1.00 27.65 218 TYR C O 1
ATOM 6749 N N . LEU C 1 201 ? 10.928 -14.176 20.557 1.00 23.04 219 LEU C N 1
ATOM 6750 C CA . LEU C 1 201 ? 11.434 -13.017 19.816 1.00 21.11 219 LEU C CA 1
ATOM 6751 C C . LEU C 1 201 ? 11.361 -13.325 18.336 1.00 25.02 219 LEU C C 1
ATOM 6752 O O . LEU C 1 201 ? 11.747 -14.418 17.901 1.00 23.86 219 LEU C O 1
ATOM 6757 N N . SER C 1 202 ? 10.815 -12.377 17.563 1.00 22.96 220 SER C N 1
ATOM 6758 C CA . SER C 1 202 ? 10.682 -12.531 16.121 1.00 23.99 220 SER C CA 1
ATOM 6759 C C . SER C 1 202 ? 11.772 -11.747 15.413 1.00 28.72 220 SER C C 1
ATOM 6760 O O . SER C 1 202 ? 12.218 -10.722 15.943 1.00 27.03 220 SER C O 1
ATOM 6763 N N . PRO C 1 203 ? 12.239 -12.209 14.221 1.00 27.55 221 PRO C N 1
ATOM 6764 C CA . PRO C 1 203 ? 13.293 -11.450 13.517 1.00 26.66 221 PRO C CA 1
ATOM 6765 C C . PRO C 1 203 ? 12.785 -10.092 13.058 1.00 30.59 221 PRO C C 1
ATOM 6766 O O . PRO C 1 203 ? 11.585 -9.927 12.833 1.00 29.03 221 PRO C O 1
ATOM 6770 N N . SER C 1 204 ? 13.697 -9.114 12.943 1.00 28.58 222 SER C N 1
ATOM 6771 C CA . SER C 1 204 ? 13.369 -7.778 12.434 1.00 28.45 222 SER C CA 1
ATOM 6772 C C . SER C 1 204 ? 13.075 -7.830 10.905 1.00 32.31 222 SER C C 1
ATOM 6773 O O . SER C 1 204 ? 13.586 -8.716 10.212 1.00 30.56 222 SER C O 1
ATOM 6776 N N . ASP C 1 205 ? 12.277 -6.858 10.402 1.00 28.90 223 ASP C N 1
ATOM 6777 C CA . ASP C 1 205 ? 11.991 -6.671 8.977 1.00 29.24 223 ASP C CA 1
ATOM 6778 C C . ASP C 1 205 ? 13.057 -5.750 8.346 1.00 29.86 223 ASP C C 1
ATOM 6779 O O . ASP C 1 205 ? 13.145 -5.638 7.121 1.00 29.84 223 ASP C O 1
ATOM 6784 N N . ARG C 1 206 ? 13.891 -5.133 9.186 1.00 25.88 224 ARG C N 1
ATOM 6785 C CA . ARG C 1 206 ? 14.974 -4.233 8.765 1.00 25.06 224 ARG C CA 1
ATOM 6786 C C . ARG C 1 206 ? 16.278 -5.033 8.489 1.00 27.37 224 ARG C C 1
ATOM 6787 O O . ARG C 1 206 ? 16.223 -6.254 8.368 1.00 25.82 224 ARG C O 1
ATOM 6795 N N . THR C 1 207 ? 17.433 -4.352 8.336 1.00 25.63 225 THR C N 1
ATOM 6796 C CA . THR C 1 207 ? 18.724 -5.009 8.039 1.00 24.55 225 THR C CA 1
ATOM 6797 C C . THR C 1 207 ? 19.122 -5.964 9.147 1.00 26.75 225 THR C C 1
ATOM 6798 O O . THR C 1 207 ? 19.121 -5.589 10.322 1.00 25.98 225 THR C O 1
ATOM 6802 N N . ARG C 1 208 ? 19.428 -7.213 8.758 1.00 22.61 226 ARG C N 1
ATOM 6803 C CA . ARG C 1 208 ? 19.846 -8.258 9.682 1.00 21.58 226 ARG C CA 1
ATOM 6804 C C . ARG C 1 208 ? 21.318 -8.643 9.456 1.00 25.12 226 ARG C C 1
ATOM 6805 O O . ARG C 1 208 ? 21.845 -8.468 8.355 1.00 24.10 226 ARG C O 1
ATOM 6813 N N . TRP C 1 209 ? 21.994 -9.112 10.524 1.00 20.62 227 TRP C N 1
ATOM 6814 C CA . TRP C 1 209 ? 23.399 -9.523 10.452 1.00 18.70 227 TRP C CA 1
ATOM 6815 C C . TRP C 1 209 ? 23.482 -11.009 10.749 1.00 21.43 227 TRP C C 1
ATOM 6816 O O . TRP C 1 209 ? 23.250 -11.437 11.878 1.00 22.41 227 TRP C O 1
ATOM 6827 N N . LEU C 1 210 ? 23.800 -11.800 9.720 1.00 18.96 228 LEU C N 1
ATOM 6828 C CA . LEU C 1 210 ? 23.849 -13.248 9.870 1.00 20.20 228 LEU C CA 1
ATOM 6829 C C . LEU C 1 210 ? 25.278 -13.778 9.759 1.00 27.85 228 LEU C C 1
ATOM 6830 O O . LEU C 1 210 ? 25.506 -14.978 9.875 1.00 30.31 228 LEU C O 1
ATOM 6835 N N . ARG C 1 211 ? 26.241 -12.876 9.596 1.00 23.41 229 ARG C N 1
ATOM 6836 C CA . ARG C 1 211 ? 27.664 -13.207 9.555 1.00 22.59 229 ARG C CA 1
ATOM 6837 C C . ARG C 1 211 ? 28.169 -13.392 11.010 1.00 24.81 229 ARG C C 1
ATOM 6838 O O . ARG C 1 211 ? 27.445 -13.007 11.937 1.00 21.73 229 ARG C O 1
ATOM 6846 N N . PRO C 1 212 ? 29.393 -13.941 11.248 1.00 20.65 230 PRO C N 1
ATOM 6847 C CA . PRO C 1 212 ? 29.840 -14.136 12.638 1.00 20.78 230 PRO C CA 1
ATOM 6848 C C . PRO C 1 212 ? 29.809 -12.865 13.504 1.00 23.83 230 PRO C C 1
ATOM 6849 O O . PRO C 1 212 ? 30.043 -11.745 13.026 1.00 24.93 230 PRO C O 1
ATOM 6853 N N . VAL C 1 213 ? 29.446 -13.049 14.775 1.00 18.47 231 VAL C N 1
ATOM 6854 C CA . VAL C 1 213 ? 29.382 -11.981 15.789 1.00 16.83 231 VAL C CA 1
ATOM 6855 C C . VAL C 1 213 ? 30.097 -12.425 17.057 1.00 21.90 231 VAL C C 1
ATOM 6856 O O . VAL C 1 213 ? 29.806 -13.506 17.567 1.00 21.88 231 VAL C O 1
ATOM 6860 N N . ILE C 1 214 ? 30.937 -11.549 17.624 1.00 20.23 232 ILE C N 1
ATOM 6861 C CA . ILE C 1 214 ? 31.517 -11.763 18.947 1.00 19.70 232 ILE C CA 1
ATOM 6862 C C . ILE C 1 214 ? 30.890 -10.745 19.878 1.00 23.44 232 ILE C C 1
ATOM 6863 O O . ILE C 1 214 ? 31.043 -9.549 19.651 1.00 23.38 232 ILE C O 1
ATOM 6868 N N . VAL C 1 215 ? 30.158 -11.218 20.909 1.00 20.25 233 VAL C N 1
ATOM 6869 C CA . VAL C 1 215 ? 29.544 -10.353 21.927 1.00 17.55 233 VAL C CA 1
ATOM 6870 C C . VAL C 1 215 ? 30.532 -10.307 23.098 1.00 20.03 233 VAL C C 1
ATOM 6871 O O . VAL C 1 215 ? 30.957 -11.357 23.570 1.00 17.53 233 VAL C O 1
ATOM 6875 N N . LEU C 1 216 ? 30.959 -9.100 23.499 1.00 17.35 234 LEU C N 1
ATOM 6876 C CA . LEU C 1 216 ? 31.927 -8.947 24.589 1.00 16.50 234 LEU C CA 1
ATOM 6877 C C . LEU C 1 216 ? 31.201 -8.633 25.886 1.00 20.33 234 LEU C C 1
ATOM 6878 O O . LEU C 1 216 ? 30.360 -7.738 25.919 1.00 17.55 234 LEU C O 1
ATOM 6883 N N . THR C 1 217 ? 31.502 -9.400 26.946 1.00 18.53 235 THR C N 1
ATOM 6884 C CA . THR C 1 217 ? 30.857 -9.229 28.250 1.00 18.89 235 THR C CA 1
ATOM 6885 C C . THR C 1 217 ? 31.866 -9.174 29.383 1.00 20.33 235 THR C C 1
ATOM 6886 O O . THR C 1 217 ? 32.983 -9.680 29.265 1.00 17.14 235 THR C O 1
ATOM 6890 N N . ASN C 1 218 ? 31.448 -8.554 30.508 1.00 18.30 236 ASN C N 1
ATOM 6891 C CA . ASN C 1 218 ? 32.234 -8.546 31.743 1.00 19.01 236 ASN C CA 1
ATOM 6892 C C . ASN C 1 218 ? 31.267 -8.568 32.901 1.00 22.18 236 ASN C C 1
ATOM 6893 O O . ASN C 1 218 ? 30.062 -8.560 32.665 1.00 18.89 236 ASN C O 1
ATOM 6898 N N . ARG C 1 219 ? 31.774 -8.605 34.158 1.00 21.21 237 ARG C N 1
ATOM 6899 C CA . ARG C 1 219 ? 30.904 -8.664 35.334 1.00 20.83 237 ARG C CA 1
ATOM 6900 C C . ARG C 1 219 ? 30.038 -7.410 35.448 1.00 23.02 237 ARG C C 1
ATOM 6901 O O . ARG C 1 219 ? 28.976 -7.460 36.062 1.00 22.00 237 ARG C O 1
ATOM 6909 N N . HIS C 1 220 ? 30.446 -6.327 34.779 1.00 18.60 238 HIS C N 1
ATOM 6910 C CA . HIS C 1 220 ? 29.696 -5.087 34.768 1.00 18.93 238 HIS C CA 1
ATOM 6911 C C . HIS C 1 220 ? 28.670 -5.037 33.605 1.00 21.33 238 HIS C C 1
ATOM 6912 O O . HIS C 1 220 ? 28.082 -3.986 33.369 1.00 19.83 238 HIS C O 1
ATOM 6919 N N . SER C 1 221 ? 28.394 -6.204 32.952 1.00 17.17 239 SER C N 1
ATOM 6920 C CA . SER C 1 221 ? 27.327 -6.392 31.963 1.00 16.89 239 SER C CA 1
ATOM 6921 C C . SER C 1 221 ? 26.189 -7.027 32.735 1.00 19.52 239 SER C C 1
ATOM 6922 O O . SER C 1 221 ? 26.319 -8.178 33.152 1.00 16.76 239 SER C O 1
ATOM 6925 N N . TYR C 1 222 ? 25.123 -6.271 33.049 1.00 17.86 240 TYR C N 1
ATOM 6926 C CA . TYR C 1 222 ? 24.075 -6.860 33.861 1.00 17.73 240 TYR C CA 1
ATOM 6927 C C . TYR C 1 222 ? 22.714 -6.243 33.589 1.00 21.20 240 TYR C C 1
ATOM 6928 O O . TYR C 1 222 ? 22.602 -5.289 32.809 1.00 18.94 240 TYR C O 1
ATOM 6937 N N . SER C 1 223 ? 21.670 -6.804 34.257 1.00 18.18 241 SER C N 1
ATOM 6938 C CA . SER C 1 223 ? 20.263 -6.418 34.173 1.00 16.90 241 SER C CA 1
ATOM 6939 C C . SER C 1 223 ? 19.763 -6.604 32.734 1.00 21.62 241 SER C C 1
ATOM 6940 O O . SER C 1 223 ? 19.872 -7.726 32.262 1.00 21.28 241 SER C O 1
ATOM 6943 N N . ALA C 1 224 ? 19.241 -5.570 32.025 1.00 19.29 242 ALA C N 1
ATOM 6944 C CA . ALA C 1 224 ? 18.766 -5.749 30.642 1.00 18.60 242 ALA C CA 1
ATOM 6945 C C . ALA C 1 224 ? 19.875 -6.321 29.720 1.00 21.96 242 ALA C C 1
ATOM 6946 O O . ALA C 1 224 ? 19.578 -7.074 28.804 1.00 23.41 242 ALA C O 1
ATOM 6948 N N . THR C 1 225 ? 21.142 -6.018 30.003 1.00 18.83 243 THR C N 1
ATOM 6949 C CA . THR C 1 225 ? 22.301 -6.514 29.250 1.00 18.22 243 THR C CA 1
ATOM 6950 C C . THR C 1 225 ? 22.429 -8.030 29.429 1.00 23.94 243 THR C C 1
ATOM 6951 O O . THR C 1 225 ? 22.813 -8.722 28.485 1.00 24.43 243 THR C O 1
ATOM 6955 N N . ASN C 1 226 ? 22.112 -8.538 30.632 1.00 19.57 244 ASN C N 1
ATOM 6956 C CA . ASN C 1 226 ? 22.144 -9.965 30.924 1.00 19.94 244 ASN C CA 1
ATOM 6957 C C . ASN C 1 226 ? 21.093 -10.683 30.065 1.00 23.93 244 ASN C C 1
ATOM 6958 O O . ASN C 1 226 ? 21.402 -11.713 29.474 1.00 21.60 244 ASN C O 1
ATOM 6963 N N . ASP C 1 227 ? 19.880 -10.088 29.941 1.00 20.94 245 ASP C N 1
ATOM 6964 C CA . ASP C 1 227 ? 18.802 -10.625 29.105 1.00 21.11 245 ASP C CA 1
ATOM 6965 C C . ASP C 1 227 ? 19.167 -10.577 27.609 1.00 26.02 245 ASP C C 1
ATOM 6966 O O . ASP C 1 227 ? 18.828 -11.507 26.868 1.00 27.97 245 ASP C O 1
ATOM 6971 N N . PHE C 1 228 ? 19.855 -9.512 27.182 1.00 20.96 246 PHE C N 1
ATOM 6972 C CA . PHE C 1 228 ? 20.342 -9.331 25.809 1.00 21.08 246 PHE C CA 1
ATOM 6973 C C . PHE C 1 228 ? 21.361 -10.438 25.468 1.00 25.44 246 PHE C C 1
ATOM 6974 O O . PHE C 1 228 ? 21.245 -11.095 24.434 1.00 27.76 246 PHE C O 1
ATOM 6982 N N . VAL C 1 229 ? 22.340 -10.637 26.355 1.00 19.71 247 VAL C N 1
ATOM 6983 C CA . VAL C 1 229 ? 23.382 -11.654 26.206 1.00 18.70 247 VAL C CA 1
ATOM 6984 C C . VAL C 1 229 ? 22.723 -13.054 26.132 1.00 24.76 247 VAL C C 1
ATOM 6985 O O . VAL C 1 229 ? 23.088 -13.859 25.268 1.00 25.36 247 VAL C O 1
ATOM 6989 N N . ASN C 1 230 ? 21.723 -13.307 26.995 1.00 21.27 248 ASN C N 1
ATOM 6990 C CA . ASN C 1 230 ? 20.991 -14.560 27.047 1.00 21.60 248 ASN C CA 1
ATOM 6991 C C . ASN C 1 230 ? 20.382 -14.912 25.690 1.00 24.97 248 ASN C C 1
ATOM 6992 O O . ASN C 1 230 ? 20.418 -16.078 25.295 1.00 24.01 248 ASN C O 1
ATOM 6997 N N . VAL C 1 231 ? 19.806 -13.920 24.995 1.00 21.14 249 VAL C N 1
ATOM 6998 C CA . VAL C 1 231 ? 19.189 -14.144 23.681 1.00 21.01 249 VAL C CA 1
ATOM 6999 C C . VAL C 1 231 ? 20.294 -14.338 22.620 1.00 22.70 249 VAL C C 1
ATOM 7000 O O . VAL C 1 231 ? 20.186 -15.239 21.789 1.00 23.60 249 VAL C O 1
ATOM 7012 N N . ARG C 1 233 ? 23.407 -15.481 22.793 1.00 20.65 251 ARG C N 1
ATOM 7013 C CA . ARG C 1 233 ? 24.122 -16.769 22.851 1.00 21.01 251 ARG C CA 1
ATOM 7014 C C . ARG C 1 233 ? 23.281 -17.940 22.312 1.00 25.62 251 ARG C C 1
ATOM 7015 O O . ARG C 1 233 ? 23.803 -19.051 22.200 1.00 28.35 251 ARG C O 1
ATOM 7023 N N . LEU C 1 234 ? 21.996 -17.709 21.978 1.00 21.28 252 LEU C N 1
ATOM 7024 C CA . LEU C 1 234 ? 21.157 -18.766 21.398 1.00 21.15 252 LEU C CA 1
ATOM 7025 C C . LEU C 1 234 ? 21.343 -18.844 19.877 1.00 25.54 252 LEU C C 1
ATOM 7026 O O . LEU C 1 234 ? 20.857 -19.771 19.245 1.00 28.64 252 LEU C O 1
ATOM 7031 N N . LEU C 1 235 ? 22.014 -17.865 19.297 1.00 20.42 253 LEU C N 1
ATOM 7032 C CA . LEU C 1 235 ? 22.147 -17.686 17.858 1.00 18.99 253 LEU C CA 1
ATOM 7033 C C . LEU C 1 235 ? 23.391 -18.329 17.308 1.00 23.37 253 LEU C C 1
ATOM 7034 O O . LEU C 1 235 ? 24.461 -18.223 17.910 1.00 22.97 253 LEU C O 1
ATOM 7039 N N . PRO C 1 236 ? 23.234 -19.084 16.181 1.00 21.95 254 PRO C N 1
ATOM 7040 C CA . PRO C 1 236 ? 24.369 -19.871 15.633 1.00 21.04 254 PRO C CA 1
ATOM 7041 C C . PRO C 1 236 ? 25.603 -19.058 15.235 1.00 25.40 254 PRO C C 1
ATOM 7042 O O . PRO C 1 236 ? 26.714 -19.585 15.361 1.00 26.47 254 PRO C O 1
ATOM 7046 N N . GLN C 1 237 ? 25.431 -17.804 14.728 1.00 20.41 255 GLN C N 1
ATOM 7047 C CA . GLN C 1 237 ? 26.582 -16.991 14.313 1.00 19.46 255 GLN C CA 1
ATOM 7048 C C . GLN C 1 237 ? 27.237 -16.236 15.510 1.00 22.72 255 GLN C C 1
ATOM 7049 O O . GLN C 1 237 ? 28.239 -15.552 15.311 1.00 22.49 255 GLN C O 1
ATOM 7055 N N . VAL C 1 238 ? 26.685 -16.362 16.732 1.00 17.30 256 VAL C N 1
ATOM 7056 C CA . VAL C 1 238 ? 27.191 -15.591 17.874 1.00 17.27 256 VAL C CA 1
ATOM 7057 C C . VAL C 1 238 ? 28.104 -16.400 18.800 1.00 22.57 256 VAL C C 1
ATOM 7058 O O . VAL C 1 238 ? 27.759 -17.514 19.224 1.00 22.53 256 VAL C O 1
ATOM 7062 N N . THR C 1 239 ? 29.239 -15.772 19.182 1.00 18.84 257 THR C N 1
ATOM 7063 C CA . THR C 1 239 ? 30.159 -16.263 20.212 1.00 18.99 257 THR C CA 1
ATOM 7064 C C . THR C 1 239 ? 30.205 -15.170 21.281 1.00 23.89 257 THR C C 1
ATOM 7065 O O . THR C 1 239 ? 30.323 -13.981 20.945 1.00 23.61 257 THR C O 1
ATOM 7069 N N . VAL C 1 240 ? 30.046 -15.549 22.552 1.00 18.96 258 VAL C N 1
ATOM 7070 C CA . VAL C 1 240 ? 30.141 -14.614 23.672 1.00 16.16 258 VAL C CA 1
ATOM 7071 C C . VAL C 1 240 ? 31.559 -14.776 24.259 1.00 19.99 258 VAL C C 1
ATOM 7072 O O . VAL C 1 240 ? 32.008 -15.891 24.507 1.00 21.14 258 VAL C O 1
ATOM 7084 N N . GLY C 1 242 ? 34.763 -12.956 26.920 1.00 18.64 260 GLY C N 1
ATOM 7085 C CA . GLY C 1 242 ? 35.110 -12.068 28.018 1.00 19.37 260 GLY C CA 1
ATOM 7086 C C . GLY C 1 242 ? 34.965 -12.753 29.355 1.00 25.22 260 GLY C C 1
ATOM 7087 O O . GLY C 1 242 ? 35.570 -13.799 29.606 1.00 26.21 260 GLY C O 1
ATOM 7088 N N . ASP C 1 243 ? 34.101 -12.194 30.193 1.00 21.73 261 ASP C N 1
ATOM 7089 C CA . ASP C 1 243 ? 33.878 -12.733 31.525 1.00 20.60 261 ASP C CA 1
ATOM 7090 C C . ASP C 1 243 ? 32.403 -12.950 31.794 1.00 24.42 261 ASP C C 1
ATOM 7091 O O . ASP C 1 243 ? 31.548 -12.476 31.043 1.00 22.75 261 ASP C O 1
ATOM 7096 N N . ARG C 1 244 ? 32.102 -13.725 32.861 1.00 22.50 262 ARG C N 1
ATOM 7097 C CA . ARG C 1 244 ? 30.733 -13.970 33.304 1.00 21.90 262 ARG C CA 1
ATOM 7098 C C . ARG C 1 244 ? 29.986 -12.644 33.457 1.00 21.85 262 ARG C C 1
ATOM 7099 O O . ARG C 1 244 ? 30.562 -11.674 33.968 1.00 20.43 262 ARG C O 1
ATOM 7107 N N . THR C 1 245 ? 28.697 -12.601 33.056 1.00 16.73 263 THR C N 1
ATOM 7108 C CA . THR C 1 245 ? 27.905 -11.375 33.237 1.00 15.29 263 THR C CA 1
ATOM 7109 C C . THR C 1 245 ? 27.627 -11.172 34.724 1.00 20.06 263 THR C C 1
ATOM 7110 O O . THR C 1 245 ? 27.787 -12.108 35.535 1.00 19.99 263 THR C O 1
ATOM 7114 N N . GLY C 1 246 ? 27.180 -9.954 35.065 1.00 16.74 264 GLY C N 1
ATOM 7115 C CA . GLY C 1 246 ? 26.823 -9.562 36.419 1.00 14.73 264 GLY C CA 1
ATOM 7116 C C . GLY C 1 246 ? 25.424 -9.978 36.786 1.00 18.95 264 GLY C C 1
ATOM 7117 O O . GLY C 1 246 ? 24.927 -9.600 37.851 1.00 18.00 264 GLY C O 1
ATOM 7118 N N . GLY C 1 247 ? 24.789 -10.744 35.902 1.00 16.58 265 GLY C N 1
ATOM 7119 C CA . GLY C 1 247 ? 23.454 -11.280 36.153 1.00 16.73 265 GLY C CA 1
ATOM 7120 C C . GLY C 1 247 ? 22.356 -10.247 36.245 1.00 21.86 265 GLY C C 1
ATOM 7121 O O . GLY C 1 247 ? 22.410 -9.216 35.566 1.00 20.20 265 GLY C O 1
ATOM 7122 N N . GLY C 1 248 ? 21.361 -10.518 37.090 1.00 21.77 266 GLY C N 1
ATOM 7123 C CA . GLY C 1 248 ? 20.186 -9.662 37.218 1.00 22.29 266 GLY C CA 1
ATOM 7124 C C . GLY C 1 248 ? 19.209 -9.914 36.082 1.00 30.86 266 GLY C C 1
ATOM 7125 O O . GLY C 1 248 ? 19.492 -10.705 35.165 1.00 30.93 266 GLY C O 1
ATOM 7126 N N . SER C 1 249 ? 18.067 -9.221 36.104 1.00 29.51 267 SER C N 1
ATOM 7127 C CA . SER C 1 249 ? 17.011 -9.442 35.117 1.00 29.91 267 SER C CA 1
ATOM 7128 C C . SER C 1 249 ? 16.465 -8.180 34.456 1.00 37.55 267 SER C C 1
ATOM 7129 O O . SER C 1 249 ? 15.721 -8.299 33.492 1.00 41.21 267 SER C O 1
ATOM 7132 N N . GLY C 1 250 ? 16.753 -7.003 34.981 1.00 32.87 268 GLY C N 1
ATOM 7133 C CA . GLY C 1 250 ? 16.170 -5.795 34.409 1.00 33.22 268 GLY C CA 1
ATOM 7134 C C . GLY C 1 250 ? 14.699 -5.598 34.764 1.00 36.37 268 GLY C C 1
ATOM 7135 O O . GLY C 1 250 ? 14.038 -4.711 34.214 1.00 35.95 268 GLY C O 1
ATOM 7136 N N . LEU C 1 251 ? 14.174 -6.442 35.681 1.00 31.54 269 LEU C N 1
ATOM 7137 C CA . LEU C 1 251 ? 12.812 -6.368 36.192 1.00 31.61 269 LEU C CA 1
ATOM 7138 C C . LEU C 1 251 ? 12.885 -6.236 37.712 1.00 30.94 269 LEU C C 1
ATOM 7139 O O . LEU C 1 251 ? 12.912 -7.247 38.419 1.00 28.78 269 LEU C O 1
ATOM 7144 N N . PRO C 1 252 ? 12.971 -4.999 38.246 1.00 28.27 270 PRO C N 1
ATOM 7145 C CA . PRO C 1 252 ? 13.113 -4.843 39.714 1.00 27.39 270 PRO C CA 1
ATOM 7146 C C . PRO C 1 252 ? 11.835 -4.814 40.523 1.00 31.44 270 PRO C C 1
ATOM 7147 O O . PRO C 1 252 ? 10.774 -4.414 40.048 1.00 31.36 270 PRO C O 1
ATOM 7151 N N . PHE C 1 253 ? 11.975 -5.229 41.788 1.00 27.84 271 PHE C N 1
ATOM 7152 C CA . PHE C 1 253 ? 10.996 -5.103 42.854 1.00 26.75 271 PHE C CA 1
ATOM 7153 C C . PHE C 1 253 ? 11.460 -3.941 43.747 1.00 28.49 271 PHE C C 1
ATOM 7154 O O . PHE C 1 253 ? 12.653 -3.766 43.950 1.00 27.87 271 PHE C O 1
ATOM 7162 N N . SER C 1 254 ? 10.548 -3.165 44.286 1.00 26.43 272 SER C N 1
ATOM 7163 C CA . SER C 1 254 ? 10.880 -2.131 45.260 1.00 25.69 272 SER C CA 1
ATOM 7164 C C . SER C 1 254 ? 9.723 -1.969 46.196 1.00 30.07 272 SER C C 1
ATOM 7165 O O . SER C 1 254 ? 8.576 -2.150 45.798 1.00 29.20 272 SER C O 1
ATOM 7168 N N . SER C 1 255 ? 10.041 -1.704 47.451 1.00 26.27 273 SER C N 1
ATOM 7169 C CA . SER C 1 255 ? 9.082 -1.470 48.511 1.00 26.30 273 SER C CA 1
ATOM 7170 C C . SER C 1 255 ? 9.672 -0.493 49.502 1.00 31.76 273 SER C C 1
ATOM 7171 O O . SER C 1 255 ? 10.882 -0.492 49.711 1.00 29.27 273 SER C O 1
ATOM 7174 N N . GLU C 1 256 ? 8.828 0.353 50.082 1.00 32.37 274 GLU C N 1
ATOM 7175 C CA . GLU C 1 256 ? 9.232 1.333 51.082 1.00 33.43 274 GLU C CA 1
ATOM 7176 C C . GLU C 1 256 ? 9.164 0.748 52.495 1.00 38.20 274 GLU C C 1
ATOM 7177 O O . GLU C 1 256 ? 8.320 -0.104 52.778 1.00 40.78 274 GLU C O 1
ATOM 7183 N N . LEU C 1 257 ? 10.042 1.220 53.381 1.00 31.80 275 LEU C N 1
ATOM 7184 C CA . LEU C 1 257 ? 10.056 0.835 54.795 1.00 30.32 275 LEU C CA 1
ATOM 7185 C C . LEU C 1 257 ? 9.241 1.854 55.593 1.00 32.18 275 LEU C C 1
ATOM 7186 O O . LEU C 1 257 ? 9.060 2.969 55.089 1.00 31.54 275 LEU C O 1
ATOM 7191 N N . PRO C 1 258 ? 8.812 1.562 56.856 1.00 27.88 276 PRO C N 1
ATOM 7192 C CA . PRO C 1 258 ? 8.096 2.590 57.655 1.00 28.18 276 PRO C CA 1
ATOM 7193 C C . PRO C 1 258 ? 8.853 3.931 57.765 1.00 34.92 276 PRO C C 1
ATOM 7194 O O . PRO C 1 258 ? 8.202 4.965 57.863 1.00 37.45 276 PRO C O 1
ATOM 7198 N N . ASN C 1 259 ? 10.207 3.929 57.732 1.00 30.71 277 ASN C N 1
ATOM 7199 C CA . ASN C 1 259 ? 11.027 5.151 57.848 1.00 30.29 277 ASN C CA 1
ATOM 7200 C C . ASN C 1 259 ? 11.256 5.872 56.486 1.00 33.83 277 ASN C C 1
ATOM 7201 O O . ASN C 1 259 ? 12.024 6.840 56.428 1.00 33.57 277 ASN C O 1
ATOM 7206 N N . GLY C 1 260 ? 10.617 5.392 55.418 1.00 29.16 278 GLY C N 1
ATOM 7207 C CA . GLY C 1 260 ? 10.719 6.019 54.109 1.00 27.97 278 GLY C CA 1
ATOM 7208 C C . GLY C 1 260 ? 11.854 5.531 53.235 1.00 32.87 278 GLY C C 1
ATOM 7209 O O . GLY C 1 260 ? 11.943 5.933 52.070 1.00 33.62 278 GLY C O 1
ATOM 7210 N N . TRP C 1 261 ? 12.735 4.662 53.767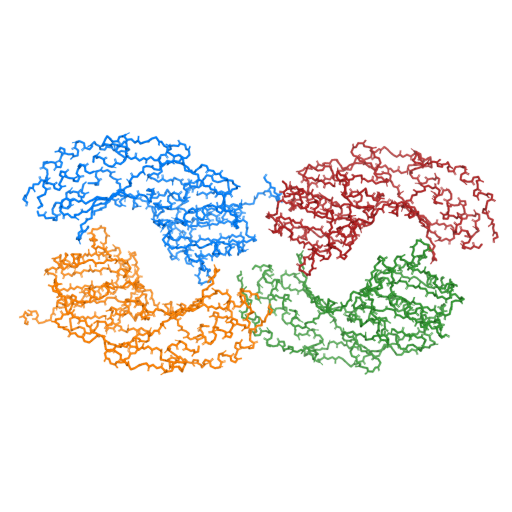 1.00 27.31 279 TRP C N 1
ATOM 7211 C CA . TRP C 1 261 ? 13.798 4.089 52.932 1.00 25.94 279 TRP C CA 1
ATOM 7212 C C . TRP C 1 261 ? 13.171 3.073 52.008 1.00 27.33 279 TRP C C 1
ATOM 7213 O O . TRP C 1 261 ? 12.041 2.654 52.241 1.00 26.74 279 TRP C O 1
ATOM 7224 N N . SER C 1 262 ? 13.890 2.653 50.994 1.00 22.73 280 SER C N 1
ATOM 7225 C CA A SER C 1 262 ? 13.394 1.664 50.052 0.50 22.60 280 SER C CA 1
ATOM 7226 C CA B SER C 1 262 ? 13.351 1.634 50.120 0.50 22.54 280 SER C CA 1
ATOM 7227 C C . SER C 1 262 ? 14.348 0.505 49.939 1.00 27.22 280 SER C C 1
ATOM 7228 O O . SER C 1 262 ? 15.556 0.699 50.064 1.00 27.28 280 SER C O 1
ATOM 7233 N N . VAL C 1 263 ? 13.819 -0.682 49.694 1.00 23.92 281 VAL C N 1
ATOM 7234 C CA . VAL C 1 263 ? 14.587 -1.885 49.424 1.00 22.86 281 VAL C CA 1
ATOM 7235 C C . VAL C 1 263 ? 14.224 -2.316 47.986 1.00 26.23 281 VAL C C 1
ATOM 7236 O O . VAL C 1 263 ? 13.048 -2.324 47.611 1.00 24.30 281 VAL C O 1
ATOM 7240 N N . ARG C 1 264 ? 15.233 -2.647 47.201 1.00 24.09 282 ARG C N 1
ATOM 7241 C CA . ARG C 1 264 ? 15.032 -3.135 45.846 1.00 23.84 282 ARG C CA 1
ATOM 7242 C C . ARG C 1 264 ? 15.862 -4.416 45.630 1.00 24.58 282 ARG C C 1
ATOM 7243 O O . ARG C 1 264 ? 16.891 -4.599 46.266 1.00 22.52 282 ARG C O 1
ATOM 7251 N N . PHE C 1 265 ? 15.369 -5.297 44.759 1.00 21.56 283 PHE C N 1
ATOM 7252 C CA . PHE C 1 265 ? 15.943 -6.571 44.314 1.00 20.32 283 PHE C CA 1
ATOM 7253 C C . PHE C 1 265 ? 15.216 -7.008 43.063 1.00 26.26 283 PHE C C 1
ATOM 7254 O O . PHE C 1 265 ? 14.195 -6.406 42.716 1.00 24.57 283 PHE C O 1
ATOM 7262 N N . SER C 1 266 ? 15.717 -8.067 42.393 1.00 25.35 284 SER C N 1
ATOM 7263 C CA . SER C 1 266 ? 15.068 -8.622 41.196 1.00 25.03 284 SER C CA 1
ATOM 7264 C C . SER C 1 266 ? 13.690 -9.150 41.577 1.00 30.60 284 SER C C 1
ATOM 7265 O O . SER C 1 266 ? 13.556 -9.867 42.576 1.00 29.42 284 SER C O 1
ATOM 7268 N N . ALA C 1 267 ? 12.670 -8.720 40.843 1.00 30.06 285 ALA C N 1
ATOM 7269 C CA . ALA C 1 267 ? 11.276 -9.081 41.100 1.00 33.06 285 ALA C CA 1
ATOM 7270 C C . ALA C 1 267 ? 10.907 -10.455 40.588 1.00 43.40 285 ALA C C 1
ATOM 7271 O O . ALA C 1 267 ? 10.022 -11.098 41.181 1.00 47.11 285 ALA C O 1
ATOM 7273 N N . CYS C 1 268 ? 11.523 -10.889 39.463 1.00 39.90 286 CYS C N 1
ATOM 7274 C CA A CYS C 1 268 ? 11.155 -12.157 38.849 0.50 40.60 286 CYS C CA 1
ATOM 7275 C CA B CYS C 1 268 ? 11.158 -12.157 38.831 0.50 39.54 286 CYS C CA 1
ATOM 7276 C C . CYS C 1 268 ? 12.371 -13.005 38.418 1.00 42.08 286 CYS C C 1
ATOM 7277 O O . CYS C 1 268 ? 13.266 -12.496 37.745 1.00 43.29 286 CYS C O 1
ATOM 7282 N N . PRO C 1 269 ? 12.369 -14.336 38.666 1.00 33.90 287 PRO C N 1
ATOM 7283 C CA . PRO C 1 269 ? 13.445 -15.170 38.098 1.00 31.55 287 PRO C CA 1
ATOM 7284 C C . PRO C 1 269 ? 13.308 -15.268 36.549 1.00 31.84 287 PRO C C 1
ATOM 7285 O O . PRO C 1 269 ? 12.220 -15.472 36.016 1.00 29.54 287 PRO C O 1
ATOM 7289 N N . VAL C 1 270 ? 14.412 -15.077 35.836 1.00 26.88 288 VAL C N 1
ATOM 7290 C CA . VAL C 1 270 ? 14.491 -15.218 34.384 1.00 25.97 288 VAL C CA 1
ATOM 7291 C C . VAL C 1 270 ? 15.249 -16.522 34.137 1.00 29.41 288 VAL C C 1
ATOM 7292 O O . VAL C 1 270 ? 16.309 -16.743 34.738 1.00 27.88 288 VAL C O 1
ATOM 7296 N N . LEU C 1 271 ? 14.671 -17.408 33.299 1.00 23.85 289 LEU C N 1
ATOM 7297 C CA . LEU C 1 271 ? 15.272 -18.696 32.990 1.00 22.52 289 LEU C CA 1
ATOM 7298 C C . LEU C 1 271 ? 15.693 -18.765 31.543 1.00 26.26 289 LEU C C 1
ATOM 7299 O O . LEU C 1 271 ? 15.046 -18.171 30.678 1.00 25.60 289 LEU C O 1
ATOM 7304 N N . ASP C 1 272 ? 16.757 -19.523 31.264 1.00 23.49 290 ASP C N 1
ATOM 7305 C CA . ASP C 1 272 ? 17.197 -19.723 29.895 1.00 24.12 290 ASP C CA 1
ATOM 7306 C C . ASP C 1 272 ? 16.302 -20.808 29.234 1.00 27.25 290 ASP C C 1
ATOM 7307 O O . ASP C 1 272 ? 15.346 -21.277 29.867 1.00 25.20 290 ASP C O 1
ATOM 7312 N N . VAL C 1 273 ? 16.620 -21.221 27.977 1.00 24.29 291 VAL C N 1
ATOM 7313 C CA . VAL C 1 273 ? 15.814 -22.228 27.253 1.00 24.81 291 VAL C CA 1
ATOM 7314 C C . VAL C 1 273 ? 15.869 -23.626 27.935 1.00 30.27 291 VAL C C 1
ATOM 7315 O O . VAL C 1 273 ? 15.011 -24.469 27.668 1.00 31.14 291 VAL C O 1
ATOM 7319 N N . ASN C 1 274 ? 16.855 -23.862 28.815 1.00 26.86 292 ASN C N 1
ATOM 7320 C CA . ASN C 1 274 ? 16.971 -25.121 29.551 1.00 27.11 292 ASN C CA 1
ATOM 7321 C C . ASN C 1 274 ? 16.389 -24.972 30.961 1.00 32.14 292 ASN C C 1
ATOM 7322 O O . ASN C 1 274 ? 16.600 -25.836 31.817 1.00 34.28 292 ASN C O 1
ATOM 7327 N N . LYS C 1 275 ? 15.638 -23.878 31.193 1.00 27.27 293 LYS C N 1
ATOM 7328 C CA . LYS C 1 275 ? 14.953 -23.539 32.443 1.00 27.10 293 LYS C CA 1
ATOM 7329 C C . LYS C 1 275 ? 15.947 -23.339 33.608 1.00 31.90 293 LYS C C 1
ATOM 7330 O O . LYS C 1 275 ? 15.593 -23.527 34.782 1.00 33.34 293 LYS C O 1
ATOM 7336 N N . GLN C 1 276 ? 17.172 -22.897 33.280 1.00 26.99 294 GLN C N 1
ATOM 7337 C CA . GLN C 1 276 ? 18.211 -22.592 34.270 1.00 26.68 294 GLN C CA 1
ATOM 7338 C C . GLN C 1 276 ? 18.211 -21.099 34.555 1.00 30.99 294 GLN C C 1
ATOM 7339 O O . GLN C 1 276 ? 18.029 -20.291 33.636 1.00 30.86 294 GLN C O 1
ATOM 7345 N N . HIS C 1 277 ? 18.408 -20.734 35.831 1.00 27.10 295 HIS C N 1
ATOM 7346 C CA . HIS C 1 277 ? 18.431 -19.351 36.312 1.00 25.43 295 HIS C CA 1
ATOM 7347 C C . HIS C 1 277 ? 19.624 -18.588 35.733 1.00 28.54 295 HIS C C 1
ATOM 7348 O O . HIS C 1 277 ? 20.739 -19.106 35.755 1.00 28.70 295 HIS C O 1
ATOM 7355 N N . THR C 1 278 ? 19.373 -17.368 35.198 1.00 23.21 296 THR C N 1
ATOM 7356 C CA . THR C 1 278 ? 20.408 -16.486 34.633 1.00 22.28 296 THR C CA 1
ATOM 7357 C C . THR C 1 278 ? 20.737 -15.319 35.605 1.00 26.35 296 THR C C 1
ATOM 7358 O O . THR C 1 278 ? 21.639 -14.521 35.326 1.00 26.00 296 THR C O 1
ATOM 7362 N N . GLU C 1 279 ? 20.012 -15.235 36.741 1.00 24.32 297 GLU C N 1
ATOM 7363 C CA . GLU C 1 279 ? 20.151 -14.178 37.758 1.00 24.04 297 GLU C CA 1
ATOM 7364 C C . GLU C 1 279 ? 21.570 -14.007 38.252 1.00 25.30 297 GLU C C 1
ATOM 7365 O O . GLU C 1 279 ? 21.988 -12.888 38.503 1.00 25.23 297 GLU C O 1
ATOM 7371 N N . PHE C 1 280 ? 22.300 -15.108 38.406 1.00 21.82 298 PHE C N 1
ATOM 7372 C CA . PHE C 1 280 ? 23.641 -15.135 38.998 1.00 20.57 298 PHE C CA 1
ATOM 7373 C C . PHE C 1 280 ? 24.743 -14.907 37.960 1.00 24.41 298 PHE C C 1
ATOM 7374 O O . PHE C 1 280 ? 25.914 -14.820 38.311 1.00 24.21 298 PHE C O 1
ATOM 7382 N N . GLY C 1 281 ? 24.351 -14.765 36.705 1.00 20.74 299 GLY C N 1
ATOM 7383 C CA . GLY C 1 281 ? 25.288 -14.512 35.626 1.00 19.09 299 GLY C CA 1
ATOM 7384 C C . GLY C 1 281 ? 25.252 -15.588 34.581 1.00 22.85 299 GLY C C 1
ATOM 7385 O O . GLY C 1 281 ? 24.769 -16.693 34.822 1.00 23.86 299 GLY C O 1
ATOM 7386 N N . ILE C 1 282 ? 25.778 -15.257 33.411 1.00 19.08 300 ILE C N 1
ATOM 7387 C CA . ILE C 1 282 ? 25.919 -16.152 32.284 1.00 19.10 300 ILE C CA 1
ATOM 7388 C C . ILE C 1 282 ? 27.418 -16.194 31.959 1.00 24.98 300 ILE C C 1
ATOM 7389 O O . ILE C 1 282 ? 28.054 -15.141 31.870 1.00 25.33 300 ILE C O 1
ATOM 7394 N N . ASP C 1 283 ? 27.984 -17.399 31.822 1.00 21.70 301 ASP C N 1
ATOM 7395 C CA . ASP C 1 283 ? 29.386 -17.598 31.456 1.00 21.98 301 ASP C CA 1
ATOM 7396 C C . ASP C 1 283 ? 29.616 -17.365 29.964 1.00 26.01 301 ASP C C 1
ATOM 7397 O O . ASP C 1 283 ? 28.772 -17.759 29.150 1.00 26.89 301 ASP C O 1
ATOM 7402 N N . PRO C 1 284 ? 30.752 -16.761 29.553 1.00 20.79 302 PRO C N 1
ATOM 7403 C CA . PRO C 1 284 ? 30.995 -16.600 28.104 1.00 19.86 302 PRO C CA 1
ATOM 7404 C C . PRO C 1 284 ? 31.295 -17.945 27.447 1.00 24.74 302 PRO C C 1
ATOM 7405 O O . PRO C 1 284 ? 31.561 -18.897 28.160 1.00 22.81 302 PRO C O 1
ATOM 7409 N N . ASP C 1 285 ? 31.256 -18.021 26.097 1.00 23.91 303 ASP C N 1
ATOM 7410 C CA . ASP C 1 285 ? 31.623 -19.227 25.356 1.00 24.69 303 ASP C CA 1
ATOM 7411 C C . ASP C 1 285 ? 33.125 -19.399 25.452 1.00 30.63 303 ASP C C 1
ATOM 7412 O O . ASP C 1 285 ? 33.603 -20.521 25.597 1.00 29.70 303 ASP C O 1
ATOM 7417 N N . THR C 1 286 ? 33.868 -18.263 25.404 1.00 27.73 304 THR C N 1
ATOM 7418 C CA . THR C 1 286 ? 35.328 -18.220 25.510 1.00 27.35 304 THR C CA 1
ATOM 7419 C C . THR C 1 286 ? 35.706 -17.221 26.579 1.00 28.64 304 THR C C 1
ATOM 7420 O O . THR C 1 286 ? 35.449 -16.029 26.419 1.00 27.58 304 THR C O 1
ATOM 7424 N N . ALA C 1 287 ? 36.308 -17.703 27.668 1.00 25.60 305 ALA C N 1
ATOM 7425 C CA . ALA C 1 287 ? 36.778 -16.845 28.760 1.00 24.54 305 ALA C CA 1
ATOM 7426 C C . ALA C 1 287 ? 38.068 -16.137 28.340 1.00 27.25 305 ALA C C 1
ATOM 7427 O O . ALA C 1 287 ? 39.035 -16.795 27.975 1.00 28.77 305 ALA C O 1
ATOM 7429 N N . VAL C 1 288 ? 38.058 -14.802 28.322 1.00 22.56 306 VAL C N 1
ATOM 7430 C CA . VAL C 1 288 ? 39.227 -13.976 27.992 1.00 22.11 306 VAL C CA 1
ATOM 7431 C C . VAL C 1 288 ? 39.267 -12.845 29.014 1.00 27.46 306 VAL C C 1
ATOM 7432 O O . VAL C 1 288 ? 38.253 -12.186 29.251 1.00 28.22 306 VAL C O 1
ATOM 7436 N N . ALA C 1 289 ? 40.429 -12.642 29.634 1.00 24.63 307 ALA C N 1
ATOM 7437 C CA . ALA C 1 289 ? 40.649 -11.588 30.618 1.00 24.21 307 ALA C CA 1
ATOM 7438 C C . ALA C 1 289 ? 41.710 -10.603 30.121 1.00 27.95 307 ALA C C 1
ATOM 7439 O O . ALA C 1 289 ? 42.682 -11.039 29.509 1.00 29.07 307 ALA C O 1
ATOM 7441 N N . ILE C 1 290 ? 41.536 -9.293 30.384 1.00 22.59 308 ILE C N 1
ATOM 7442 C CA . ILE C 1 290 ? 42.546 -8.288 30.029 1.00 21.66 308 ILE C CA 1
ATOM 7443 C C . ILE C 1 290 ? 43.762 -8.544 30.948 1.00 28.13 308 ILE C C 1
ATOM 7444 O O . ILE C 1 290 ? 43.607 -8.679 32.161 1.00 27.74 308 ILE C O 1
ATOM 7449 N N . THR C 1 291 ? 44.944 -8.674 30.356 1.00 26.01 309 THR C N 1
ATOM 7450 C CA . THR C 1 291 ? 46.152 -9.004 31.116 1.00 26.45 309 THR C CA 1
ATOM 7451 C C . THR C 1 291 ? 46.925 -7.746 31.463 1.00 31.57 309 THR C C 1
ATOM 7452 O O . THR C 1 291 ? 46.856 -6.763 30.731 1.00 32.37 309 THR C O 1
ATOM 7456 N N . GLY C 1 292 ? 47.663 -7.799 32.565 1.00 29.54 310 GLY C N 1
ATOM 7457 C CA . GLY C 1 292 ? 48.503 -6.700 33.017 1.00 29.88 310 GLY C CA 1
ATOM 7458 C C . GLY C 1 292 ? 49.468 -6.231 31.943 1.00 34.21 310 GLY C C 1
ATOM 7459 O O . GLY C 1 292 ? 49.603 -5.031 31.710 1.00 35.25 310 GLY C O 1
ATOM 7460 N N . GLU C 1 293 ? 50.114 -7.174 31.260 1.00 30.18 311 GLU C N 1
ATOM 7461 C CA . GLU C 1 293 ? 51.088 -6.867 30.222 1.00 29.83 311 GLU C CA 1
ATOM 7462 C C . GLU C 1 293 ? 50.404 -6.282 28.988 1.00 33.50 311 GLU C C 1
ATOM 7463 O O . GLU C 1 293 ? 51.031 -5.480 28.286 1.00 34.69 311 GLU C O 1
ATOM 7469 N N . ASP C 1 294 ? 49.119 -6.634 28.734 1.00 27.41 312 ASP C N 1
ATOM 7470 C CA . ASP C 1 294 ? 48.419 -6.025 27.607 1.00 25.37 312 ASP C CA 1
ATOM 7471 C C . ASP C 1 294 ? 48.091 -4.576 27.936 1.00 27.61 312 ASP C C 1
ATOM 7472 O O . ASP C 1 294 ? 48.235 -3.728 27.064 1.00 27.11 312 ASP C O 1
ATOM 7477 N N . ILE C 1 295 ? 47.681 -4.282 29.189 1.00 26.38 313 ILE C N 1
ATOM 7478 C CA . ILE C 1 295 ? 47.413 -2.921 29.651 1.00 27.06 313 ILE C CA 1
ATOM 7479 C C . ILE C 1 295 ? 48.667 -2.058 29.339 1.00 34.94 313 ILE C C 1
ATOM 7480 O O . ILE C 1 295 ? 48.535 -1.011 28.701 1.00 38.43 313 ILE C O 1
ATOM 7498 N N . LYS C 1 297 ? 50.869 -2.432 27.148 1.00 30.83 315 LYS C N 1
ATOM 7499 C CA . LYS C 1 297 ? 51.076 -2.277 25.703 1.00 31.45 315 LYS C CA 1
ATOM 7500 C C . LYS C 1 297 ? 49.949 -1.444 25.067 1.00 34.49 315 LYS C C 1
ATOM 7501 O O . LYS C 1 297 ? 49.970 -1.238 23.852 1.00 35.51 315 LYS C O 1
ATOM 7507 N N . GLY C 1 298 ? 48.978 -1.002 25.884 1.00 30.05 316 GLY C N 1
ATOM 7508 C CA . GLY C 1 298 ? 47.812 -0.233 25.451 1.00 28.95 316 GLY C CA 1
ATOM 7509 C C . GLY C 1 298 ? 46.831 -1.065 24.636 1.00 34.75 316 GLY C C 1
ATOM 7510 O O . GLY C 1 298 ? 46.056 -0.529 23.824 1.00 32.57 316 GLY C O 1
ATOM 7511 N N . ARG C 1 299 ? 46.852 -2.405 24.871 1.00 31.24 317 ARG C N 1
ATOM 7512 C CA . ARG C 1 299 ? 46.022 -3.384 24.175 1.00 29.11 317 ARG C CA 1
ATOM 7513 C C . ARG C 1 299 ? 44.919 -3.938 25.050 1.00 28.82 317 ARG C C 1
ATOM 7514 O O . ARG C 1 299 ? 45.084 -4.089 26.258 1.00 27.64 317 ARG C O 1
ATOM 7522 N N . ASP C 1 300 ? 43.800 -4.270 24.424 1.00 24.70 318 ASP C N 1
ATOM 7523 C CA . ASP C 1 300 ? 42.651 -4.896 25.071 1.00 23.86 318 ASP C CA 1
ATOM 7524 C C . ASP C 1 300 ? 42.690 -6.354 24.646 1.00 26.40 318 ASP C C 1
ATOM 7525 O O . ASP C 1 300 ? 42.399 -6.652 23.491 1.00 24.72 318 ASP C O 1
ATOM 7530 N N . THR C 1 301 ? 43.109 -7.249 25.561 1.00 24.15 319 THR C N 1
ATOM 7531 C CA . THR C 1 301 ? 43.215 -8.699 25.303 1.00 24.58 319 THR C CA 1
ATOM 7532 C C . THR C 1 301 ? 41.909 -9.272 24.695 1.00 25.65 319 THR C C 1
ATOM 7533 O O . THR C 1 301 ? 41.967 -10.110 23.806 1.00 24.65 319 THR C O 1
ATOM 7537 N N . ILE C 1 302 ? 40.747 -8.786 25.170 1.00 21.40 320 ILE C N 1
ATOM 7538 C CA . ILE C 1 302 ? 39.430 -9.279 24.730 1.00 19.18 320 ILE C CA 1
ATOM 7539 C C . ILE C 1 302 ? 39.152 -8.812 23.296 1.00 22.14 320 ILE C C 1
ATOM 7540 O O . ILE C 1 302 ? 38.820 -9.650 22.465 1.00 21.53 320 ILE C O 1
ATOM 7545 N N . ILE C 1 303 ? 39.341 -7.518 22.982 1.00 19.06 321 ILE C N 1
ATOM 7546 C CA . ILE C 1 303 ? 39.135 -7.045 21.606 1.00 19.01 321 ILE C CA 1
ATOM 7547 C C . ILE C 1 303 ? 40.111 -7.780 20.651 1.00 23.40 321 ILE C C 1
ATOM 7548 O O . ILE C 1 303 ? 39.672 -8.238 19.593 1.00 25.09 321 ILE C O 1
ATOM 7553 N N . GLU C 1 304 ? 41.386 -7.965 21.064 1.00 18.01 322 GLU C N 1
ATOM 7554 C CA . GLU C 1 304 ? 42.401 -8.661 20.247 1.00 19.50 322 GLU C CA 1
ATOM 7555 C C . GLU C 1 304 ? 42.030 -10.118 19.966 1.00 23.97 322 GLU C C 1
ATOM 7556 O O . GLU C 1 304 ? 42.124 -10.551 18.817 1.00 25.94 322 GLU C O 1
ATOM 7562 N N . ALA C 1 305 ? 41.576 -10.855 20.990 1.00 20.61 323 ALA C N 1
ATOM 7563 C CA . ALA C 1 305 ? 41.140 -12.260 20.860 1.00 19.60 323 ALA C CA 1
ATOM 7564 C C . ALA C 1 305 ? 39.932 -12.347 19.950 1.00 23.25 323 ALA C C 1
ATOM 7565 O O . ALA C 1 305 ? 39.903 -13.220 19.103 1.00 25.82 323 ALA C O 1
ATOM 7567 N N . ALA C 1 306 ? 38.979 -11.395 20.066 1.00 18.53 324 ALA C N 1
ATOM 7568 C CA . ALA C 1 306 ? 37.776 -11.342 19.223 1.00 18.66 324 ALA C CA 1
ATOM 7569 C C . ALA C 1 306 ? 38.172 -11.086 17.757 1.00 23.80 324 ALA C C 1
ATOM 7570 O O . ALA C 1 306 ? 37.670 -11.788 16.868 1.00 22.92 324 ALA C O 1
ATOM 7572 N N . ILE C 1 307 ? 39.126 -10.130 17.515 1.00 19.58 325 ILE C N 1
ATOM 7573 C CA . ILE C 1 307 ? 39.641 -9.845 16.166 1.00 20.31 325 ILE C CA 1
ATOM 7574 C C . ILE C 1 307 ? 40.303 -11.119 15.603 1.00 28.44 325 ILE C C 1
ATOM 7575 O O . ILE C 1 307 ? 39.986 -11.503 14.481 1.00 29.87 325 ILE C O 1
ATOM 7580 N N . GLY C 1 308 ? 41.170 -11.766 16.404 1.00 24.81 326 GLY C N 1
ATOM 7581 C CA . GLY C 1 308 ? 41.875 -12.978 16.011 1.00 25.51 326 GLY C CA 1
ATOM 7582 C C . GLY C 1 308 ? 40.953 -14.116 15.634 1.00 31.33 326 GLY C C 1
ATOM 7583 O O . GLY C 1 308 ? 41.143 -14.754 14.596 1.00 31.11 326 GLY C O 1
ATOM 7584 N N . LEU C 1 309 ? 39.910 -14.335 16.448 1.00 29.12 327 LEU C N 1
ATOM 7585 C CA . LEU C 1 309 ? 38.907 -15.367 16.207 1.00 29.77 327 LEU C CA 1
ATOM 7586 C C . LEU C 1 309 ? 38.134 -15.124 14.912 1.00 31.86 327 LEU C C 1
ATOM 7587 O O . LEU C 1 309 ? 37.987 -16.055 14.134 1.00 30.95 327 LEU C O 1
ATOM 7592 N N . LEU C 1 310 ? 37.660 -13.884 14.680 1.00 28.65 328 LEU C N 1
ATOM 7593 C CA . LEU C 1 310 ? 36.898 -13.520 13.486 1.00 27.81 328 LEU C CA 1
ATOM 7594 C C . LEU C 1 310 ? 37.738 -13.592 12.208 1.00 32.43 328 LEU C C 1
ATOM 7595 O O . LEU C 1 310 ? 37.177 -13.881 11.152 1.00 31.94 328 LEU C O 1
ATOM 7600 N N . LEU C 1 311 ? 39.053 -13.326 12.301 1.00 29.80 329 LEU C N 1
ATOM 7601 C CA . LEU C 1 311 ? 39.955 -13.369 11.147 1.00 30.73 329 LEU C CA 1
ATOM 7602 C C . LEU C 1 311 ? 40.460 -14.792 10.877 1.00 38.12 329 LEU C C 1
ATOM 7603 O O . LEU C 1 311 ? 40.932 -15.055 9.780 1.00 39.57 329 LEU C O 1
ATOM 7608 N N . ALA C 1 312 ? 40.380 -15.691 11.872 1.00 36.01 330 ALA C N 1
ATOM 7609 C CA . ALA C 1 312 ? 40.778 -17.093 11.731 1.00 37.27 330 ALA C CA 1
ATOM 7610 C C . ALA C 1 312 ? 39.821 -17.793 10.767 1.00 44.19 330 ALA C C 1
ATOM 7611 O O . ALA C 1 312 ? 40.249 -18.411 9.787 1.00 44.47 330 ALA C O 1
ATOM 7613 N N . LYS C 1 313 ? 38.503 -17.608 11.047 1.00 41.74 331 LYS C N 1
ATOM 7614 C CA . LYS C 1 313 ? 37.339 -18.105 10.312 1.00 71.84 331 LYS C CA 1
ATOM 7615 C C . LYS C 1 313 ? 37.028 -17.187 9.124 1.00 104.69 331 LYS C C 1
ATOM 7616 O O . LYS C 1 313 ? 36.548 -17.644 8.086 1.00 62.91 331 LYS C O 1
ATOM 7618 N N . SER D 1 6 ? 16.422 17.063 1.724 1.00 44.43 24 SER D N 1
ATOM 7619 C CA . SER D 1 6 ? 16.166 16.783 0.310 1.00 45.82 24 SER D CA 1
ATOM 7620 C C . SER D 1 6 ? 17.510 16.849 -0.486 1.00 47.51 24 SER D C 1
ATOM 7621 O O . SER D 1 6 ? 18.437 16.057 -0.204 1.00 48.21 24 SER D O 1
ATOM 7624 N N . SER D 1 7 ? 17.635 17.858 -1.389 1.00 37.76 25 SER D N 1
ATOM 7625 C CA . SER D 1 7 ? 18.831 18.152 -2.179 1.00 35.63 25 SER D CA 1
ATOM 7626 C C . SER D 1 7 ? 20.102 18.481 -1.315 1.00 32.91 25 SER D C 1
ATOM 7627 O O . SER D 1 7 ? 19.982 19.184 -0.319 1.00 29.68 25 SER D O 1
ATOM 7630 N N . PRO D 1 8 ? 21.328 18.066 -1.742 1.00 27.73 26 PRO D N 1
ATOM 7631 C CA . PRO D 1 8 ? 22.553 18.452 -0.999 1.00 27.35 26 PRO D CA 1
ATOM 7632 C C . PRO D 1 8 ? 22.773 19.969 -0.895 1.00 31.99 26 PRO D C 1
ATOM 7633 O O . PRO D 1 8 ? 23.096 20.469 0.191 1.00 31.59 26 PRO D O 1
ATOM 7637 N N . ARG D 1 9 ? 22.550 20.707 -2.000 1.00 29.01 27 ARG D N 1
ATOM 7638 C CA . ARG D 1 9 ? 22.723 22.153 -2.016 1.00 28.30 27 ARG D CA 1
ATOM 7639 C C . ARG D 1 9 ? 21.666 22.841 -1.136 1.00 31.83 27 ARG D C 1
ATOM 7640 O O . ARG D 1 9 ? 21.991 23.839 -0.500 1.00 30.32 27 ARG D O 1
ATOM 7648 N N . ASP D 1 10 ? 20.437 22.278 -1.027 1.00 29.53 28 ASP D N 1
ATOM 7649 C CA . ASP D 1 10 ? 19.384 22.828 -0.153 1.00 28.67 28 ASP D CA 1
ATOM 7650 C C . ASP D 1 10 ? 19.764 22.686 1.305 1.00 31.37 28 ASP D C 1
ATOM 7651 O O . ASP D 1 10 ? 19.498 23.597 2.093 1.00 32.57 28 ASP D O 1
ATOM 7656 N N . ASN D 1 11 ? 20.388 21.551 1.673 1.00 26.60 29 ASN D N 1
ATOM 7657 C CA . ASN D 1 11 ? 20.857 21.302 3.044 1.00 25.66 29 ASN D CA 1
ATOM 7658 C C . ASN D 1 11 ? 22.080 22.162 3.355 1.00 28.43 29 ASN D C 1
ATOM 7659 O O . ASN D 1 11 ? 22.164 22.707 4.454 1.00 28.57 29 ASN D O 1
ATOM 7664 N N . PHE D 1 12 ? 22.968 22.377 2.360 1.00 24.93 30 PHE D N 1
ATOM 7665 C CA . PHE D 1 12 ? 24.101 23.293 2.522 1.00 24.46 30 PHE D CA 1
ATOM 7666 C C . PHE D 1 12 ? 23.563 24.717 2.851 1.00 29.65 30 PHE D C 1
ATOM 7667 O O . PHE D 1 12 ? 23.964 25.313 3.854 1.00 28.65 30 PHE D O 1
ATOM 7675 N N . GLU D 1 13 ? 22.643 25.230 2.002 1.00 28.54 31 GLU D N 1
ATOM 7676 C CA . GLU D 1 13 ? 22.037 26.559 2.137 1.00 29.50 31 GLU D CA 1
ATOM 7677 C C . GLU D 1 13 ? 21.363 26.724 3.497 1.00 31.66 31 GLU D C 1
ATOM 7678 O O . GLU D 1 13 ? 21.631 27.712 4.179 1.00 32.17 31 GLU D O 1
ATOM 7684 N N . ALA D 1 14 ? 20.532 25.732 3.905 1.00 26.09 32 ALA D N 1
ATOM 7685 C CA . ALA D 1 14 ? 19.811 25.747 5.165 1.00 26.66 32 ALA D CA 1
ATOM 7686 C C . ALA D 1 14 ? 20.756 25.768 6.368 1.00 30.90 32 ALA D C 1
ATOM 7687 O O . ALA D 1 14 ? 20.573 26.594 7.258 1.00 32.12 32 ALA D O 1
ATOM 7689 N N . LEU D 1 15 ? 21.789 24.889 6.371 1.00 25.37 33 LEU D N 1
ATOM 7690 C CA . LEU D 1 15 ? 22.759 24.814 7.455 1.00 23.66 33 LEU D CA 1
ATOM 7691 C C . LEU D 1 15 ? 23.567 26.116 7.567 1.00 27.55 33 LEU D C 1
ATOM 7692 O O . LEU D 1 15 ? 23.764 26.601 8.680 1.00 27.07 33 LEU D O 1
ATOM 7697 N N . TRP D 1 16 ? 24.030 26.682 6.430 1.00 25.38 34 TRP D N 1
ATOM 7698 C CA . TRP D 1 16 ? 24.792 27.930 6.440 1.00 25.84 34 TRP D CA 1
ATOM 7699 C C . TRP D 1 16 ? 23.951 29.075 7.048 1.00 32.46 34 TRP D C 1
ATOM 7700 O O . TRP D 1 16 ? 24.460 29.841 7.864 1.00 33.60 34 TRP D O 1
ATOM 7711 N N . ARG D 1 17 ? 22.665 29.170 6.642 1.00 29.62 35 ARG D N 1
ATOM 7712 C CA . ARG D 1 17 ? 21.707 30.167 7.095 1.00 30.59 35 ARG D CA 1
ATOM 7713 C C . ARG D 1 17 ? 21.379 30.008 8.583 1.00 33.93 35 ARG D C 1
ATOM 7714 O O . ARG D 1 17 ? 21.303 31.014 9.284 1.00 32.98 35 ARG D O 1
ATOM 7716 N N . ILE D 1 18 ? 21.194 28.759 9.071 1.00 31.29 36 ILE D N 1
ATOM 7717 C CA . ILE D 1 18 ? 20.889 28.490 10.489 1.00 30.81 36 ILE D CA 1
ATOM 7718 C C . ILE D 1 18 ? 22.057 29.009 11.356 1.00 33.94 36 ILE D C 1
ATOM 7719 O O . ILE D 1 18 ? 21.824 29.670 12.363 1.00 34.75 36 ILE D O 1
ATOM 7732 N N . ASP D 1 20 ? 24.518 31.283 10.305 1.00 30.91 38 ASP D N 1
ATOM 7733 C CA . ASP D 1 20 ? 24.606 32.720 10.036 1.00 30.43 38 ASP D CA 1
ATOM 7734 C C . ASP D 1 20 ? 23.645 33.571 10.883 1.00 35.30 38 ASP D C 1
ATOM 7735 O O . ASP D 1 20 ? 24.019 34.666 11.317 1.00 34.79 38 ASP D O 1
ATOM 7740 N N . GLU D 1 21 ? 22.422 33.074 11.115 1.00 32.76 39 GLU D N 1
ATOM 7741 C CA . GLU D 1 21 ? 21.387 33.815 11.831 1.00 33.13 39 GLU D CA 1
ATOM 7742 C C . GLU D 1 21 ? 21.306 33.517 13.315 1.00 38.20 39 GLU D C 1
ATOM 7743 O O . GLU D 1 21 ? 20.814 34.381 14.045 1.00 40.57 39 GLU D O 1
ATOM 7749 N N . ASN D 1 22 ? 21.792 32.340 13.781 1.00 32.09 40 ASN D N 1
ATOM 7750 C CA . ASN D 1 22 ? 21.650 31.953 15.188 1.00 31.09 40 ASN D CA 1
ATOM 7751 C C . ASN D 1 22 ? 22.962 31.733 15.964 1.00 34.56 40 ASN D C 1
ATOM 7752 O O . ASN D 1 22 ? 22.921 31.821 17.196 1.00 33.52 40 ASN D O 1
ATOM 7757 N N . TYR D 1 23 ? 24.103 31.458 15.280 1.00 31.30 41 TYR D N 1
ATOM 7758 C CA . TYR D 1 23 ? 25.390 31.232 15.959 1.00 30.24 41 TYR D CA 1
ATOM 7759 C C . TYR D 1 23 ? 25.825 32.534 16.649 1.00 33.40 41 TYR D C 1
ATOM 7760 O O . TYR D 1 23 ? 25.790 33.600 16.024 1.00 33.37 41 TYR D O 1
ATOM 7769 N N . CYS D 1 24 ? 26.158 32.448 17.966 1.00 28.58 42 CYS D N 1
ATOM 7770 C CA . CYS D 1 24 ? 26.427 33.600 18.837 1.00 29.67 42 CYS D CA 1
ATOM 7771 C C . CYS D 1 24 ? 27.888 34.035 18.944 1.00 32.94 42 CYS D C 1
ATOM 7772 O O . CYS D 1 24 ? 28.131 35.069 19.574 1.00 33.17 42 CYS D O 1
ATOM 7775 N N . PHE D 1 25 ? 28.864 33.277 18.416 1.00 27.86 43 PHE D N 1
ATOM 7776 C CA . PHE D 1 25 ? 30.247 33.623 18.722 1.00 27.86 43 PHE D CA 1
ATOM 7777 C C . PHE D 1 25 ? 31.152 33.906 17.531 1.00 33.69 43 PHE D C 1
ATOM 7778 O O . PHE D 1 25 ? 32.376 33.787 17.684 1.00 35.49 43 PHE D O 1
ATOM 7786 N N . PHE D 1 26 ? 30.589 34.404 16.409 1.00 28.51 44 PHE D N 1
ATOM 7787 C CA . PHE D 1 26 ? 31.367 34.722 15.208 1.00 28.25 44 PHE D CA 1
ATOM 7788 C C . PHE D 1 26 ? 32.486 35.757 15.469 1.00 36.84 44 PHE D C 1
ATOM 7789 O O . PHE D 1 26 ? 33.552 35.629 14.872 1.00 36.67 44 PHE D O 1
ATOM 7797 N N . ALA D 1 27 ? 32.268 36.722 16.398 1.00 36.58 45 ALA D N 1
ATOM 7798 C CA . ALA D 1 27 ? 33.235 37.780 16.747 1.00 38.71 45 ALA D CA 1
ATOM 7799 C C . ALA D 1 27 ? 34.533 37.225 17.372 1.00 44.08 45 ALA D C 1
ATOM 7800 O O . ALA D 1 27 ? 35.540 37.921 17.376 1.00 45.46 45 ALA D O 1
ATOM 7802 N N . PHE D 1 28 ? 34.504 35.985 17.885 1.00 39.57 46 PHE D N 1
ATOM 7803 C CA . PHE D 1 28 ? 35.642 35.334 18.545 1.00 38.46 46 PHE D CA 1
ATOM 7804 C C . PHE D 1 28 ? 36.305 34.273 17.646 1.00 42.08 46 PHE D C 1
ATOM 7805 O O . PHE D 1 28 ? 37.121 33.485 18.135 1.00 40.47 46 PHE D O 1
ATOM 7813 N N . LYS D 1 29 ? 35.977 34.265 16.334 1.00 39.15 47 LYS D N 1
ATOM 7814 C CA . LYS D 1 29 ? 36.509 33.270 15.399 1.00 38.78 47 LYS D CA 1
ATOM 7815 C C . LYS D 1 29 ? 37.351 33.911 14.292 1.00 46.90 47 LYS D C 1
ATOM 7816 O O . LYS D 1 29 ? 36.983 34.977 13.791 1.00 46.95 47 LYS D O 1
ATOM 7822 N N . ASP D 1 30 ? 38.475 33.245 13.910 1.00 46.39 48 ASP D N 1
ATOM 7823 C CA . ASP D 1 30 ? 39.390 33.698 12.855 1.00 49.39 48 ASP D CA 1
ATOM 7824 C C . ASP D 1 30 ? 38.742 33.712 11.477 1.00 55.80 48 ASP D C 1
ATOM 7825 O O . ASP D 1 30 ? 39.247 34.424 10.604 1.00 59.09 48 ASP D O 1
ATOM 7830 N N . VAL D 1 31 ? 37.688 32.889 11.240 1.00 49.32 49 VAL D N 1
ATOM 7831 C CA . VAL D 1 31 ? 37.039 32.835 9.925 1.00 48.05 49 VAL D CA 1
ATOM 7832 C C . VAL D 1 31 ? 35.925 33.866 9.805 1.00 49.11 49 VAL D C 1
ATOM 7833 O O . VAL D 1 31 ? 35.373 34.318 10.807 1.00 48.03 49 VAL D O 1
ATOM 7837 N N . ASP D 1 32 ? 35.588 34.190 8.547 1.00 44.05 50 ASP D N 1
ATOM 7838 C CA . ASP D 1 32 ? 34.479 35.038 8.115 1.00 43.45 50 ASP D CA 1
ATOM 7839 C C . ASP D 1 32 ? 33.460 34.084 7.508 1.00 42.38 50 ASP D C 1
ATOM 7840 O O . ASP D 1 32 ? 33.791 33.331 6.600 1.00 41.29 50 ASP D O 1
ATOM 7845 N N . TRP D 1 33 ? 32.235 34.092 8.017 1.00 37.90 51 TRP D N 1
ATOM 7846 C CA . TRP D 1 33 ? 31.173 33.169 7.599 1.00 35.03 51 TRP D CA 1
ATOM 7847 C C . TRP D 1 33 ? 30.716 33.397 6.159 1.00 38.11 51 TRP D C 1
ATOM 7848 O O . TRP D 1 33 ? 30.248 32.453 5.530 1.00 35.51 51 TRP D O 1
ATOM 7859 N N . ASP D 1 34 ? 30.928 34.609 5.608 1.00 38.52 52 ASP D N 1
ATOM 7860 C CA . ASP D 1 34 ? 30.620 34.930 4.205 1.00 38.82 52 ASP D CA 1
ATOM 7861 C C . ASP D 1 34 ? 31.626 34.265 3.282 1.00 42.51 52 ASP D C 1
ATOM 7862 O O . ASP D 1 34 ? 31.236 33.766 2.225 1.00 42.94 52 ASP D O 1
ATOM 7867 N N . ASP D 1 35 ? 32.924 34.269 3.685 1.00 39.19 53 ASP D N 1
ATOM 7868 C CA A ASP D 1 35 ? 34.034 33.635 2.952 0.50 38.93 53 ASP D CA 1
ATOM 7869 C CA B ASP D 1 35 ? 34.005 33.636 2.920 0.50 38.14 53 ASP D CA 1
ATOM 7870 C C . ASP D 1 35 ? 33.796 32.122 2.934 1.00 39.58 53 ASP D C 1
ATOM 7871 O O . ASP D 1 35 ? 34.025 31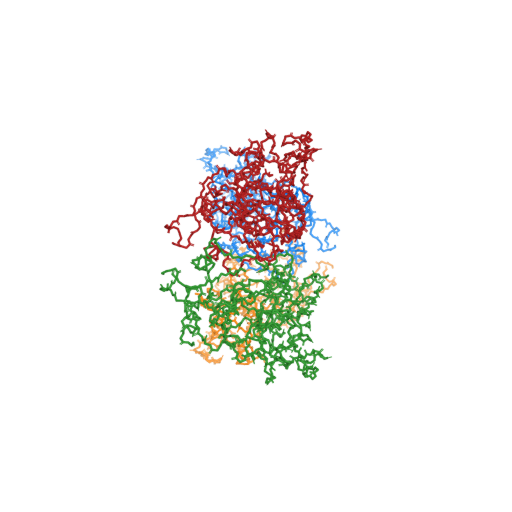.464 1.920 1.00 38.61 53 ASP D O 1
ATOM 7880 N N . VAL D 1 36 ? 33.311 31.589 4.082 1.00 33.94 54 VAL D N 1
ATOM 7881 C CA . VAL D 1 36 ? 32.996 30.184 4.256 1.00 32.10 54 VAL D CA 1
ATOM 7882 C C . VAL D 1 36 ? 31.942 29.822 3.211 1.00 36.37 54 VAL D C 1
ATOM 7883 O O . VAL D 1 36 ? 32.140 28.858 2.468 1.00 34.89 54 VAL D O 1
ATOM 7887 N N . TYR D 1 37 ? 30.859 30.636 3.119 1.00 34.40 55 TYR D N 1
ATOM 7888 C CA . TYR D 1 37 ? 29.796 30.430 2.135 1.00 34.30 55 TYR D CA 1
ATOM 7889 C C . TYR D 1 37 ? 30.370 30.331 0.726 1.00 37.19 55 TYR D C 1
ATOM 7890 O O . TYR D 1 37 ? 30.049 29.374 0.034 1.00 35.22 55 TYR D O 1
ATOM 7899 N N . ASP D 1 38 ? 31.177 31.326 0.297 1.00 36.21 56 ASP D N 1
ATOM 7900 C CA . ASP D 1 38 ? 31.766 31.383 -1.045 1.00 37.02 56 ASP D CA 1
ATOM 7901 C C . ASP D 1 38 ? 32.579 30.137 -1.381 1.00 40.19 56 ASP D C 1
ATOM 7902 O O . ASP D 1 38 ? 32.449 29.631 -2.491 1.00 40.67 56 ASP D O 1
ATOM 7907 N N . ARG D 1 39 ? 33.378 29.627 -0.414 1.00 34.92 57 ARG D N 1
ATOM 7908 C CA . ARG D 1 39 ? 34.197 28.429 -0.587 1.00 32.86 57 ARG D CA 1
ATOM 7909 C C . ARG D 1 39 ? 33.338 27.172 -0.698 1.00 33.84 57 ARG D C 1
ATOM 7910 O O . ARG D 1 39 ? 33.487 26.440 -1.669 1.00 34.12 57 ARG D O 1
ATOM 7918 N N . TYR D 1 40 ? 32.456 26.907 0.285 1.00 27.66 58 TYR D N 1
ATOM 7919 C CA . TYR D 1 40 ? 31.653 25.683 0.298 1.00 26.17 58 TYR D CA 1
ATOM 7920 C C . TYR D 1 40 ? 30.574 25.691 -0.796 1.00 31.29 58 TYR D C 1
ATOM 7921 O O . TYR D 1 40 ? 30.161 24.623 -1.233 1.00 30.47 58 TYR D O 1
ATOM 7930 N N . ASN D 1 41 ? 30.176 26.879 -1.281 1.00 30.24 59 ASN D N 1
ATOM 7931 C CA . ASN D 1 41 ? 29.225 27.026 -2.384 1.00 30.94 59 ASN D CA 1
ATOM 7932 C C . ASN D 1 41 ? 29.744 26.345 -3.650 1.00 33.29 59 ASN D C 1
ATOM 7933 O O . ASN D 1 41 ? 28.977 25.713 -4.366 1.00 32.14 59 ASN D O 1
ATOM 7938 N N . LEU D 1 42 ? 31.034 26.476 -3.910 1.00 29.16 60 LEU D N 1
ATOM 7939 C CA . LEU D 1 42 ? 31.657 25.900 -5.079 1.00 28.53 60 LEU D CA 1
ATOM 7940 C C . LEU D 1 42 ? 32.070 24.427 -4.872 1.00 32.51 60 LEU D C 1
ATOM 7941 O O . LEU D 1 42 ? 32.462 23.782 -5.855 1.00 33.13 60 LEU D O 1
ATOM 7946 N N . LEU D 1 43 ? 31.914 23.873 -3.636 1.00 27.19 61 LEU D N 1
ATOM 7947 C CA . LEU D 1 43 ? 32.261 22.486 -3.312 1.00 26.68 61 LEU D CA 1
ATOM 7948 C C . LEU D 1 43 ? 31.038 21.533 -3.201 1.00 32.11 61 LEU D C 1
ATOM 7949 O O . LEU D 1 43 ? 31.162 20.345 -3.534 1.00 31.79 61 LEU D O 1
ATOM 7954 N N . VAL D 1 44 ? 29.886 22.034 -2.699 1.00 28.18 62 VAL D N 1
ATOM 7955 C CA . VAL D 1 44 ? 28.656 21.243 -2.534 1.00 25.77 62 VAL D CA 1
ATOM 7956 C C . VAL D 1 44 ? 27.982 21.063 -3.897 1.00 31.58 62 VAL D C 1
ATOM 7957 O O . VAL D 1 44 ? 27.615 22.054 -4.540 1.00 33.39 62 VAL D O 1
ATOM 7961 N N . LYS D 1 45 ? 27.864 19.793 -4.349 1.00 26.89 63 LYS D N 1
ATOM 7962 C CA . LYS D 1 45 ? 27.228 19.406 -5.621 1.00 26.95 63 LYS D CA 1
ATOM 7963 C C . LYS D 1 45 ? 26.026 18.517 -5.323 1.00 30.19 63 LYS D C 1
ATOM 7964 O O . LYS D 1 45 ? 26.079 17.680 -4.400 1.00 27.93 63 LYS D O 1
ATOM 7970 N N . ASP D 1 46 ? 24.979 18.622 -6.159 1.00 26.28 64 ASP D N 1
ATOM 7971 C CA . ASP D 1 46 ? 23.777 17.817 -5.969 1.00 27.15 64 ASP D CA 1
ATOM 7972 C C . ASP D 1 46 ? 24.009 16.323 -6.273 1.00 30.45 64 ASP D C 1
ATOM 7973 O O . ASP D 1 46 ? 23.164 15.506 -5.913 1.00 32.66 64 ASP D O 1
ATOM 7978 N N . THR D 1 47 ? 25.181 15.955 -6.856 1.00 23.78 65 THR D N 1
ATOM 7979 C CA . THR D 1 47 ? 25.534 14.557 -7.116 1.00 22.56 65 THR D CA 1
ATOM 7980 C C . THR D 1 47 ? 26.144 13.877 -5.875 1.00 26.84 65 THR D C 1
ATOM 7981 O O . THR D 1 47 ? 26.388 12.677 -5.902 1.00 28.79 65 THR D O 1
ATOM 7993 N N . ASN D 1 49 ? 26.337 12.057 -2.303 1.00 23.70 67 ASN D N 1
ATOM 7994 C CA . ASN D 1 49 ? 25.492 11.172 -1.536 1.00 23.25 67 ASN D CA 1
ATOM 7995 C C . ASN D 1 49 ? 25.454 11.730 -0.101 1.00 26.02 67 ASN D C 1
ATOM 7996 O O . ASN D 1 49 ? 26.155 12.705 0.184 1.00 25.20 67 ASN D O 1
ATOM 8001 N N . GLN D 1 50 ? 24.654 11.117 0.802 1.00 21.74 68 GLN D N 1
ATOM 8002 C CA . GLN D 1 50 ? 24.472 11.581 2.169 1.00 20.01 68 GLN D CA 1
ATOM 8003 C C . GLN D 1 50 ? 25.763 11.583 2.989 1.00 23.60 68 GLN D C 1
ATOM 8004 O O . GLN D 1 50 ? 25.868 12.381 3.906 1.00 23.15 68 GLN D O 1
ATOM 8010 N N . TYR D 1 51 ? 26.716 10.677 2.707 1.00 20.78 69 TYR D N 1
ATOM 8011 C CA . TYR D 1 51 ? 27.971 10.594 3.455 1.00 19.94 69 TYR D CA 1
ATOM 8012 C C . TYR D 1 51 ? 28.939 11.709 3.057 1.00 24.32 69 TYR D C 1
ATOM 8013 O O . TYR D 1 51 ? 29.607 12.288 3.917 1.00 25.54 69 TYR D O 1
ATOM 8022 N N . GLU D 1 52 ? 29.019 11.996 1.760 1.00 20.53 70 GLU D N 1
ATOM 8023 C CA . GLU D 1 52 ? 29.876 13.046 1.202 1.00 20.36 70 GLU D CA 1
ATOM 8024 C C . GLU D 1 52 ? 29.389 14.415 1.667 1.00 22.89 70 GLU D C 1
ATOM 8025 O O . GLU D 1 52 ? 30.202 15.265 2.013 1.00 21.94 70 GLU D O 1
ATOM 8031 N N . LEU D 1 53 ? 28.055 14.597 1.713 1.00 18.67 71 LEU D N 1
ATOM 8032 C CA . LEU D 1 53 ? 27.467 15.837 2.166 1.00 18.51 71 LEU D CA 1
ATOM 8033 C C . LEU D 1 53 ? 27.735 16.012 3.650 1.00 23.98 71 LEU D C 1
ATOM 8034 O O . LEU D 1 53 ? 28.165 17.104 4.081 1.00 22.79 71 LEU D O 1
ATOM 8039 N N . PHE D 1 54 ? 27.508 14.919 4.435 1.00 20.80 72 PHE D N 1
ATOM 8040 C CA . PHE D 1 54 ? 27.733 14.946 5.883 1.00 20.32 72 PHE D CA 1
ATOM 8041 C C . PHE D 1 54 ? 29.179 15.349 6.192 1.00 22.55 72 PHE D C 1
ATOM 8042 O O . PHE D 1 54 ? 29.382 16.194 7.054 1.00 20.84 72 PHE D O 1
ATOM 8050 N N . ASP D 1 55 ? 30.156 14.764 5.475 1.00 21.28 73 ASP D N 1
ATOM 8051 C CA A ASP D 1 55 ? 31.579 15.048 5.645 0.50 21.24 73 ASP D CA 1
ATOM 8052 C CA B ASP D 1 55 ? 31.579 15.063 5.664 0.50 21.66 73 ASP D CA 1
ATOM 8053 C C . ASP D 1 55 ? 31.889 16.535 5.399 1.00 25.86 73 ASP D C 1
ATOM 8054 O O . ASP D 1 55 ? 32.566 17.173 6.222 1.00 26.05 73 ASP D O 1
ATOM 8063 N N . ILE D 1 56 ? 31.394 17.080 4.247 1.00 19.25 74 ILE D N 1
ATOM 8064 C CA . ILE D 1 56 ? 31.657 18.460 3.879 1.00 18.46 74 ILE D CA 1
ATOM 8065 C C . ILE D 1 56 ? 30.926 19.461 4.806 1.00 23.51 74 ILE D C 1
ATOM 8066 O O . ILE D 1 56 ? 31.531 20.459 5.194 1.00 23.44 74 ILE D O 1
ATOM 8071 N N . LEU D 1 57 ? 29.676 19.181 5.210 1.00 21.63 75 LEU D N 1
ATOM 8072 C CA . LEU D 1 57 ? 28.952 20.085 6.103 1.00 21.67 75 LEU D CA 1
ATOM 8073 C C . LEU D 1 57 ? 29.540 20.038 7.527 1.00 26.98 75 LEU D C 1
ATOM 8074 O O . LEU D 1 57 ? 29.562 21.070 8.204 1.00 27.97 75 LEU D O 1
ATOM 8079 N N . GLY D 1 58 ? 30.089 18.882 7.926 1.00 21.59 76 GLY D N 1
ATOM 8080 C CA . GLY D 1 58 ? 30.756 18.738 9.214 1.00 20.83 76 GLY D CA 1
ATOM 8081 C C . GLY D 1 58 ? 32.030 19.571 9.227 1.00 27.03 76 GLY D C 1
ATOM 8082 O O . GLY D 1 58 ? 32.320 20.241 10.221 1.00 27.12 76 GLY D O 1
ATOM 8083 N N . LYS D 1 59 ? 32.781 19.571 8.095 1.00 23.53 77 LYS D N 1
ATOM 8084 C CA . LYS D 1 59 ? 34.002 20.374 7.920 1.00 23.98 77 LYS D CA 1
ATOM 8085 C C . LYS D 1 59 ? 33.667 21.858 7.946 1.00 25.58 77 LYS D C 1
ATOM 8086 O O . LYS D 1 59 ? 34.434 22.634 8.504 1.00 25.84 77 LYS D O 1
ATOM 8100 N N . LEU D 1 61 ? 31.119 23.235 9.610 1.00 24.79 79 LEU D N 1
ATOM 8101 C CA . LEU D 1 61 ? 30.865 23.619 11.009 1.00 24.55 79 LEU D CA 1
ATOM 8102 C C . LEU D 1 61 ? 32.180 23.648 11.793 1.00 30.93 79 LEU D C 1
ATOM 8103 O O . LEU D 1 61 ? 32.354 24.514 12.639 1.00 33.14 79 LEU D O 1
ATOM 8108 N N . ALA D 1 62 ? 33.121 22.732 11.473 1.00 25.68 80 ALA D N 1
ATOM 8109 C CA . ALA D 1 62 ? 34.428 22.652 12.111 1.00 25.84 80 ALA D CA 1
ATOM 8110 C C . ALA D 1 62 ? 35.277 23.946 11.865 1.00 32.15 80 ALA D C 1
ATOM 8111 O O . ALA D 1 62 ? 36.267 24.133 12.569 1.00 33.54 80 ALA D O 1
ATOM 8113 N N . GLU D 1 63 ? 34.866 24.841 10.908 1.00 27.74 81 GLU D N 1
ATOM 8114 C CA . GLU D 1 63 ? 35.527 26.116 10.588 1.00 27.06 81 GLU D CA 1
ATOM 8115 C C . GLU D 1 63 ? 35.473 27.068 11.786 1.00 30.21 81 GLU D C 1
ATOM 8116 O O . GLU D 1 63 ? 36.362 27.895 11.922 1.00 31.28 81 GLU D O 1
ATOM 8122 N N . VAL D 1 64 ? 34.424 26.977 12.631 1.00 26.78 82 VAL D N 1
ATOM 8123 C CA . VAL D 1 64 ? 34.282 27.844 13.813 1.00 28.24 82 VAL D CA 1
ATOM 8124 C C . VAL D 1 64 ? 34.996 27.231 15.029 1.00 33.73 82 VAL D C 1
ATOM 8125 O O . VAL D 1 64 ? 34.983 27.854 16.077 1.00 35.45 82 VAL D O 1
ATOM 8129 N N . LYS D 1 65 ? 35.656 26.048 14.891 1.00 28.50 83 LYS D N 1
ATOM 8130 C CA . LYS D 1 65 ? 36.468 25.427 15.957 1.00 26.38 83 LYS D CA 1
ATOM 8131 C C . LYS D 1 65 ? 35.758 25.483 17.318 1.00 27.84 83 LYS D C 1
ATOM 8132 O O . LYS D 1 65 ? 36.281 26.017 18.305 1.00 25.29 83 LYS D O 1
ATOM 8138 N N . ASP D 1 66 ? 34.528 24.971 17.334 1.00 24.68 84 ASP D N 1
ATOM 8139 C CA . ASP D 1 66 ? 33.673 25.000 18.502 1.00 22.66 84 ASP D CA 1
ATOM 8140 C C . ASP D 1 66 ? 33.392 23.578 18.985 1.00 25.88 84 ASP D C 1
ATOM 8141 O O . ASP D 1 66 ? 32.786 22.776 18.270 1.00 23.72 84 ASP D O 1
ATOM 8146 N N . GLY D 1 67 ? 33.794 23.300 20.223 1.00 23.93 85 GLY D N 1
ATOM 8147 C CA . GLY D 1 67 ? 33.566 22.000 20.857 1.00 23.09 85 GLY D CA 1
ATOM 8148 C C . GLY D 1 67 ? 32.116 21.706 21.219 1.00 24.86 85 GLY D C 1
ATOM 8149 O O . GLY D 1 67 ? 31.817 20.593 21.622 1.00 23.47 85 GLY D O 1
ATOM 8150 N N . HIS D 1 68 ? 31.207 22.692 21.107 1.00 21.46 86 HIS D N 1
ATOM 8151 C CA . HIS D 1 68 ? 29.786 22.503 21.432 1.00 21.00 86 HIS D CA 1
ATOM 8152 C C . HIS D 1 68 ? 28.913 22.577 20.189 1.00 23.11 86 HIS D C 1
ATOM 8153 O O . HIS D 1 68 ? 27.700 22.613 20.335 1.00 22.78 86 HIS D O 1
ATOM 8160 N N . THR D 1 69 ? 29.517 22.620 18.993 1.00 17.69 87 THR D N 1
ATOM 8161 C CA . THR D 1 69 ? 28.788 22.649 17.712 1.00 18.65 87 THR D CA 1
ATOM 8162 C C . THR D 1 69 ? 28.830 21.259 17.057 1.00 22.42 87 THR D C 1
ATOM 8163 O O . THR D 1 69 ? 29.900 20.670 16.892 1.00 21.67 87 THR D O 1
ATOM 8167 N N . ASN D 1 70 ? 27.655 20.730 16.730 1.00 19.69 88 ASN D N 1
ATOM 8168 C CA . ASN D 1 70 ? 27.555 19.392 16.162 1.00 20.45 88 ASN D CA 1
ATOM 8169 C C . ASN D 1 70 ? 26.505 19.278 15.065 1.00 23.51 88 ASN D C 1
ATOM 8170 O O . ASN D 1 70 ? 25.451 19.896 15.136 1.00 24.50 88 ASN D O 1
ATOM 8175 N N . LEU D 1 71 ? 26.791 18.448 14.074 1.00 19.69 89 LEU D N 1
ATOM 8176 C CA . LEU D 1 71 ? 25.862 18.070 13.010 1.00 19.52 89 LEU D CA 1
ATOM 8177 C C . LEU D 1 71 ? 25.480 16.631 13.291 1.00 22.01 89 LEU D C 1
ATOM 8178 O O . LEU D 1 71 ? 26.373 15.807 13.467 1.00 20.96 89 LEU D O 1
ATOM 8183 N N . ILE D 1 72 ? 24.176 16.338 13.430 1.00 18.76 90 ILE D N 1
ATOM 8184 C CA . ILE D 1 72 ? 23.731 14.997 13.799 1.00 19.56 90 ILE D CA 1
ATOM 8185 C C . ILE D 1 72 ? 22.852 14.384 12.746 1.00 24.01 90 ILE D C 1
ATOM 8186 O O . ILE D 1 72 ? 21.815 14.935 12.403 1.00 25.47 90 ILE D O 1
ATOM 8191 N N . SER D 1 73 ? 23.246 13.208 12.281 1.00 20.08 91 SER D N 1
ATOM 8192 C CA . SER D 1 73 ? 22.500 12.363 11.342 1.00 19.27 91 SER D CA 1
ATOM 8193 C C . SER D 1 73 ? 22.233 11.036 12.048 1.00 23.19 91 SER D C 1
ATOM 8194 O O . SER D 1 73 ? 22.611 10.863 13.217 1.00 21.22 91 SER D O 1
ATOM 8197 N N . SER D 1 74 ? 21.610 10.097 11.350 1.00 22.10 92 SER D N 1
ATOM 8198 C CA . SER D 1 74 ? 21.331 8.793 11.929 1.00 23.74 92 SER D CA 1
ATOM 8199 C C . SER D 1 74 ? 22.581 7.860 11.912 1.00 25.64 92 SER D C 1
ATOM 8200 O O . SER D 1 74 ? 22.580 6.838 12.584 1.00 26.07 92 SER D O 1
ATOM 8203 N N . PHE D 1 75 ? 23.639 8.235 11.183 1.00 20.79 93 PHE D N 1
ATOM 8204 C CA . PHE D 1 75 ? 24.855 7.432 11.028 1.00 19.94 93 PHE D CA 1
ATOM 8205 C C . PHE D 1 75 ? 26.070 8.026 11.742 1.00 22.26 93 PHE D C 1
ATOM 8206 O O . PHE D 1 75 ? 27.008 7.278 12.052 1.00 22.33 93 PHE D O 1
ATOM 8214 N N . ASP D 1 76 ? 26.078 9.346 12.002 1.00 17.66 94 ASP D N 1
ATOM 8215 C CA . ASP D 1 76 ? 27.208 9.981 12.703 1.00 16.86 94 ASP D CA 1
ATOM 8216 C C . ASP D 1 76 ? 26.835 11.315 13.294 1.00 22.18 94 ASP D C 1
ATOM 8217 O O . ASP D 1 76 ? 25.781 11.862 13.003 1.00 23.54 94 ASP D O 1
ATOM 8230 N N . SER D 1 78 ? 29.025 14.963 13.838 1.00 20.26 96 SER D N 1
ATOM 8231 C CA . SER D 1 78 ? 30.247 15.706 13.576 1.00 19.00 96 SER D CA 1
ATOM 8232 C C . SER D 1 78 ? 30.625 16.435 14.857 1.00 23.65 96 SER D C 1
ATOM 8233 O O . SER D 1 78 ? 29.746 16.757 15.681 1.00 22.41 96 SER D O 1
ATOM 8236 N N . ARG D 1 79 ? 31.935 16.643 15.060 1.00 21.07 97 ARG D N 1
ATOM 8237 C CA . ARG D 1 79 ? 32.423 17.300 16.271 1.00 23.11 97 ARG D CA 1
ATOM 8238 C C . ARG D 1 79 ? 33.805 17.889 16.056 1.00 30.87 97 ARG D C 1
ATOM 8239 O O . ARG D 1 79 ? 34.570 17.418 15.203 1.00 31.92 97 ARG D O 1
ATOM 8247 N N . TYR D 1 80 ? 34.107 18.934 16.826 1.00 26.88 98 TYR D N 1
ATOM 8248 C CA . TYR D 1 80 ? 35.414 19.548 16.852 1.00 27.04 98 TYR D CA 1
ATOM 8249 C C . TYR D 1 80 ? 35.965 19.111 18.210 1.00 30.91 98 TYR D C 1
ATOM 8250 O O . TYR D 1 80 ? 35.778 19.798 19.207 1.00 29.64 98 TYR D O 1
ATOM 8259 N N . TRP D 1 81 ? 36.582 17.918 18.236 1.00 28.91 99 TRP D N 1
ATOM 8260 C CA A TRP D 1 81 ? 37.143 17.231 19.401 0.50 28.63 99 TRP D CA 1
ATOM 8261 C CA B TRP D 1 81 ? 37.057 17.427 19.519 0.50 29.17 99 TRP D CA 1
ATOM 8262 C C . TRP D 1 81 ? 38.502 17.816 19.825 1.00 32.15 99 TRP D C 1
ATOM 8263 O O . TRP D 1 81 ? 38.940 17.581 20.951 1.00 34.00 99 TRP D O 1
ATOM 8284 N N . ALA D 1 82 ? 39.156 18.596 18.939 1.00 26.29 100 ALA D N 1
ATOM 8285 C CA . ALA D 1 82 ? 40.459 19.204 19.251 1.00 26.88 100 ALA D CA 1
ATOM 8286 C C . ALA D 1 82 ? 40.303 20.102 20.501 1.00 31.30 100 ALA D C 1
ATOM 8287 O O . ALA D 1 82 ? 41.215 20.174 21.310 1.00 32.35 100 ALA D O 1
ATOM 8289 N N . TRP D 1 83 ? 39.123 20.735 20.664 1.00 26.96 101 TRP D N 1
ATOM 8290 C CA . TRP D 1 83 ? 38.702 21.572 21.792 1.00 28.53 101 TRP D CA 1
ATOM 8291 C C . TRP D 1 83 ? 38.963 20.891 23.174 1.00 32.22 101 TRP D C 1
ATOM 8292 O O . TRP D 1 83 ? 39.427 21.562 24.095 1.00 29.80 101 TRP D O 1
ATOM 8303 N N . TYR D 1 84 ? 38.666 19.563 23.282 1.00 29.57 102 TYR D N 1
ATOM 8304 C CA . TYR D 1 84 ? 38.820 18.735 24.480 1.00 29.78 102 TYR D CA 1
ATOM 8305 C C . TYR D 1 84 ? 40.147 17.964 24.482 1.00 36.48 102 TYR D C 1
ATOM 8306 O O . TYR D 1 84 ? 40.766 17.838 25.535 1.00 37.54 102 TYR D O 1
ATOM 8315 N N . GLU D 1 85 ? 40.567 17.439 23.318 1.00 32.69 103 GLU D N 1
ATOM 8316 C CA . GLU D 1 85 ? 41.778 16.622 23.158 1.00 32.27 103 GLU D CA 1
ATOM 8317 C C . GLU D 1 85 ? 43.069 17.434 23.275 1.00 34.20 103 GLU D C 1
ATOM 8318 O O . GLU D 1 85 ? 44.122 16.839 23.517 1.00 33.80 103 GLU D O 1
ATOM 8320 N N . ASP D 1 86 ? 43.015 18.770 23.101 1.00 30.42 104 ASP D N 1
ATOM 8321 C CA . ASP D 1 86 ? 44.244 19.582 23.225 1.00 31.82 104 ASP D CA 1
ATOM 8322 C C . ASP D 1 86 ? 44.642 19.740 24.699 1.00 36.34 104 ASP D C 1
ATOM 8323 O O . ASP D 1 86 ? 45.724 20.246 24.986 1.00 37.26 104 ASP D O 1
ATOM 8328 N N . TYR D 1 87 ? 43.755 19.311 25.625 1.00 32.09 105 TYR D N 1
ATOM 8329 C CA . TYR D 1 87 ? 43.979 19.373 27.063 1.00 33.09 105 TYR D CA 1
ATOM 8330 C C . TYR D 1 87 ? 44.165 17.966 27.614 1.00 35.88 105 TYR D C 1
ATOM 8331 O O . TYR D 1 87 ? 43.565 17.029 27.066 1.00 34.03 105 TYR D O 1
ATOM 8340 N N . PRO D 1 88 ? 44.960 17.778 28.707 1.00 32.83 106 PRO D N 1
ATOM 8341 C CA . PRO D 1 88 ? 45.094 16.433 29.292 1.00 31.44 106 PRO D CA 1
ATOM 8342 C C . PRO D 1 88 ? 43.780 15.974 29.922 1.00 32.46 106 PRO D C 1
ATOM 8343 O O . PRO D 1 88 ? 42.940 16.820 30.260 1.00 32.12 106 PRO D O 1
ATOM 8347 N N . ALA D 1 89 ? 43.577 14.649 30.039 1.00 26.89 107 ALA D N 1
ATOM 8348 C CA . ALA D 1 89 ? 42.371 14.082 30.668 1.00 25.31 107 ALA D CA 1
ATOM 8349 C C . ALA D 1 89 ? 42.164 14.678 32.074 1.00 29.95 107 ALA D C 1
ATOM 8350 O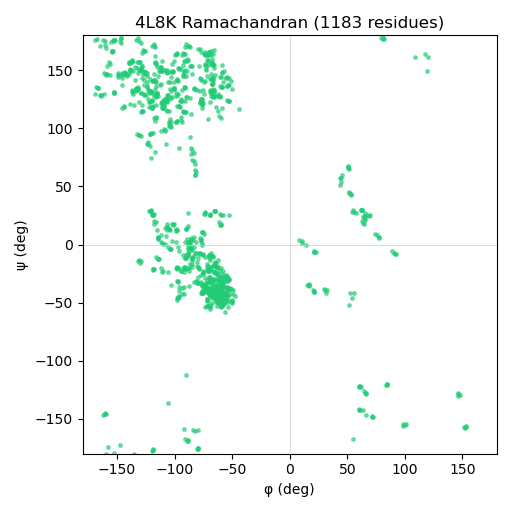 O . ALA D 1 89 ? 41.069 15.147 32.375 1.00 29.73 107 ALA D O 1
ATOM 8352 N N . ASN D 1 90 ? 43.229 14.681 32.916 1.00 28.28 108 ASN D N 1
ATOM 8353 C CA . ASN D 1 90 ? 43.246 15.219 34.297 1.00 28.70 108 ASN D CA 1
ATOM 8354 C C . ASN D 1 90 ? 42.166 14.605 35.216 1.00 32.26 108 ASN D C 1
ATOM 8355 O O . ASN D 1 90 ? 41.762 15.236 36.201 1.00 33.72 108 ASN D O 1
ATOM 8360 N N . PHE D 1 91 ? 41.760 13.348 34.927 1.00 26.61 109 PHE D N 1
ATOM 8361 C CA . PHE D 1 91 ? 40.770 12.536 35.670 1.00 25.46 109 PHE D CA 1
ATOM 8362 C C . PHE D 1 91 ? 40.812 11.108 35.155 1.00 30.08 109 PHE D C 1
ATOM 8363 O O . PHE D 1 91 ? 40.741 10.889 33.949 1.00 31.34 109 PHE D O 1
ATOM 8371 N N . TYR D 1 92 ? 40.927 10.160 36.072 1.00 25.92 110 TYR D N 1
ATOM 8372 C CA . TYR D 1 92 ? 40.964 8.726 35.825 1.00 27.12 110 TYR D CA 1
ATOM 8373 C C . TYR D 1 92 ? 40.115 8.075 36.902 1.00 31.43 110 TYR D C 1
ATOM 8374 O O . TYR D 1 92 ? 40.376 8.279 38.082 1.00 31.84 110 TYR D O 1
ATOM 8383 N N . LYS D 1 93 ? 39.063 7.350 36.509 1.00 29.73 111 LYS D N 1
ATOM 8384 C CA . LYS D 1 93 ? 38.118 6.712 37.443 1.00 30.21 111 LYS D CA 1
ATOM 8385 C C . LYS D 1 93 ? 38.837 5.628 38.283 1.00 34.15 111 LYS D C 1
ATOM 8386 O O . LYS D 1 93 ? 38.554 5.508 39.481 1.00 33.04 111 LYS D O 1
ATOM 8392 N N . GLU D 1 94 ? 39.829 4.932 37.683 1.00 30.96 112 GLU D N 1
ATOM 8393 C CA . GLU D 1 94 ? 40.633 3.894 38.340 1.00 31.89 112 GLU D CA 1
ATOM 8394 C C . GLU D 1 94 ? 41.481 4.498 39.466 1.00 37.84 112 GLU D C 1
ATOM 8395 O O . GLU D 1 94 ? 41.630 3.855 40.509 1.00 38.30 112 GLU D O 1
ATOM 8401 N N . ILE D 1 95 ? 42.014 5.743 39.277 1.00 34.78 113 ILE D N 1
ATOM 8402 C CA . ILE D 1 95 ? 42.796 6.443 40.320 1.00 34.01 113 ILE D CA 1
ATOM 8403 C C . ILE D 1 95 ? 41.816 6.964 41.385 1.00 36.45 113 ILE D C 1
ATOM 8404 O O . ILE D 1 95 ? 42.088 6.848 42.579 1.00 36.73 113 ILE D O 1
ATOM 8409 N N . GLN D 1 96 ? 40.651 7.480 40.951 1.00 32.39 114 GLN D N 1
ATOM 8410 C CA . GLN D 1 96 ? 39.613 7.949 41.856 1.00 31.57 114 GLN D CA 1
ATOM 8411 C C . GLN D 1 96 ? 39.125 6.810 42.809 1.00 35.84 114 GLN D C 1
ATOM 8412 O O . GLN D 1 96 ? 38.862 7.083 43.988 1.00 36.24 114 GLN D O 1
ATOM 8418 N N . ASP D 1 97 ? 39.061 5.544 42.302 1.00 31.75 115 ASP D N 1
ATOM 8419 C CA . ASP D 1 97 ? 38.693 4.337 43.070 1.00 32.09 115 ASP D CA 1
ATOM 8420 C C . ASP D 1 97 ? 39.579 4.157 44.302 1.00 36.14 115 ASP D C 1
ATOM 8421 O O . ASP D 1 97 ? 39.111 3.606 45.293 1.00 35.27 115 ASP D O 1
ATOM 8426 N N . ASN D 1 98 ? 40.837 4.652 44.252 1.00 34.97 116 ASN D N 1
ATOM 8427 C CA . ASN D 1 98 ? 41.767 4.576 45.390 1.00 37.19 116 ASN D CA 1
ATOM 8428 C C . ASN D 1 98 ? 41.364 5.503 46.532 1.00 40.44 116 ASN D C 1
ATOM 8429 O O . ASN D 1 98 ? 41.768 5.272 47.676 1.00 40.95 116 ASN D O 1
ATOM 8434 N N . TYR D 1 99 ? 40.571 6.544 46.226 1.00 35.22 117 TYR D N 1
ATOM 8435 C CA . TYR D 1 99 ? 40.090 7.518 47.208 1.00 33.82 117 TYR D CA 1
ATOM 8436 C C . TYR D 1 99 ? 38.691 7.158 47.671 1.00 37.36 117 TYR D C 1
ATOM 8437 O O . TYR D 1 99 ? 38.425 7.200 48.874 1.00 37.33 117 TYR D O 1
ATOM 8446 N N . LEU D 1 100 ? 37.796 6.814 46.725 1.00 33.54 118 LEU D N 1
ATOM 8447 C CA . LEU D 1 100 ? 36.424 6.470 47.077 1.00 32.33 118 LEU D CA 1
ATOM 8448 C C . LEU D 1 100 ? 36.330 5.056 47.685 1.00 35.95 118 LEU D C 1
ATOM 8449 O O . LEU D 1 100 ? 35.535 4.843 48.610 1.00 34.82 118 LEU D O 1
ATOM 8454 N N . GLY D 1 101 ? 37.146 4.120 47.188 1.00 31.57 119 GLY D N 1
ATOM 8455 C CA . GLY D 1 101 ? 37.124 2.747 47.689 1.00 31.56 119 GLY D CA 1
ATOM 8456 C C . GLY D 1 101 ? 35.788 2.068 47.483 1.00 33.71 119 GLY D C 1
ATOM 8457 O O . GLY D 1 101 ? 35.126 2.307 46.482 1.00 30.92 119 GLY D O 1
ATOM 8458 N N . THR D 1 102 ? 35.362 1.248 48.442 1.00 35.11 120 THR D N 1
ATOM 8459 C CA . THR D 1 102 ? 34.084 0.532 48.333 1.00 36.08 120 THR D CA 1
ATOM 8460 C C . THR D 1 102 ? 33.068 1.008 49.379 1.00 40.46 120 THR D C 1
ATOM 8461 O O . THR D 1 102 ? 31.888 0.692 49.254 1.00 43.12 120 THR D O 1
ATOM 8465 N N . ASP D 1 103 ? 33.511 1.772 50.378 1.00 34.50 121 ASP D N 1
ATOM 8466 C CA . ASP D 1 103 ? 32.679 2.217 51.497 1.00 33.67 121 ASP D CA 1
ATOM 8467 C C . ASP D 1 103 ? 32.214 3.680 51.366 1.00 36.78 121 ASP D C 1
ATOM 8468 O O . ASP D 1 103 ? 31.799 4.291 52.368 1.00 36.55 121 ASP D O 1
ATOM 8473 N N . TYR D 1 104 ? 32.287 4.252 50.155 1.00 30.85 122 TYR D N 1
ATOM 8474 C CA . TYR D 1 104 ? 31.838 5.635 49.946 1.00 28.23 122 TYR D CA 1
ATOM 8475 C C . TYR D 1 104 ? 30.315 5.682 50.035 1.00 28.51 122 TYR D C 1
ATOM 8476 O O . TYR D 1 104 ? 29.658 4.653 49.846 1.00 27.84 122 TYR D O 1
ATOM 8485 N N . LYS D 1 105 ? 29.759 6.856 50.312 1.00 23.13 123 LYS D N 1
ATOM 8486 C CA . LYS D 1 105 ? 28.310 6.993 50.412 1.00 23.27 123 LYS D CA 1
ATOM 8487 C C . LYS D 1 105 ? 27.692 7.445 49.094 1.00 25.26 123 LYS D C 1
ATOM 8488 O O . LYS D 1 105 ? 28.358 8.142 48.325 1.00 24.46 123 LYS D O 1
ATOM 8494 N N . ILE D 1 106 ? 26.421 7.046 48.835 1.00 22.92 124 ILE D N 1
ATOM 8495 C CA . ILE D 1 106 ? 25.682 7.442 47.619 1.00 23.15 124 ILE D CA 1
ATOM 8496 C C . ILE D 1 106 ? 24.428 8.236 48.031 1.00 29.90 124 ILE D C 1
ATOM 8497 O O . ILE D 1 106 ? 23.571 7.709 48.740 1.00 29.62 124 ILE D O 1
ATOM 8502 N N . ALA D 1 107 ? 24.332 9.500 47.589 1.00 25.79 125 ALA D N 1
ATOM 8503 C CA . ALA D 1 107 ? 23.186 10.370 47.867 1.00 24.10 125 ALA D CA 1
ATOM 8504 C C . ALA D 1 107 ? 22.784 11.015 46.555 1.00 25.00 125 ALA D C 1
ATOM 8505 O O . ALA D 1 107 ? 23.380 12.007 46.122 1.00 22.39 125 ALA D O 1
ATOM 8507 N N . GLY D 1 108 ? 21.811 10.389 45.894 1.00 23.91 126 GLY D N 1
ATOM 8508 C CA . GLY D 1 108 ? 21.362 10.787 44.564 1.00 24.23 126 GLY D CA 1
ATOM 8509 C C . GLY D 1 108 ? 22.494 10.597 43.571 1.00 27.75 126 GLY D C 1
ATOM 8510 O O . GLY D 1 108 ? 23.119 9.539 43.545 1.00 28.36 126 GLY D O 1
ATOM 8511 N N . GLY D 1 109 ? 22.820 11.650 42.836 1.00 25.59 127 GLY D N 1
ATOM 8512 C CA . GLY D 1 109 ? 23.899 11.635 41.853 1.00 24.97 127 GLY D CA 1
ATOM 8513 C C . GLY D 1 109 ? 25.283 11.848 42.430 1.00 27.65 127 GLY D C 1
ATOM 8514 O O . GLY D 1 109 ? 26.262 11.862 41.685 1.00 27.93 127 GLY D O 1
ATOM 8523 N N . LYS D 1 111 ? 28.592 10.834 44.972 1.00 23.69 129 LYS D N 1
ATOM 8524 C CA . LYS D 1 111 ? 29.418 9.857 45.677 1.00 23.66 129 LYS D CA 1
ATOM 8525 C C . LYS D 1 111 ? 30.191 10.687 46.681 1.00 29.47 129 LYS D C 1
ATOM 8526 O O . LYS D 1 111 ? 30.738 11.726 46.296 1.00 28.66 129 LYS D O 1
ATOM 8532 N N . TYR D 1 112 ? 30.189 10.306 47.969 1.00 25.93 130 TYR D N 1
ATOM 8533 C CA . TYR D 1 112 ? 30.893 11.152 48.930 1.00 24.75 130 TYR D CA 1
ATOM 8534 C C . TYR D 1 112 ? 31.572 10.340 50.035 1.00 28.94 130 TYR D C 1
ATOM 8535 O O . TYR D 1 112 ? 31.130 9.258 50.391 1.00 28.08 130 TYR D O 1
ATOM 8544 N N . LYS D 1 113 ? 32.705 10.849 50.507 1.00 27.16 131 LYS D N 1
ATOM 8545 C CA . LYS D 1 113 ? 33.532 10.190 51.505 1.00 28.12 131 LYS D CA 1
ATOM 8546 C C . LYS D 1 113 ? 34.460 11.178 52.214 1.00 32.11 131 LYS D C 1
ATOM 8547 O O . LYS D 1 113 ? 34.970 12.106 51.593 1.00 32.93 131 LYS D O 1
ATOM 8553 N N . ARG D 1 114 ? 34.732 10.933 53.499 1.00 28.08 132 ARG D N 1
ATOM 8554 C CA . ARG D 1 114 ? 35.689 11.730 54.252 1.00 28.51 132 ARG D CA 1
ATOM 8555 C C . ARG D 1 114 ? 37.101 11.218 53.976 1.00 34.61 132 ARG D C 1
ATOM 8556 O O . ARG D 1 114 ? 37.343 10.004 53.981 1.00 36.30 132 ARG D O 1
ATOM 8564 N N . LEU D 1 115 ? 38.022 12.140 53.705 1.00 29.06 133 LEU D N 1
ATOM 8565 C CA . LEU D 1 115 ? 39.420 11.841 53.460 1.00 29.07 133 LEU D CA 1
ATOM 8566 C C . LEU D 1 115 ? 40.310 12.520 54.528 1.00 36.07 133 LEU D C 1
ATOM 8567 O O . LEU D 1 115 ? 39.823 13.347 55.308 1.00 36.36 133 LEU D O 1
ATOM 8572 N N . ALA D 1 116 ? 41.611 12.174 54.540 1.00 34.55 134 ALA D N 1
ATOM 8573 C CA . ALA D 1 116 ? 42.657 12.728 55.402 1.00 36.02 134 ALA D CA 1
ATOM 8574 C C . ALA D 1 116 ? 42.265 12.721 56.900 1.00 41.24 134 ALA D C 1
ATOM 8575 O O . ALA D 1 116 ? 42.095 13.783 57.507 1.00 41.61 134 ALA D O 1
ATOM 8577 N N . ASP D 1 117 ? 42.129 11.514 57.488 1.00 37.93 135 ASP D N 1
ATOM 8578 C CA . ASP D 1 117 ? 41.779 11.291 58.902 1.00 37.74 135 ASP D CA 1
ATOM 8579 C C . ASP D 1 117 ? 40.490 12.058 59.291 1.00 38.96 135 ASP D C 1
ATOM 8580 O O . ASP D 1 117 ? 40.430 12.696 60.346 1.00 36.39 135 ASP D O 1
ATOM 8582 N N . ASP D 1 118 ? 39.471 11.997 58.390 1.00 35.05 136 ASP D N 1
ATOM 8583 C CA . ASP D 1 118 ? 38.124 12.580 58.502 1.00 34.39 136 ASP D CA 1
ATOM 8584 C C . ASP D 1 118 ? 38.106 14.123 58.570 1.00 37.14 136 ASP D C 1
ATOM 8585 O O . ASP D 1 118 ? 37.095 14.689 58.969 1.00 36.22 136 ASP D O 1
ATOM 8590 N N . GLN D 1 119 ? 39.193 14.794 58.150 1.00 33.16 137 GLN D N 1
ATOM 8591 C CA . GLN D 1 119 ? 39.284 16.255 58.181 1.00 32.88 137 GLN D CA 1
ATOM 8592 C C . GLN D 1 119 ? 38.743 16.901 56.909 1.00 32.29 137 GLN D C 1
ATOM 8593 O O . GLN D 1 119 ? 38.450 18.094 56.918 1.00 30.10 137 GLN D O 1
ATOM 8599 N N . ILE D 1 120 ? 38.652 16.135 55.815 1.00 28.33 138 ILE D N 1
ATOM 8600 C CA . ILE D 1 120 ? 38.249 16.667 54.508 1.00 27.67 138 ILE D CA 1
ATOM 8601 C C . ILE D 1 120 ? 37.107 15.882 53.920 1.00 28.75 138 ILE D C 1
ATOM 8602 O O . ILE D 1 120 ? 37.163 14.659 53.852 1.00 27.51 138 ILE D O 1
ATOM 8607 N N . GLY D 1 121 ? 36.067 16.610 53.523 1.00 24.22 139 GLY D N 1
ATOM 8608 C CA . GLY D 1 121 ? 34.905 16.033 52.876 1.00 22.72 139 GLY D CA 1
ATOM 8609 C C . GLY D 1 121 ? 35.141 16.009 51.382 1.00 27.29 139 GLY D C 1
ATOM 8610 O O . GLY D 1 121 ? 35.556 17.024 50.815 1.00 26.75 139 GLY D O 1
ATOM 8611 N N . TYR D 1 122 ? 34.987 14.836 50.751 1.00 24.01 140 TYR D N 1
ATOM 8612 C CA . TYR D 1 122 ? 35.167 14.729 49.306 1.00 23.47 140 TYR D CA 1
ATOM 8613 C C . TYR D 1 122 ? 33.840 14.332 48.649 1.00 27.06 140 TYR D C 1
ATOM 8614 O O . TYR D 1 122 ? 33.212 13.363 49.079 1.00 25.99 140 TYR D O 1
ATOM 8623 N N . VAL D 1 123 ? 33.404 15.100 47.644 1.00 23.82 141 VAL D N 1
ATOM 8624 C CA . VAL D 1 123 ? 32.211 14.788 46.861 1.00 24.41 141 VAL D CA 1
ATOM 8625 C C . VAL D 1 123 ? 32.600 14.655 45.380 1.00 28.99 141 VAL D C 1
ATOM 8626 O O . VAL D 1 123 ? 33.296 15.519 44.839 1.00 27.76 141 VAL D O 1
ATOM 8630 N N . TYR D 1 124 ? 32.135 13.585 44.728 1.00 25.65 142 TYR D N 1
ATOM 8631 C CA . TYR D 1 124 ? 32.246 13.471 43.286 1.00 25.08 142 TYR D CA 1
ATOM 8632 C C . TYR D 1 124 ? 30.833 13.578 42.703 1.00 25.76 142 TYR D C 1
ATOM 8633 O O . TYR D 1 124 ? 29.949 12.809 43.066 1.00 24.95 142 TYR D O 1
ATOM 8642 N N . TYR D 1 125 ? 30.632 14.544 41.823 1.00 20.87 143 TYR D N 1
ATOM 8643 C CA . TYR D 1 125 ? 29.360 14.735 41.147 1.00 20.89 143 TYR D CA 1
ATOM 8644 C C . TYR D 1 125 ? 29.630 14.641 39.624 1.00 23.59 143 TYR D C 1
ATOM 8645 O O . TYR D 1 125 ? 30.084 15.612 38.997 1.00 22.10 143 TYR D O 1
ATOM 8654 N N . GLY D 1 126 ? 29.436 13.442 39.084 1.00 18.14 144 GLY D N 1
ATOM 8655 C CA . GLY D 1 126 ? 29.741 13.133 37.694 1.00 18.29 144 GLY D CA 1
ATOM 8656 C C . GLY D 1 126 ? 28.794 13.643 36.628 1.00 23.05 144 GLY D C 1
ATOM 8657 O O . GLY D 1 126 ? 29.195 13.735 35.460 1.00 21.06 144 GLY D O 1
ATOM 8658 N N . SER D 1 127 ? 27.517 13.924 36.993 1.00 21.12 145 SER D N 1
ATOM 8659 C CA . SER D 1 127 ? 26.546 14.373 35.995 1.00 21.74 145 SER D CA 1
ATOM 8660 C C . SER D 1 127 ? 25.450 15.241 36.594 1.00 26.68 145 SER D C 1
ATOM 8661 O O . SER D 1 127 ? 24.806 14.813 37.540 1.00 25.88 145 SER D O 1
ATOM 8664 N N . PHE D 1 128 ? 25.172 16.414 35.986 1.00 25.38 146 PHE D N 1
ATOM 8665 C CA . PHE D 1 128 ? 24.055 17.278 36.386 1.00 25.86 146 PHE D CA 1
ATOM 8666 C C . PHE D 1 128 ? 22.706 16.711 35.857 1.00 33.30 146 PHE D C 1
ATOM 8667 O O . PHE D 1 128 ? 21.663 17.332 36.073 1.00 33.50 146 PHE D O 1
ATOM 8675 N N . SER D 1 129 ? 22.728 15.513 35.193 1.00 32.35 147 SER D N 1
ATOM 8676 C CA . SER D 1 129 ? 21.537 14.778 34.732 1.00 32.30 147 SER D CA 1
ATOM 8677 C C . SER D 1 129 ? 21.072 13.818 35.830 1.00 38.02 147 SER D C 1
ATOM 8678 O O . SER D 1 129 ? 19.918 13.392 35.827 1.00 41.45 147 SER D O 1
ATOM 8681 N N . SER D 1 130 ? 21.974 13.471 36.753 1.00 31.60 148 SER D N 1
ATOM 8682 C CA . SER D 1 130 ? 21.686 12.614 37.894 1.00 31.10 148 SER D CA 1
ATOM 8683 C C . SER D 1 130 ? 21.342 13.533 39.049 1.00 33.35 148 SER D C 1
ATOM 8684 O O . SER D 1 130 ? 22.200 14.248 39.550 1.00 34.33 148 SER D O 1
ATOM 8687 N N . GLY D 1 131 ? 20.065 13.593 39.372 1.00 28.62 149 GLY D N 1
ATOM 8688 C CA . GLY D 1 131 ? 19.511 14.485 40.379 1.00 28.09 149 GLY D CA 1
ATOM 8689 C C . GLY D 1 131 ? 20.070 14.339 41.772 1.00 31.36 149 GLY D C 1
ATOM 8690 O O . GLY D 1 131 ? 20.627 13.298 42.144 1.00 31.16 149 GLY D O 1
ATOM 8691 N N . VAL D 1 132 ? 19.977 15.433 42.506 1.00 27.38 150 VAL D N 1
ATOM 8692 C CA . VAL D 1 132 ? 20.389 15.588 43.894 1.00 27.85 150 VAL D CA 1
ATOM 8693 C C . VAL D 1 132 ? 19.251 16.328 44.572 1.00 32.23 150 VAL D C 1
ATOM 8694 O O . VAL D 1 132 ? 18.866 17.405 44.118 1.00 33.58 150 VAL D O 1
ATOM 8698 N N . GLY D 1 133 ? 18.660 15.698 45.576 1.00 28.64 151 GLY D N 1
ATOM 8699 C CA . GLY D 1 133 ? 17.566 16.280 46.335 1.00 28.35 151 GLY D CA 1
ATOM 8700 C C . GLY D 1 133 ? 18.094 17.139 47.466 1.00 32.53 151 GLY D C 1
ATOM 8701 O O . GLY D 1 133 ? 19.293 17.119 47.750 1.00 31.04 151 GLY D O 1
ATOM 8702 N N . GLU D 1 134 ? 17.197 17.895 48.114 1.00 30.14 152 GLU D N 1
ATOM 8703 C CA . GLU D 1 134 ? 17.504 18.755 49.262 1.00 29.90 152 GLU D CA 1
ATOM 8704 C C . GLU D 1 134 ? 17.991 17.931 50.464 1.00 32.74 152 GLU D C 1
ATOM 8705 O O . GLU D 1 134 ? 18.908 18.368 51.164 1.00 30.69 152 GLU D O 1
ATOM 8711 N N . ASN D 1 135 ? 17.387 16.737 50.687 1.00 29.68 153 ASN D N 1
ATOM 8712 C CA . ASN D 1 135 ? 17.782 15.827 51.778 1.00 29.09 153 ASN D CA 1
ATOM 8713 C C . ASN D 1 135 ? 19.162 15.253 51.500 1.00 29.82 153 ASN D C 1
ATOM 8714 O O . ASN D 1 135 ? 19.999 15.253 52.401 1.00 29.08 153 ASN D O 1
ATOM 8719 N N . ASN D 1 136 ? 19.425 14.838 50.236 1.00 25.08 154 ASN D N 1
ATOM 8720 C CA . ASN D 1 136 ? 20.734 14.327 49.808 1.00 23.51 154 ASN D CA 1
ATOM 8721 C C . ASN D 1 136 ? 21.847 15.283 50.216 1.00 26.75 154 ASN D C 1
ATOM 8722 O O . ASN D 1 136 ? 22.831 14.859 50.830 1.00 27.28 154 ASN D O 1
ATOM 8727 N N . LEU D 1 137 ? 21.660 16.586 49.913 1.00 22.07 155 LEU D N 1
ATOM 8728 C CA . LEU D 1 137 ? 22.604 17.647 50.246 1.00 21.45 155 LEU D CA 1
ATOM 8729 C C . LEU D 1 137 ? 22.742 17.830 51.747 1.00 24.60 155 LEU D C 1
ATOM 8730 O O . LEU D 1 137 ? 23.870 17.894 52.220 1.00 24.23 155 LEU D O 1
ATOM 8735 N N . ASP D 1 138 ? 21.616 17.873 52.499 1.00 22.88 156 ASP D N 1
ATOM 8736 C CA . ASP D 1 138 ? 21.632 18.023 53.961 1.00 22.81 156 ASP D CA 1
ATOM 8737 C C . ASP D 1 138 ? 22.390 16.888 54.632 1.00 28.10 156 ASP D C 1
ATOM 8738 O O . ASP D 1 138 ? 23.158 17.145 55.561 1.00 28.61 156 ASP D O 1
ATOM 8743 N N . TYR D 1 139 ? 22.199 15.646 54.152 1.00 25.20 157 TYR D N 1
ATOM 8744 C CA . TYR D 1 139 ? 22.866 14.461 54.695 1.00 24.24 157 TYR D CA 1
ATOM 8745 C C . TYR D 1 139 ? 24.358 14.468 54.397 1.00 28.05 157 TYR D C 1
ATOM 8746 O O . TYR D 1 139 ? 25.152 14.109 55.263 1.00 29.58 157 TYR D O 1
ATOM 8763 N N . PHE D 1 141 ? 26.279 17.165 53.842 1.00 21.87 159 PHE D N 1
ATOM 8764 C CA . PHE D 1 141 ? 26.864 18.215 54.681 1.00 22.54 159 PHE D CA 1
ATOM 8765 C C . PHE D 1 141 ? 26.951 17.778 56.133 1.00 28.30 159 PHE D C 1
ATOM 8766 O O . PHE D 1 141 ? 27.980 18.022 56.745 1.00 29.44 159 PHE D O 1
ATOM 8774 N N . ALA D 1 142 ? 25.919 17.088 56.670 1.00 24.84 160 ALA D N 1
ATOM 8775 C CA . ALA D 1 142 ? 25.932 16.593 58.065 1.00 24.81 160 ALA D CA 1
ATOM 8776 C C . ALA D 1 142 ? 27.059 15.558 58.255 1.00 29.67 160 ALA D C 1
ATOM 8777 O O . ALA D 1 142 ? 27.721 15.578 59.284 1.00 29.88 160 ALA D O 1
ATOM 8779 N N . HIS D 1 143 ? 27.325 14.717 57.240 1.00 26.66 161 HIS D N 1
ATOM 8780 C CA . HIS D 1 143 ? 28.395 13.724 57.302 1.00 26.72 161 HIS D CA 1
ATOM 8781 C C . HIS D 1 143 ? 29.776 14.411 57.410 1.00 30.68 161 HIS D C 1
ATOM 8782 O O . HIS D 1 143 ? 30.721 13.843 57.979 1.00 30.94 161 HIS D O 1
ATOM 8789 N N . PHE D 1 144 ? 29.850 15.665 56.933 1.00 25.04 162 PHE D N 1
ATOM 8790 C CA . PHE D 1 144 ? 31.063 16.489 56.888 1.00 23.04 162 PHE D CA 1
ATOM 8791 C C . PHE D 1 144 ? 31.057 17.640 57.892 1.00 25.44 162 PHE D C 1
ATOM 8792 O O . PHE D 1 144 ? 31.899 18.544 57.788 1.00 24.04 162 PHE D O 1
ATOM 8800 N N . LYS D 1 145 ? 30.148 17.628 58.866 1.00 22.07 163 LYS D N 1
ATOM 8801 C CA . LYS D 1 145 ? 30.013 18.766 59.784 1.00 22.64 163 LYS D CA 1
ATOM 8802 C C . LYS D 1 145 ? 31.298 19.076 60.614 1.00 26.67 163 LYS D C 1
ATOM 8803 O O . LYS D 1 145 ? 31.479 20.217 61.034 1.00 25.29 163 LYS D O 1
ATOM 8809 N N . GLU D 1 146 ? 32.191 18.083 60.788 1.00 23.60 164 GLU D N 1
ATOM 8810 C CA . GLU D 1 146 ? 33.427 18.238 61.556 1.00 24.37 164 GLU D CA 1
ATOM 8811 C C . GLU D 1 146 ? 34.654 18.408 60.628 1.00 29.48 164 GLU D C 1
ATOM 8812 O O . GLU D 1 146 ? 35.778 18.565 61.114 1.00 30.40 164 GLU D O 1
ATOM 8818 N N . CYS D 1 147 ? 34.428 18.446 59.316 1.00 25.68 165 CYS D N 1
ATOM 8819 C CA . CYS D 1 147 ? 35.500 18.607 58.338 1.00 26.38 165 CYS D CA 1
ATOM 8820 C C . CYS D 1 147 ? 35.987 20.081 58.238 1.00 29.26 165 CYS D C 1
ATOM 8821 O O . CYS D 1 147 ? 35.204 21.044 58.340 1.00 27.57 165 CYS D O 1
ATOM 8824 N N . LYS D 1 148 ? 37.305 20.232 58.035 1.00 25.38 166 LYS D N 1
ATOM 8825 C CA . LYS D 1 148 ? 37.965 21.526 57.879 1.00 26.73 166 LYS D CA 1
ATOM 8826 C C . LYS D 1 148 ? 37.605 22.178 56.558 1.00 31.87 166 LYS D C 1
ATOM 8827 O O . LYS D 1 148 ? 37.535 23.401 56.475 1.00 33.09 166 LYS D O 1
ATOM 8833 N N . GLY D 1 149 ? 37.380 21.351 55.536 1.00 27.97 167 GLY D N 1
ATOM 8834 C CA . GLY D 1 149 ? 37.067 21.804 54.199 1.00 26.89 167 GLY D CA 1
ATOM 8835 C C . GLY D 1 149 ? 36.402 20.744 53.363 1.00 30.53 167 GLY D C 1
ATOM 8836 O O . GLY D 1 149 ? 36.373 19.558 53.719 1.00 29.42 167 GLY D O 1
ATOM 8837 N N . LEU D 1 150 ? 35.894 21.182 52.216 1.00 27.53 168 LEU D N 1
ATOM 8838 C CA . LEU D 1 150 ? 35.181 20.331 51.295 1.00 27.67 168 LEU D CA 1
ATOM 8839 C C . LEU D 1 150 ? 35.807 20.361 49.929 1.00 30.56 168 LEU D C 1
ATOM 8840 O O . LEU D 1 150 ? 36.196 21.433 49.466 1.00 31.06 168 LEU D O 1
ATOM 8845 N N . ILE D 1 151 ? 35.948 19.182 49.303 1.00 26.29 169 ILE D N 1
ATOM 8846 C CA . ILE D 1 151 ? 36.374 19.038 47.911 1.00 26.13 169 ILE D CA 1
ATOM 8847 C C . ILE D 1 151 ? 35.120 18.686 47.095 1.00 28.86 169 ILE D C 1
ATOM 8848 O O . ILE D 1 151 ? 34.562 17.615 47.308 1.00 28.26 169 ILE D O 1
ATOM 8853 N N . PHE D 1 152 ? 34.688 19.569 46.174 1.00 24.13 170 PHE D N 1
ATOM 8854 C CA . PHE D 1 152 ? 33.538 19.314 45.301 1.00 21.16 170 PHE D CA 1
ATOM 8855 C C . PHE D 1 152 ? 34.080 19.065 43.890 1.00 24.23 170 PHE D C 1
ATOM 8856 O O . PHE D 1 152 ? 34.416 19.999 43.159 1.00 23.98 170 PHE D O 1
ATOM 8864 N N . ASP D 1 153 ? 34.216 17.795 43.534 1.00 20.21 171 ASP D N 1
ATOM 8865 C CA . ASP D 1 153 ? 34.809 17.375 42.270 1.00 20.37 171 ASP D CA 1
ATOM 8866 C C . ASP D 1 153 ? 33.765 17.216 41.151 1.00 26.42 171 ASP D C 1
ATOM 8867 O O . ASP D 1 153 ? 32.914 16.328 41.215 1.00 26.49 171 ASP D O 1
ATOM 8872 N N . VAL D 1 154 ? 33.860 18.083 40.113 1.00 24.04 172 VAL D N 1
ATOM 8873 C CA . VAL D 1 154 ? 32.980 18.063 38.940 1.00 22.50 172 VAL D CA 1
ATOM 8874 C C . VAL D 1 154 ? 33.812 17.820 37.644 1.00 27.70 172 VAL D C 1
ATOM 8875 O O . VAL D 1 154 ? 33.408 18.223 36.547 1.00 27.55 172 VAL D O 1
ATOM 8879 N N . ARG D 1 155 ? 34.970 17.154 37.774 1.00 23.89 173 ARG D N 1
ATOM 8880 C CA . ARG D 1 155 ? 35.774 16.780 36.611 1.00 22.55 173 ARG D CA 1
ATOM 8881 C C . ARG D 1 155 ? 35.013 15.713 35.840 1.00 27.24 173 ARG D C 1
ATOM 8882 O O . ARG D 1 155 ? 34.348 14.877 36.467 1.00 25.70 173 ARG D O 1
ATOM 8890 N N . ASP D 1 156 ? 35.071 15.759 34.490 1.00 23.44 174 ASP D N 1
ATOM 8891 C CA . ASP D 1 156 ? 34.373 14.807 33.608 1.00 22.96 174 ASP D CA 1
ATOM 8892 C C . ASP D 1 156 ? 32.849 14.913 33.739 1.00 25.63 174 ASP D C 1
ATOM 8893 O O . ASP D 1 156 ? 32.152 13.961 33.430 1.00 25.99 174 ASP D O 1
ATOM 8898 N N . ASN D 1 157 ? 32.340 16.067 34.172 1.00 22.15 175 ASN D N 1
ATOM 8899 C CA . ASN D 1 157 ? 30.905 16.283 34.269 1.00 22.61 175 ASN D CA 1
ATOM 8900 C C . ASN D 1 157 ? 30.489 17.168 33.099 1.00 26.28 175 ASN D C 1
ATOM 8901 O O . ASN D 1 157 ? 30.723 18.378 33.124 1.00 26.37 175 ASN D O 1
ATOM 8906 N N . GLY D 1 158 ? 29.899 16.533 32.082 1.00 23.99 176 GLY D N 1
ATOM 8907 C CA . GLY D 1 158 ? 29.442 17.155 30.843 1.00 23.06 176 GLY D CA 1
ATOM 8908 C C . GLY D 1 158 ? 28.155 17.947 30.944 1.00 27.30 176 GLY D C 1
ATOM 8909 O O . GLY D 1 158 ? 27.612 18.373 29.925 1.00 26.88 176 GLY D O 1
ATOM 8910 N N . GLY D 1 159 ? 27.683 18.187 32.159 1.00 25.51 177 GLY D N 1
ATOM 8911 C CA . GLY D 1 159 ? 26.498 18.998 32.402 1.00 25.04 177 GLY D CA 1
ATOM 8912 C C . GLY D 1 159 ? 25.245 18.189 32.625 1.00 29.24 177 GLY D C 1
ATOM 8913 O O . GLY D 1 159 ? 25.307 17.038 33.069 1.00 28.21 177 GLY D O 1
ATOM 8914 N N . GLY D 1 160 ? 24.113 18.811 32.325 1.00 26.52 178 GLY D N 1
ATOM 8915 C CA . GLY D 1 160 ? 22.792 18.231 32.522 1.00 28.45 178 GLY D CA 1
ATOM 8916 C C . GLY D 1 160 ? 21.759 19.278 32.891 1.00 36.40 178 GLY D C 1
ATOM 8917 O O . GLY D 1 160 ? 21.673 20.316 32.239 1.00 37.92 178 GLY D O 1
ATOM 8918 N N . SER D 1 161 ? 20.994 19.038 33.951 1.00 34.37 179 SER D N 1
ATOM 8919 C CA . SER D 1 161 ? 19.945 19.958 34.365 1.00 36.09 179 SER D CA 1
ATOM 8920 C C . SER D 1 161 ? 20.470 21.173 35.159 1.00 43.37 179 SER D C 1
ATOM 8921 O O . SER D 1 161 ? 21.290 21.042 36.070 1.00 41.85 179 SER D O 1
ATOM 8932 N N . LEU D 1 163 ? 18.525 22.943 37.093 1.00 37.71 181 LEU D N 1
ATOM 8933 C CA . LEU D 1 163 ? 17.846 22.909 38.373 1.00 36.90 181 LEU D CA 1
ATOM 8934 C C . LEU D 1 163 ? 18.844 22.542 39.482 1.00 36.95 181 LEU D C 1
ATOM 8935 O O . LEU D 1 163 ? 18.949 23.278 40.478 1.00 36.19 181 LEU D O 1
ATOM 8940 N N . TYR D 1 164 ? 19.593 21.415 39.286 1.00 30.39 182 TYR D N 1
ATOM 8941 C CA . TYR D 1 164 ? 20.538 20.899 40.273 1.00 28.91 182 TYR D CA 1
ATOM 8942 C C . TYR D 1 164 ? 21.753 21.801 40.399 1.00 33.11 182 TYR D C 1
ATOM 8943 O O . TYR D 1 164 ? 22.315 21.913 41.483 1.00 33.13 182 TYR D O 1
ATOM 8952 N N . SER D 1 165 ? 22.110 22.499 39.330 1.00 29.30 183 SER D N 1
ATOM 8953 C CA . SER D 1 165 ? 23.214 23.450 39.363 1.00 28.64 183 SER D CA 1
ATOM 8954 C C . SER D 1 165 ? 22.854 24.603 40.339 1.00 32.12 183 SER D C 1
ATOM 8955 O O . SER D 1 165 ? 23.654 24.883 41.235 1.00 31.65 183 SER D O 1
ATOM 8958 N N . ASP D 1 166 ? 21.634 25.214 40.216 1.00 28.30 184 ASP D N 1
ATOM 8959 C CA . ASP D 1 166 ? 21.173 26.261 41.147 1.00 29.64 184 ASP D CA 1
ATOM 8960 C C . ASP D 1 166 ? 20.981 25.714 42.567 1.00 32.16 184 ASP D C 1
ATOM 8961 O O . ASP D 1 166 ? 21.299 26.406 43.535 1.00 31.93 184 ASP D O 1
ATOM 8966 N N . ARG D 1 167 ? 20.430 24.486 42.694 1.00 27.76 185 ARG D N 1
ATOM 8967 C CA . ARG D 1 167 ? 20.174 23.843 43.991 1.00 27.52 185 ARG D CA 1
ATOM 8968 C C . ARG D 1 167 ? 21.476 23.602 44.761 1.00 31.18 185 ARG D C 1
ATOM 8969 O O . ARG D 1 167 ? 21.516 23.873 45.961 1.00 30.98 185 ARG D O 1
ATOM 8977 N N . ILE D 1 168 ? 22.536 23.101 44.081 1.00 26.86 186 ILE D N 1
ATOM 8978 C CA . ILE D 1 168 ? 23.804 22.836 44.771 1.00 26.23 186 ILE D CA 1
ATOM 8979 C C . ILE D 1 168 ? 24.500 24.175 45.124 1.00 28.68 186 ILE D C 1
ATOM 8980 O O . ILE D 1 168 ? 24.820 24.391 46.282 1.00 25.50 186 ILE D O 1
ATOM 8985 N N . ALA D 1 169 ? 24.693 25.077 44.125 1.00 26.27 187 ALA D N 1
ATOM 8986 C CA . ALA D 1 169 ? 25.372 26.362 44.307 1.00 26.20 187 ALA D CA 1
ATOM 8987 C C . ALA D 1 169 ? 24.767 27.226 45.426 1.00 31.09 187 ALA D C 1
ATOM 8988 O O . ALA D 1 169 ? 25.523 27.889 46.146 1.00 31.61 187 ALA D O 1
ATOM 8990 N N . SER D 1 170 ? 23.424 27.210 45.590 1.00 27.94 188 SER D N 1
ATOM 8991 C CA . SER D 1 170 ? 22.718 28.022 46.606 1.00 28.52 188 SER D CA 1
ATOM 8992 C C . SER D 1 170 ? 23.075 27.615 48.046 1.00 28.96 188 SER D C 1
ATOM 8993 O O . SER D 1 170 ? 22.789 28.367 48.979 1.00 26.84 188 SER D O 1
ATOM 8996 N N . ARG D 1 171 ? 23.687 26.424 48.217 1.00 24.44 189 ARG D N 1
ATOM 8997 C CA . ARG D 1 171 ? 24.119 25.919 49.518 1.00 22.91 189 ARG D CA 1
ATOM 8998 C C . ARG D 1 171 ? 25.441 26.580 49.993 1.00 27.86 189 ARG D C 1
ATOM 8999 O O . ARG D 1 171 ? 25.854 26.376 51.129 1.00 28.01 189 ARG D O 1
ATOM 9007 N N . PHE D 1 172 ? 26.091 27.369 49.143 1.00 24.76 190 PHE D N 1
ATOM 9008 C CA . PHE D 1 172 ? 27.376 27.974 49.477 1.00 24.38 190 PHE D CA 1
ATOM 9009 C C . PHE D 1 172 ? 27.276 29.505 49.569 1.00 30.82 190 PHE D C 1
ATOM 9010 O O . PHE D 1 172 ? 28.282 30.184 49.791 1.00 32.09 190 PHE D O 1
ATOM 9018 N N . LEU D 1 173 ? 26.052 30.038 49.471 1.00 27.75 191 LEU D N 1
ATOM 9019 C CA . LEU D 1 173 ? 25.796 31.476 49.514 1.00 28.18 191 LEU D CA 1
ATOM 9020 C C . LEU D 1 173 ? 25.494 31.975 50.923 1.00 34.60 191 LEU D C 1
ATOM 9021 O O . LEU D 1 173 ? 24.888 31.255 51.726 1.00 33.89 191 LEU D O 1
ATOM 9026 N N . GLU D 1 174 ? 25.938 33.207 51.221 1.00 33.18 192 GLU D N 1
ATOM 9027 C CA . GLU D 1 174 ? 25.677 33.893 52.488 1.00 35.62 192 GLU D CA 1
ATOM 9028 C C . GLU D 1 174 ? 24.478 34.831 52.315 1.00 39.44 192 GLU D C 1
ATOM 9029 O O . GLU D 1 174 ? 23.707 35.070 53.250 1.00 41.78 192 GLU D O 1
ATOM 9035 N N . GLU D 1 175 ? 24.350 35.368 51.108 1.00 32.08 193 GLU D N 1
ATOM 9036 C CA . GLU D 1 175 ? 23.329 36.331 50.709 1.00 33.29 193 GLU D CA 1
ATOM 9037 C C . GLU D 1 175 ? 23.069 36.219 49.212 1.00 36.18 193 GLU D C 1
ATOM 9038 O O . GLU D 1 175 ? 23.879 35.620 48.484 1.00 33.97 193 GLU D O 1
ATOM 9044 N N . ARG D 1 176 ? 21.958 36.834 48.754 1.00 33.42 194 ARG D N 1
ATOM 9045 C CA . ARG D 1 176 ? 21.572 36.916 47.357 1.00 32.83 194 ARG D CA 1
ATOM 9046 C C . ARG D 1 176 ? 22.709 37.629 46.595 1.00 39.91 194 ARG D C 1
ATOM 9047 O O . ARG D 1 176 ? 23.273 38.595 47.106 1.00 43.01 194 ARG D O 1
ATOM 9055 N N . ILE D 1 177 ? 23.089 37.111 45.424 1.00 35.19 195 ILE D N 1
ATOM 9056 C CA . ILE D 1 177 ? 24.182 37.671 44.630 1.00 35.00 195 ILE D CA 1
ATOM 9057 C C . ILE D 1 177 ? 23.853 37.661 43.159 1.00 40.61 195 ILE D C 1
ATOM 9058 O O . ILE D 1 177 ? 23.084 36.822 42.691 1.00 39.45 195 ILE D O 1
ATOM 9063 N N . LEU D 1 178 ? 24.518 38.553 42.418 1.00 38.42 196 LEU D N 1
ATOM 9064 C CA . LEU D 1 178 ? 24.525 38.586 40.966 1.00 36.55 196 LEU D CA 1
ATOM 9065 C C . LEU D 1 178 ? 25.467 37.468 40.544 1.00 38.53 196 LEU D C 1
ATOM 9066 O O . LEU D 1 178 ? 26.593 37.431 41.038 1.00 38.53 196 LEU D O 1
ATOM 9071 N N . THR D 1 179 ? 25.011 36.522 39.701 1.00 34.03 197 THR D N 1
ATOM 9072 C CA . THR D 1 179 ? 25.837 35.376 39.280 1.00 31.94 197 THR D CA 1
ATOM 9073 C C . THR D 1 179 ? 26.468 35.610 37.905 1.00 37.37 197 THR D C 1
ATOM 9074 O O . THR D 1 179 ? 27.456 34.962 37.544 1.00 36.84 197 THR D O 1
ATOM 9078 N N . GLY D 1 180 ? 25.885 36.530 37.156 1.00 34.56 198 GLY D N 1
ATOM 9079 C CA . GLY D 1 180 ? 26.330 36.877 35.819 1.00 34.41 198 GLY D CA 1
ATOM 9080 C C . GLY D 1 180 ? 25.184 37.414 35.000 1.00 38.61 198 GLY D C 1
ATOM 9081 O O . GLY D 1 180 ? 24.193 37.901 35.555 1.00 37.77 198 GLY D O 1
ATOM 9082 N N . TYR D 1 181 ? 25.317 37.324 33.672 1.00 35.79 199 TYR D N 1
ATOM 9083 C CA . TYR D 1 181 ? 24.332 37.835 32.719 1.00 37.24 199 TYR D CA 1
ATOM 9084 C C . TYR D 1 181 ? 24.079 36.868 31.573 1.00 41.38 199 TYR D C 1
ATOM 9085 O O . TYR D 1 181 ? 24.938 36.049 31.241 1.00 39.05 199 TYR D O 1
ATOM 9094 N N . THR D 1 182 ? 22.905 37.001 30.947 1.00 40.21 200 THR D N 1
ATOM 9095 C CA . THR D 1 182 ? 22.535 36.257 29.741 1.00 40.14 200 THR D CA 1
ATOM 9096 C C . THR D 1 182 ? 22.119 37.271 28.678 1.00 46.93 200 THR D C 1
ATOM 9097 O O . THR D 1 182 ? 21.614 38.361 29.001 1.00 48.71 200 THR D O 1
ATOM 9101 N N . GLN D 1 183 ? 22.372 36.922 27.415 1.00 41.72 201 GLN D N 1
ATOM 9102 C CA . GLN D 1 183 ? 22.000 37.698 26.230 1.00 41.36 201 GLN D CA 1
ATOM 9103 C C . GLN D 1 183 ? 21.270 36.740 25.302 1.00 44.79 201 GLN D C 1
ATOM 9104 O O . GLN D 1 183 ? 21.598 35.560 25.302 1.00 41.63 201 GLN D O 1
ATOM 9110 N N . TYR D 1 184 ? 20.239 37.201 24.584 1.00 43.51 202 TYR D N 1
ATOM 9111 C CA . TYR D 1 184 ? 19.509 36.329 23.652 1.00 43.04 202 TYR D CA 1
ATOM 9112 C C . TYR D 1 184 ? 19.731 36.833 22.230 1.00 43.98 202 TYR D C 1
ATOM 9113 O O . TYR D 1 184 ? 19.867 38.048 22.024 1.00 41.77 202 TYR D O 1
ATOM 9122 N N . LYS D 1 185 ? 19.806 35.894 21.252 1.00 40.30 203 LYS D N 1
ATOM 9123 C CA . LYS D 1 185 ? 19.981 36.247 19.843 1.00 39.90 203 LYS D CA 1
ATOM 9124 C C . LYS D 1 185 ? 18.667 36.866 19.371 1.00 45.08 203 LYS D C 1
ATOM 9125 O O . LYS D 1 185 ? 17.643 36.184 19.279 1.00 45.51 203 LYS D O 1
ATOM 9131 N N . LYS D 1 186 ? 18.708 38.175 19.162 1.00 41.73 204 LYS D N 1
ATOM 9132 C CA . LYS D 1 186 ? 17.590 39.070 18.858 1.00 44.22 204 LYS D CA 1
ATOM 9133 C C . LYS D 1 186 ? 17.303 39.254 17.307 1.00 49.42 204 LYS D C 1
ATOM 9134 O O . LYS D 1 186 ? 16.199 39.659 16.920 1.00 50.51 204 LYS D O 1
ATOM 9140 N N . GLY D 1 187 ? 18.286 38.970 16.463 1.00 44.07 205 GLY D N 1
ATOM 9141 C CA . GLY D 1 187 ? 18.154 39.113 15.017 1.00 42.95 205 GLY D CA 1
ATOM 9142 C C . GLY D 1 187 ? 19.146 38.259 14.273 1.00 42.99 205 GLY D C 1
ATOM 9143 O O . GLY D 1 187 ? 19.867 37.476 14.889 1.00 41.35 205 GLY D O 1
ATOM 9144 N N . ASN D 1 188 ? 19.195 38.407 12.951 1.00 39.30 206 ASN D N 1
ATOM 9145 C CA . ASN D 1 188 ? 20.093 37.646 12.070 1.00 37.82 206 ASN D CA 1
ATOM 9146 C C . ASN D 1 188 ? 21.563 38.110 12.182 1.00 41.23 206 ASN D C 1
ATOM 9147 O O . ASN D 1 188 ? 22.459 37.275 12.023 1.00 36.15 206 ASN D O 1
ATOM 9152 N N . GLY D 1 189 ? 21.780 39.428 12.406 1.00 40.71 207 GLY D N 1
ATOM 9153 C CA . GLY D 1 189 ? 23.101 40.036 12.585 1.00 40.50 207 GLY D CA 1
ATOM 9154 C C . GLY D 1 189 ? 23.938 39.289 13.616 1.00 40.62 207 GLY D C 1
ATOM 9155 O O . GLY D 1 189 ? 23.428 38.932 14.676 1.00 37.23 207 GLY D O 1
ATOM 9156 N N . HIS D 1 190 ? 25.220 39.017 13.293 1.00 36.49 208 HIS D N 1
ATOM 9157 C CA . HIS D 1 190 ? 26.145 38.234 14.128 1.00 35.08 208 HIS D CA 1
ATOM 9158 C C . HIS D 1 190 ? 26.317 38.770 15.569 1.00 42.30 208 HIS D C 1
ATOM 9159 O O . HIS D 1 190 ? 26.621 37.987 16.478 1.00 41.83 208 HIS D O 1
ATOM 9166 N N . ASN D 1 191 ? 26.105 40.073 15.772 1.00 41.02 209 ASN D N 1
ATOM 9167 C CA . ASN D 1 191 ? 26.231 40.729 17.072 1.00 43.07 209 ASN D CA 1
ATOM 9168 C C . ASN D 1 191 ? 24.896 41.327 17.534 1.00 48.24 209 ASN D C 1
ATOM 9169 O O . ASN D 1 191 ? 24.878 42.142 18.462 1.00 47.68 209 ASN D O 1
ATOM 9174 N N . ASP D 1 192 ? 23.773 40.882 16.919 1.00 44.64 210 ASP D N 1
ATOM 9175 C CA . ASP D 1 192 ? 22.450 41.383 17.252 1.00 44.63 210 ASP D CA 1
ATOM 9176 C C . ASP D 1 192 ? 21.861 40.630 18.437 1.00 47.12 210 ASP D C 1
ATOM 9177 O O . ASP D 1 192 ? 21.049 39.721 18.272 1.00 47.80 210 ASP D O 1
ATOM 9182 N N . PHE D 1 193 ? 22.246 41.049 19.640 1.00 42.07 211 PHE D N 1
ATOM 9183 C CA . PHE D 1 193 ? 21.777 40.467 20.897 1.00 40.18 211 PHE D CA 1
ATOM 9184 C C . PHE D 1 193 ? 20.996 41.477 21.752 1.00 47.05 211 PHE D C 1
ATOM 9185 O O . PHE D 1 193 ? 21.125 42.691 21.572 1.00 48.20 211 PHE D O 1
ATOM 9193 N N . THR D 1 194 ? 20.226 40.960 22.721 1.00 43.43 212 THR D N 1
ATOM 9194 C CA . THR D 1 194 ? 19.524 41.775 23.722 1.00 44.08 212 THR D CA 1
ATOM 9195 C C . THR D 1 194 ? 20.577 42.276 24.706 1.00 46.73 212 THR D C 1
ATOM 9196 O O . THR D 1 194 ? 21.696 41.756 24.721 1.00 44.22 212 THR D O 1
ATOM 9200 N N . GLN D 1 195 ? 20.242 43.294 25.509 1.00 46.74 213 GLN D N 1
ATOM 9201 C CA . GLN D 1 195 ? 21.149 43.830 26.527 1.00 47.16 213 GLN D CA 1
ATOM 9202 C C . GLN D 1 195 ? 21.408 42.758 27.583 1.00 48.12 213 GLN D C 1
ATOM 9203 O O . GLN D 1 195 ? 20.505 41.942 27.834 1.00 44.81 213 GLN D O 1
ATOM 9205 N N . PRO D 1 196 ? 22.622 42.693 28.187 1.00 45.99 214 PRO D N 1
ATOM 9206 C CA . PRO D 1 196 ? 22.873 41.668 29.224 1.00 44.42 214 PRO D CA 1
ATOM 9207 C C . PRO D 1 196 ? 21.813 41.706 30.331 1.00 48.76 214 PRO D C 1
ATOM 9208 O O . PRO D 1 196 ? 21.523 42.766 30.891 1.00 48.83 214 PRO D O 1
ATOM 9212 N N . ASN D 1 197 ? 21.159 40.565 30.557 1.00 45.58 215 ASN D N 1
ATOM 9213 C CA . ASN D 1 197 ? 20.115 40.428 31.564 1.00 44.99 215 ASN D CA 1
ATOM 9214 C C . ASN D 1 197 ? 20.730 39.821 32.824 1.00 47.75 215 ASN D C 1
ATOM 9215 O O . ASN D 1 197 ? 21.249 38.702 32.760 1.00 46.24 215 ASN D O 1
ATOM 9217 N N . PRO D 1 198 ? 20.689 40.541 33.975 1.00 44.41 216 PRO D N 1
ATOM 9218 C CA . PRO D 1 198 ? 21.283 39.999 35.202 1.00 42.24 216 PRO D CA 1
ATOM 9219 C C . PRO D 1 198 ? 20.549 38.769 35.728 1.00 44.12 216 PRO D C 1
ATOM 9220 O O . PRO D 1 198 ? 19.321 38.700 35.714 1.00 44.73 216 PRO D O 1
ATOM 9224 N N . VAL D 1 199 ? 21.327 37.788 36.183 1.00 38.43 217 VAL D N 1
ATOM 9225 C CA . VAL D 1 199 ? 20.837 36.549 36.777 1.00 36.09 217 VAL D CA 1
ATOM 9226 C C . VAL D 1 199 ? 21.292 36.561 38.231 1.00 39.96 217 VAL D C 1
ATOM 9227 O O . VAL D 1 199 ? 22.459 36.828 38.510 1.00 40.35 217 VAL D O 1
ATOM 9231 N N . TYR D 1 200 ? 20.362 36.318 39.157 1.00 34.86 218 TYR D N 1
ATOM 9232 C CA . TYR D 1 200 ? 20.660 36.297 40.574 1.00 33.85 218 TYR D CA 1
ATOM 9233 C C . TYR D 1 200 ? 20.404 34.927 41.164 1.00 36.97 218 TYR D C 1
ATOM 9234 O O . TYR D 1 200 ? 19.594 34.160 40.635 1.00 36.08 218 TYR D O 1
ATOM 9243 N N . LEU D 1 201 ? 21.069 34.639 42.286 1.00 32.26 219 LEU D N 1
ATOM 9244 C CA . LEU D 1 201 ? 20.879 33.408 43.036 1.00 30.41 219 LEU D CA 1
ATOM 9245 C C . LEU D 1 201 ? 20.735 33.768 44.510 1.00 32.54 219 LEU D C 1
ATOM 9246 O O . LEU D 1 201 ? 21.473 34.606 45.030 1.00 30.67 219 LEU D O 1
ATOM 9251 N N . SER D 1 202 ? 19.737 33.175 45.157 1.00 30.07 220 SER D N 1
ATOM 9252 C CA . SER D 1 202 ? 19.465 33.398 46.564 1.00 30.99 220 SER D CA 1
ATOM 9253 C C . SER D 1 202 ? 19.999 32.245 47.371 1.00 34.02 220 SER D C 1
ATOM 9254 O O . SER D 1 202 ? 20.027 31.116 46.868 1.00 32.85 220 SER D O 1
ATOM 9257 N N . PRO D 1 203 ? 20.446 32.490 48.620 1.00 30.33 221 PRO D N 1
ATOM 9258 C CA . PRO D 1 203 ? 20.937 31.372 49.434 1.00 29.28 221 PRO D CA 1
ATOM 9259 C C . PRO D 1 203 ? 19.815 30.408 49.770 1.00 31.83 221 PRO D C 1
ATOM 9260 O O . PRO D 1 203 ? 18.651 30.787 49.811 1.00 30.37 221 PRO D O 1
ATOM 9264 N N . SER D 1 204 ? 20.174 29.169 50.016 1.00 30.19 222 SER D N 1
ATOM 9265 C CA . SER D 1 204 ? 19.231 28.136 50.411 1.00 29.72 222 SER D CA 1
ATOM 9266 C C . SER D 1 204 ? 18.769 28.356 51.844 1.00 35.48 222 SER D C 1
ATOM 9267 O O . SER D 1 204 ? 19.516 28.927 52.644 1.00 34.86 222 SER D O 1
ATOM 9270 N N . ASP D 1 205 ? 17.553 27.878 52.174 1.00 35.81 223 ASP D N 1
ATOM 9271 C CA . ASP D 1 205 ? 16.977 27.896 53.534 1.00 37.51 223 ASP D CA 1
ATOM 9272 C C . ASP D 1 205 ? 17.401 26.610 54.284 1.00 40.15 223 ASP D C 1
ATOM 9273 O O . ASP D 1 205 ? 17.190 26.486 55.488 1.00 40.04 223 ASP D O 1
ATOM 9278 N N . ARG D 1 206 ? 18.029 25.668 53.556 1.00 35.96 224 ARG D N 1
ATOM 9279 C CA . ARG D 1 206 ? 18.505 24.385 54.082 1.00 34.73 224 ARG D CA 1
ATOM 9280 C C . ARG D 1 206 ? 19.975 24.515 54.575 1.00 37.52 224 ARG D C 1
ATOM 9281 O O . ARG D 1 206 ? 20.459 25.634 54.732 1.00 36.93 224 ARG D O 1
ATOM 9289 N N . THR D 1 207 ? 20.673 23.388 54.848 1.00 33.12 225 THR D N 1
ATOM 9290 C CA . THR D 1 207 ? 22.063 23.402 55.344 1.00 30.96 225 THR D CA 1
ATOM 9291 C C . THR D 1 207 ? 23.005 24.038 54.322 1.00 31.10 225 THR D C 1
ATOM 9292 O O . THR D 1 207 ? 22.981 23.660 53.152 1.00 27.69 225 THR D O 1
ATOM 9296 N N . ARG D 1 208 ? 23.816 25.010 54.783 1.00 27.95 226 ARG D N 1
ATOM 9297 C CA . ARG D 1 208 ? 24.770 25.743 53.954 1.00 27.55 226 ARG D CA 1
ATOM 9298 C C . ARG D 1 208 ? 26.204 25.452 54.390 1.00 32.05 226 ARG D C 1
ATOM 9299 O O . ARG D 1 208 ? 26.428 25.076 55.541 1.00 31.88 226 ARG D O 1
ATOM 9307 N N . TRP D 1 209 ? 27.161 25.562 53.450 1.00 28.08 227 TRP D N 1
ATOM 9308 C CA . TRP D 1 209 ? 28.582 25.307 53.721 1.00 28.10 227 TRP D CA 1
ATOM 9309 C C . TRP D 1 209 ? 29.364 26.582 53.488 1.00 30.52 227 TRP D C 1
ATOM 9310 O O . TRP D 1 209 ? 29.528 27.019 52.342 1.00 29.40 227 TRP D O 1
ATOM 9321 N N . LEU D 1 210 ? 29.846 27.185 54.567 1.00 27.31 228 LEU D N 1
ATOM 9322 C CA . LEU D 1 210 ? 30.569 28.450 54.481 1.00 28.59 228 LEU D CA 1
ATOM 9323 C C . LEU D 1 210 ? 32.053 28.282 54.798 1.00 31.82 228 LEU D C 1
ATOM 9324 O O . LEU D 1 210 ? 32.804 29.248 54.740 1.00 33.45 228 LEU D O 1
ATOM 9329 N N . ARG D 1 211 ? 32.477 27.046 55.097 1.00 26.96 229 ARG D N 1
ATOM 9330 C CA . ARG D 1 211 ? 33.876 26.687 55.348 1.00 26.61 229 ARG D CA 1
ATOM 9331 C C . ARG D 1 211 ? 34.620 26.586 54.002 1.00 29.45 229 ARG D C 1
ATOM 9332 O O . ARG D 1 211 ? 33.954 26.563 52.958 1.00 27.53 229 ARG D O 1
ATOM 9340 N N . PRO D 1 212 ? 35.976 26.508 53.966 1.00 25.79 230 PRO D N 1
ATOM 9341 C CA . PRO D 1 212 ? 36.664 26.451 52.655 1.00 25.60 230 PRO D CA 1
ATOM 9342 C C . PRO D 1 212 ? 36.184 25.298 51.760 1.00 28.23 230 PRO D C 1
ATOM 9343 O O . PRO D 1 212 ? 35.827 24.229 52.244 1.00 26.60 230 PRO D O 1
ATOM 9347 N N . VAL D 1 213 ? 36.114 25.562 50.451 1.00 24.45 231 VAL D N 1
ATOM 9348 C CA . VAL D 1 213 ? 35.713 24.608 49.409 1.00 22.67 231 VAL D CA 1
ATOM 9349 C C . VAL D 1 213 ? 36.713 24.644 48.264 1.00 25.65 231 VAL D C 1
ATOM 9350 O O . VAL D 1 213 ? 37.026 25.723 47.761 1.00 24.28 231 VAL D O 1
ATOM 9354 N N . ILE D 1 214 ? 37.141 23.466 47.796 1.00 23.55 232 ILE D N 1
ATOM 9355 C CA . ILE D 1 214 ? 37.931 23.348 46.569 1.00 23.85 232 ILE D CA 1
ATOM 9356 C C . ILE D 1 214 ? 37.049 22.682 45.535 1.00 27.62 232 ILE D C 1
ATOM 9357 O O . ILE D 1 214 ? 36.625 21.543 45.737 1.00 27.86 232 ILE D O 1
ATOM 9362 N N . VAL D 1 215 ? 36.753 23.398 44.439 1.00 25.31 233 VAL D N 1
ATOM 9363 C CA . VAL D 1 215 ? 35.979 22.870 43.310 1.00 24.10 233 VAL D CA 1
ATOM 9364 C C . VAL D 1 215 ? 37.004 22.342 42.299 1.00 26.58 233 VAL D C 1
ATOM 9365 O O . VAL D 1 215 ? 37.926 23.077 41.926 1.00 25.77 233 VAL D O 1
ATOM 9369 N N . LEU D 1 216 ? 36.891 21.046 41.927 1.00 22.18 234 LEU D N 1
ATOM 9370 C CA . LEU D 1 216 ? 37.835 20.457 40.971 1.00 22.75 234 LEU D CA 1
ATOM 9371 C C . LEU D 1 216 ? 37.246 20.465 39.567 1.00 26.93 234 LEU D C 1
ATOM 9372 O O . LEU D 1 216 ? 36.111 20.041 39.383 1.00 25.70 234 LEU D O 1
ATOM 9377 N N . THR D 1 217 ? 38.006 20.977 38.584 1.00 26.72 235 THR D N 1
ATOM 9378 C CA . THR D 1 217 ? 37.545 21.069 37.184 1.00 26.04 235 THR D CA 1
ATOM 9379 C C . THR D 1 217 ? 38.580 20.522 36.199 1.00 28.77 235 THR D C 1
ATOM 9380 O O . THR D 1 217 ? 39.771 20.469 36.502 1.00 29.49 235 THR D O 1
ATOM 9384 N N . ASN D 1 218 ? 38.116 20.118 35.013 1.00 23.94 236 ASN D N 1
ATOM 9385 C CA . ASN D 1 218 ? 38.977 19.707 33.888 1.00 23.29 236 ASN D CA 1
ATOM 9386 C C . ASN D 1 218 ? 38.284 20.110 32.614 1.00 27.76 236 ASN D C 1
ATOM 9387 O O . ASN D 1 218 ? 37.171 20.634 32.683 1.00 25.44 236 ASN D O 1
ATOM 9392 N N . ARG D 1 219 ? 38.950 19.950 31.440 1.00 27.81 237 ARG D N 1
ATOM 9393 C CA . ARG D 1 219 ? 38.379 20.342 30.147 1.00 25.93 237 ARG D CA 1
ATOM 9394 C C . ARG D 1 219 ? 37.069 19.587 29.873 1.00 28.94 237 ARG D C 1
ATOM 9395 O O . ARG D 1 219 ? 36.286 20.045 29.058 1.00 28.50 237 ARG D O 1
ATOM 9403 N N . HIS D 1 220 ? 36.835 18.448 30.559 1.00 25.13 238 HIS D N 1
ATOM 9404 C CA . HIS D 1 220 ? 35.617 17.660 30.420 1.00 24.10 238 HIS D CA 1
ATOM 9405 C C . HIS D 1 220 ? 34.518 18.111 31.431 1.00 26.46 238 HIS D C 1
ATOM 9406 O O . HIS D 1 220 ? 33.506 17.439 31.553 1.00 25.64 238 HIS D O 1
ATOM 9413 N N . SER D 1 221 ? 34.693 19.287 32.073 1.00 22.46 239 SER D N 1
ATOM 9414 C CA . SER D 1 221 ? 33.699 19.979 32.899 1.00 21.57 239 SER D CA 1
ATOM 9415 C C . SER D 1 221 ? 33.079 21.028 31.978 1.00 27.49 239 SER D C 1
ATOM 9416 O O . SER D 1 221 ? 33.770 21.993 31.621 1.00 27.05 239 SER D O 1
ATOM 9419 N N . TYR D 1 222 ? 31.838 20.822 31.513 1.00 22.94 240 TYR D N 1
ATOM 9420 C CA . TYR D 1 222 ? 31.284 21.786 30.572 1.00 23.62 240 TYR D CA 1
ATOM 9421 C C . TYR D 1 222 ? 29.773 21.843 30.624 1.00 27.72 240 TYR D C 1
ATOM 9422 O O . TYR D 1 222 ? 29.146 21.072 31.361 1.00 25.97 240 TYR D O 1
ATOM 9431 N N . SER D 1 223 ? 29.197 22.795 29.842 1.00 24.62 241 SER D N 1
ATOM 9432 C CA . SER D 1 223 ? 27.763 23.087 29.725 1.00 24.06 241 SER D CA 1
ATOM 9433 C C . SER D 1 223 ? 27.218 23.537 31.095 1.00 28.90 241 SER D C 1
ATOM 9434 O O . SER D 1 223 ? 27.757 24.512 31.615 1.00 29.92 241 SER D O 1
ATOM 9437 N N . ALA D 1 224 ? 26.198 22.879 31.686 1.00 24.82 242 ALA D N 1
ATOM 9438 C CA . ALA D 1 224 ? 25.666 23.300 32.992 1.00 24.93 242 ALA D CA 1
ATOM 9439 C C . ALA D 1 224 ? 26.774 23.343 34.075 1.00 30.83 242 ALA D C 1
ATOM 9440 O O . ALA D 1 224 ? 26.725 24.189 34.969 1.00 32.48 242 ALA D O 1
ATOM 9442 N N . THR D 1 225 ? 27.789 22.478 33.952 1.00 27.66 243 THR D N 1
ATOM 9443 C CA . THR D 1 225 ? 28.928 22.433 34.879 1.00 27.78 243 THR D CA 1
ATOM 9444 C C . THR D 1 225 ? 29.749 23.742 34.780 1.00 30.91 243 THR D C 1
ATOM 9445 O O . THR D 1 225 ? 30.249 24.232 35.794 1.00 29.78 243 THR D O 1
ATOM 9449 N N . ASN D 1 226 ? 29.873 24.290 33.563 1.00 26.94 244 ASN D N 1
ATOM 9450 C CA . ASN D 1 226 ? 30.575 25.542 33.330 1.00 26.74 244 ASN D CA 1
ATOM 9451 C C . ASN D 1 226 ? 29.846 26.680 34.062 1.00 29.68 244 ASN D C 1
ATOM 9452 O O . ASN D 1 226 ? 30.496 27.485 34.717 1.00 30.51 244 ASN D O 1
ATOM 9457 N N . ASP D 1 227 ? 28.493 26.697 34.009 1.00 25.95 245 ASP D N 1
ATOM 9458 C CA . ASP D 1 227 ? 27.682 27.711 34.699 1.00 26.07 245 ASP D CA 1
ATOM 9459 C C . ASP D 1 227 ? 27.760 27.550 36.232 1.00 28.59 245 ASP D C 1
ATOM 9460 O O . ASP D 1 227 ? 27.759 28.552 36.956 1.00 30.51 245 ASP D O 1
ATOM 9465 N N . PHE D 1 228 ? 27.813 26.297 36.715 1.00 19.92 246 PHE D N 1
ATOM 9466 C CA . PHE D 1 228 ? 27.965 25.963 38.118 1.00 18.59 246 PHE D CA 1
ATOM 9467 C C . PHE D 1 228 ? 29.316 26.519 38.631 1.00 25.47 246 PHE D C 1
ATOM 9468 O O . PHE D 1 228 ? 29.357 27.190 39.665 1.00 26.39 246 PHE D O 1
ATOM 9476 N N . VAL D 1 229 ? 30.409 26.230 37.895 1.00 22.14 247 VAL D N 1
ATOM 9477 C CA . VAL D 1 229 ? 31.757 26.674 38.222 1.00 23.22 247 VAL D CA 1
ATOM 9478 C C . VAL D 1 229 ? 31.788 28.211 38.253 1.00 28.57 247 VAL D C 1
ATOM 9479 O O . VAL D 1 229 ? 32.357 28.790 39.178 1.00 29.99 247 VAL D O 1
ATOM 9483 N N . ASN D 1 230 ? 31.113 28.858 37.293 1.00 25.12 248 ASN D N 1
ATOM 9484 C CA . ASN D 1 230 ? 31.024 30.315 37.206 1.00 25.13 248 ASN D CA 1
ATOM 9485 C C . ASN D 1 230 ? 30.466 30.938 38.491 1.00 29.56 248 ASN D C 1
ATOM 9486 O O . ASN D 1 230 ? 30.955 31.988 38.928 1.00 31.09 248 ASN D O 1
ATOM 9491 N N . VAL D 1 231 ? 29.421 30.323 39.065 1.00 23.91 249 VAL D N 1
ATOM 9492 C CA . VAL D 1 231 ? 28.799 30.826 40.284 1.00 24.42 249 VAL D CA 1
ATOM 9493 C C . VAL D 1 231 ? 29.721 30.554 41.491 1.00 27.18 249 VAL D C 1
ATOM 9494 O O . VAL D 1 231 ? 29.933 31.449 42.316 1.00 25.84 249 VAL D O 1
ATOM 9506 N N . ARG D 1 233 ? 33.035 30.159 41.749 1.00 31.64 251 ARG D N 1
ATOM 9507 C CA . ARG D 1 233 ? 34.248 30.976 41.823 1.00 32.41 251 ARG D CA 1
ATOM 9508 C C . ARG D 1 233 ? 33.970 32.422 42.280 1.00 36.96 251 ARG D C 1
ATOM 9509 O O . ARG D 1 233 ? 34.923 33.167 42.504 1.00 39.94 251 ARG D O 1
ATOM 9517 N N . LEU D 1 234 ? 32.699 32.817 42.438 1.00 31.97 252 LEU D N 1
ATOM 9518 C CA . LEU D 1 234 ? 32.353 34.162 42.945 1.00 32.10 252 LEU D CA 1
ATOM 9519 C C . LEU D 1 234 ? 32.352 34.197 44.463 1.00 36.78 252 LEU D C 1
ATOM 9520 O O . LEU D 1 234 ? 32.259 35.265 45.060 1.00 40.04 252 LEU D O 1
ATOM 9525 N N . LEU D 1 235 ? 32.398 33.028 45.090 1.00 32.47 253 LEU D N 1
ATOM 9526 C CA . LEU D 1 235 ? 32.238 32.877 46.526 1.00 31.35 253 LEU D CA 1
ATOM 9527 C C . LEU D 1 235 ? 33.576 32.932 47.262 1.00 34.54 253 LEU D C 1
ATOM 9528 O O . LEU D 1 235 ? 34.557 32.333 46.814 1.00 34.74 253 LEU D O 1
ATOM 9533 N N . PRO D 1 236 ? 33.621 33.701 48.367 1.00 31.71 254 PRO D N 1
ATOM 9534 C CA . PRO D 1 236 ? 34.901 33.910 49.087 1.00 32.82 254 PRO D CA 1
ATOM 9535 C C . PRO D 1 236 ? 35.561 32.644 49.657 1.00 33.44 254 PRO D C 1
ATOM 9536 O O . PRO D 1 236 ? 36.789 32.606 49.718 1.00 33.20 254 PRO D O 1
ATOM 9540 N N . GLN D 1 237 ? 34.778 31.621 50.053 1.00 27.46 255 GLN D N 1
ATOM 9541 C CA . GLN D 1 237 ? 35.348 30.390 50.621 1.00 26.89 255 GLN D CA 1
ATOM 9542 C C . GLN D 1 237 ? 35.751 29.386 49.525 1.00 32.96 255 GLN D C 1
ATOM 9543 O O . GLN D 1 237 ? 36.320 28.342 49.856 1.00 32.14 255 GLN D O 1
ATOM 9549 N N . VAL D 1 238 ? 35.475 29.693 48.233 1.00 30.09 256 VAL D N 1
ATOM 9550 C CA . VAL D 1 238 ? 35.725 28.742 47.147 1.00 28.50 256 VAL D CA 1
ATOM 9551 C C . VAL D 1 238 ? 37.007 29.023 46.379 1.00 33.28 256 VAL D C 1
ATOM 9552 O O . VAL D 1 238 ? 37.253 30.148 45.956 1.00 34.77 256 VAL D O 1
ATOM 9556 N N . THR D 1 239 ? 37.784 27.958 46.138 1.00 29.76 257 THR D N 1
ATOM 9557 C CA . THR D 1 239 ? 38.948 27.952 45.256 1.00 29.79 257 THR D CA 1
ATOM 9558 C C . THR D 1 239 ? 38.654 26.909 44.185 1.00 30.91 257 THR D C 1
ATOM 9559 O O . THR D 1 239 ? 38.211 25.799 44.512 1.00 28.83 257 THR D O 1
ATOM 9563 N N . VAL D 1 240 ? 38.845 27.276 42.915 1.00 27.27 258 VAL D N 1
ATOM 9564 C CA . VAL D 1 240 ? 38.677 26.341 41.793 1.00 25.95 258 VAL D CA 1
ATOM 9565 C C . VAL D 1 240 ? 40.082 25.833 41.428 1.00 29.75 258 VAL D C 1
ATOM 9566 O O . VAL D 1 240 ? 41.020 26.631 41.284 1.00 28.21 258 VAL D O 1
ATOM 9578 N N . GLY D 1 242 ? 42.480 22.677 39.163 1.00 31.39 260 GLY D N 1
ATOM 9579 C CA . GLY D 1 242 ? 42.562 21.682 38.107 1.00 30.25 260 GLY D CA 1
ATOM 9580 C C . GLY D 1 242 ? 42.918 22.318 36.789 1.00 36.43 260 GLY D C 1
ATOM 9581 O O . GLY D 1 242 ? 43.957 22.981 36.661 1.00 37.39 260 GLY D O 1
ATOM 9582 N N . ASP D 1 243 ? 42.042 22.140 35.810 1.00 31.65 261 ASP D N 1
ATOM 9583 C CA . ASP D 1 243 ? 42.266 22.685 34.484 1.00 30.80 261 ASP D CA 1
ATOM 9584 C C . ASP D 1 243 ? 41.087 23.547 34.029 1.00 32.61 261 ASP D C 1
ATOM 9585 O O . ASP D 1 243 ? 40.016 23.543 34.659 1.00 29.52 261 ASP D O 1
ATOM 9590 N N . ARG D 1 244 ? 41.303 24.319 32.948 1.00 29.92 262 ARG D N 1
ATOM 9591 C CA . ARG D 1 244 ? 40.265 25.144 32.340 1.00 29.58 262 ARG D CA 1
ATOM 9592 C C . ARG D 1 244 ? 39.046 24.264 32.018 1.00 31.66 262 ARG D C 1
ATOM 9593 O O . ARG D 1 244 ? 39.219 23.142 31.544 1.00 31.16 262 ARG D O 1
ATOM 9601 N N . THR D 1 245 ? 37.825 24.743 32.285 1.00 26.70 263 THR D N 1
ATOM 9602 C CA . THR D 1 245 ? 36.620 23.999 31.916 1.00 25.26 263 THR D CA 1
ATOM 9603 C C . THR D 1 245 ? 36.479 23.919 30.372 1.00 29.54 263 THR D C 1
ATOM 9604 O O . THR D 1 245 ? 37.110 24.706 29.654 1.00 29.69 263 THR D O 1
ATOM 9608 N N . GLY D 1 246 ? 35.624 23.010 29.890 1.00 25.71 264 GLY D N 1
ATOM 9609 C CA . GLY D 1 246 ? 35.300 22.856 28.478 1.00 25.57 264 GLY D CA 1
ATOM 9610 C C . GLY D 1 246 ? 34.352 23.915 27.937 1.00 32.05 264 GLY D C 1
ATOM 9611 O O . GLY D 1 246 ? 34.006 23.864 26.757 1.00 32.84 264 GLY D O 1
ATOM 9612 N N . GLY D 1 247 ? 33.921 24.862 28.783 1.00 28.69 265 GLY D N 1
ATOM 9613 C CA . GLY D 1 247 ? 33.030 25.946 28.380 1.00 29.03 265 GLY D CA 1
ATOM 9614 C C . GLY D 1 247 ? 31.609 25.520 28.091 1.00 32.14 265 GLY D C 1
ATOM 9615 O O . GLY D 1 247 ? 31.105 24.590 28.717 1.00 32.79 265 GLY D O 1
ATOM 9616 N N . GLY D 1 248 ? 30.957 26.206 27.159 1.00 27.34 266 GLY D N 1
ATOM 9617 C CA . GLY D 1 248 ? 29.555 25.937 26.846 1.00 27.95 266 GLY D CA 1
ATOM 9618 C C . GLY D 1 248 ? 28.632 26.635 27.832 1.00 34.76 266 GLY D C 1
ATOM 9619 O O . GLY D 1 248 ? 29.111 27.262 28.781 1.00 33.25 266 GLY D O 1
ATOM 9620 N N . SER D 1 249 ? 27.302 26.522 27.632 1.00 35.92 267 SER D N 1
ATOM 9621 C CA . SER D 1 249 ? 26.339 27.222 28.474 1.00 37.40 267 SER D CA 1
ATOM 9622 C C . SER D 1 249 ? 25.216 26.354 29.042 1.00 45.26 267 SER D C 1
ATOM 9623 O O . SER D 1 249 ? 24.507 26.817 29.931 1.00 47.52 267 SER D O 1
ATOM 9626 N N . GLY D 1 250 ? 24.983 25.166 28.513 1.00 41.33 268 GLY D N 1
ATOM 9627 C CA . GLY D 1 250 ? 23.854 24.374 29.006 1.00 41.15 268 GLY D CA 1
ATOM 9628 C C . GLY D 1 250 ? 22.480 24.875 28.550 1.00 43.63 268 GLY D C 1
ATOM 9629 O O . GLY D 1 250 ? 21.437 24.414 29.031 1.00 42.83 268 GLY D O 1
ATOM 9630 N N . LEU D 1 251 ? 22.475 25.842 27.622 1.00 38.35 269 LEU D N 1
ATOM 9631 C CA . LEU D 1 251 ? 21.281 26.394 26.987 1.00 37.10 269 LEU D CA 1
ATOM 9632 C C . LEU D 1 251 ? 21.455 26.167 25.482 1.00 36.85 269 LEU D C 1
ATOM 9633 O O . LEU D 1 251 ? 22.023 27.007 24.777 1.00 35.15 269 LEU D O 1
ATOM 9638 N N . PRO D 1 252 ? 21.075 24.959 25.016 1.00 32.18 270 PRO D N 1
ATOM 9639 C CA . PRO D 1 252 ? 21.339 24.609 23.619 1.00 31.05 270 PRO D CA 1
ATOM 9640 C C . PRO D 1 252 ? 20.307 25.067 22.623 1.00 35.57 270 PRO D C 1
ATOM 9641 O O . PRO D 1 252 ? 19.103 25.083 22.893 1.00 37.31 270 PRO D O 1
ATOM 9645 N N . PHE D 1 253 ? 20.813 25.380 21.432 1.00 30.24 271 PHE D N 1
ATOM 9646 C CA . PHE D 1 253 ? 20.055 25.665 20.232 1.00 30.12 271 PHE D CA 1
ATOM 9647 C C . PHE D 1 253 ? 20.114 24.415 19.421 1.00 33.70 271 PHE D C 1
ATOM 9648 O O . PHE D 1 253 ? 21.149 23.751 19.400 1.00 32.81 271 PHE D O 1
ATOM 9656 N N . SER D 1 254 ? 19.010 24.055 18.805 1.00 30.53 272 SER D N 1
ATOM 9657 C CA . SER D 1 254 ? 18.966 22.972 17.847 1.00 29.31 272 SER D CA 1
ATOM 9658 C C . SER D 1 254 ? 17.952 23.339 16.794 1.00 31.93 272 SER D C 1
ATOM 9659 O O . SER D 1 254 ? 16.980 24.056 17.054 1.00 30.22 272 SER D O 1
ATOM 9662 N N . SER D 1 255 ? 18.224 22.897 15.582 1.00 28.03 273 SER D N 1
ATOM 9663 C CA . SER D 1 255 ? 17.355 23.096 14.455 1.00 27.64 273 SER D CA 1
ATOM 9664 C C . SER D 1 255 ? 17.530 21.917 13.523 1.00 30.83 273 SER D C 1
ATOM 9665 O O . SER D 1 255 ? 18.625 21.347 13.453 1.00 29.68 273 SER D O 1
ATOM 9668 N N . GLU D 1 256 ? 16.466 21.539 12.826 1.00 26.99 274 GLU D N 1
ATOM 9669 C CA . GLU D 1 256 ? 16.526 20.455 11.854 1.00 27.93 274 GLU D CA 1
ATOM 9670 C C . GLU D 1 256 ? 16.858 21.010 10.473 1.00 33.13 274 GLU D C 1
ATOM 9671 O O . GLU D 1 256 ? 16.496 22.142 10.160 1.00 33.95 274 GLU D O 1
ATOM 9677 N N . LEU D 1 257 ? 17.534 20.209 9.643 1.00 29.28 275 LEU D N 1
ATOM 9678 C CA . LEU D 1 257 ? 17.829 20.549 8.254 1.00 27.82 275 LEU D CA 1
ATOM 9679 C C . LEU D 1 257 ? 16.724 19.980 7.382 1.00 27.97 275 LEU D C 1
ATOM 9680 O O . LEU D 1 257 ? 16.047 19.061 7.841 1.00 25.64 275 LEU D O 1
ATOM 9685 N N . PRO D 1 258 ? 16.569 20.400 6.090 1.00 24.36 276 PRO D N 1
ATOM 9686 C CA . PRO D 1 258 ? 15.547 19.781 5.228 1.00 23.94 276 PRO D CA 1
ATOM 9687 C C . PRO D 1 258 ? 15.652 18.252 5.135 1.00 30.63 276 PRO D C 1
ATOM 9688 O O . PRO D 1 258 ? 14.620 17.606 5.015 1.00 32.55 276 PRO D O 1
ATOM 9692 N N . ASN D 1 259 ? 16.870 17.667 5.233 1.00 27.38 277 ASN D N 1
ATOM 9693 C CA . ASN D 1 259 ? 17.090 16.209 5.148 1.00 27.53 277 ASN D CA 1
ATOM 9694 C C . ASN D 1 259 ? 16.865 15.472 6.495 1.00 30.78 277 ASN D C 1
ATOM 9695 O O . ASN D 1 259 ? 17.104 14.275 6.574 1.00 32.14 277 ASN D O 1
ATOM 9700 N N . GLY D 1 260 ? 16.430 16.176 7.524 1.00 26.12 278 GLY D N 1
ATOM 9701 C CA . GLY D 1 260 ? 16.155 15.555 8.815 1.00 24.93 278 GLY D CA 1
ATOM 9702 C C . GLY D 1 260 ? 17.311 15.521 9.790 1.00 28.73 278 GLY D C 1
ATOM 9703 O O . GLY D 1 260 ? 17.131 15.130 10.951 1.00 28.24 278 GLY D O 1
ATOM 9704 N N . TRP D 1 261 ? 18.517 15.925 9.348 1.00 25.25 279 TRP D N 1
ATOM 9705 C CA . TRP D 1 261 ? 19.655 16.001 10.265 1.00 23.62 279 TRP D CA 1
ATOM 9706 C C . TRP D 1 261 ? 19.436 17.187 11.162 1.00 28.49 279 TRP D C 1
ATOM 9707 O O . TRP D 1 261 ? 18.630 18.066 10.848 1.00 29.87 279 TRP D O 1
ATOM 9718 N N . SER D 1 262 ? 20.137 17.245 12.257 1.00 24.89 280 SER D N 1
ATOM 9719 C CA . SER D 1 262 ? 19.973 18.403 13.100 1.00 25.32 280 SER D CA 1
ATOM 9720 C C . SER D 1 262 ? 21.352 19.008 13.426 1.00 28.91 280 SER D C 1
ATOM 9721 O O . SER D 1 262 ? 22.362 18.314 13.395 1.00 26.77 280 SER D O 1
ATOM 9724 N N . VAL D 1 263 ? 21.376 20.323 13.612 1.00 26.33 281 VAL D N 1
ATOM 9725 C CA . VAL D 1 263 ? 22.542 21.083 14.009 1.00 25.31 281 VAL D CA 1
ATOM 9726 C C . VAL D 1 263 ? 22.274 21.600 15.435 1.00 29.08 281 VAL D C 1
ATOM 9727 O O . VAL D 1 263 ? 21.158 22.024 15.758 1.00 29.37 281 VAL D O 1
ATOM 9731 N N . ARG D 1 264 ? 23.281 21.534 16.271 1.00 23.97 282 ARG D N 1
ATOM 9732 C CA . ARG D 1 264 ? 23.162 22.047 17.612 1.00 25.28 282 ARG D CA 1
ATOM 9733 C C . ARG D 1 264 ? 24.421 22.840 17.964 1.00 28.45 282 ARG D C 1
ATOM 9734 O O . ARG D 1 264 ? 25.501 22.540 17.463 1.00 27.19 282 ARG D O 1
ATOM 9742 N N . PHE D 1 265 ? 24.251 23.859 18.812 1.00 23.89 283 PHE D N 1
ATOM 9743 C CA . PHE D 1 265 ? 25.297 24.728 19.361 1.00 22.51 283 PHE D CA 1
ATOM 9744 C C . PHE D 1 265 ? 24.677 25.511 20.497 1.00 26.64 283 PHE D C 1
ATOM 9745 O O . PHE D 1 265 ? 23.485 25.355 20.712 1.00 27.20 283 PHE D O 1
ATOM 9753 N N . SER D 1 266 ? 25.446 26.341 21.212 1.00 24.78 284 SER D N 1
ATOM 9754 C CA . SER D 1 266 ? 24.935 27.153 22.327 1.00 26.55 284 SER D CA 1
ATOM 9755 C C . SER D 1 266 ? 24.015 28.234 21.802 1.00 33.36 284 SER D C 1
ATOM 9756 O O . SER D 1 266 ? 24.337 28.859 20.803 1.00 33.96 284 SER D O 1
ATOM 9759 N N . ALA D 1 267 ? 22.827 28.368 22.415 1.00 32.90 285 ALA D N 1
ATOM 9760 C CA . ALA D 1 267 ? 21.767 29.300 22.010 1.00 35.10 285 ALA D CA 1
ATOM 9761 C C . ALA D 1 267 ? 21.968 30.710 22.501 1.00 42.92 285 ALA D C 1
ATOM 9762 O O . ALA D 1 267 ? 21.514 31.648 21.833 1.00 43.19 285 ALA D O 1
ATOM 9764 N N . CYS D 1 268 ? 22.599 30.873 23.684 1.00 42.51 286 CYS D N 1
ATOM 9765 C CA A CYS D 1 268 ? 22.750 32.198 24.291 0.50 42.58 286 CYS D CA 1
ATOM 9766 C CA B CYS D 1 268 ? 22.754 32.203 24.261 0.50 44.36 286 CYS D CA 1
ATOM 9767 C C . CYS D 1 268 ? 24.156 32.432 24.852 1.00 47.48 286 CYS D C 1
ATOM 9768 O O . CYS D 1 268 ? 24.669 31.579 25.583 1.00 49.10 286 CYS D O 1
ATOM 9773 N N . PRO D 1 269 ? 24.765 33.621 24.637 1.00 42.68 287 PRO D N 1
ATOM 9774 C CA . PRO D 1 269 ? 26.045 33.882 25.307 1.00 42.09 287 PRO D CA 1
ATOM 9775 C C . PRO D 1 269 ? 25.798 34.168 26.815 1.00 44.94 287 PRO D C 1
ATOM 9776 O O . PRO D 1 269 ? 24.904 34.944 27.176 1.00 45.23 287 PRO D O 1
ATOM 9780 N N . VAL D 1 270 ? 26.544 33.478 27.692 1.00 39.53 288 VAL D N 1
ATOM 9781 C CA . VAL D 1 270 ? 26.505 33.620 29.151 1.00 37.69 288 VAL D CA 1
ATOM 9782 C C . VAL D 1 270 ? 27.731 34.443 29.540 1.00 38.62 288 VAL D C 1
ATOM 9783 O O . VAL D 1 270 ? 28.857 34.122 29.130 1.00 38.06 288 VAL D O 1
ATOM 9787 N N . LEU D 1 271 ? 27.506 35.524 30.292 1.00 33.78 289 LEU D N 1
ATOM 9788 C CA . LEU D 1 271 ? 28.581 36.402 30.726 1.00 34.26 289 LEU D CA 1
ATOM 9789 C C . LEU D 1 271 ? 28.793 36.309 32.229 1.00 40.17 289 LEU D C 1
ATOM 9790 O O . LEU D 1 271 ? 27.843 36.089 32.991 1.00 39.44 289 LEU D O 1
ATOM 9795 N N . ASP D 1 272 ? 30.038 36.510 32.664 1.00 38.09 290 ASP D N 1
ATOM 9796 C CA . ASP D 1 272 ? 30.342 36.530 34.086 1.00 37.76 290 ASP D CA 1
ATOM 9797 C C . ASP D 1 272 ? 29.956 37.933 34.659 1.00 41.82 290 ASP D C 1
ATOM 9798 O O . ASP D 1 272 ? 29.405 38.760 33.926 1.00 43.76 290 ASP D O 1
ATOM 9803 N N . VAL D 1 273 ? 30.249 38.200 35.947 1.00 36.54 291 VAL D N 1
ATOM 9804 C CA . VAL D 1 273 ? 29.908 39.464 36.608 1.00 37.19 291 VAL D CA 1
ATOM 9805 C C . VAL D 1 273 ? 30.683 40.653 36.003 1.00 42.55 291 VAL D C 1
ATOM 9806 O O . VAL D 1 273 ? 30.269 41.796 36.190 1.00 44.32 291 VAL D O 1
ATOM 9810 N N . ASN D 1 274 ? 31.774 40.388 35.251 1.00 40.16 292 ASN D N 1
ATOM 9811 C CA . ASN D 1 274 ? 32.567 41.425 34.578 1.00 41.53 292 ASN D CA 1
ATOM 9812 C C . ASN D 1 274 ? 32.159 41.541 33.104 1.00 45.62 292 ASN D C 1
ATOM 9813 O O . ASN D 1 274 ? 32.847 42.206 32.320 1.00 45.60 292 ASN D O 1
ATOM 9818 N N . LYS D 1 275 ? 31.017 40.906 32.743 1.00 42.46 293 LYS D N 1
ATOM 9819 C CA . LYS D 1 275 ? 30.407 40.884 31.404 1.00 43.01 293 LYS D CA 1
ATOM 9820 C C . LYS D 1 275 ? 31.344 40.221 30.354 1.00 47.06 293 LYS D C 1
ATOM 9821 O O . LYS D 1 275 ? 31.264 40.509 29.161 1.00 46.84 293 LYS D O 1
ATOM 9827 N N . GLN D 1 276 ? 32.185 39.279 30.815 1.00 43.57 294 GLN D N 1
ATOM 9828 C CA . GLN D 1 276 ? 33.096 38.514 29.964 1.00 42.82 294 GLN D CA 1
ATOM 9829 C C . GLN D 1 276 ? 32.460 37.158 29.633 1.00 44.35 294 GLN D C 1
ATOM 9830 O O . GLN D 1 276 ? 31.809 36.552 30.493 1.00 43.44 294 GLN D O 1
ATOM 9836 N N . HIS D 1 277 ? 32.655 36.693 28.390 1.00 39.59 295 HIS D N 1
ATOM 9837 C CA . HIS D 1 277 ? 32.130 35.429 27.877 1.00 38.30 295 HIS D CA 1
ATOM 9838 C C . HIS D 1 277 ? 32.752 34.229 28.584 1.00 39.99 295 HIS D C 1
ATOM 9839 O O . HIS D 1 277 ? 33.972 34.187 28.743 1.00 40.52 295 HIS D O 1
ATOM 9846 N N . THR D 1 278 ? 31.906 33.268 29.030 1.00 33.34 296 THR D N 1
ATOM 9847 C CA . THR D 1 278 ? 32.358 32.038 29.716 1.00 31.89 296 THR D CA 1
ATOM 9848 C C . THR D 1 278 ? 32.299 30.810 28.753 1.00 33.39 296 THR D C 1
ATOM 9849 O O . THR D 1 278 ? 32.718 29.706 29.119 1.00 32.36 296 THR D O 1
ATOM 9853 N N . GLU D 1 279 ? 31.787 31.020 27.533 1.00 28.97 297 GLU D N 1
ATOM 9854 C CA . GLU D 1 279 ? 31.599 29.992 26.505 1.00 27.56 297 GLU D CA 1
ATOM 9855 C C . GLU D 1 279 ? 32.867 29.191 26.179 1.00 31.84 297 GLU D C 1
ATOM 9856 O O . GLU D 1 279 ? 32.799 27.988 25.901 1.00 29.69 297 GLU D O 1
ATOM 9862 N N . PHE D 1 280 ? 34.013 29.869 26.181 1.00 29.96 298 PHE D N 1
ATOM 9863 C CA . PHE D 1 280 ? 35.261 29.266 25.754 1.00 30.37 298 PHE D CA 1
ATOM 9864 C C . PHE D 1 280 ? 36.002 28.546 26.886 1.00 33.95 298 PHE D C 1
ATOM 9865 O O . PHE D 1 280 ? 37.028 27.913 26.634 1.00 32.81 298 PHE D O 1
ATOM 9873 N N . GLY D 1 281 ? 35.404 28.530 28.083 1.00 31.96 299 GLY D N 1
ATOM 9874 C CA . GLY D 1 281 ? 35.957 27.881 29.267 1.00 31.12 299 GLY D CA 1
ATOM 9875 C C . GLY D 1 281 ? 36.247 28.864 30.380 1.00 35.09 299 GLY D C 1
ATOM 9876 O O . GLY D 1 281 ? 36.306 30.073 30.141 1.00 37.43 299 GLY D O 1
ATOM 9877 N N . ILE D 1 282 ? 36.443 28.353 31.600 1.00 28.81 300 ILE D N 1
ATOM 9878 C CA . ILE D 1 282 ? 36.782 29.138 32.792 1.00 28.39 300 ILE D CA 1
ATOM 9879 C C . ILE D 1 282 ? 38.103 28.578 33.374 1.00 32.97 300 ILE D C 1
ATOM 9880 O O . ILE D 1 282 ? 38.214 27.365 33.601 1.00 32.11 300 ILE D O 1
ATOM 9885 N N . ASP D 1 283 ? 39.116 29.450 33.558 1.00 29.63 301 ASP D N 1
ATOM 9886 C CA . ASP D 1 283 ? 40.397 29.038 34.125 1.00 30.58 301 ASP D CA 1
ATOM 9887 C C . ASP D 1 283 ? 40.283 28.779 35.625 1.00 33.36 301 ASP D C 1
ATOM 9888 O O . ASP D 1 283 ? 39.631 29.562 36.327 1.00 31.12 301 ASP D O 1
ATOM 9893 N N . PRO D 1 284 ? 40.963 27.736 36.162 1.00 29.42 302 PRO D N 1
ATOM 9894 C CA . PRO D 1 284 ? 40.934 27.548 37.619 1.00 28.54 302 PRO D CA 1
ATOM 9895 C C . PRO D 1 284 ? 41.727 28.651 38.333 1.00 34.99 302 PRO D C 1
ATOM 9896 O O . PRO D 1 284 ? 42.493 29.365 37.694 1.00 35.15 302 PRO D O 1
ATOM 9900 N N . ASP D 1 285 ? 41.536 28.792 39.649 1.00 33.91 303 ASP D N 1
ATOM 9901 C CA . ASP D 1 285 ? 42.307 29.726 40.465 1.00 35.91 303 ASP D CA 1
ATOM 9902 C C . ASP D 1 285 ? 43.735 29.199 40.581 1.00 40.80 303 ASP D C 1
ATOM 9903 O O . ASP D 1 285 ? 44.690 29.980 40.498 1.00 41.97 303 ASP D O 1
ATOM 9908 N N . THR D 1 286 ? 43.865 27.859 40.716 1.00 34.95 304 THR D N 1
ATOM 9909 C CA . THR D 1 286 ? 45.139 27.157 40.814 1.00 34.90 304 THR D CA 1
ATOM 9910 C C . THR D 1 286 ? 45.174 26.051 39.777 1.00 36.16 304 THR D C 1
ATOM 9911 O O . THR D 1 286 ? 44.393 25.099 39.863 1.00 32.58 304 THR D O 1
ATOM 9915 N N . ALA D 1 287 ? 46.086 26.178 38.796 1.00 34.47 305 ALA D N 1
ATOM 9916 C CA . ALA D 1 287 ? 46.265 25.160 37.760 1.00 34.10 305 ALA D CA 1
ATOM 9917 C C . ALA D 1 287 ? 47.028 23.960 38.345 1.00 38.60 305 ALA D C 1
ATOM 9918 O O . ALA D 1 287 ? 48.127 24.124 38.881 1.00 39.80 305 ALA D O 1
ATOM 9920 N N . VAL D 1 288 ? 46.405 22.766 38.309 1.00 33.19 306 VAL D N 1
ATOM 9921 C CA . VAL D 1 288 ? 47.014 21.517 38.784 1.00 32.36 306 VAL D CA 1
ATOM 9922 C C . VAL D 1 288 ? 46.697 20.456 37.737 1.00 36.95 306 VAL D C 1
ATOM 9923 O O . VAL D 1 288 ? 45.552 20.352 37.297 1.00 36.42 306 VAL D O 1
ATOM 9927 N N . ALA D 1 289 ? 47.714 19.696 37.324 1.00 34.22 307 ALA D N 1
ATOM 9928 C CA . ALA D 1 289 ? 47.614 18.630 36.338 1.00 33.16 307 ALA D CA 1
ATOM 9929 C C . ALA D 1 289 ? 48.026 17.306 36.945 1.00 37.74 307 ALA D C 1
ATOM 9930 O O . ALA D 1 289 ? 48.977 17.279 37.722 1.00 37.10 307 ALA D O 1
ATOM 9932 N N . ILE D 1 290 ? 47.317 16.199 36.604 1.00 35.62 308 ILE D N 1
ATOM 9933 C CA . ILE D 1 290 ? 47.697 14.861 37.082 1.00 36.37 308 ILE D CA 1
ATOM 9934 C C . ILE D 1 290 ? 49.028 14.506 36.381 1.00 43.22 308 ILE D C 1
ATOM 9935 O O . ILE D 1 290 ? 49.152 14.697 35.171 1.00 42.68 308 ILE D O 1
ATOM 9940 N N . THR D 1 291 ? 50.033 14.068 37.156 1.00 41.60 309 THR D N 1
ATOM 9941 C CA . THR D 1 291 ? 51.355 13.765 36.618 1.00 43.33 309 THR D CA 1
ATOM 9942 C C . THR D 1 291 ? 51.542 12.262 36.422 1.00 49.43 309 THR D C 1
ATOM 9943 O O . THR D 1 291 ? 50.834 11.464 37.050 1.00 48.11 309 THR D O 1
ATOM 9947 N N . GLY D 1 292 ? 52.491 11.910 35.539 1.00 48.18 310 GLY D N 1
ATOM 9948 C CA . GLY D 1 292 ? 52.856 10.540 35.186 1.00 48.47 310 GLY D CA 1
ATOM 9949 C C . GLY D 1 292 ? 53.379 9.788 36.387 1.00 53.15 310 GLY D C 1
ATOM 9950 O O . GLY D 1 292 ? 53.056 8.612 36.578 1.00 53.35 310 GLY D O 1
ATOM 9951 N N . GLU D 1 293 ? 54.135 10.496 37.244 1.00 49.77 311 GLU D N 1
ATOM 9952 C CA . GLU D 1 293 ? 54.690 9.947 38.474 1.00 50.42 311 GLU D CA 1
ATOM 9953 C C . GLU D 1 293 ? 53.576 9.574 39.431 1.00 52.13 311 GLU D C 1
ATOM 9954 O O . GLU D 1 293 ? 53.669 8.538 40.085 1.00 52.68 311 GLU D O 1
ATOM 9956 N N . ASP D 1 294 ? 52.503 10.397 39.481 1.00 46.25 312 ASP D N 1
ATOM 9957 C CA . ASP D 1 294 ? 51.343 10.189 40.343 1.00 44.36 312 ASP D CA 1
ATOM 9958 C C . ASP D 1 294 ? 50.460 9.031 39.844 1.00 49.28 312 ASP D C 1
ATOM 9959 O O . ASP D 1 294 ? 50.006 8.237 40.669 1.00 49.05 312 ASP D O 1
ATOM 9964 N N . ILE D 1 295 ? 50.259 8.901 38.509 1.00 47.70 313 ILE D N 1
ATOM 9965 C CA . ILE D 1 295 ? 49.492 7.799 37.910 1.00 47.87 313 ILE D CA 1
ATOM 9966 C C . ILE D 1 295 ? 50.135 6.446 38.330 1.00 55.83 313 ILE D C 1
ATOM 9967 O O . ILE D 1 295 ? 49.408 5.523 38.727 1.00 55.85 313 ILE D O 1
ATOM 9985 N N . LYS D 1 297 ? 51.896 5.919 40.981 1.00 53.75 315 LYS D N 1
ATOM 9986 C CA . LYS D 1 297 ? 51.750 5.737 42.432 1.00 53.01 315 LYS D CA 1
ATOM 9987 C C . LYS D 1 297 ? 50.261 5.558 42.826 1.00 55.93 315 LYS D C 1
ATOM 9988 O O . LYS D 1 297 ? 49.958 5.424 44.018 1.00 57.06 315 LYS D O 1
ATOM 9994 N N . GLY D 1 298 ? 49.364 5.570 41.832 1.00 49.65 316 GLY D N 1
ATOM 9995 C CA . GLY D 1 298 ? 47.921 5.451 42.035 1.00 47.32 316 GLY D CA 1
ATOM 9996 C C . GLY D 1 298 ? 47.315 6.673 42.718 1.00 48.86 316 GLY D C 1
ATOM 9997 O O . GLY D 1 298 ? 46.261 6.579 43.362 1.00 46.82 316 GLY D O 1
ATOM 9998 N N . ARG D 1 299 ? 47.995 7.835 42.583 1.00 44.52 317 ARG D N 1
ATOM 9999 C CA . ARG D 1 299 ? 47.610 9.110 43.192 1.00 42.75 317 ARG D CA 1
ATOM 10000 C C . ARG D 1 299 ? 47.053 10.082 42.185 1.00 43.02 317 ARG D C 1
ATOM 10001 O O . ARG D 1 299 ? 47.495 10.112 41.030 1.00 41.17 317 ARG D O 1
ATOM 10009 N N . ASP D 1 300 ? 46.103 10.905 42.650 1.00 37.87 318 ASP D N 1
ATOM 10010 C CA . ASP D 1 300 ? 45.496 11.968 41.870 1.00 36.58 318 ASP D CA 1
ATOM 10011 C C . ASP D 1 300 ? 46.134 13.269 42.356 1.00 40.26 318 ASP D C 1
ATOM 10012 O O . ASP D 1 300 ? 45.825 13.718 43.462 1.00 39.50 318 ASP D O 1
ATOM 10017 N N . THR D 1 301 ? 47.047 13.851 41.548 1.00 35.50 319 THR D N 1
ATOM 10018 C CA . THR D 1 301 ? 47.748 15.106 41.861 1.00 35.59 319 THR D CA 1
ATOM 10019 C C . THR D 1 301 ? 46.773 16.234 42.275 1.00 37.30 319 THR D C 1
ATOM 10020 O O . THR D 1 301 ? 47.079 16.986 43.199 1.00 36.41 319 THR D O 1
ATOM 10024 N N . ILE D 1 302 ? 45.596 16.315 41.616 1.00 33.57 320 ILE D N 1
ATOM 10025 C CA . ILE D 1 302 ? 44.600 17.358 41.871 1.00 31.53 320 ILE D CA 1
ATOM 10026 C C . ILE D 1 302 ? 43.922 17.120 43.236 1.00 34.55 320 ILE D C 1
ATOM 10027 O O . ILE D 1 302 ? 43.863 18.054 44.037 1.00 34.79 320 ILE D O 1
ATOM 10032 N N . ILE D 1 303 ? 43.487 15.884 43.543 1.00 30.40 321 ILE D N 1
ATOM 10033 C CA . ILE D 1 303 ? 42.884 15.607 44.855 1.00 29.94 321 ILE D CA 1
ATOM 10034 C C . ILE D 1 303 ? 43.922 15.873 45.973 1.00 34.02 321 ILE D C 1
ATOM 10035 O O . ILE D 1 303 ? 43.591 16.519 46.976 1.00 33.29 321 ILE D O 1
ATOM 10040 N N . GLU D 1 304 ? 45.192 15.451 45.756 1.00 31.12 322 GLU D N 1
ATOM 10041 C CA . GLU D 1 304 ? 46.281 15.630 46.723 1.00 31.75 322 GLU D CA 1
ATOM 10042 C C . GLU D 1 304 ? 46.584 17.107 46.992 1.00 35.90 322 GLU D C 1
ATOM 10043 O O . GLU D 1 304 ? 46.705 17.493 48.159 1.00 38.08 322 GLU D O 1
ATOM 10049 N N . ALA D 1 305 ? 46.662 17.930 45.939 1.00 31.61 323 ALA D N 1
ATOM 10050 C CA . ALA D 1 305 ? 46.899 19.375 46.044 1.00 31.74 323 ALA D CA 1
ATOM 10051 C C . ALA D 1 305 ? 45.747 20.047 46.784 1.00 36.59 323 ALA D C 1
ATOM 10052 O O . ALA D 1 305 ? 46.000 20.870 47.661 1.00 38.83 323 ALA D O 1
ATOM 10054 N N . ALA D 1 306 ? 44.488 19.636 46.491 1.00 31.08 324 ALA D N 1
ATOM 10055 C CA . ALA D 1 306 ? 43.300 20.169 47.152 1.00 30.12 324 ALA D CA 1
ATOM 10056 C C . ALA D 1 306 ? 43.326 19.823 48.661 1.00 33.52 324 ALA D C 1
ATOM 10057 O O . ALA D 1 306 ? 43.059 20.707 49.482 1.00 31.80 324 ALA D O 1
ATOM 10059 N N . ILE D 1 307 ? 43.699 18.557 49.010 1.00 30.45 325 ILE D N 1
ATOM 10060 C CA . ILE D 1 307 ? 43.835 18.095 50.395 1.00 31.42 325 ILE D CA 1
ATOM 10061 C C . ILE D 1 307 ? 44.908 18.950 51.098 1.00 39.70 325 ILE D C 1
ATOM 10062 O O . ILE D 1 307 ? 44.644 19.468 52.183 1.00 39.83 325 ILE D O 1
ATOM 10067 N N . GLY D 1 308 ? 46.077 19.108 50.449 1.00 38.41 326 GLY D N 1
ATOM 10068 C CA . GLY D 1 308 ? 47.192 19.897 50.968 1.00 39.31 326 GLY D CA 1
ATOM 10069 C C . GLY D 1 308 ? 46.816 21.335 51.270 1.00 41.90 326 GLY D C 1
ATOM 10070 O O . GLY D 1 308 ? 47.113 21.848 52.352 1.00 42.01 326 GLY D O 1
ATOM 10071 N N . LEU D 1 309 ? 46.129 21.981 50.322 1.00 37.25 327 LEU D N 1
ATOM 10072 C CA . LEU D 1 309 ? 45.673 23.360 50.464 1.00 37.11 327 LEU D CA 1
ATOM 10073 C C . LEU D 1 309 ? 44.693 23.524 51.632 1.00 39.93 327 LEU D C 1
ATOM 10074 O O . LEU D 1 309 ? 44.865 24.451 52.417 1.00 41.97 327 LEU D O 1
ATOM 10079 N N . LEU D 1 310 ? 43.692 22.637 51.751 1.00 34.01 328 LEU D N 1
ATOM 10080 C CA . LEU D 1 310 ? 42.683 22.695 52.817 1.00 32.55 328 LEU D CA 1
ATOM 10081 C C . LEU D 1 310 ? 43.278 22.421 54.208 1.00 39.70 328 LEU D C 1
ATOM 10082 O O . LEU D 1 310 ? 42.740 22.914 55.205 1.00 38.19 328 LEU D O 1
ATOM 10087 N N . LEU D 1 311 ? 44.339 21.595 54.284 1.00 38.78 329 LEU D N 1
ATOM 10088 C CA . LEU D 1 311 ? 44.960 21.249 55.557 1.00 39.46 329 LEU D CA 1
ATOM 10089 C C . LEU D 1 311 ? 46.013 22.275 55.950 1.00 45.29 329 LEU D C 1
ATOM 10090 O O . LEU D 1 311 ? 46.408 22.309 57.130 1.00 46.29 329 LEU D O 1
ATOM 10095 N N . ALA D 1 312 ? 46.477 23.104 54.971 1.00 39.94 330 ALA D N 1
ATOM 10096 C CA . ALA D 1 312 ? 47.489 24.139 55.211 1.00 44.04 330 ALA D CA 1
ATOM 10097 C C . ALA D 1 312 ? 46.974 25.200 56.194 1.00 83.83 330 ALA D C 1
ATOM 10098 O O . ALA D 1 312 ? 45.841 25.674 56.097 1.00 59.22 330 ALA D O 1
#

CATH classification: 3.30.750.44 (+1 more: 3.90.226.10)

B-factor: mean 31.81, std 11.55, range [9.16, 115.61]

Radius of gyration: 41.83 Å; Cα contacts (8 Å, |Δi|>4): 2638; chains: 4; bounding box: 53×73×142 Å

Foldseek 3Di:
DFLLQLLVQLLLVLQFDQCPVVAPDDSVVVCVVVVVVTDRPDPVSSLVSSLVCCNRLAQQKDWFDPVGHGNCCLAVVFDLLDDVQLVCVVQPPPFDDAFQTWDADDVNQEIEAERQEQQGDGDLVSVLVVVSSVNHQEYEYEHELYQYHDVRLLVVLLQQDPAKDFLFWKWARPTSNNNRIDPTDTDIHGHDPGHHDPGAYEYEYGCSQEASSLSSVSSVPHPRYFYAAWYVAAHVAKDKDAGPVGMMMMGHGIFTAGPVRHGCRSTDGTNDHWGQDPVCVCSHNRRVVVVVVVSPPDDDPDDDD/DDFLLQLLVQLLQVLQFDQPPVPAPDDSVVVCVVVVVVGDRPDPVSSLVSSLVCCNRLAQQKDWFDPVGHGNCCLAVVFDLLDDVQLVCVFQPPPWDDAFQTWDQDDVNQEIEAERQEQQGDGDLVSQLVVVSNVNHQEYEYEHELYQYHDVRLLVNLLLQDPAKDFLFWWWARPTSNNNRIDPTHTDIHGHDPGHHDPGAYEYEYGQSQEASSLSSVSSVPGPRYFYAFWYVAHHVAKDKDAGPVGMMIMGHRIFTAGPVRHGCRSTDGTNDHWGQDPVQVCSHNRRVVVVVVVSPDCDVVDDD/DQQLLQLLVQLLLVLQFDQCPVVAPDDSVVVCVVVVVVGDRPHNVVSLVSSLVCCNRLAQFKDWFDPVGHGSCCLAVVFDLLDDVQLVCVVQPDPWDDAFQTWDQDDVNQEIEAERQEQQGDGDLVSQLVVVSNVNHQEYEYEHELYQYHDVRLLSNLLQADPAKDFLFWKWARPTRNNNRIDDTDTDIHGHDPGHHDPHAYEYEYTQSQEASSLSSVSSVPGPRYFYAFWYVAHHVAKDKDAGPVGMMIMGHRIFTAGNVRHTCRSTDGTNDHWGQDPVCVCSHNRRVVVVVVVSVVD/DFLLQLVVQLLQVLQFDQPPVVAPDDSVVVCVVVVVVGDRPDPVVSLVSSLVCCNRLAQFKDWFDPVGHGNCCLAVVFDLLDDVQLVCVVQPDPWDDAFQTWDADDVNQEIEAERQEQQGDGDLVSQLVVVSNVNHQEYEYEHELYQYHDVRLLVNLLQQDPAKDFLFWKWASPTSNNNRIDDTDTDIHGHDPGHHDPHAYEYEYGCSQEASSLSSVSSVPHPRYFYAAWYVAHHVAKDKDAGPVGMMIMGHRIFIAGPVRHTCRSTDGTNDHWGADPVCVCSHNRRVVVVVVVSVD

Solvent-accessible surface area: 51387 Å² total

Nearest PDB structures (foldseek):
  4l8k-assembly2_B  TM=9.994E-01  e=3.827E-64  Parabacteroides merdae ATCC 43184
  8vcb-assembly2_B  TM=9.435E-01  e=6.917E-40  Bacteroides fragilis
  6iqs-assembly1_D  TM=5.811E-01  e=2.953E-11  Escherichia coli K-12
  5wql-assembly1_D  TM=4.978E-01  e=1.245E-10  Escherichia coli K-12
  5wql-assembly2_C  TM=5.339E-01  e=1.833E-09  Escherichia coli K-12